Protein AF-0000000075322426 (afdb_homodimer)

Sequence (1290 aa):
MKKKLLSKLRSLMSVPDHSPGLIRAQYVALSRQLPLMYFILLVNTLVLAGTHYSAAPGWLVLGCPLLMTVFGAGRAVQWWRSRKHLPDSEQMLAALKRTNNLAPIVALAFTAWSLALFPYGDVYRQAHVAFFMAITVIACIFCMMHLLPAALSTAVVVNTAFVVFFGTSNNITFIATAIDVLLVSIAMLSILKSQYGDFTRLVNMQARTERLSDENQQLANLDSLTGLANRRKFFTRLDSVLASARLNGERLAVGLIDLDGFKPVNDLYGHSVGDKLLYQVGQRLTGLLNENVHLARLGGDEFALIITTSTTDEQLLAFGEEICARMREPFLLVDIPIQISASLGLATFPDLASSDAEVYEYADYALYQCKRNRPGTVCLFSAEHRQQLNRQGMTEQALRRANLDEEFHLVFQPIVDIHTQQTVAFEALARWRSPELGDVPPSEFIPIAERIGMVNRLTAPLLSKALQAAKAWPTGVRLSFNLSAHDCGSEEAAQLVARIIRDSAFDPRCLDLEITETAVIQDLTQTQRAIALFRSLGCGISLDDFGTGYSSLSQIHALSLTKLKIDRSFVTDIHLNPASFKIVKSLLALCVDMQLECIVEGVETEAELSALQSLGCASAQGYLFSRPMPLSQIEQWLERERAPAMKKKLLSKLRSLMSVPDHSPGLIRAQYVALSRQLPLMYFILLVNTLVLAGTHYSAAPGWLVLGCPLLMTVFGAGRAVQWWRSRKHLPDSEQMLAALKRTNNLAPIVALAFTAWSLALFPYGDVYRQAHVAFFMAITVIACIFCMMHLLPAALSTAVVVNTAFVVFFGTSNNITFIATAIDVLLVSIAMLSILKSQYGDFTRLVNMQARTERLSDENQQLANLDSLTGLANRRKFFTRLDSVLASARLNGERLAVGLIDLDGFKPVNDLYGHSVGDKLLYQVGQRLTGLLNENVHLARLGGDEFALIITTSTTDEQLLAFGEEICARMREPFLLVDIPIQISASLGLATFPDLASSDAEVYEYADYALYQCKRNRPGTVCLFSAEHRQQLNRQGMTEQALRRANLDEEFHLVFQPIVDIHTQQTVAFEALARWRSPELGDVPPSEFIPIAERIGMVNRLTAPLLSKALQAAKAWPTGVRLSFNLSAHDCGSEEAAQLVARIIRDSAFDPRCLDLEITETAVIQDLTQTQRAIALFRSLGCGISLDDFGTGYSSLSQIHALSLTKLKIDRSFVTDIHLNPASFKIVKSLLALCVDMQLECIVEGVETEAELSALQSLGCASAQGYLFSRPMPLSQIEQWLERERAPA

Secondary structure (DSSP, 8-state):
-HHHHHHHHHHHTS---S-HHHHHHHHHHHHHHHHHHHHHHHHHHHHHHHHTTTTS-HIIIIIHHHHHHHHHHHHHHHHHHTTTS---HHHHHHHHHHHHHHHHHHHHHHHHHHHHHTTSS-HHHHHHHHHHHHHHHHHHHHHTTTSHHHHHHHHHHHHHHHHHHHHTSS-HHHHHHHHHHHHHHHHHHHHHHHHHHHHHHHHHHHHHHHHHHHHHHHHHHB-TTT-SB-HHHHHHHHHHHHHHHHHHT--EEEEEEEEETHHHHHHHH-HHHHHHHHHHHHHHHHHH--TTEEEEEEETTEEEEEE-S---HHHHHHHHHHHHHHHHSPEEETTEEE--EEEEEEEEETTT--SHHHHHHHHHHHHHHHHHHSTTSEEE--HHHHHHHHHHHHHHHHHHH--HHHHEEEEEEEEEETTT--EEEEEEEEEEEETTTEEE-HHHHHHHHHHTT-HHHHHHHHHHHHHHHHTTSPTT-EEEEEE-HHHHSSHHHHHHHHHHHHHSSS-GGGEEEEEEHHHHHH-HHHHHHHHHHHHHTT-EEEEEEETSS---HHHHHHS--SEEEE-GGGTTTTTT-HHHHHHHHHHHHHHHHHT-EEEEE---SHHHHHHHHHHT--EEESTTT---B-HHHHHHHHHHHHS--/-HHHHHHHHHHHHS---S-HHHHHHHHHHHHHHHHHHHHHHHHHHHHHHHHTTTTS-HIIIIIHHHHHHHHHHHHHHHHHHHTTS---HHHHHHHHHHHHHHHHHHHHHHHHHHHHTTTSS-HHHHHHHHHHHHHHHHHHHHHTTTSHHHHHHHHHHHHHHHHHHHHTSS-HHHHHHHHHHHHHHHHHHHHHHHHHHHHHHHHHHHHHHHHHHHHHHHHHHB-TTT-SB-HHHHHHHHHHHHHHHHHHT--EEEEEEEEETHHHHHHHH-HHHHHHHHHHHHHHHHHH--TTEEEEEEETTEEEEEE-S---HHHHHHHHHHHHHHHHSPEEETTEEE--EEEEEEEEETTT--SHHHHHHHHHHHHHHHHHHSTTSEEE--HHHHHHHHHHHHHHHHHHH--HHHHEEEEEEEEEETTT--EEEEEEEEEEEETTTEEE-HHHHHHHHHHTT-HHHHHHHHHHHHHHHHTTSPTT-EEEEEE-HHHHSSHHHHHHHHHHHHHSSS-GGGEEEEEEHHHHHH-HHHHHHHHHHHHHTT-EEEEEEETSS---HHHHHHS--SEEEE-GGGTTTTTT-HHHHHHHHHHHHHHHHHT-EEEEE---SHHHHHHHHHHT--EEESTTT---B-GGGHHHHHHHHHS--

Structure (mmCIF, N/CA/C/O backbone):
data_AF-0000000075322426-model_v1
#
loop_
_entity.id
_entity.type
_entity.pdbx_description
1 polymer 'Histidine kinase'
#
loop_
_atom_site.group_PDB
_atom_site.id
_atom_site.type_symbol
_atom_site.label_atom_id
_atom_site.label_alt_id
_atom_site.label_comp_id
_atom_site.label_asym_id
_atom_site.label_entity_id
_atom_site.label_seq_id
_atom_site.pdbx_PDB_ins_code
_atom_site.Cartn_x
_atom_site.Cartn_y
_atom_site.Cartn_z
_atom_site.occupancy
_atom_site.B_iso_or_equiv
_atom_site.auth_seq_id
_atom_site.auth_comp_id
_atom_site.auth_asym_id
_atom_site.auth_atom_id
_atom_site.pdbx_PDB_model_num
ATOM 1 N N . MET A 1 1 ? 34.875 -48 -16.188 1 46.78 1 MET A N 1
ATOM 2 C CA . MET A 1 1 ? 33.812 -47.969 -17.172 1 46.78 1 MET A CA 1
ATOM 3 C C . MET A 1 1 ? 32.719 -49 -16.844 1 46.78 1 MET A C 1
ATOM 5 O O . MET A 1 1 ? 31.531 -48.688 -16.891 1 46.78 1 MET A O 1
ATOM 9 N N . LYS A 1 2 ? 33.25 -50.094 -16.391 1 55.22 2 LYS A N 1
ATOM 10 C CA . LYS A 1 2 ? 32.312 -51.156 -16.062 1 55.22 2 LYS A CA 1
ATOM 11 C C . LYS A 1 2 ? 31.562 -50.875 -14.781 1 55.22 2 LYS A C 1
ATOM 13 O O . LYS A 1 2 ? 30.344 -51.062 -14.703 1 55.22 2 LYS A O 1
ATOM 18 N N . LYS A 1 3 ? 32.281 -50.469 -13.906 1 60.31 3 LYS A N 1
ATOM 19 C CA . LYS A 1 3 ? 31.656 -50.156 -12.617 1 60.31 3 LYS A CA 1
ATOM 20 C C . LYS A 1 3 ? 30.656 -49 -12.742 1 60.31 3 LYS A C 1
ATOM 22 O O . LYS A 1 3 ? 29.609 -49.031 -12.102 1 60.31 3 LYS A O 1
ATOM 27 N N . LYS A 1 4 ? 31.094 -48.188 -13.398 1 59.78 4 LYS A N 1
ATOM 28 C CA . LYS A 1 4 ? 30.219 -47.031 -13.656 1 59.78 4 LYS A CA 1
ATOM 29 C C . LYS A 1 4 ? 29 -47.469 -14.461 1 59.78 4 LYS A C 1
ATOM 31 O O . LYS A 1 4 ? 27.891 -46.969 -14.219 1 59.78 4 LYS A O 1
ATOM 36 N N . LEU A 1 5 ? 29.156 -48.188 -15.375 1 55.88 5 LEU A N 1
ATOM 37 C CA . LEU A 1 5 ? 28.031 -48.75 -16.125 1 55.88 5 LEU A CA 1
ATOM 38 C C . LEU A 1 5 ? 27.156 -49.594 -15.219 1 55.88 5 LEU A C 1
ATOM 40 O O . LEU A 1 5 ? 25.922 -49.562 -15.328 1 55.88 5 LEU A O 1
ATOM 44 N N . LEU A 1 6 ? 27.781 -50.438 -14.461 1 64.06 6 LEU A N 1
ATOM 45 C CA . LEU A 1 6 ? 27.031 -51.25 -13.508 1 64.06 6 LEU A CA 1
ATOM 46 C C . LEU A 1 6 ? 26.281 -50.375 -12.523 1 64.06 6 LEU A C 1
ATOM 48 O O . LEU A 1 6 ? 25.141 -50.656 -12.141 1 64.06 6 LEU A O 1
ATOM 52 N N . SER A 1 7 ? 26.969 -49.375 -12.094 1 65.12 7 SER A N 1
ATOM 53 C CA . SER A 1 7 ? 26.297 -48.469 -11.18 1 65.12 7 SER A CA 1
ATOM 54 C C . SER A 1 7 ? 25.109 -47.781 -11.859 1 65.12 7 SER A C 1
ATOM 56 O O . SER A 1 7 ? 24.062 -47.562 -11.242 1 65.12 7 SER A O 1
ATOM 58 N N . LYS A 1 8 ? 25.344 -47.344 -13.062 1 61.97 8 LYS A N 1
ATOM 59 C CA . LYS A 1 8 ? 24.25 -46.75 -13.828 1 61.97 8 LYS A CA 1
ATOM 60 C C . LYS A 1 8 ? 23.125 -47.75 -14.078 1 61.97 8 LYS A C 1
ATOM 62 O O . LYS A 1 8 ? 21.953 -47.406 -14.016 1 61.97 8 LYS A O 1
ATOM 67 N N . LEU A 1 9 ? 23.562 -48.906 -14.289 1 62.75 9 LEU A N 1
ATOM 68 C CA . LEU A 1 9 ? 22.578 -49.969 -14.461 1 62.75 9 LEU A CA 1
ATOM 69 C C . LEU A 1 9 ? 21.828 -50.25 -13.156 1 62.75 9 LEU A C 1
ATOM 71 O O . LEU A 1 9 ? 20.625 -50.469 -13.164 1 62.75 9 LEU A O 1
ATOM 75 N N . ARG A 1 10 ? 22.578 -50.219 -12.094 1 64.25 10 ARG A N 1
ATOM 76 C CA . ARG A 1 10 ? 21.953 -50.406 -10.789 1 64.25 10 ARG A CA 1
ATOM 77 C C . ARG A 1 10 ? 21 -49.281 -10.484 1 64.25 10 ARG A C 1
ATOM 79 O O . ARG A 1 10 ? 19.922 -49.5 -9.914 1 64.25 10 ARG A O 1
ATOM 86 N N . SER A 1 11 ? 21.406 -48.156 -10.852 1 67.56 11 SER A N 1
ATOM 87 C CA . SER A 1 11 ? 20.547 -47 -10.617 1 67.56 11 SER A CA 1
ATOM 88 C C . SER A 1 11 ? 19.281 -47.062 -11.477 1 67.56 11 SER A C 1
ATOM 90 O O . SER A 1 11 ? 18.203 -46.656 -11.031 1 67.56 11 SER A O 1
ATOM 92 N N . LEU A 1 12 ? 19.469 -47.594 -12.547 1 65.69 12 LEU A N 1
ATOM 93 C CA . LEU A 1 12 ? 18.344 -47.75 -13.461 1 65.69 12 LEU A CA 1
ATOM 94 C C . LEU A 1 12 ? 17.391 -48.844 -12.969 1 65.69 12 LEU A C 1
ATOM 96 O O . LEU A 1 12 ? 16.188 -48.781 -13.219 1 65.69 12 LEU A O 1
ATOM 100 N N . MET A 1 13 ? 17.969 -49.719 -12.18 1 73.25 13 MET A N 1
ATOM 101 C CA . MET A 1 13 ? 17.172 -50.875 -11.758 1 73.25 13 MET A CA 1
ATOM 102 C C . MET A 1 13 ? 16.625 -50.656 -10.352 1 73.25 13 MET A C 1
ATOM 104 O O . MET A 1 13 ? 15.898 -51.5 -9.836 1 73.25 13 MET A O 1
ATOM 108 N N . SER A 1 14 ? 16.938 -49.406 -9.852 1 76.88 14 SER A N 1
ATOM 109 C CA . SER A 1 14 ? 16.469 -49.188 -8.484 1 76.88 14 SER A CA 1
ATOM 110 C C . SER A 1 14 ? 15.289 -48.219 -8.461 1 76.88 14 SER A C 1
ATOM 112 O O . SER A 1 14 ? 15.117 -47.406 -9.383 1 76.88 14 SER A O 1
ATOM 114 N N . VAL A 1 15 ? 14.414 -48.438 -7.469 1 77.94 15 VAL A N 1
ATOM 115 C CA . VAL A 1 15 ? 13.266 -47.562 -7.262 1 77.94 15 VAL A CA 1
ATOM 116 C C . VAL A 1 15 ? 13.734 -46.219 -6.746 1 77.94 15 VAL A C 1
ATOM 118 O O . VAL A 1 15 ? 14.516 -46.125 -5.793 1 77.94 15 VAL A O 1
ATOM 121 N N . PRO A 1 16 ? 13.375 -45.094 -7.496 1 73.12 16 PRO A N 1
ATOM 122 C CA . PRO A 1 16 ? 13.773 -43.781 -7 1 73.12 16 PRO A CA 1
ATOM 123 C C . PRO A 1 16 ? 13.133 -43.438 -5.652 1 73.12 16 PRO A C 1
ATOM 125 O O . PRO A 1 16 ? 11.922 -43.594 -5.484 1 73.12 16 PRO A O 1
ATOM 128 N N . ASP A 1 17 ? 13.898 -43.188 -4.59 1 73.25 17 ASP A N 1
ATOM 129 C CA . ASP A 1 17 ? 13.406 -43 -3.23 1 73.25 17 ASP A CA 1
ATOM 130 C C . ASP A 1 17 ? 13.375 -41.5 -2.861 1 73.25 17 ASP A C 1
ATOM 132 O O . ASP A 1 17 ? 13.078 -41.156 -1.719 1 73.25 17 ASP A O 1
ATOM 136 N N . HIS A 1 18 ? 13.523 -40.625 -3.83 1 72 18 HIS A N 1
ATOM 137 C CA . HIS A 1 18 ? 13.773 -39.25 -3.367 1 72 18 HIS A CA 1
ATOM 138 C C . HIS A 1 18 ? 12.516 -38.406 -3.449 1 72 18 HIS A C 1
ATOM 140 O O . HIS A 1 18 ? 12.461 -37.312 -2.881 1 72 18 HIS A O 1
ATOM 146 N N . SER A 1 19 ? 11.445 -39 -4.066 1 80.88 19 SER A N 1
ATOM 147 C CA . SER A 1 19 ? 10.266 -38.125 -4.219 1 80.88 19 SER A CA 1
ATOM 148 C C . SER A 1 19 ? 9.016 -38.812 -3.664 1 80.88 19 SER A C 1
ATOM 150 O O . SER A 1 19 ? 8.469 -39.719 -4.285 1 80.88 19 SER A O 1
ATOM 152 N N . PRO A 1 20 ? 8.57 -38.344 -2.457 1 82.38 20 PRO A N 1
ATOM 153 C CA . PRO A 1 20 ? 7.391 -38.969 -1.855 1 82.38 20 PRO A CA 1
ATOM 154 C C . PRO A 1 20 ? 6.168 -38.906 -2.764 1 82.38 20 PRO A C 1
ATOM 156 O O . PRO A 1 20 ? 5.371 -39.844 -2.795 1 82.38 20 PRO A O 1
ATOM 159 N N . GLY A 1 21 ? 6.047 -37.906 -3.539 1 87.5 21 GLY A N 1
ATOM 160 C CA . GLY A 1 21 ? 4.934 -37.812 -4.469 1 87.5 21 GLY A CA 1
ATOM 161 C C . GLY A 1 21 ? 4.969 -38.844 -5.562 1 87.5 21 GLY A C 1
ATOM 162 O O . GLY A 1 21 ? 3.928 -39.406 -5.934 1 87.5 21 GLY A O 1
ATOM 163 N N . LEU A 1 22 ? 6.102 -39.125 -6.008 1 89.75 22 LEU A N 1
ATOM 164 C CA . LEU A 1 22 ? 6.273 -40.125 -7.059 1 89.75 22 LEU A CA 1
ATOM 165 C C . LEU A 1 22 ? 5.988 -41.531 -6.527 1 89.75 22 LEU A C 1
ATOM 167 O O . LEU A 1 22 ? 5.348 -42.344 -7.207 1 89.75 22 LEU A O 1
ATOM 171 N N . ILE A 1 23 ? 6.461 -41.844 -5.301 1 90.75 23 ILE A N 1
ATOM 172 C CA . ILE A 1 23 ? 6.246 -43.156 -4.676 1 90.75 23 ILE A CA 1
ATOM 173 C C . ILE A 1 23 ? 4.75 -43.406 -4.527 1 90.75 23 ILE A C 1
ATOM 175 O O . ILE A 1 23 ? 4.266 -44.5 -4.875 1 90.75 23 ILE A O 1
ATOM 179 N N . ARG A 1 24 ? 4.098 -42.438 -4.082 1 90.75 24 ARG A N 1
ATOM 180 C CA . ARG A 1 24 ? 2.656 -42.562 -3.893 1 90.75 24 ARG A CA 1
ATOM 181 C C . ARG A 1 24 ? 1.944 -42.781 -5.227 1 90.75 24 ARG A C 1
ATOM 183 O O . ARG A 1 24 ? 1.07 -43.625 -5.34 1 90.75 24 ARG A O 1
ATOM 190 N N . ALA A 1 25 ? 2.307 -42 -6.227 1 90.88 25 ALA A N 1
ATOM 191 C CA . ALA A 1 25 ? 1.68 -42.125 -7.539 1 90.88 25 ALA A CA 1
ATOM 192 C C . ALA A 1 25 ? 1.941 -43.469 -8.164 1 90.88 25 ALA A C 1
ATOM 194 O O . ALA A 1 25 ? 1.046 -44.062 -8.766 1 90.88 25 ALA A O 1
ATOM 195 N N . GLN A 1 26 ? 3.164 -43.969 -8.07 1 92.44 26 GLN A N 1
ATOM 196 C CA . GLN A 1 26 ? 3.529 -45.281 -8.594 1 92.44 26 GLN A CA 1
ATOM 197 C C . GLN A 1 26 ? 2.734 -46.406 -7.91 1 92.44 26 GLN A C 1
ATOM 199 O O . GLN A 1 26 ? 2.215 -47.281 -8.57 1 92.44 26 GLN A O 1
ATOM 204 N N . TYR A 1 27 ? 2.678 -46.375 -6.609 1 92.38 27 TYR A N 1
ATOM 205 C CA . TYR A 1 27 ? 1.957 -47.375 -5.832 1 92.38 27 TYR A CA 1
ATOM 206 C C . TYR A 1 27 ? 0.49 -47.406 -6.238 1 92.38 27 TYR A C 1
ATOM 208 O O . TYR A 1 27 ? -0.061 -48.5 -6.457 1 92.38 27 TYR A O 1
ATOM 216 N N . VAL A 1 28 ? -0.13 -46.281 -6.363 1 91.44 28 VAL A N 1
ATOM 217 C CA . VAL A 1 28 ? -1.544 -46.219 -6.715 1 91.44 28 VAL A CA 1
ATOM 218 C C . VAL A 1 28 ? -1.751 -46.781 -8.125 1 91.44 28 VAL A C 1
ATOM 220 O O . VAL A 1 28 ? -2.697 -47.531 -8.367 1 91.44 28 VAL A O 1
ATOM 223 N N . ALA A 1 29 ? -0.903 -46.406 -9.039 1 91.12 29 ALA A N 1
ATOM 224 C CA . ALA A 1 29 ? -0.997 -46.875 -10.406 1 91.12 29 ALA A CA 1
ATOM 225 C C . ALA A 1 29 ? -0.833 -48.406 -10.453 1 91.12 29 ALA A C 1
ATOM 227 O O . ALA A 1 29 ? -1.586 -49.094 -11.148 1 91.12 29 ALA A O 1
ATOM 228 N N . LEU A 1 30 ? 0.147 -48.969 -9.75 1 92.38 30 LEU A N 1
ATOM 229 C CA . LEU A 1 30 ? 0.413 -50.406 -9.734 1 92.38 30 LEU A CA 1
ATOM 230 C C . LEU A 1 30 ? -0.729 -51.156 -9.07 1 92.38 30 LEU A C 1
ATOM 232 O O . LEU A 1 30 ? -1.04 -52.281 -9.453 1 92.38 30 LEU A O 1
ATOM 236 N N . SER A 1 31 ? -1.33 -50.562 -8.062 1 92.62 31 SER A N 1
ATOM 237 C CA . SER A 1 31 ? -2.447 -51.188 -7.379 1 92.62 31 SER A CA 1
ATOM 238 C C . SER A 1 31 ? -3.609 -51.438 -8.336 1 92.62 31 SER A C 1
ATOM 240 O O . SER A 1 31 ? -4.379 -52.406 -8.156 1 92.62 31 SER A O 1
ATOM 242 N N . ARG A 1 32 ? -3.67 -50.719 -9.391 1 89.25 32 ARG A N 1
ATOM 243 C CA . ARG A 1 32 ? -4.73 -50.875 -10.383 1 89.25 32 ARG A CA 1
ATOM 244 C C . ARG A 1 32 ? -4.293 -51.812 -11.508 1 89.25 32 ARG A C 1
ATOM 246 O O . ARG A 1 32 ? -5.086 -52.625 -12 1 89.25 32 ARG A O 1
ATOM 253 N N . GLN A 1 33 ? -3.039 -51.812 -11.867 1 90.81 33 GLN A N 1
ATOM 254 C CA . GLN A 1 33 ? -2.576 -52.5 -13.07 1 90.81 33 GLN A CA 1
ATOM 255 C C . GLN A 1 33 ? -2.051 -53.875 -12.742 1 90.81 33 GLN A C 1
ATOM 257 O O . GLN A 1 33 ? -2.152 -54.812 -13.562 1 90.81 33 GLN A O 1
ATOM 262 N N . LEU A 1 34 ? -1.474 -54.156 -11.562 1 92.94 34 LEU A N 1
ATOM 263 C CA . LEU A 1 34 ? -0.841 -55.406 -11.25 1 92.94 34 LEU A CA 1
ATOM 264 C C . LEU A 1 34 ? -1.882 -56.531 -11.148 1 92.94 34 LEU A C 1
ATOM 266 O O . LEU A 1 34 ? -1.654 -57.656 -11.625 1 92.94 34 LEU A O 1
ATOM 270 N N . PRO A 1 35 ? -3.062 -56.25 -10.5 1 92.62 35 PRO A N 1
ATOM 271 C CA . PRO A 1 35 ? -4.086 -57.312 -10.516 1 92.62 35 PRO A CA 1
ATOM 272 C C . PRO A 1 35 ? -4.469 -57.719 -11.93 1 92.62 35 PRO A C 1
ATOM 274 O O . PRO A 1 35 ? -4.676 -58.906 -12.18 1 92.62 35 PRO A O 1
ATOM 277 N N . LEU A 1 36 ? -4.535 -56.781 -12.789 1 90.19 36 LEU A N 1
ATOM 278 C CA . LEU A 1 36 ? -4.816 -57.094 -14.18 1 90.19 36 LEU A CA 1
ATOM 279 C C . LEU A 1 36 ? -3.682 -57.906 -14.797 1 90.19 36 LEU A C 1
ATOM 281 O O . LEU A 1 36 ? -3.928 -58.875 -15.539 1 90.19 36 LEU A O 1
ATOM 285 N N . MET A 1 37 ? -2.477 -57.625 -14.547 1 92.62 37 MET A N 1
ATOM 286 C CA . MET A 1 37 ? -1.307 -58.344 -15.047 1 92.62 37 MET A CA 1
ATOM 287 C C . MET A 1 37 ? -1.352 -59.812 -14.633 1 92.62 37 MET A C 1
ATOM 289 O O . MET A 1 37 ? -1.205 -60.688 -15.469 1 92.62 37 MET A O 1
ATOM 293 N N . TYR A 1 38 ? -1.541 -60.094 -13.375 1 94.5 38 TYR A N 1
ATOM 294 C CA . TYR A 1 38 ? -1.556 -61.438 -12.867 1 94.5 38 TYR A CA 1
ATOM 295 C C . TYR A 1 38 ? -2.738 -62.219 -13.438 1 94.5 38 TYR A C 1
ATOM 297 O O . TYR A 1 38 ? -2.643 -63.438 -13.664 1 94.5 38 TYR A O 1
ATOM 305 N N . PHE A 1 39 ? -3.811 -61.5 -13.656 1 92.31 39 PHE A N 1
ATOM 306 C CA . PHE A 1 39 ? -4.957 -62.125 -14.281 1 92.31 39 PHE A CA 1
ATOM 307 C C . PHE A 1 39 ? -4.598 -62.625 -15.68 1 92.31 39 PHE A C 1
ATOM 309 O O . PHE A 1 39 ? -4.848 -63.781 -16.016 1 92.31 39 PHE A O 1
ATOM 316 N N . ILE A 1 40 ? -3.988 -61.844 -16.484 1 90.62 40 ILE A N 1
ATOM 317 C CA . ILE A 1 40 ? -3.588 -62.188 -17.844 1 90.62 40 ILE A CA 1
ATOM 318 C C . ILE A 1 40 ? -2.557 -63.312 -17.797 1 90.62 40 ILE A C 1
ATOM 320 O O . ILE A 1 40 ? -2.66 -64.312 -18.531 1 90.62 40 ILE A O 1
ATOM 324 N N . LEU A 1 41 ? -1.591 -63.188 -16.938 1 93.12 41 LEU A N 1
ATOM 325 C CA . LEU A 1 41 ? -0.521 -64.188 -16.797 1 93.12 41 LEU A CA 1
ATOM 326 C C . LEU A 1 41 ? -1.085 -65.562 -16.438 1 93.12 41 LEU A C 1
ATOM 328 O O . LEU A 1 41 ? -0.707 -66.562 -17.031 1 93.12 41 LEU A O 1
ATOM 332 N N . LEU A 1 42 ? -2.059 -65.562 -15.57 1 93.44 42 LEU A N 1
ATOM 333 C CA . LEU A 1 42 ? -2.611 -66.875 -15.078 1 93.44 42 LEU A CA 1
ATOM 334 C C . LEU A 1 42 ? -3.512 -67.5 -16.125 1 93.44 42 LEU A C 1
ATOM 336 O O . LEU A 1 42 ? -3.438 -68.688 -16.359 1 93.44 42 LEU A O 1
ATOM 340 N N . VAL A 1 43 ? -4.336 -66.688 -16.75 1 92.19 43 VAL A N 1
ATOM 341 C CA . VAL A 1 43 ? -5.215 -67.25 -17.766 1 92.19 43 VAL A CA 1
ATOM 342 C C . VAL A 1 43 ? -4.379 -67.812 -18.922 1 92.19 43 VAL A C 1
ATOM 344 O O . VAL A 1 43 ? -4.637 -68.938 -19.391 1 92.19 43 VAL A O 1
ATOM 347 N N . ASN A 1 44 ? -3.359 -67.062 -19.344 1 93.19 44 ASN A N 1
ATOM 348 C CA . ASN A 1 44 ? -2.482 -67.562 -20.406 1 93.19 44 ASN A CA 1
ATOM 349 C C . ASN A 1 44 ? -1.762 -68.812 -20 1 93.19 44 ASN A C 1
ATOM 351 O O . ASN A 1 44 ? -1.573 -69.75 -20.828 1 93.19 44 ASN A O 1
ATOM 355 N N . THR A 1 45 ? -1.362 -68.938 -18.781 1 94.62 45 THR A N 1
ATOM 356 C CA . THR A 1 45 ? -0.683 -70.125 -18.266 1 94.62 45 THR A CA 1
ATOM 357 C C . THR A 1 45 ? -1.611 -71.312 -18.281 1 94.62 45 THR A C 1
ATOM 359 O O . THR A 1 45 ? -1.221 -72.375 -18.734 1 94.62 45 THR A O 1
ATOM 362 N N . LEU A 1 46 ? -2.836 -71.062 -17.906 1 93.88 46 LEU A N 1
ATOM 363 C CA . LEU A 1 46 ? -3.801 -72.188 -17.859 1 93.88 46 LEU A CA 1
ATOM 364 C C . LEU A 1 46 ? -4.16 -72.625 -19.266 1 93.88 46 LEU A C 1
ATOM 366 O O . LEU A 1 46 ? -4.34 -73.812 -19.516 1 93.88 46 LEU A O 1
ATOM 370 N N . VAL A 1 47 ? -4.266 -71.75 -20.125 1 93.88 47 VAL A N 1
ATOM 371 C CA . VAL A 1 47 ? -4.582 -72.062 -21.516 1 93.88 47 VAL A CA 1
ATOM 372 C C . VAL A 1 47 ? -3.441 -72.875 -22.125 1 93.88 47 VAL A C 1
ATOM 374 O O . VAL A 1 47 ? -3.678 -73.875 -22.812 1 93.88 47 VAL A O 1
ATOM 377 N N . LEU A 1 48 ? -2.176 -72.438 -21.891 1 94.25 48 LEU A N 1
ATOM 378 C CA . LEU A 1 48 ? -1.021 -73.188 -22.422 1 94.25 48 LEU A CA 1
ATOM 379 C C . LEU A 1 48 ? -0.943 -74.562 -21.812 1 94.25 48 LEU A C 1
ATOM 381 O O . LEU A 1 48 ? -0.688 -75.562 -22.531 1 94.25 48 LEU A O 1
ATOM 385 N N . ALA A 1 49 ? -1.192 -74.688 -20.531 1 95.19 49 ALA A N 1
ATOM 386 C CA . ALA A 1 49 ? -1.209 -76 -19.875 1 95.19 49 ALA A CA 1
ATOM 387 C C . ALA A 1 49 ? -2.301 -76.938 -20.453 1 95.19 49 ALA A C 1
ATOM 389 O O . ALA A 1 49 ? -2.105 -78.125 -20.609 1 95.19 49 ALA A O 1
ATOM 390 N N . GLY A 1 50 ? -3.389 -76.375 -20.812 1 93.62 50 GLY A N 1
ATOM 391 C CA . GLY A 1 50 ? -4.5 -77.125 -21.375 1 93.62 50 GLY A CA 1
ATOM 392 C C . GLY A 1 50 ? -4.18 -77.688 -22.719 1 93.62 50 GLY A C 1
ATOM 393 O O . GLY A 1 50 ? -4.543 -78.875 -23 1 93.62 50 GLY A O 1
ATOM 394 N N . THR A 1 51 ? -3.52 -77 -23.578 1 93.75 51 THR A N 1
ATOM 395 C CA . THR A 1 51 ? -3.176 -77.5 -24.906 1 93.75 51 THR A CA 1
ATOM 396 C C . THR A 1 51 ? -2.135 -78.562 -24.797 1 93.75 51 THR A C 1
ATOM 398 O O . THR A 1 51 ? -2.039 -79.438 -25.688 1 93.75 51 THR A O 1
ATOM 401 N N . HIS A 1 52 ? -1.287 -78.562 -23.719 1 94.12 52 HIS A N 1
ATOM 402 C CA . HIS A 1 52 ? -0.229 -79.562 -23.562 1 94.12 52 HIS A CA 1
ATOM 403 C C . HIS A 1 52 ? -0.654 -80.688 -22.609 1 94.12 52 HIS A C 1
ATOM 405 O O . HIS A 1 52 ? 0.151 -81.562 -22.25 1 94.12 52 HIS A O 1
ATOM 411 N N . TYR A 1 53 ? -1.906 -80.688 -22.234 1 92.81 53 TYR A N 1
ATOM 412 C CA . TYR A 1 53 ? -2.383 -81.562 -21.172 1 92.81 53 TYR A CA 1
ATOM 413 C C . TYR A 1 53 ? -2.168 -83.062 -21.562 1 92.81 53 TYR A C 1
ATOM 415 O O . TYR A 1 53 ? -1.75 -83.875 -20.734 1 92.81 53 TYR A O 1
ATOM 423 N N . SER A 1 54 ? -2.389 -83.438 -22.797 1 91.31 54 SER A N 1
ATOM 424 C CA . SER A 1 54 ? -2.318 -84.812 -23.234 1 91.31 54 SER A CA 1
ATOM 425 C C . SER A 1 54 ? -0.897 -85.188 -23.641 1 91.31 54 SER A C 1
ATOM 427 O O . SER A 1 54 ? -0.56 -86.375 -23.703 1 91.31 54 SER A O 1
ATOM 429 N N . ALA A 1 55 ? -0.038 -84.25 -23.812 1 92.62 55 ALA A N 1
ATOM 430 C CA . ALA A 1 55 ? 1.257 -84.5 -24.422 1 92.62 55 ALA A CA 1
ATOM 431 C C . ALA A 1 55 ? 2.377 -84.5 -23.391 1 92.62 55 ALA A C 1
ATOM 433 O O . ALA A 1 55 ? 3.432 -85.062 -23.578 1 92.62 55 ALA A O 1
ATOM 434 N N . ALA A 1 56 ? 2.234 -83.75 -22.344 1 94.5 56 ALA A N 1
ATOM 435 C CA . ALA A 1 56 ? 3.32 -83.562 -21.391 1 94.5 56 ALA A CA 1
ATOM 436 C C . ALA A 1 56 ? 3.035 -84.25 -20.062 1 94.5 56 ALA A C 1
ATOM 438 O O . ALA A 1 56 ? 1.896 -84.625 -19.797 1 94.5 56 ALA A O 1
ATOM 439 N N . PRO A 1 57 ? 4.109 -84.438 -19.188 1 94.56 57 PRO A N 1
ATOM 440 C CA . PRO A 1 57 ? 3.936 -85.062 -17.891 1 94.56 57 PRO A CA 1
ATOM 441 C C . PRO A 1 57 ? 3.043 -84.312 -16.953 1 94.56 57 PRO A C 1
ATOM 443 O O . PRO A 1 57 ? 2.99 -83.062 -17.031 1 94.56 57 PRO A O 1
ATOM 446 N N . GLY A 1 58 ? 2.352 -84.938 -16.031 1 93.44 58 GLY A N 1
ATOM 447 C CA . GLY A 1 58 ? 1.386 -84.375 -15.109 1 93.44 58 GLY A CA 1
ATOM 448 C C . GLY A 1 58 ? 1.977 -83.25 -14.227 1 93.44 58 GLY A C 1
ATOM 449 O O . GLY A 1 58 ? 1.324 -82.25 -13.961 1 93.44 58 GLY A O 1
ATOM 450 N N . TRP A 1 59 ? 3.158 -83.438 -13.852 1 94 59 TRP A N 1
ATOM 451 C CA . TRP A 1 59 ? 3.758 -82.438 -12.977 1 94 59 TRP A CA 1
ATOM 452 C C . TRP A 1 59 ? 3.986 -81.125 -13.727 1 94 59 TRP A C 1
ATOM 454 O O . TRP A 1 59 ? 3.902 -80 -13.133 1 94 59 TRP A O 1
ATOM 464 N N . LEU A 1 60 ? 4.203 -81.125 -14.992 1 94.81 60 LEU A N 1
ATOM 465 C CA . LEU A 1 60 ? 4.461 -79.938 -15.805 1 94.81 60 LEU A CA 1
ATOM 466 C C . LEU A 1 60 ? 3.154 -79.25 -16.188 1 94.81 60 LEU A C 1
ATOM 468 O O . LEU A 1 60 ? 3.104 -78 -16.297 1 94.81 60 LEU A O 1
ATOM 472 N N . VAL A 1 61 ? 2.078 -80 -16.375 1 95.44 61 VAL A N 1
ATOM 473 C CA . VAL A 1 61 ? 0.855 -79.438 -16.922 1 95.44 61 VAL A CA 1
ATOM 474 C C . VAL A 1 61 ? -0.15 -79.188 -15.789 1 95.44 61 VAL A C 1
ATOM 476 O O . VAL A 1 61 ? -1.068 -78.375 -15.914 1 95.44 61 VAL A O 1
ATOM 479 N N . LEU A 1 62 ? -0.008 -79.875 -14.664 1 95.19 62 LEU A N 1
ATOM 480 C CA . LEU A 1 62 ? -0.917 -79.688 -13.539 1 95.19 62 LEU A CA 1
ATOM 481 C C . LEU A 1 62 ? -0.176 -79.125 -12.32 1 95.19 62 LEU A C 1
ATOM 483 O O . LEU A 1 62 ? -0.594 -78.125 -11.734 1 95.19 62 LEU A O 1
ATOM 487 N N . GLY A 1 63 ? 0.894 -79.688 -11.938 1 94.94 63 GLY A N 1
ATOM 488 C CA . GLY A 1 63 ? 1.627 -79.312 -10.75 1 94.94 63 GLY A CA 1
ATOM 489 C C . GLY A 1 63 ? 2.156 -77.875 -10.805 1 94.94 63 GLY A C 1
ATOM 490 O O . GLY A 1 63 ? 1.808 -77.062 -9.969 1 94.94 63 GLY A O 1
ATOM 491 N N . CYS A 1 64 ? 2.99 -77.562 -11.781 1 95.44 64 CYS A N 1
ATOM 492 C CA . CYS A 1 64 ? 3.621 -76.25 -11.914 1 95.44 64 CYS A CA 1
ATOM 493 C C . CYS A 1 64 ? 2.574 -75.188 -12.102 1 95.44 64 CYS A C 1
ATOM 495 O O . CYS A 1 64 ? 2.592 -74.188 -11.391 1 95.44 64 CYS A O 1
ATOM 497 N N . PRO A 1 65 ? 1.581 -75.25 -12.992 1 95.19 65 PRO A N 1
ATOM 498 C CA . PRO A 1 65 ? 0.562 -74.25 -13.148 1 95.19 65 PRO A CA 1
ATOM 499 C C . PRO A 1 65 ? -0.244 -74 -11.875 1 95.19 65 PRO A C 1
ATOM 501 O O . PRO A 1 65 ? -0.666 -72.875 -11.609 1 95.19 65 PRO A O 1
ATOM 504 N N . LEU A 1 66 ? -0.433 -75.062 -11.156 1 95.44 66 LEU A N 1
ATOM 505 C CA . LEU A 1 66 ? -1.146 -74.875 -9.891 1 95.44 66 LEU A CA 1
ATOM 506 C C . LEU A 1 66 ? -0.345 -74 -8.93 1 95.44 66 LEU A C 1
ATOM 508 O O . LEU A 1 66 ? -0.899 -73.125 -8.289 1 95.44 66 LEU A O 1
ATOM 512 N N . LEU A 1 67 ? 0.907 -74.312 -8.805 1 95.19 67 LEU A N 1
ATOM 513 C CA . LEU A 1 67 ? 1.771 -73.5 -7.945 1 95.19 67 LEU A CA 1
ATOM 514 C C . LEU A 1 67 ? 1.819 -72.062 -8.43 1 95.19 67 LEU A C 1
ATOM 516 O O . LEU A 1 67 ? 1.746 -71.125 -7.621 1 95.19 67 LEU A O 1
ATOM 520 N N . MET A 1 68 ? 1.949 -71.875 -9.68 1 95.31 68 MET A N 1
ATOM 521 C CA . MET A 1 68 ? 2.012 -70.5 -10.281 1 95.31 68 MET A CA 1
ATOM 522 C C . MET A 1 68 ? 0.694 -69.75 -10.094 1 95.31 68 MET A C 1
ATOM 524 O O . MET A 1 68 ? 0.687 -68.562 -9.859 1 95.31 68 MET A O 1
ATOM 528 N N . THR A 1 69 ? -0.423 -70.438 -10.148 1 94.81 69 THR A N 1
ATOM 529 C CA . THR A 1 69 ? -1.738 -69.875 -9.984 1 94.81 69 THR A CA 1
ATOM 530 C C . THR A 1 69 ? -1.945 -69.438 -8.539 1 94.81 69 THR A C 1
ATOM 532 O O . THR A 1 69 ? -2.473 -68.312 -8.281 1 94.81 69 THR A O 1
ATOM 535 N N . VAL A 1 70 ? -1.52 -70.25 -7.633 1 95.75 70 VAL A N 1
ATOM 536 C CA . VAL A 1 70 ? -1.657 -69.875 -6.223 1 95.75 70 VAL A CA 1
ATOM 537 C C . VAL A 1 70 ? -0.818 -68.625 -5.914 1 95.75 70 VAL A C 1
ATOM 539 O O . VAL A 1 70 ? -1.291 -67.75 -5.258 1 95.75 70 VAL A O 1
ATOM 542 N N . PHE A 1 71 ? 0.34 -68.625 -6.383 1 95.12 71 PHE A N 1
ATOM 543 C CA . PHE A 1 71 ? 1.225 -67.5 -6.172 1 95.12 71 PHE A CA 1
ATOM 544 C C . PHE A 1 71 ? 0.654 -66.25 -6.828 1 95.12 71 PHE A C 1
ATOM 546 O O . PHE A 1 71 ? 0.544 -65.188 -6.184 1 95.12 71 PHE A O 1
ATOM 553 N N . GLY A 1 72 ? 0.332 -66.312 -8.109 1 95 72 GLY A N 1
ATOM 554 C CA . GLY A 1 72 ? -0.193 -65.188 -8.844 1 95 72 GLY A CA 1
ATOM 555 C C . GLY A 1 72 ? -1.502 -64.688 -8.281 1 95 72 GLY A C 1
ATOM 556 O O . GLY A 1 72 ? -1.701 -63.438 -8.188 1 95 72 GLY A O 1
ATOM 557 N N . ALA A 1 73 ? -2.383 -65.562 -7.941 1 95.38 73 ALA A N 1
ATOM 558 C CA . ALA A 1 73 ? -3.658 -65.188 -7.355 1 95.38 73 ALA A CA 1
ATOM 559 C C . ALA A 1 73 ? -3.451 -64.5 -6.004 1 95.38 73 ALA A C 1
ATOM 561 O O . ALA A 1 73 ? -4.137 -63.5 -5.684 1 95.38 73 ALA A O 1
ATOM 562 N N . GLY A 1 74 ? -2.559 -65 -5.227 1 95.12 74 GLY A N 1
ATOM 563 C CA . GLY A 1 74 ? -2.238 -64.375 -3.953 1 95.12 74 GLY A CA 1
ATOM 564 C C . GLY A 1 74 ? -1.726 -62.969 -4.098 1 95.12 74 GLY A C 1
ATOM 565 O O . GLY A 1 74 ? -2.172 -62.062 -3.389 1 95.12 74 GLY A O 1
ATOM 566 N N . ARG A 1 75 ? -0.849 -62.75 -4.977 1 94.25 75 ARG A N 1
ATOM 567 C CA . ARG A 1 75 ? -0.291 -61.406 -5.227 1 94.25 75 ARG A CA 1
ATOM 568 C C . ARG A 1 75 ? -1.353 -60.469 -5.777 1 94.25 75 ARG A C 1
ATOM 570 O O . ARG A 1 75 ? -1.388 -59.281 -5.414 1 94.25 75 ARG A O 1
ATOM 577 N N . ALA A 1 76 ? -2.186 -60.969 -6.672 1 94.81 76 ALA A N 1
ATOM 578 C CA . ALA A 1 76 ? -3.26 -60.156 -7.25 1 94.81 76 ALA A CA 1
ATOM 579 C C . ALA A 1 76 ? -4.219 -59.656 -6.172 1 94.81 76 ALA A C 1
ATOM 581 O O . ALA A 1 76 ? -4.605 -58.5 -6.168 1 94.81 76 ALA A O 1
ATOM 582 N N . VAL A 1 77 ? -4.52 -60.531 -5.281 1 94.25 77 VAL A N 1
ATOM 583 C CA . VAL A 1 77 ? -5.445 -60.188 -4.207 1 94.25 77 VAL A CA 1
ATOM 584 C C . VAL A 1 77 ? -4.793 -59.188 -3.273 1 94.25 77 VAL A C 1
ATOM 586 O O . VAL A 1 77 ? -5.445 -58.25 -2.809 1 94.25 77 VAL A O 1
ATOM 589 N N . GLN A 1 78 ? -3.584 -59.312 -2.973 1 92.56 78 GLN A N 1
ATOM 590 C CA . GLN A 1 78 ? -2.859 -58.406 -2.109 1 92.56 78 GLN A CA 1
ATOM 591 C C . GLN A 1 78 ? -2.891 -56.969 -2.676 1 92.56 78 GLN A C 1
ATOM 593 O O . GLN A 1 78 ? -3.166 -56.031 -1.951 1 92.56 78 GLN A O 1
ATOM 598 N N . TRP A 1 79 ? -2.648 -56.812 -3.936 1 93.12 79 TRP A N 1
ATOM 599 C CA . TRP A 1 79 ? -2.627 -55.5 -4.578 1 93.12 79 TRP A CA 1
ATOM 600 C C . TRP A 1 79 ? -4.039 -54.938 -4.75 1 93.12 79 TRP A C 1
ATOM 602 O O . TRP A 1 79 ? -4.266 -53.75 -4.641 1 93.12 79 TRP A O 1
ATOM 612 N N . TRP A 1 80 ? -4.977 -55.844 -4.992 1 91.94 80 TRP A N 1
ATOM 613 C CA . TRP A 1 80 ? -6.367 -55.438 -5.129 1 91.94 80 TRP A CA 1
ATOM 614 C C . TRP A 1 80 ? -6.895 -54.844 -3.816 1 91.94 80 TRP A C 1
ATOM 616 O O . TRP A 1 80 ? -7.605 -53.844 -3.812 1 91.94 80 TRP A O 1
ATOM 626 N N . ARG A 1 81 ? -6.504 -55.375 -2.734 1 89.69 81 ARG A N 1
ATOM 627 C CA . ARG A 1 81 ? -6.953 -54.938 -1.419 1 89.69 81 ARG A CA 1
ATOM 628 C C . ARG A 1 81 ? -6.293 -53.594 -1.036 1 89.69 81 ARG A C 1
ATOM 630 O O . ARG A 1 81 ? -6.852 -52.844 -0.261 1 89.69 81 ARG A O 1
ATOM 637 N N . SER A 1 82 ? -5.219 -53.375 -1.549 1 88.44 82 SER A N 1
ATOM 638 C CA . SER A 1 82 ? -4.461 -52.188 -1.207 1 88.44 82 SER A CA 1
ATOM 639 C C . SER A 1 82 ? -5.098 -50.938 -1.814 1 88.44 82 SER A C 1
ATOM 641 O O . SER A 1 82 ? -4.777 -49.812 -1.418 1 88.44 82 SER A O 1
ATOM 643 N N . ARG A 1 83 ? -5.996 -51.031 -2.76 1 86.62 83 ARG A N 1
ATOM 644 C CA . ARG A 1 83 ? -6.656 -49.938 -3.432 1 86.62 83 ARG A CA 1
ATOM 645 C C . ARG A 1 83 ? -7.555 -49.156 -2.465 1 86.62 83 ARG A C 1
ATOM 647 O O . ARG A 1 83 ? -7.758 -47.969 -2.623 1 86.62 83 ARG A O 1
ATOM 654 N N . LYS A 1 84 ? -8.047 -49.844 -1.51 1 84.5 84 LYS A N 1
ATOM 655 C CA . LYS A 1 84 ? -8.992 -49.219 -0.588 1 84.5 84 LYS A CA 1
ATOM 656 C C . LYS A 1 84 ? -8.266 -48.469 0.517 1 84.5 84 LYS A C 1
ATOM 658 O O . LYS A 1 84 ? -8.75 -47.438 0.982 1 84.5 84 LYS A O 1
ATOM 663 N N . HIS A 1 85 ? -7.098 -48.969 0.979 1 84.25 85 HIS A N 1
ATOM 664 C CA . HIS A 1 85 ? -6.375 -48.312 2.066 1 84.25 85 HIS A CA 1
ATOM 665 C C . HIS A 1 85 ? -4.938 -48 1.664 1 84.25 85 HIS A C 1
ATOM 667 O O . HIS A 1 85 ? -4.133 -48.906 1.462 1 84.25 85 HIS A O 1
ATOM 673 N N . LEU A 1 86 ? -4.73 -46.688 1.496 1 83.75 86 LEU A N 1
ATOM 674 C CA . LEU A 1 86 ? -3.369 -46.312 1.135 1 83.75 86 LEU A CA 1
ATOM 675 C C . LEU A 1 86 ? -2.447 -46.375 2.348 1 83.75 86 LEU A C 1
ATOM 677 O O . LEU A 1 86 ? -2.703 -45.719 3.363 1 83.75 86 LEU A O 1
ATOM 681 N N . PRO A 1 87 ? -1.463 -47.188 2.209 1 87.69 87 PRO A N 1
ATOM 682 C CA . PRO A 1 87 ? -0.511 -47.281 3.316 1 87.69 87 PRO A CA 1
ATOM 683 C C . PRO A 1 87 ? 0.374 -46.062 3.461 1 87.69 87 PRO A C 1
ATOM 685 O O . PRO A 1 87 ? 0.247 -45.094 2.682 1 87.69 87 PRO A O 1
ATOM 688 N N . ASP A 1 88 ? 1.219 -46.125 4.473 1 88.06 88 ASP A N 1
ATOM 689 C CA . ASP A 1 88 ? 2.172 -45.062 4.711 1 88.06 88 ASP A CA 1
ATOM 690 C C . ASP A 1 88 ? 3.281 -45.062 3.66 1 88.06 88 ASP A C 1
ATOM 692 O O . ASP A 1 88 ? 3.451 -46.031 2.936 1 88.06 88 ASP A O 1
ATOM 696 N N . SER A 1 89 ? 3.994 -44.031 3.539 1 88.44 89 SER A N 1
ATOM 697 C CA . SER A 1 89 ? 5.016 -43.844 2.516 1 88.44 89 SER A CA 1
ATOM 698 C C . SER A 1 89 ? 6.102 -44.906 2.619 1 88.44 89 SER A C 1
ATOM 700 O O . SER A 1 89 ? 6.582 -45.406 1.603 1 88.44 89 SER A O 1
ATOM 702 N N . GLU A 1 90 ? 6.398 -45.281 3.768 1 89.5 90 GLU A N 1
ATOM 703 C CA . GLU A 1 90 ? 7.438 -46.312 3.957 1 89.5 90 GLU A CA 1
ATOM 704 C C . GLU A 1 90 ? 6.965 -47.688 3.494 1 89.5 90 GLU A C 1
ATOM 706 O O . GLU A 1 90 ? 7.727 -48.438 2.881 1 89.5 90 GLU A O 1
ATOM 711 N N . GLN A 1 91 ? 5.766 -47.969 3.814 1 91.31 91 GLN A N 1
ATOM 712 C CA . GLN A 1 91 ? 5.184 -49.25 3.389 1 91.31 91 GLN A CA 1
ATOM 713 C C . GLN A 1 91 ? 5.027 -49.281 1.871 1 91.31 91 GLN A C 1
ATOM 715 O O . GLN A 1 91 ? 5.211 -50.344 1.258 1 91.31 91 GLN A O 1
ATOM 720 N N . MET A 1 92 ? 4.711 -48.156 1.335 1 92.31 92 MET A N 1
ATOM 721 C CA . MET A 1 92 ? 4.586 -48.094 -0.118 1 92.31 92 MET A CA 1
ATOM 722 C C . MET A 1 92 ? 5.926 -48.375 -0.792 1 92.31 92 MET A C 1
ATOM 724 O O . MET A 1 92 ? 6 -49.125 -1.753 1 92.31 92 MET A O 1
ATOM 728 N N . LEU A 1 93 ? 6.914 -47.75 -0.262 1 92.31 93 LEU A N 1
ATOM 729 C CA . LEU A 1 93 ? 8.25 -47.938 -0.815 1 92.31 93 LEU A CA 1
ATOM 730 C C . LEU A 1 93 ? 8.68 -49.406 -0.68 1 92.31 93 LEU A C 1
ATOM 732 O O . LEU A 1 93 ? 9.266 -49.969 -1.607 1 92.31 93 LEU A O 1
ATOM 736 N N . ALA A 1 94 ? 8.414 -49.969 0.442 1 92.75 94 ALA A N 1
ATOM 737 C CA . ALA A 1 94 ? 8.766 -51.375 0.662 1 92.75 94 ALA A CA 1
ATOM 738 C C . ALA A 1 94 ? 8.039 -52.281 -0.324 1 92.75 94 ALA A C 1
ATOM 740 O O . ALA A 1 94 ? 8.625 -53.219 -0.844 1 92.75 94 ALA A O 1
ATOM 741 N N . ALA A 1 95 ? 6.828 -52.031 -0.516 1 92.38 95 ALA A N 1
ATOM 742 C CA . ALA A 1 95 ? 6.035 -52.812 -1.455 1 92.38 95 ALA A CA 1
ATOM 743 C C . ALA A 1 95 ? 6.586 -52.688 -2.873 1 92.38 95 ALA A C 1
ATOM 745 O O . ALA A 1 95 ? 6.648 -53.688 -3.605 1 92.38 95 ALA A O 1
ATOM 746 N N . LEU A 1 96 ? 6.969 -51.562 -3.26 1 93.25 96 LEU A N 1
ATOM 747 C CA . LEU A 1 96 ? 7.531 -51.344 -4.586 1 93.25 96 LEU A CA 1
ATOM 748 C C . LEU A 1 96 ? 8.867 -52.062 -4.742 1 93.25 96 LEU A C 1
ATOM 750 O O . LEU A 1 96 ? 9.133 -52.656 -5.773 1 93.25 96 LEU A O 1
ATOM 754 N N . LYS A 1 97 ? 9.648 -51.969 -3.762 1 93.38 97 LYS A N 1
ATOM 755 C CA . LYS A 1 97 ? 10.945 -52.625 -3.789 1 93.38 97 LYS A CA 1
ATOM 756 C C . LYS A 1 97 ? 10.773 -54.156 -3.855 1 93.38 97 LYS A C 1
ATOM 758 O O . LYS A 1 97 ? 11.492 -54.844 -4.586 1 93.38 97 LYS A O 1
ATOM 763 N N . ARG A 1 98 ? 9.852 -54.625 -3.102 1 92.94 98 ARG A N 1
ATOM 764 C CA . ARG A 1 98 ? 9.547 -56.062 -3.135 1 92.94 98 ARG A CA 1
ATOM 765 C C . ARG A 1 98 ? 9.094 -56.5 -4.523 1 92.94 98 ARG A C 1
ATOM 767 O O . ARG A 1 98 ? 9.547 -57.531 -5.039 1 92.94 98 ARG A O 1
ATOM 774 N N . THR A 1 99 ? 8.227 -55.75 -5.043 1 92.81 99 THR A N 1
ATOM 775 C CA . THR A 1 99 ? 7.734 -56.062 -6.383 1 92.81 99 THR A CA 1
ATOM 776 C C . THR A 1 99 ? 8.867 -56 -7.402 1 92.81 99 THR A C 1
ATOM 778 O O . THR A 1 99 ? 8.961 -56.844 -8.289 1 92.81 99 THR A O 1
ATOM 781 N N . ASN A 1 100 ? 9.719 -55.062 -7.301 1 93.94 100 ASN A N 1
ATOM 782 C CA . ASN A 1 100 ? 10.852 -54.906 -8.195 1 93.94 100 ASN A CA 1
ATOM 783 C C . ASN A 1 100 ? 11.797 -56.094 -8.125 1 93.94 100 ASN A C 1
ATOM 785 O O . ASN A 1 100 ? 12.289 -56.562 -9.148 1 93.94 100 ASN A O 1
ATOM 789 N N . ASN A 1 101 ? 11.977 -56.625 -6.984 1 93.31 101 ASN A N 1
ATOM 790 C CA . ASN A 1 101 ? 12.883 -57.75 -6.793 1 93.31 101 ASN A CA 1
ATOM 791 C C . ASN A 1 101 ? 12.227 -59.062 -7.211 1 93.31 101 ASN A C 1
ATOM 793 O O . ASN A 1 101 ? 12.906 -59.969 -7.684 1 93.31 101 ASN A O 1
ATOM 797 N N . LEU A 1 102 ? 10.977 -59.125 -7.086 1 93.38 102 LEU A N 1
ATOM 798 C CA . LEU A 1 102 ? 10.234 -60.344 -7.383 1 93.38 102 LEU A CA 1
ATOM 799 C C . LEU A 1 102 ? 9.992 -60.469 -8.883 1 93.38 102 LEU A C 1
ATOM 801 O O . LEU A 1 102 ? 9.891 -61.594 -9.398 1 93.38 102 LEU A O 1
ATOM 805 N N . ALA A 1 103 ? 9.977 -59.406 -9.578 1 94.31 103 ALA A N 1
ATOM 806 C CA . ALA A 1 103 ? 9.562 -59.375 -10.984 1 94.31 103 ALA A CA 1
ATOM 807 C C . ALA A 1 103 ? 10.477 -60.25 -11.828 1 94.31 103 ALA A C 1
ATOM 809 O O . ALA A 1 103 ? 10.008 -61.156 -12.539 1 94.31 103 ALA A O 1
ATOM 810 N N . PRO A 1 104 ? 11.852 -60.125 -11.742 1 93.5 104 PRO A N 1
ATOM 811 C CA . PRO A 1 104 ? 12.711 -60.969 -12.578 1 93.5 104 PRO A CA 1
ATOM 812 C C . PRO A 1 104 ? 12.672 -62.438 -12.172 1 93.5 104 PRO A C 1
ATOM 814 O O . PRO A 1 104 ? 12.812 -63.312 -13.023 1 93.5 104 PRO A O 1
ATOM 817 N N . ILE A 1 105 ? 12.383 -62.75 -10.977 1 94.5 105 ILE A N 1
ATOM 818 C CA . ILE A 1 105 ? 12.312 -64.125 -10.484 1 94.5 105 ILE A CA 1
ATOM 819 C C . ILE A 1 105 ? 11.062 -64.812 -11.023 1 94.5 105 ILE A C 1
ATOM 821 O O . ILE A 1 105 ? 11.125 -65.938 -11.523 1 94.5 105 ILE A O 1
ATOM 825 N N . VAL A 1 106 ? 9.984 -64.125 -10.883 1 94.31 106 VAL A N 1
ATOM 826 C CA . VAL A 1 106 ? 8.727 -64.625 -11.398 1 94.31 106 VAL A CA 1
ATOM 827 C C . VAL A 1 106 ? 8.82 -64.812 -12.914 1 94.31 106 VAL A C 1
ATOM 829 O O . VAL A 1 106 ? 8.406 -65.812 -13.445 1 94.31 106 VAL A O 1
ATOM 832 N N . ALA A 1 107 ? 9.398 -63.812 -13.602 1 95.75 107 ALA A N 1
ATOM 833 C CA . ALA A 1 107 ? 9.586 -63.906 -15.047 1 95.75 107 ALA A CA 1
ATOM 834 C C . ALA A 1 107 ? 10.43 -65.125 -15.422 1 95.75 107 ALA A C 1
ATOM 836 O O . ALA A 1 107 ? 10.102 -65.812 -16.375 1 95.75 107 ALA A O 1
ATOM 837 N N . LEU A 1 108 ? 11.453 -65.375 -14.703 1 95.56 108 LEU A N 1
ATOM 838 C CA . LEU A 1 108 ? 12.336 -66.5 -14.961 1 95.56 108 LEU A CA 1
ATOM 839 C C . LEU A 1 108 ? 11.594 -67.875 -14.75 1 95.56 108 LEU A C 1
ATOM 841 O O . LEU A 1 108 ? 11.758 -68.812 -15.539 1 95.56 108 LEU A O 1
ATOM 845 N N . ALA A 1 109 ? 10.797 -67.938 -13.719 1 95.62 109 ALA A N 1
ATOM 846 C CA . ALA A 1 109 ? 10.047 -69.125 -13.406 1 95.62 109 ALA A CA 1
ATOM 847 C C . ALA A 1 109 ? 9.047 -69.438 -14.516 1 95.62 109 ALA A C 1
ATOM 849 O O . ALA A 1 109 ? 8.984 -70.625 -14.984 1 95.62 109 ALA A O 1
ATOM 850 N N . PHE A 1 110 ? 8.312 -68.5 -14.938 1 96 110 PHE A N 1
ATOM 851 C CA . PHE A 1 110 ? 7.316 -68.688 -15.984 1 96 110 PHE A CA 1
ATOM 852 C C . PHE A 1 110 ? 7.988 -69.062 -17.312 1 96 110 PHE A C 1
ATOM 854 O O . PHE A 1 110 ? 7.484 -69.875 -18.094 1 96 110 PHE A O 1
ATOM 861 N N . THR A 1 111 ? 9.109 -68.375 -17.562 1 96.31 111 THR A N 1
ATOM 862 C CA . THR A 1 111 ? 9.867 -68.625 -18.781 1 96.31 111 THR A CA 1
ATOM 863 C C . THR A 1 111 ? 10.422 -70.062 -18.781 1 96.31 111 THR A C 1
ATOM 865 O O . THR A 1 111 ? 10.281 -70.812 -19.766 1 96.31 111 THR A O 1
ATOM 868 N N . ALA A 1 112 ? 10.984 -70.5 -17.688 1 96.44 112 ALA A N 1
ATOM 869 C CA . ALA A 1 112 ? 11.547 -71.812 -17.578 1 96.44 112 ALA A CA 1
ATOM 870 C C . ALA A 1 112 ? 10.461 -72.875 -17.734 1 96.44 112 ALA A C 1
ATOM 872 O O . ALA A 1 112 ? 10.672 -73.938 -18.391 1 96.44 112 ALA A O 1
ATOM 873 N N . TRP A 1 113 ? 9.352 -72.625 -17.141 1 97 113 TRP A N 1
ATOM 874 C CA . TRP A 1 113 ? 8.227 -73.562 -17.234 1 97 113 TRP A CA 1
ATOM 875 C C . TRP A 1 113 ? 7.754 -73.688 -18.672 1 97 113 TRP A C 1
ATOM 877 O O . TRP A 1 113 ? 7.57 -74.812 -19.172 1 97 113 TRP A O 1
ATOM 887 N N . SER A 1 114 ? 7.539 -72.625 -19.328 1 95.94 114 SER A N 1
ATOM 888 C CA . SER A 1 114 ? 7.047 -72.625 -20.703 1 95.94 114 SER A CA 1
ATOM 889 C C . SER A 1 114 ? 8.039 -73.312 -21.625 1 95.94 114 SER A C 1
ATOM 891 O O . SER A 1 114 ? 7.641 -74.125 -22.484 1 95.94 114 SER A O 1
ATOM 893 N N . LEU A 1 115 ? 9.328 -73.062 -21.453 1 95.44 115 LEU A N 1
ATOM 894 C CA . LEU A 1 115 ? 10.344 -73.688 -22.297 1 95.44 115 LEU A CA 1
ATOM 895 C C . LEU A 1 115 ? 10.445 -75.188 -22 1 95.44 115 LEU A C 1
ATOM 897 O O . LEU A 1 115 ? 10.773 -76 -22.891 1 95.44 115 LEU A O 1
ATOM 901 N N . ALA A 1 116 ? 10.148 -75.625 -20.766 1 96 116 ALA A N 1
ATOM 902 C CA . ALA A 1 116 ? 10.164 -77.062 -20.406 1 96 116 ALA A CA 1
ATOM 903 C C . ALA A 1 116 ? 9.047 -77.812 -21.109 1 96 116 ALA A C 1
ATOM 905 O O . ALA A 1 116 ? 9.125 -79 -21.281 1 96 116 ALA A O 1
ATOM 906 N N . LEU A 1 117 ? 8.062 -77.125 -21.516 1 95.62 117 LEU A N 1
ATOM 907 C CA . LEU A 1 117 ? 6.941 -77.75 -22.203 1 95.62 117 LEU A CA 1
ATOM 908 C C . LEU A 1 117 ? 7.254 -77.938 -23.688 1 95.62 117 LEU A C 1
ATOM 910 O O . LEU A 1 117 ? 6.594 -78.75 -24.359 1 95.62 117 LEU A O 1
ATOM 914 N N . PHE A 1 118 ? 8.281 -77.25 -24.172 1 94.31 118 PHE A N 1
ATOM 915 C CA . PHE A 1 118 ? 8.562 -77.125 -25.594 1 94.31 118 PHE A CA 1
ATOM 916 C C . PHE A 1 118 ? 8.812 -78.5 -26.203 1 94.31 118 PHE A C 1
ATOM 918 O O . PHE A 1 118 ? 8.32 -78.812 -27.297 1 94.31 118 PHE A O 1
ATOM 925 N N . PRO A 1 119 ? 9.484 -79.5 -25.469 1 92.94 119 PRO A N 1
ATOM 926 C CA . PRO A 1 119 ? 9.789 -80.812 -26.078 1 92.94 119 PRO A CA 1
ATOM 927 C C . PRO A 1 119 ? 8.57 -81.688 -26.141 1 92.94 119 PRO A C 1
ATOM 929 O O . PRO A 1 119 ? 8.594 -82.688 -26.844 1 92.94 119 PRO A O 1
ATOM 932 N N . TYR A 1 120 ? 7.492 -81.312 -25.438 1 90.25 120 TYR A N 1
ATOM 933 C CA . TYR A 1 120 ? 6.344 -82.188 -25.312 1 90.25 120 TYR A CA 1
ATOM 934 C C . TYR A 1 120 ? 5.223 -81.75 -26.25 1 90.25 120 TYR A C 1
ATOM 936 O O . TYR A 1 120 ? 4.785 -80.625 -26.234 1 90.25 120 TYR A O 1
ATOM 944 N N . GLY A 1 121 ? 5.184 -82.062 -27.438 1 81 121 GLY A N 1
ATOM 945 C CA . GLY A 1 121 ? 4.039 -81.75 -28.281 1 81 121 GLY A CA 1
ATOM 946 C C . GLY A 1 121 ? 4.383 -81.688 -29.766 1 81 121 GLY A C 1
ATOM 947 O O . GLY A 1 121 ? 5.543 -81.875 -30.141 1 81 121 GLY A O 1
ATOM 948 N N . ASP A 1 122 ? 3.332 -81.562 -30.516 1 90.31 122 ASP A N 1
ATOM 949 C CA . ASP A 1 122 ? 3.484 -81.438 -31.969 1 90.31 122 ASP A CA 1
ATOM 950 C C . ASP A 1 122 ? 3.896 -80 -32.344 1 90.31 122 ASP A C 1
ATOM 952 O O . ASP A 1 122 ? 4.23 -79.188 -31.484 1 90.31 122 ASP A O 1
ATOM 956 N N . VAL A 1 123 ? 4.035 -79.688 -33.594 1 90.12 123 VAL A N 1
ATOM 957 C CA . VAL A 1 123 ? 4.52 -78.375 -34.094 1 90.12 123 VAL A CA 1
ATOM 958 C C . VAL A 1 123 ? 3.58 -77.25 -33.656 1 90.12 123 VAL A C 1
ATOM 960 O O . VAL A 1 123 ? 4.027 -76.188 -33.344 1 90.12 123 VAL A O 1
ATOM 963 N N . TYR A 1 124 ? 2.264 -77.562 -33.562 1 90.44 124 TYR A N 1
ATOM 964 C CA . TYR A 1 124 ? 1.293 -76.562 -33.125 1 90.44 124 TYR A CA 1
ATOM 965 C C . TYR A 1 124 ? 1.531 -76.188 -31.672 1 90.44 124 TYR A C 1
ATOM 967 O O . TYR A 1 124 ? 1.511 -75 -31.328 1 90.44 124 TYR A O 1
ATOM 975 N N . ARG A 1 125 ? 1.784 -77.125 -30.891 1 92.5 125 ARG A N 1
ATOM 976 C CA . ARG A 1 125 ? 1.994 -76.938 -29.453 1 92.5 125 ARG A CA 1
ATOM 977 C C . ARG A 1 125 ? 3.314 -76.188 -29.219 1 92.5 125 ARG A C 1
ATOM 979 O O . ARG A 1 125 ? 3.412 -75.375 -28.312 1 92.5 125 ARG A O 1
ATOM 986 N N . GLN A 1 126 ? 4.328 -76.5 -30 1 93.12 126 GLN A N 1
ATOM 987 C CA . GLN A 1 126 ? 5.602 -75.75 -29.906 1 93.12 126 GLN A CA 1
ATOM 988 C C . GLN A 1 126 ? 5.441 -74.312 -30.266 1 93.12 126 GLN A C 1
ATOM 990 O O . GLN A 1 126 ? 5.984 -73.438 -29.578 1 93.12 126 GLN A O 1
ATOM 995 N N . ALA A 1 127 ? 4.691 -74 -31.297 1 91.56 127 ALA A N 1
ATOM 996 C CA . ALA A 1 127 ? 4.422 -72.625 -31.703 1 91.56 127 ALA A CA 1
ATOM 997 C C . ALA A 1 127 ? 3.635 -71.938 -30.625 1 91.56 127 ALA A C 1
ATOM 999 O O . ALA A 1 127 ? 3.83 -70.688 -30.422 1 91.56 127 ALA A O 1
ATOM 1000 N N . HIS A 1 128 ? 2.758 -72.625 -29.984 1 93.12 128 HIS A N 1
ATOM 1001 C CA . HIS A 1 128 ? 1.976 -72 -28.906 1 93.12 128 HIS A CA 1
ATOM 1002 C C . HIS A 1 128 ? 2.871 -71.562 -27.75 1 93.12 128 HIS A C 1
ATOM 1004 O O . HIS A 1 128 ? 2.617 -70.562 -27.141 1 93.12 128 HIS A O 1
ATOM 1010 N N . VAL A 1 129 ? 3.891 -72.312 -27.438 1 94 129 VAL A N 1
ATOM 1011 C CA . VAL A 1 129 ? 4.84 -71.938 -26.391 1 94 129 VAL A CA 1
ATOM 1012 C C . VAL A 1 129 ? 5.5 -70.625 -26.766 1 94 129 VAL A C 1
ATOM 1014 O O . VAL A 1 129 ? 5.59 -69.688 -25.922 1 94 129 VAL A O 1
ATOM 1017 N N . ALA A 1 130 ? 5.953 -70.5 -28 1 93.38 130 ALA A N 1
ATOM 1018 C CA . ALA A 1 130 ? 6.547 -69.25 -28.469 1 93.38 130 ALA A CA 1
ATOM 1019 C C . ALA A 1 130 ? 5.551 -68.062 -28.375 1 93.38 130 ALA A C 1
ATOM 1021 O O . ALA A 1 130 ? 5.902 -67 -27.953 1 93.38 130 ALA A O 1
ATOM 1022 N N . PHE A 1 131 ? 4.379 -68.375 -28.75 1 92.5 131 PHE A N 1
ATOM 1023 C CA . PHE A 1 131 ? 3.316 -67.375 -28.719 1 92.5 131 PHE A CA 1
ATOM 1024 C C . PHE A 1 131 ? 3.041 -66.875 -27.281 1 92.5 131 PHE A C 1
ATOM 1026 O O . PHE A 1 131 ? 2.939 -65.688 -27.016 1 92.5 131 PHE A O 1
ATOM 1033 N N . PHE A 1 132 ? 2.883 -67.812 -26.344 1 93 132 PHE A N 1
ATOM 1034 C CA . PHE A 1 132 ? 2.658 -67.562 -24.922 1 93 132 PHE A CA 1
ATOM 1035 C C . PHE A 1 132 ? 3.732 -66.625 -24.391 1 93 132 PHE A C 1
ATOM 1037 O O . PHE A 1 132 ? 3.42 -65.625 -23.75 1 93 132 PHE A O 1
ATOM 1044 N N . MET A 1 133 ? 4.969 -66.938 -24.672 1 94.06 133 MET A N 1
ATOM 1045 C CA . MET A 1 133 ? 6.082 -66.125 -24.125 1 94.06 133 MET A CA 1
ATOM 1046 C C . MET A 1 133 ? 6.086 -64.75 -24.703 1 94.06 133 MET A C 1
ATOM 1048 O O . MET A 1 133 ? 6.223 -63.75 -23.953 1 94.06 133 MET A O 1
ATOM 1052 N N . ALA A 1 134 ? 5.891 -64.625 -25.984 1 92.31 134 ALA A N 1
ATOM 1053 C CA . ALA A 1 134 ? 6 -63.312 -26.672 1 92.31 134 ALA A CA 1
A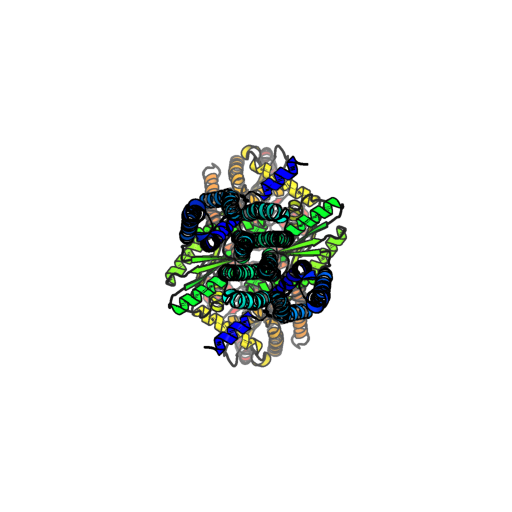TOM 1054 C C . ALA A 1 134 ? 4.855 -62.375 -26.266 1 92.31 134 ALA A C 1
ATOM 1056 O O . ALA A 1 134 ? 5.078 -61.219 -25.938 1 92.31 134 ALA A O 1
ATOM 1057 N N . ILE A 1 135 ? 3.646 -62.844 -26.219 1 89.44 135 ILE A N 1
ATOM 1058 C CA . ILE A 1 135 ? 2.48 -62 -25.984 1 89.44 135 ILE A CA 1
ATOM 1059 C C . ILE A 1 135 ? 2.357 -61.688 -24.484 1 89.44 135 ILE A C 1
ATOM 1061 O O . ILE A 1 135 ? 1.999 -60.562 -24.109 1 89.44 135 ILE A O 1
ATOM 1065 N N . THR A 1 136 ? 2.629 -62.688 -23.688 1 90.44 136 THR A N 1
ATOM 1066 C CA . THR A 1 136 ? 2.471 -62.531 -22.25 1 90.44 136 THR A CA 1
ATOM 1067 C C . THR A 1 136 ? 3.49 -61.5 -21.719 1 90.44 136 THR A C 1
ATOM 1069 O O . THR A 1 136 ? 3.168 -60.688 -20.859 1 90.44 136 THR A O 1
ATOM 1072 N N . VAL A 1 137 ? 4.691 -61.594 -22.203 1 90.56 137 VAL A N 1
ATOM 1073 C CA . VAL A 1 137 ? 5.715 -60.656 -21.688 1 90.56 137 VAL A CA 1
ATOM 1074 C C . VAL A 1 137 ? 5.344 -59.219 -22.031 1 90.56 137 VAL A C 1
ATOM 1076 O O . VAL A 1 137 ? 5.574 -58.312 -21.25 1 90.56 137 VAL A O 1
ATOM 1079 N N . ILE A 1 138 ? 4.84 -58.938 -23.188 1 87.75 138 ILE A N 1
ATOM 1080 C CA . ILE A 1 138 ? 4.449 -57.594 -23.594 1 87.75 138 ILE A CA 1
ATOM 1081 C C . ILE A 1 138 ? 3.359 -57.062 -22.672 1 87.75 138 ILE A C 1
ATOM 1083 O O . ILE A 1 138 ? 3.438 -55.938 -22.203 1 87.75 138 ILE A O 1
ATOM 1087 N N . ALA A 1 139 ? 2.381 -57.875 -22.375 1 88.06 139 ALA A N 1
ATOM 1088 C CA . ALA A 1 139 ? 1.305 -57.5 -21.469 1 88.06 139 ALA A CA 1
ATOM 1089 C C . ALA A 1 139 ? 1.848 -57.156 -20.078 1 88.06 139 ALA A C 1
ATOM 1091 O O . ALA A 1 139 ? 1.467 -56.156 -19.484 1 88.06 139 ALA A O 1
ATOM 1092 N N . CYS A 1 140 ? 2.758 -58.031 -19.641 1 91.25 140 CYS A N 1
ATOM 1093 C CA . CYS A 1 140 ? 3.301 -57.844 -18.297 1 91.25 140 CYS A CA 1
ATOM 1094 C C . CYS A 1 140 ? 4.129 -56.562 -18.203 1 91.25 140 CYS A C 1
ATOM 1096 O O . CYS A 1 140 ? 4.004 -55.812 -17.25 1 91.25 140 CYS A O 1
ATOM 1098 N N . ILE A 1 141 ? 4.91 -56.281 -19.141 1 90.94 141 ILE A N 1
ATOM 1099 C CA . ILE A 1 141 ? 5.805 -55.156 -19.141 1 90.94 141 ILE A CA 1
ATOM 1100 C C . ILE A 1 141 ? 4.988 -53.844 -19.141 1 90.94 141 ILE A C 1
ATOM 1102 O O . ILE A 1 141 ? 5.301 -52.906 -18.422 1 90.94 141 ILE A O 1
ATOM 1106 N N . PHE A 1 142 ? 3.963 -53.781 -19.859 1 89.12 142 PHE A N 1
ATOM 1107 C CA . PHE A 1 142 ? 3.172 -52.562 -19.969 1 89.12 142 PHE A CA 1
ATOM 1108 C C . PHE A 1 142 ? 2.332 -52.375 -18.703 1 89.12 142 PHE A C 1
ATOM 1110 O O . PHE A 1 142 ? 2.055 -51.25 -18.312 1 89.12 142 PHE A O 1
ATOM 1117 N N . CYS A 1 143 ? 1.975 -53.469 -18.078 1 90.19 143 CYS A N 1
ATOM 1118 C CA . CYS A 1 143 ? 1.268 -53.344 -16.797 1 90.19 143 CYS A CA 1
ATOM 1119 C C . CYS A 1 143 ? 2.191 -52.812 -15.711 1 90.19 143 CYS A C 1
ATOM 1121 O O . CYS A 1 143 ? 1.729 -52.219 -14.734 1 90.19 143 CYS A O 1
ATOM 1123 N N . MET A 1 144 ? 3.475 -53 -15.875 1 92.12 144 MET A N 1
ATOM 1124 C CA . MET A 1 144 ? 4.445 -52.531 -14.883 1 92.12 144 MET A CA 1
ATOM 1125 C C . MET A 1 144 ? 5.113 -51.25 -15.344 1 92.12 144 MET A C 1
ATOM 1127 O O . MET A 1 144 ? 6.195 -50.906 -14.875 1 92.12 144 MET A O 1
ATOM 1131 N N . MET A 1 145 ? 4.512 -50.5 -16.203 1 90.25 145 MET A N 1
ATOM 1132 C CA . MET A 1 145 ? 5.133 -49.344 -16.844 1 90.25 145 MET A CA 1
ATOM 1133 C C . MET A 1 145 ? 5.465 -48.281 -15.828 1 90.25 145 MET A C 1
ATOM 1135 O O . MET A 1 145 ? 6.375 -47.469 -16.047 1 90.25 145 MET A O 1
ATOM 1139 N N . HIS A 1 146 ? 4.762 -48.281 -14.75 1 91.62 146 HIS A N 1
ATOM 1140 C CA . HIS A 1 146 ? 4.973 -47.25 -13.742 1 91.62 146 HIS A CA 1
ATOM 1141 C C . HIS A 1 146 ? 6.094 -47.625 -12.781 1 91.62 146 HIS A C 1
ATOM 1143 O O . HIS A 1 146 ? 6.484 -46.844 -11.93 1 91.62 146 HIS A O 1
ATOM 1149 N N . LEU A 1 147 ? 6.551 -48.812 -12.859 1 92.5 147 LEU A N 1
ATOM 1150 C CA . LEU A 1 147 ? 7.75 -49.281 -12.188 1 92.5 147 LEU A CA 1
ATOM 1151 C C . LEU A 1 147 ? 8.781 -49.781 -13.203 1 92.5 147 LEU A C 1
ATOM 1153 O O . LEU A 1 147 ? 8.922 -50.969 -13.414 1 92.5 147 LEU A O 1
ATOM 1157 N N . LEU A 1 148 ? 9.484 -48.812 -13.773 1 91.88 148 LEU A N 1
ATOM 1158 C CA . LEU A 1 148 ? 10.336 -49.031 -14.938 1 91.88 148 LEU A CA 1
ATOM 1159 C C . LEU A 1 148 ? 11.391 -50.094 -14.656 1 91.88 148 LEU A C 1
ATOM 1161 O O . LEU A 1 148 ? 11.594 -51 -15.461 1 91.88 148 LEU A O 1
ATOM 1165 N N . PRO A 1 149 ? 12.07 -50.094 -13.516 1 92.38 149 PRO A N 1
ATOM 1166 C CA . PRO A 1 149 ? 13.094 -51.125 -13.281 1 92.38 149 PRO A CA 1
ATOM 1167 C C . PRO A 1 149 ? 12.531 -52.531 -13.32 1 92.38 149 PRO A C 1
ATOM 1169 O O . PRO A 1 149 ? 13.164 -53.438 -13.867 1 92.38 149 PRO A O 1
ATOM 1172 N N . ALA A 1 150 ? 11.352 -52.719 -12.766 1 93.38 150 ALA A N 1
ATOM 1173 C CA . ALA A 1 150 ? 10.711 -54.031 -12.797 1 93.38 150 ALA A CA 1
ATOM 1174 C C . ALA A 1 150 ? 10.352 -54.438 -14.227 1 93.38 150 ALA A C 1
ATOM 1176 O O . ALA A 1 150 ? 10.547 -55.594 -14.625 1 93.38 150 ALA A O 1
ATOM 1177 N N . ALA A 1 151 ? 9.812 -53.531 -14.977 1 93.25 151 ALA A N 1
ATOM 1178 C CA . ALA A 1 151 ? 9.445 -53.781 -16.359 1 93.25 151 ALA A CA 1
ATOM 1179 C C . ALA A 1 151 ? 10.68 -54.125 -17.203 1 93.25 151 ALA A C 1
ATOM 1181 O O . ALA A 1 151 ? 10.648 -55.062 -18 1 93.25 151 ALA A O 1
ATOM 1182 N N . LEU A 1 152 ? 11.734 -53.438 -17.031 1 92.06 152 LEU A N 1
ATOM 1183 C CA . LEU A 1 152 ? 12.969 -53.656 -17.781 1 92.06 152 LEU A CA 1
ATOM 1184 C C . LEU A 1 152 ? 13.578 -55 -17.438 1 92.06 152 LEU A C 1
ATOM 1186 O O . LEU A 1 152 ? 13.992 -55.75 -18.344 1 92.06 152 LEU A O 1
ATOM 1190 N N . SER A 1 153 ? 13.664 -55.312 -16.203 1 93.44 153 SER A N 1
ATOM 1191 C CA . SER A 1 153 ? 14.234 -56.594 -15.789 1 93.44 153 SER A CA 1
ATOM 1192 C C . SER A 1 153 ? 13.422 -57.781 -16.344 1 93.44 153 SER A C 1
ATOM 1194 O O . SER A 1 153 ? 13.992 -58.781 -16.797 1 93.44 153 SER A O 1
ATOM 1196 N N . THR A 1 154 ? 12.109 -57.625 -16.234 1 93.69 154 THR A N 1
ATOM 1197 C CA . THR A 1 154 ? 11.242 -58.688 -16.797 1 93.69 154 THR A CA 1
ATOM 1198 C C . THR A 1 154 ? 11.469 -58.812 -18.297 1 93.69 154 THR A C 1
ATOM 1200 O O . THR A 1 154 ? 11.602 -59.938 -18.797 1 93.69 154 THR A O 1
ATOM 1203 N N . ALA A 1 155 ? 11.547 -57.719 -18.969 1 92.88 155 ALA A N 1
ATOM 1204 C CA . ALA A 1 155 ? 11.758 -57.719 -20.406 1 92.88 155 ALA A CA 1
ATOM 1205 C C . ALA A 1 155 ? 13.094 -58.375 -20.75 1 92.88 155 ALA A C 1
ATOM 1207 O O . ALA A 1 155 ? 13.172 -59.188 -21.672 1 92.88 155 ALA A O 1
ATOM 1208 N N . VAL A 1 156 ? 14.102 -58.062 -20.062 1 91.69 156 VAL A N 1
ATOM 1209 C CA . VAL A 1 156 ? 15.438 -58.594 -20.344 1 91.69 156 VAL A CA 1
ATOM 1210 C C . VAL A 1 156 ? 15.469 -60.094 -20.109 1 91.69 156 VAL A C 1
ATOM 1212 O O . VAL A 1 156 ? 15.992 -60.844 -20.953 1 91.69 156 VAL A O 1
ATOM 1215 N N . VAL A 1 157 ? 14.859 -60.594 -19.094 1 94 157 VAL A N 1
ATOM 1216 C CA . VAL A 1 157 ? 14.891 -62 -18.75 1 94 157 VAL A CA 1
ATOM 1217 C C . VAL A 1 157 ? 14.133 -62.812 -19.797 1 94 157 VAL A C 1
ATOM 1219 O O . VAL A 1 157 ? 14.672 -63.781 -20.359 1 94 157 VAL A O 1
ATOM 1222 N N . VAL A 1 158 ? 12.953 -62.438 -20.062 1 95 158 VAL A N 1
ATOM 1223 C CA . VAL A 1 158 ? 12.078 -63.219 -20.922 1 95 158 VAL A CA 1
ATOM 1224 C C . VAL A 1 158 ? 12.539 -63.125 -22.359 1 95 158 VAL A C 1
ATOM 1226 O O . VAL A 1 158 ? 12.656 -64.125 -23.062 1 95 158 VAL A O 1
ATOM 1229 N N . ASN A 1 159 ? 12.828 -61.906 -22.844 1 94.19 159 ASN A N 1
ATOM 1230 C CA . ASN A 1 159 ? 13.172 -61.719 -24.234 1 94.19 159 ASN A CA 1
ATOM 1231 C C . ASN A 1 159 ? 14.547 -62.281 -24.562 1 94.19 159 ASN A C 1
ATOM 1233 O O . ASN A 1 159 ? 14.773 -62.781 -25.672 1 94.19 159 ASN A O 1
ATOM 1237 N N . THR A 1 160 ? 15.469 -62.219 -23.625 1 94.06 160 THR A N 1
ATOM 1238 C CA . THR A 1 160 ? 16.766 -62.844 -23.859 1 94.06 160 THR A CA 1
ATOM 1239 C C . THR A 1 160 ? 16.609 -64.375 -23.969 1 94.06 160 THR A C 1
ATOM 1241 O O . THR A 1 160 ? 17.156 -65 -24.875 1 94.06 160 THR A O 1
ATOM 1244 N N . ALA A 1 161 ? 15.844 -64.938 -23.031 1 96 161 ALA A N 1
ATOM 1245 C CA . ALA A 1 161 ? 15.586 -66.375 -23.094 1 96 161 ALA A CA 1
ATOM 1246 C C . ALA A 1 161 ? 14.898 -66.75 -24.406 1 96 161 ALA A C 1
ATOM 1248 O O . ALA A 1 161 ? 15.242 -67.75 -25.016 1 96 161 ALA A O 1
ATOM 1249 N N . PHE A 1 162 ? 13.961 -65.938 -24.828 1 95.56 162 PHE A N 1
ATOM 1250 C CA . PHE A 1 162 ? 13.211 -66.188 -26.047 1 95.56 162 PHE A CA 1
ATOM 1251 C C . PHE A 1 162 ? 14.133 -66.188 -27.266 1 95.56 162 PHE A C 1
ATOM 1253 O O . PHE A 1 162 ? 14.133 -67.125 -28.062 1 95.56 162 PHE A O 1
ATOM 1260 N N . VAL A 1 163 ? 14.922 -65.188 -27.406 1 93.94 163 VAL A N 1
ATOM 1261 C CA . VAL A 1 163 ? 15.773 -65 -28.578 1 93.94 163 VAL A CA 1
ATOM 1262 C C . VAL A 1 163 ? 16.859 -66.062 -28.625 1 93.94 163 VAL A C 1
ATOM 1264 O O . VAL A 1 163 ? 17.141 -66.625 -29.688 1 93.94 163 VAL A O 1
ATOM 1267 N N . VAL A 1 164 ? 17.391 -66.438 -27.5 1 94.62 164 VAL A N 1
ATOM 1268 C CA . VAL A 1 164 ? 18.453 -67.438 -27.453 1 94.62 164 VAL A CA 1
ATOM 1269 C C . VAL A 1 164 ? 17.875 -68.812 -27.766 1 94.62 164 VAL A C 1
ATOM 1271 O O . VAL A 1 164 ? 18.422 -69.562 -28.594 1 94.62 164 VAL A O 1
ATOM 1274 N N . PHE A 1 165 ? 16.766 -69.188 -27.203 1 95.44 165 PHE A N 1
ATOM 1275 C CA . PHE A 1 165 ? 16.172 -70.5 -27.344 1 95.44 165 PHE A CA 1
ATOM 1276 C C . PHE A 1 165 ? 15.672 -70.688 -28.766 1 95.44 165 PHE A C 1
ATOM 1278 O O . PHE A 1 165 ? 16.016 -71.688 -29.422 1 95.44 165 PHE A O 1
ATOM 1285 N N . PHE A 1 166 ? 14.961 -69.812 -29.281 1 94.44 166 PHE A N 1
ATOM 1286 C CA . PHE A 1 166 ? 14.336 -70 -30.578 1 94.44 166 PHE A CA 1
ATOM 1287 C C . PHE A 1 166 ? 15.281 -69.562 -31.688 1 94.44 166 PHE A C 1
ATOM 1289 O O . PHE A 1 166 ? 15.203 -70.062 -32.812 1 94.44 166 PHE A O 1
ATOM 1296 N N . GLY A 1 167 ? 16.125 -68.688 -31.422 1 92.62 167 GLY A N 1
ATOM 1297 C CA . GLY A 1 167 ? 17.125 -68.25 -32.406 1 92.62 167 GLY A CA 1
ATOM 1298 C C . GLY A 1 167 ? 18.125 -69.312 -32.75 1 92.62 167 GLY A C 1
ATOM 1299 O O . GLY A 1 167 ? 18.688 -69.312 -33.844 1 92.62 167 GLY A O 1
ATOM 1300 N N . THR A 1 168 ? 18.344 -70.188 -31.766 1 91.19 168 THR A N 1
ATOM 1301 C CA . THR A 1 168 ? 19.328 -71.25 -32 1 91.19 168 THR A CA 1
ATOM 1302 C C . THR A 1 168 ? 18.641 -72.562 -32.438 1 91.19 168 THR A C 1
ATOM 1304 O O . THR A 1 168 ? 19.281 -73.562 -32.531 1 91.19 168 THR A O 1
ATOM 1307 N N . SER A 1 169 ? 17.391 -72.375 -32.625 1 86.88 169 SER A N 1
ATOM 1308 C CA . SER A 1 169 ? 16.672 -73.562 -33.125 1 86.88 169 SER A CA 1
ATOM 1309 C C . SER A 1 169 ? 16.984 -73.812 -34.594 1 86.88 169 SER A C 1
ATOM 1311 O O . SER A 1 169 ? 17.484 -72.938 -35.281 1 86.88 169 SER A O 1
ATOM 1313 N N . ASN A 1 170 ? 17 -75.062 -35.219 1 86.88 170 ASN A N 1
ATOM 1314 C CA . ASN A 1 170 ? 17.281 -75.438 -36.594 1 86.88 170 ASN A CA 1
ATOM 1315 C C . ASN A 1 170 ? 16.047 -75.188 -37.5 1 86.88 170 ASN A C 1
ATOM 1317 O O . ASN A 1 170 ? 15.977 -75.75 -38.594 1 86.88 170 ASN A O 1
ATOM 1321 N N . ASN A 1 171 ? 15.117 -74.438 -36.969 1 91.06 171 ASN A N 1
ATOM 1322 C CA . ASN A 1 171 ? 13.906 -74.125 -37.719 1 91.06 171 ASN A CA 1
ATOM 1323 C C . ASN A 1 171 ? 13.852 -72.625 -38.156 1 91.06 171 ASN A C 1
ATOM 1325 O O . ASN A 1 171 ? 13.898 -71.75 -37.281 1 91.06 171 ASN A O 1
ATOM 1329 N N . ILE A 1 172 ? 13.703 -72.312 -39.406 1 89.5 172 ILE A N 1
ATOM 1330 C CA . ILE A 1 172 ? 13.781 -71 -40 1 89.5 172 ILE A CA 1
ATOM 1331 C C . ILE A 1 172 ? 12.633 -70.125 -39.469 1 89.5 172 ILE A C 1
ATOM 1333 O O . ILE A 1 172 ? 12.789 -68.938 -39.25 1 89.5 172 ILE A O 1
ATOM 1337 N N . THR A 1 173 ? 11.461 -70.688 -39.281 1 90.62 173 THR A N 1
ATOM 1338 C CA . THR A 1 173 ? 10.305 -70 -38.781 1 90.62 173 THR A CA 1
ATOM 1339 C C . THR A 1 173 ? 10.539 -69.5 -37.344 1 90.62 173 THR A C 1
ATOM 1341 O O . THR A 1 173 ? 10.188 -68.375 -36.969 1 90.62 173 THR A O 1
ATOM 1344 N N . PHE A 1 174 ? 11.102 -70.312 -36.5 1 93.06 174 PHE A N 1
ATOM 1345 C CA . PHE A 1 174 ? 11.398 -69.938 -35.125 1 93.06 174 PHE A CA 1
ATOM 1346 C C . PHE A 1 174 ? 12.484 -68.875 -35.062 1 93.06 174 PHE A C 1
ATOM 1348 O O . PHE A 1 174 ? 12.43 -68 -34.25 1 93.06 174 PHE A O 1
ATOM 1355 N N . ILE A 1 175 ? 13.43 -68.938 -35.969 1 93.25 175 ILE A N 1
ATOM 1356 C CA . ILE A 1 175 ? 14.461 -67.938 -36.062 1 93.25 175 ILE A CA 1
ATOM 1357 C C . ILE A 1 175 ? 13.828 -66.562 -36.438 1 93.25 175 ILE A C 1
ATOM 1359 O O . ILE A 1 175 ? 14.156 -65.562 -35.875 1 93.25 175 ILE A O 1
ATOM 1363 N N . ALA A 1 176 ? 12.922 -66.625 -37.406 1 91.69 176 ALA A N 1
ATOM 1364 C CA . ALA A 1 176 ? 12.211 -65.438 -37.844 1 91.69 176 ALA A CA 1
ATOM 1365 C C . ALA A 1 176 ? 11.398 -64.812 -36.719 1 91.69 176 ALA A C 1
ATOM 1367 O O . ALA A 1 176 ? 11.391 -63.594 -36.531 1 91.69 176 ALA A O 1
ATOM 1368 N N . THR A 1 177 ? 10.719 -65.625 -35.938 1 91.56 177 THR A N 1
ATOM 1369 C CA . THR A 1 177 ? 9.93 -65.188 -34.781 1 91.56 177 THR A CA 1
ATOM 1370 C C . THR A 1 177 ? 10.82 -64.562 -33.75 1 91.56 177 THR A C 1
ATOM 1372 O O . THR A 1 177 ? 10.43 -63.562 -33.094 1 91.56 177 THR A O 1
ATOM 1375 N N . ALA A 1 178 ? 11.992 -65.125 -33.531 1 92.62 178 ALA A N 1
ATOM 1376 C CA . ALA A 1 178 ? 12.945 -64.562 -32.594 1 92.62 178 ALA A CA 1
ATOM 1377 C C . ALA A 1 178 ? 13.383 -63.156 -33 1 92.62 178 ALA A C 1
ATOM 1379 O O . ALA A 1 178 ? 13.516 -62.25 -32.188 1 92.62 178 ALA A O 1
ATOM 1380 N N . ILE A 1 179 ? 13.547 -62.906 -34.281 1 88.44 179 ILE A N 1
ATOM 1381 C CA . ILE A 1 179 ? 13.938 -61.594 -34.812 1 88.44 179 ILE A CA 1
ATOM 1382 C C . ILE A 1 179 ? 12.805 -60.594 -34.594 1 88.44 179 ILE A C 1
ATOM 1384 O O . ILE A 1 179 ? 13.039 -59.469 -34.156 1 88.44 179 ILE A O 1
ATOM 1388 N N . ASP A 1 180 ? 11.609 -61 -34.781 1 89.06 180 ASP A N 1
ATOM 1389 C CA . ASP A 1 180 ? 10.43 -60.156 -34.562 1 89.06 180 ASP A CA 1
ATOM 1390 C C . ASP A 1 180 ? 10.32 -59.719 -33.125 1 89.06 180 ASP A C 1
ATOM 1392 O O . ASP A 1 180 ? 10.094 -58.531 -32.812 1 89.06 180 ASP A O 1
ATOM 1396 N N . VAL A 1 181 ? 10.469 -60.688 -32.25 1 89.38 181 VAL A N 1
ATOM 1397 C CA . VAL A 1 181 ? 10.328 -60.375 -30.844 1 89.38 181 VAL A CA 1
ATOM 1398 C C . VAL A 1 181 ? 11.43 -59.438 -30.391 1 89.38 181 VAL A C 1
ATOM 1400 O O . VAL A 1 181 ? 11.195 -58.531 -29.578 1 89.38 181 VAL A O 1
ATOM 1403 N N . LEU A 1 182 ? 12.594 -59.625 -30.953 1 88 182 LEU A N 1
ATOM 1404 C CA . LEU A 1 182 ? 13.711 -58.75 -30.609 1 88 182 LEU A CA 1
ATOM 1405 C C . LEU A 1 182 ? 13.414 -57.312 -31.031 1 88 182 LEU A C 1
ATOM 1407 O O . LEU A 1 182 ? 13.602 -56.375 -30.25 1 88 182 LEU A O 1
ATOM 1411 N N . LEU A 1 183 ? 12.914 -57.094 -32.156 1 86.44 183 LEU A N 1
ATOM 1412 C CA . LEU A 1 183 ? 12.633 -55.75 -32.688 1 86.44 183 LEU A CA 1
ATOM 1413 C C . LEU A 1 183 ? 11.492 -55.094 -31.906 1 86.44 183 LEU A C 1
ATOM 1415 O O . LEU A 1 183 ? 11.578 -53.938 -31.547 1 86.44 183 LEU A O 1
ATOM 1419 N N . VAL A 1 184 ? 10.492 -55.844 -31.672 1 86.62 184 VAL A N 1
ATOM 1420 C CA . VAL A 1 184 ? 9.344 -55.312 -30.953 1 86.62 184 VAL A CA 1
ATOM 1421 C C . VAL A 1 184 ? 9.75 -54.969 -29.516 1 86.62 184 VAL A C 1
ATOM 1423 O O . VAL A 1 184 ? 9.289 -53.969 -28.953 1 86.62 184 VAL A O 1
ATOM 1426 N N . SER A 1 185 ? 10.57 -55.844 -28.984 1 86.69 185 SER A N 1
ATOM 1427 C CA . SER A 1 185 ? 11.039 -55.594 -27.641 1 86.69 185 SER A CA 1
ATOM 1428 C C . SER A 1 185 ? 11.805 -54.25 -27.547 1 86.69 185 SER A C 1
ATOM 1430 O O . SER A 1 185 ? 11.641 -53.5 -26.594 1 86.69 185 SER A O 1
ATOM 1432 N N . ILE A 1 186 ? 12.578 -53.969 -28.5 1 84.31 186 ILE A N 1
ATOM 1433 C CA . ILE A 1 186 ? 13.336 -52.719 -28.531 1 84.31 186 ILE A CA 1
ATOM 1434 C C . ILE A 1 186 ? 12.383 -51.531 -28.625 1 84.31 186 ILE A C 1
ATOM 1436 O O . ILE A 1 186 ? 12.539 -50.531 -27.906 1 84.31 186 ILE A O 1
ATOM 1440 N N . ALA A 1 187 ? 11.438 -51.625 -29.422 1 83.94 187 ALA A N 1
ATOM 1441 C CA . ALA A 1 187 ? 10.438 -50.562 -29.562 1 83.94 187 ALA A CA 1
ATOM 1442 C C . ALA A 1 187 ? 9.664 -50.344 -28.266 1 83.94 187 ALA A C 1
ATOM 1444 O O . ALA A 1 187 ? 9.438 -49.219 -27.844 1 83.94 187 ALA A O 1
ATOM 1445 N N . MET A 1 188 ? 9.289 -51.438 -27.672 1 86.94 188 MET A N 1
ATOM 1446 C CA . MET A 1 188 ? 8.492 -51.375 -26.453 1 86.94 188 MET A CA 1
ATOM 1447 C C . MET A 1 188 ? 9.289 -50.75 -25.312 1 86.94 188 MET A C 1
ATOM 1449 O O . MET A 1 188 ? 8.75 -50 -24.5 1 86.94 188 MET A O 1
ATOM 1453 N N . LEU A 1 189 ? 10.516 -51.094 -25.297 1 87.19 189 LEU A N 1
ATOM 1454 C CA . LEU A 1 189 ? 11.367 -50.531 -24.25 1 87.19 189 LEU A CA 1
ATOM 1455 C C . LEU A 1 189 ? 11.516 -49.031 -24.422 1 87.19 189 LEU A C 1
ATOM 1457 O O . LEU A 1 189 ? 11.531 -48.281 -23.453 1 87.19 189 LEU A O 1
ATOM 1461 N N . SER A 1 190 ? 11.594 -48.562 -25.594 1 88.5 190 SER A N 1
ATOM 1462 C CA . SER A 1 190 ? 11.664 -47.125 -25.859 1 88.5 190 SER A CA 1
ATOM 1463 C C . SER A 1 190 ? 10.375 -46.438 -25.453 1 88.5 190 SER A C 1
ATOM 1465 O O . SER A 1 190 ? 10.414 -45.344 -24.859 1 88.5 190 SER A O 1
ATOM 1467 N N . ILE A 1 191 ? 9.32 -47 -25.734 1 87.31 191 ILE A N 1
ATOM 1468 C CA . ILE A 1 191 ? 8.016 -46.469 -25.375 1 87.31 191 ILE A CA 1
ATOM 1469 C C . ILE A 1 191 ? 7.863 -46.406 -23.859 1 87.31 191 ILE A C 1
ATOM 1471 O O . ILE A 1 191 ? 7.375 -45.438 -23.297 1 87.31 191 ILE A O 1
ATOM 1475 N N . LEU A 1 192 ? 8.297 -47.5 -23.25 1 89.31 192 LEU A N 1
ATOM 1476 C CA . LEU A 1 192 ? 8.203 -47.594 -21.797 1 89.31 192 LEU A CA 1
ATOM 1477 C C . LEU A 1 192 ? 9.016 -46.5 -21.125 1 89.31 192 LEU A C 1
ATOM 1479 O O . LEU A 1 192 ? 8.562 -45.875 -20.156 1 89.31 192 LEU A O 1
ATOM 1483 N N . LYS A 1 193 ? 10.172 -46.25 -21.625 1 89.94 193 LYS A N 1
ATOM 1484 C CA . LYS A 1 193 ? 11.023 -45.219 -21.078 1 89.94 193 LYS A CA 1
ATOM 1485 C C . LYS A 1 193 ? 10.383 -43.844 -21.25 1 89.94 193 LYS A C 1
ATOM 1487 O O . LYS A 1 193 ? 10.383 -43.031 -20.328 1 89.94 193 LYS A O 1
ATOM 1492 N N . SER A 1 194 ? 9.898 -43.625 -22.391 1 88.12 194 SER A N 1
ATOM 1493 C CA . SER A 1 194 ? 9.242 -42.375 -22.672 1 88.12 194 SER A CA 1
ATOM 1494 C C . SER A 1 194 ? 8.016 -42.156 -21.781 1 88.12 194 SER A C 1
ATOM 1496 O O . SER A 1 194 ? 7.805 -41.062 -21.25 1 88.12 194 SER A O 1
ATOM 1498 N N . GLN A 1 195 ? 7.273 -43.219 -21.672 1 87.31 195 GLN A N 1
ATOM 1499 C CA . GLN A 1 195 ? 6.055 -43.125 -20.875 1 87.31 195 GLN A CA 1
ATOM 1500 C C . GLN A 1 195 ? 6.375 -42.906 -19.391 1 87.31 195 GLN A C 1
ATOM 1502 O O . GLN A 1 195 ? 5.676 -42.188 -18.703 1 87.31 195 GLN A O 1
ATOM 1507 N N . TYR A 1 196 ? 7.328 -43.594 -18.969 1 89.5 196 TYR A N 1
ATOM 1508 C CA . TYR A 1 196 ? 7.742 -43.375 -17.594 1 89.5 196 TYR A CA 1
ATOM 1509 C C . TYR A 1 196 ? 8.219 -41.969 -17.359 1 89.5 196 TYR A C 1
ATOM 1511 O O . TYR A 1 196 ? 7.91 -41.344 -16.344 1 89.5 196 TYR A O 1
ATOM 1519 N N . GLY A 1 197 ? 8.953 -41.469 -18.281 1 88.5 197 GLY A N 1
ATOM 1520 C CA . GLY A 1 197 ? 9.359 -40.062 -18.219 1 88.5 197 GLY A CA 1
ATOM 1521 C C . GLY A 1 197 ? 8.188 -39.094 -18.156 1 88.5 197 GLY A C 1
ATOM 1522 O O . GLY A 1 197 ? 8.188 -38.156 -17.344 1 88.5 197 GLY A O 1
ATOM 1523 N N . ASP A 1 198 ? 7.277 -39.344 -18.953 1 88.25 198 ASP A N 1
ATOM 1524 C CA . ASP A 1 198 ? 6.078 -38.5 -18.969 1 88.25 198 ASP A CA 1
ATOM 1525 C C . ASP A 1 198 ? 5.324 -38.625 -17.641 1 88.25 198 ASP A C 1
ATOM 1527 O O . ASP A 1 198 ? 4.781 -37.625 -17.156 1 88.25 198 ASP A O 1
ATOM 1531 N N . PHE A 1 199 ? 5.27 -39.812 -17.125 1 88.12 199 PHE A N 1
ATOM 1532 C CA . PHE A 1 199 ? 4.605 -40.031 -15.844 1 88.12 199 PHE A CA 1
ATOM 1533 C C . PHE A 1 199 ? 5.297 -39.25 -14.742 1 88.12 199 PHE A C 1
ATOM 1535 O O . PHE A 1 199 ? 4.637 -38.594 -13.945 1 88.12 199 PHE A O 1
ATOM 1542 N N . THR A 1 200 ? 6.535 -39.281 -14.664 1 88.69 200 THR A N 1
ATOM 1543 C CA . THR A 1 200 ? 7.293 -38.562 -13.648 1 88.69 200 THR A CA 1
ATOM 1544 C C . THR A 1 200 ? 7.109 -37.031 -13.812 1 88.69 200 THR A C 1
ATOM 1546 O O . THR A 1 200 ? 6.945 -36.312 -12.828 1 88.69 200 THR A O 1
ATOM 1549 N N . ARG A 1 201 ? 7.117 -36.656 -15.016 1 88.5 201 ARG A N 1
ATOM 1550 C CA . ARG A 1 201 ? 6.922 -35.219 -15.289 1 88.5 201 ARG A CA 1
ATOM 1551 C C . ARG A 1 201 ? 5.535 -34.781 -14.844 1 88.5 201 ARG A C 1
ATOM 1553 O O . ARG A 1 201 ? 5.379 -33.688 -14.32 1 88.5 201 ARG A O 1
ATOM 1560 N N . LEU A 1 202 ? 4.617 -35.594 -15.109 1 88.19 202 LEU A N 1
ATOM 1561 C CA . LEU A 1 202 ? 3.25 -35.25 -14.711 1 88.19 202 LEU A CA 1
ATOM 1562 C C . LEU A 1 202 ? 3.152 -35.094 -13.203 1 88.19 202 LEU A C 1
ATOM 1564 O O . LEU A 1 202 ? 2.541 -34.125 -12.719 1 88.19 202 LEU A O 1
ATOM 1568 N N . VAL A 1 203 ? 3.705 -35.969 -12.445 1 88.44 203 VAL A N 1
ATOM 1569 C CA . VAL A 1 203 ? 3.65 -35.938 -10.984 1 88.44 203 VAL A CA 1
ATOM 1570 C C . VAL A 1 203 ? 4.359 -34.688 -10.477 1 88.44 203 VAL A C 1
ATOM 1572 O O . VAL A 1 203 ? 3.85 -34 -9.602 1 88.44 203 VAL A O 1
ATOM 1575 N N . ASN A 1 204 ? 5.422 -34.375 -11.023 1 87.56 204 ASN A N 1
ATOM 1576 C CA . ASN A 1 204 ? 6.176 -33.188 -10.625 1 87.56 204 ASN A CA 1
ATOM 1577 C C . ASN A 1 204 ? 5.434 -31.906 -10.969 1 87.56 204 ASN A C 1
ATOM 1579 O O . ASN A 1 204 ? 5.438 -30.953 -10.188 1 87.56 204 ASN A O 1
ATOM 1583 N N . MET A 1 205 ? 4.883 -31.891 -12.094 1 87.38 205 MET A N 1
ATOM 1584 C CA . MET A 1 205 ? 4.141 -30.703 -12.523 1 87.38 205 MET A CA 1
ATOM 1585 C C . MET A 1 205 ? 2.934 -30.469 -11.625 1 87.38 205 MET A C 1
ATOM 1587 O O . MET A 1 205 ? 2.57 -29.312 -11.359 1 87.38 205 MET A O 1
ATOM 1591 N N . GLN A 1 206 ? 2.338 -31.5 -11.297 1 86.62 206 GLN A N 1
ATOM 1592 C CA . GLN A 1 206 ? 1.209 -31.375 -10.383 1 86.62 206 GLN A CA 1
ATOM 1593 C C . GLN A 1 206 ? 1.641 -30.75 -9.055 1 86.62 206 GLN A C 1
ATOM 1595 O O . GLN A 1 206 ? 0.957 -29.859 -8.531 1 86.62 206 GLN A O 1
ATOM 1600 N N . ALA A 1 207 ? 2.689 -31.203 -8.523 1 84.56 207 ALA A N 1
ATOM 1601 C CA . ALA A 1 207 ? 3.215 -30.641 -7.281 1 84.56 207 ALA A CA 1
ATOM 1602 C C . ALA A 1 207 ? 3.564 -29.156 -7.449 1 84.56 207 ALA A C 1
ATOM 1604 O O . ALA A 1 207 ? 3.26 -28.344 -6.582 1 84.56 207 ALA A O 1
ATOM 1605 N N . ARG A 1 208 ? 4.137 -28.828 -8.492 1 86.56 208 ARG A N 1
ATOM 1606 C CA . ARG A 1 208 ? 4.527 -27.453 -8.773 1 86.56 208 ARG A CA 1
ATOM 1607 C C . ARG A 1 208 ? 3.307 -26.562 -8.938 1 86.56 208 ARG A C 1
ATOM 1609 O O . ARG A 1 208 ? 3.289 -25.422 -8.453 1 86.56 208 ARG A O 1
ATOM 1616 N N . THR A 1 209 ? 2.41 -27.016 -9.68 1 86.69 209 THR A N 1
ATOM 1617 C CA . THR A 1 209 ? 1.18 -26.266 -9.891 1 86.69 209 THR A CA 1
ATOM 1618 C C . THR A 1 209 ? 0.505 -25.938 -8.562 1 86.69 209 THR A C 1
ATOM 1620 O O . THR A 1 209 ? 0.018 -24.828 -8.352 1 86.69 209 THR A O 1
ATOM 1623 N N . GLU A 1 210 ? 0.458 -26.891 -7.715 1 85.5 210 GLU A N 1
ATOM 1624 C CA . GLU A 1 210 ? -0.151 -26.703 -6.402 1 85.5 210 GLU A CA 1
ATOM 1625 C C . GLU A 1 210 ? 0.618 -25.656 -5.59 1 85.5 210 GLU A C 1
ATOM 1627 O O . GLU A 1 210 ? 0.015 -24.812 -4.93 1 85.5 210 GLU A O 1
ATOM 1632 N N . ARG A 1 211 ? 1.817 -25.672 -5.641 1 83.94 211 ARG A N 1
ATOM 1633 C CA . ARG A 1 211 ? 2.645 -24.719 -4.926 1 83.94 211 ARG A CA 1
ATOM 1634 C C . ARG A 1 211 ? 2.438 -23.297 -5.469 1 83.94 211 ARG A C 1
ATOM 1636 O O . ARG A 1 211 ? 2.281 -22.359 -4.703 1 83.94 211 ARG A O 1
ATOM 1643 N N . LEU A 1 212 ? 2.463 -23.219 -6.762 1 81.56 212 LEU A N 1
ATOM 1644 C CA . LEU A 1 212 ? 2.273 -21.922 -7.402 1 81.56 212 LEU A CA 1
ATOM 1645 C C . LEU A 1 212 ? 0.89 -21.359 -7.094 1 81.56 212 LEU A C 1
ATOM 1647 O O . LEU A 1 212 ? 0.733 -20.156 -6.902 1 81.56 212 LEU A O 1
ATOM 1651 N N . SER A 1 213 ? 0.037 -22.219 -7.117 1 83.5 213 SER A N 1
ATOM 1652 C CA . SER A 1 213 ? -1.327 -21.812 -6.785 1 83.5 213 SER A CA 1
ATOM 1653 C C . SER A 1 213 ? -1.416 -21.281 -5.363 1 83.5 213 SER A C 1
ATOM 1655 O O . SER A 1 213 ? -2.037 -20.234 -5.121 1 83.5 213 SER A O 1
ATOM 1657 N N . ASP A 1 214 ? -0.789 -21.953 -4.473 1 79.25 214 ASP A N 1
ATOM 1658 C CA . ASP A 1 214 ? -0.759 -21.531 -3.08 1 79.25 214 ASP A CA 1
ATOM 1659 C C . ASP A 1 214 ? -0.051 -20.172 -2.939 1 79.25 214 ASP A C 1
ATOM 1661 O O . ASP A 1 214 ? -0.52 -19.297 -2.217 1 79.25 214 ASP A O 1
ATOM 1665 N N . GLU A 1 215 ? 0.964 -20.062 -3.559 1 79.12 215 GLU A N 1
ATOM 1666 C CA . GLU A 1 215 ? 1.716 -18.812 -3.543 1 79.12 215 GLU A CA 1
ATOM 1667 C C . GLU A 1 215 ? 0.896 -17.672 -4.133 1 79.12 215 GLU A C 1
ATOM 1669 O O . GLU A 1 215 ? 0.916 -16.547 -3.615 1 79.12 215 GLU A O 1
ATOM 1674 N N . ASN A 1 216 ? 0.371 -17.953 -5.188 1 78.75 216 ASN A N 1
ATOM 1675 C CA . ASN A 1 216 ? -0.494 -16.969 -5.824 1 78.75 216 ASN A CA 1
ATOM 1676 C C . ASN A 1 216 ? -1.604 -16.5 -4.887 1 78.75 216 ASN A C 1
ATOM 1678 O O . ASN A 1 216 ? -1.916 -15.312 -4.828 1 78.75 216 ASN A O 1
ATOM 1682 N N . GLN A 1 217 ? -2.068 -17.406 -4.211 1 75.94 217 GLN A N 1
ATOM 1683 C CA . GLN A 1 217 ? -3.135 -17.094 -3.271 1 75.94 217 GLN A CA 1
ATOM 1684 C C . GLN A 1 217 ? -2.621 -16.203 -2.141 1 75.94 217 GLN A C 1
ATOM 1686 O O . GLN A 1 217 ? -3.303 -15.266 -1.723 1 75.94 217 GLN A O 1
ATOM 1691 N N . GLN A 1 218 ? -1.554 -16.438 -1.728 1 75.38 218 GLN A N 1
ATOM 1692 C CA . GLN A 1 218 ? -0.956 -15.625 -0.667 1 75.38 218 GLN A CA 1
ATOM 1693 C C . GLN A 1 218 ? -0.629 -14.219 -1.161 1 75.38 218 GLN A C 1
ATOM 1695 O O . GLN A 1 218 ? -0.943 -13.234 -0.492 1 75.38 218 GLN A O 1
ATOM 1700 N N . LEU A 1 219 ? -0.062 -14.156 -2.283 1 74.25 219 LEU A N 1
ATOM 1701 C CA . LEU A 1 219 ? 0.344 -12.883 -2.859 1 74.25 219 LEU A CA 1
ATOM 1702 C C . LEU A 1 219 ? -0.873 -12.031 -3.211 1 74.25 219 LEU A C 1
ATOM 1704 O O . LEU A 1 219 ? -0.842 -10.805 -3.068 1 74.25 219 LEU A O 1
ATOM 1708 N N . ALA A 1 220 ? -1.815 -12.688 -3.551 1 72.06 220 ALA A N 1
ATOM 1709 C CA . ALA A 1 220 ? -3.002 -12 -4.047 1 72.06 220 ALA A CA 1
ATOM 1710 C C . ALA A 1 220 ? -3.906 -11.562 -2.898 1 72.06 220 ALA A C 1
ATOM 1712 O O . ALA A 1 220 ? -4.688 -10.625 -3.035 1 72.06 220 ALA A O 1
ATOM 1713 N N . ASN A 1 221 ? -3.629 -12.227 -1.764 1 80.94 221 ASN A N 1
ATOM 1714 C CA . ASN A 1 221 ? -4.699 -12.031 -0.789 1 80.94 221 ASN A CA 1
ATOM 1715 C C . ASN A 1 221 ? -4.152 -11.531 0.547 1 80.94 221 ASN A C 1
ATOM 1717 O O . ASN A 1 221 ? -4.922 -11.148 1.43 1 80.94 221 ASN A O 1
ATOM 1721 N N . LEU A 1 222 ? -2.885 -11.461 0.707 1 83.94 222 LEU A N 1
ATOM 1722 C CA . LEU A 1 222 ? -2.322 -11.055 1.99 1 83.94 222 LEU A CA 1
ATOM 1723 C C . LEU A 1 222 ? -1.407 -9.844 1.826 1 83.94 222 LEU A C 1
ATOM 1725 O O . LEU A 1 222 ? -0.734 -9.703 0.803 1 83.94 222 LEU A O 1
ATOM 1729 N N . ASP A 1 223 ? -1.458 -8.984 2.824 1 83 223 ASP A N 1
ATOM 1730 C CA . ASP A 1 223 ? -0.539 -7.848 2.887 1 83 223 ASP A CA 1
ATOM 1731 C C . ASP A 1 223 ? 0.85 -8.297 3.34 1 83 223 ASP A C 1
ATOM 1733 O O . ASP A 1 223 ? 0.994 -8.922 4.387 1 83 223 ASP A O 1
ATOM 1737 N N . SER A 1 224 ? 1.778 -8.023 2.615 1 76.56 224 SER A N 1
ATOM 1738 C CA . SER A 1 224 ? 3.127 -8.531 2.848 1 76.56 224 SER A CA 1
ATOM 1739 C C . SER A 1 224 ? 3.727 -7.945 4.121 1 76.56 224 SER A C 1
ATOM 1741 O O . SER A 1 224 ? 4.59 -8.562 4.75 1 76.56 224 SER A O 1
ATOM 1743 N N . LEU A 1 225 ? 3.295 -6.797 4.531 1 78.5 225 LEU A N 1
ATOM 1744 C CA . LEU A 1 225 ? 3.883 -6.113 5.68 1 78.5 225 LEU A CA 1
ATOM 1745 C C . LEU A 1 225 ? 3.311 -6.656 6.984 1 78.5 225 LEU A C 1
ATOM 1747 O O . LEU A 1 225 ? 4.055 -6.93 7.926 1 78.5 225 LEU A O 1
ATOM 1751 N N . THR A 1 226 ? 2.023 -6.812 7.07 1 87.88 226 THR A N 1
ATOM 1752 C CA . THR A 1 226 ? 1.364 -7.141 8.328 1 87.88 226 THR A CA 1
ATOM 1753 C C . THR A 1 226 ? 0.929 -8.602 8.352 1 87.88 226 THR A C 1
ATOM 1755 O O . THR A 1 226 ? 0.646 -9.156 9.414 1 87.88 226 THR A O 1
ATOM 1758 N N . GLY A 1 227 ? 0.792 -9.258 7.152 1 86.88 227 GLY A N 1
ATOM 1759 C CA . GLY A 1 227 ? 0.293 -10.625 7.078 1 86.88 227 GLY A CA 1
ATOM 1760 C C . GLY A 1 227 ? -1.22 -10.711 7.133 1 86.88 227 GLY A C 1
ATOM 1761 O O . GLY A 1 227 ? -1.785 -11.805 7.141 1 86.88 227 GLY A O 1
ATOM 1762 N N . LEU A 1 228 ? -1.833 -9.57 7.191 1 91.44 228 LEU A N 1
ATOM 1763 C CA . LEU A 1 228 ? -3.289 -9.508 7.219 1 91.44 228 LEU A CA 1
ATOM 1764 C C . LEU A 1 228 ? -3.863 -9.594 5.809 1 91.44 228 LEU A C 1
ATOM 1766 O O . LEU A 1 228 ? -3.119 -9.539 4.824 1 91.44 228 LEU A O 1
ATOM 1770 N N . ALA A 1 229 ? -5.137 -9.852 5.758 1 91.56 229 ALA A N 1
ATOM 1771 C CA . ALA A 1 229 ? -5.816 -9.82 4.461 1 91.56 229 ALA A CA 1
ATOM 1772 C C . ALA A 1 229 ? -5.613 -8.477 3.77 1 91.56 229 ALA A C 1
ATOM 1774 O O . ALA A 1 229 ? -5.594 -7.434 4.422 1 91.56 229 ALA A O 1
ATOM 1775 N N . ASN A 1 230 ? -5.395 -8.516 2.508 1 87.56 230 ASN A N 1
ATOM 1776 C CA . ASN A 1 230 ? -5.219 -7.273 1.761 1 87.56 230 ASN A CA 1
ATOM 1777 C C . ASN A 1 230 ? -6.551 -6.754 1.223 1 87.56 230 ASN A C 1
ATOM 1779 O O . ASN A 1 230 ? -7.609 -7.285 1.555 1 87.56 230 ASN A O 1
ATOM 1783 N N . ARG A 1 231 ? -6.504 -5.684 0.515 1 83.94 231 ARG A N 1
ATOM 1784 C CA . ARG A 1 231 ? -7.695 -5.023 -0.008 1 83.94 231 ARG A CA 1
ATOM 1785 C C . ARG A 1 231 ? -8.523 -5.98 -0.866 1 83.94 231 ARG A C 1
ATOM 1787 O O . ARG A 1 231 ? -9.75 -6.016 -0.759 1 83.94 231 ARG A O 1
ATOM 1794 N N . ARG A 1 232 ? -7.906 -6.785 -1.664 1 79.62 232 ARG A N 1
ATOM 1795 C CA . ARG A 1 232 ? -8.594 -7.723 -2.543 1 79.62 232 ARG A CA 1
ATOM 1796 C C . ARG A 1 232 ? -9.359 -8.766 -1.737 1 79.62 232 ARG A C 1
ATOM 1798 O O . ARG A 1 232 ? -10.531 -9.031 -2.01 1 79.62 232 ARG A O 1
ATOM 1805 N N . LYS A 1 233 ? -8.609 -9.375 -0.861 1 88.12 233 LYS A N 1
ATOM 1806 C CA . LYS A 1 233 ? -9.25 -10.383 -0.024 1 88.12 233 LYS A CA 1
ATOM 1807 C C . LYS A 1 233 ? -10.398 -9.781 0.781 1 88.12 233 LYS A C 1
ATOM 1809 O O . LYS A 1 233 ? -11.406 -10.445 1.021 1 88.12 233 LYS A O 1
ATOM 1814 N N . PHE A 1 234 ? -10.234 -8.617 1.219 1 92.5 234 PHE A N 1
ATOM 1815 C CA . PHE A 1 234 ? -11.281 -7.938 1.975 1 92.5 234 PHE A CA 1
ATOM 1816 C C . PHE A 1 234 ? -12.57 -7.852 1.163 1 92.5 234 PHE A C 1
ATOM 1818 O O . PHE A 1 234 ? -13.641 -8.234 1.641 1 92.5 234 PHE A O 1
ATOM 1825 N N . PHE A 1 235 ? -12.492 -7.426 -0.046 1 87.19 235 PHE A N 1
ATOM 1826 C CA . PHE A 1 235 ? -13.68 -7.219 -0.858 1 87.19 235 PHE A CA 1
ATOM 1827 C C . PHE A 1 235 ? -14.289 -8.547 -1.285 1 87.19 235 PHE A C 1
ATOM 1829 O O . PHE A 1 235 ? -15.508 -8.68 -1.4 1 87.19 235 PHE A O 1
ATOM 1836 N N . THR A 1 236 ? -13.43 -9.484 -1.524 1 87.81 236 THR A N 1
ATOM 1837 C CA . THR A 1 236 ? -13.93 -10.82 -1.832 1 87.81 236 THR A CA 1
ATOM 1838 C C . THR A 1 236 ? -14.719 -11.391 -0.651 1 87.81 236 THR A C 1
ATOM 1840 O O . THR A 1 236 ? -15.805 -11.945 -0.83 1 87.81 236 THR A O 1
ATOM 1843 N N . ARG A 1 237 ? -14.109 -11.227 0.446 1 91.75 237 ARG A N 1
ATOM 1844 C CA . ARG A 1 237 ? -14.773 -11.703 1.654 1 91.75 237 ARG A CA 1
ATOM 1845 C C . ARG A 1 237 ? -16.047 -10.914 1.934 1 91.75 237 ARG A C 1
ATOM 1847 O O . ARG A 1 237 ? -17.062 -11.484 2.354 1 91.75 237 ARG A O 1
ATOM 1854 N N . LEU A 1 238 ? -15.945 -9.648 1.8 1 92.69 238 LEU A N 1
ATOM 1855 C CA . LEU A 1 238 ? -17.109 -8.805 2.016 1 92.69 238 LEU A CA 1
ATOM 1856 C C . LEU A 1 238 ? -18.266 -9.219 1.109 1 92.69 238 LEU A C 1
ATOM 1858 O O . LEU A 1 238 ? -19.406 -9.328 1.561 1 92.69 238 LEU A O 1
ATOM 1862 N N . ASP A 1 239 ? -17.984 -9.477 -0.112 1 90.75 239 ASP A N 1
ATOM 1863 C CA . ASP A 1 239 ? -19 -9.914 -1.071 1 90.75 239 ASP A CA 1
ATOM 1864 C C . ASP A 1 239 ? -19.625 -11.227 -0.637 1 90.75 239 ASP A C 1
ATOM 1866 O O . ASP A 1 239 ? -20.859 -11.383 -0.686 1 90.75 239 ASP A O 1
ATOM 1870 N N . SER A 1 240 ? -18.828 -12.141 -0.224 1 91.75 240 SER A N 1
ATOM 1871 C CA . SER A 1 240 ? -19.297 -13.461 0.201 1 91.75 240 SER A CA 1
ATOM 1872 C C . SER A 1 240 ? -20.156 -13.359 1.455 1 91.75 240 SER A C 1
ATOM 1874 O O . SER A 1 240 ? -21.203 -13.984 1.539 1 91.75 240 SER A O 1
ATOM 1876 N N . VAL A 1 241 ? -19.719 -12.602 2.379 1 92.06 241 VAL A N 1
ATOM 1877 C CA . VAL A 1 241 ? -20.406 -12.492 3.658 1 92.06 241 VAL A CA 1
ATOM 1878 C C . VAL A 1 241 ? -21.719 -11.742 3.467 1 92.06 241 VAL A C 1
ATOM 1880 O O . VAL A 1 241 ? -22.734 -12.07 4.109 1 92.06 241 VAL A O 1
ATOM 1883 N N . LEU A 1 242 ? -21.703 -10.766 2.652 1 91.25 242 LEU A N 1
ATOM 1884 C CA . LEU A 1 242 ? -22.922 -10 2.396 1 91.25 242 LEU A CA 1
ATOM 1885 C C . LEU A 1 242 ? -23.969 -10.867 1.698 1 91.25 242 LEU A C 1
ATOM 1887 O O . LEU A 1 242 ? -25.156 -10.758 1.983 1 91.25 242 LEU A O 1
ATOM 1891 N N . ALA A 1 243 ? -23.531 -11.664 0.78 1 89.62 243 ALA A N 1
ATOM 1892 C CA . ALA A 1 243 ? -24.438 -12.578 0.096 1 89.62 243 ALA A CA 1
ATOM 1893 C C . ALA A 1 243 ? -25.078 -13.555 1.081 1 89.62 243 ALA A C 1
ATOM 1895 O O . ALA A 1 243 ? -26.297 -13.805 1.019 1 89.62 243 ALA A O 1
ATOM 1896 N N . SER A 1 244 ? -24.281 -14.07 1.874 1 90.25 244 SER A N 1
ATOM 1897 C CA . SER A 1 244 ? -24.766 -14.992 2.893 1 90.25 244 SER A CA 1
ATOM 1898 C C . SER A 1 244 ? -25.719 -14.289 3.863 1 90.25 244 SER A C 1
ATOM 1900 O O . SER A 1 244 ? -26.719 -14.859 4.293 1 90.25 244 SER A O 1
ATOM 1902 N N . ALA A 1 245 ? -25.375 -13.102 4.262 1 89.75 245 ALA A N 1
ATOM 1903 C CA . ALA A 1 245 ? -26.188 -12.328 5.191 1 89.75 245 ALA A CA 1
ATOM 1904 C C . ALA A 1 245 ? -27.547 -11.984 4.578 1 89.75 245 ALA A C 1
ATOM 1906 O O . ALA A 1 245 ? -28.562 -11.984 5.266 1 89.75 245 ALA A O 1
ATOM 1907 N N . ARG A 1 246 ? -27.531 -11.703 3.355 1 87.81 246 ARG A N 1
ATOM 1908 C CA . ARG A 1 246 ? -28.766 -11.398 2.643 1 87.81 246 ARG A CA 1
ATOM 1909 C C . ARG A 1 246 ? -29.688 -12.609 2.621 1 87.81 246 ARG A C 1
ATOM 1911 O O . ARG A 1 246 ? -30.906 -12.469 2.824 1 87.81 246 ARG A O 1
ATOM 1918 N N . LEU A 1 247 ? -29.094 -13.734 2.445 1 88.06 247 LEU A N 1
ATOM 1919 C CA . LEU A 1 247 ? -29.875 -14.969 2.361 1 88.06 247 LEU A CA 1
ATOM 1920 C C . LEU A 1 247 ? -30.422 -15.367 3.73 1 88.06 247 LEU A C 1
ATOM 1922 O O . LEU A 1 247 ? -31.547 -15.836 3.836 1 88.06 247 LEU A O 1
ATOM 1926 N N . ASN A 1 248 ? -29.688 -15.164 4.711 1 88.81 248 ASN A N 1
ATOM 1927 C CA . ASN A 1 248 ? -30.062 -15.617 6.043 1 88.81 248 ASN A CA 1
ATOM 1928 C C . ASN A 1 248 ? -30.703 -14.5 6.855 1 88.81 248 ASN A C 1
ATOM 1930 O O . ASN A 1 248 ? -31.203 -14.742 7.961 1 88.81 248 ASN A O 1
ATOM 1934 N N . GLY A 1 249 ? -30.734 -13.312 6.434 1 85.69 249 GLY A N 1
ATOM 1935 C CA . GLY A 1 249 ? -31.297 -12.172 7.133 1 85.69 249 GLY A CA 1
ATOM 1936 C C . GLY A 1 249 ? -30.484 -11.742 8.336 1 85.69 249 GLY A C 1
ATOM 1937 O O . GLY A 1 249 ? -31.031 -11.375 9.375 1 85.69 249 GLY A O 1
ATOM 1938 N N . GLU A 1 250 ? -29.172 -11.961 8.211 1 88.69 250 GLU A N 1
ATOM 1939 C CA . GLU A 1 250 ? -28.266 -11.625 9.312 1 88.69 250 GLU A CA 1
ATOM 1940 C C . GLU A 1 250 ? -27.766 -10.195 9.195 1 88.69 250 GLU A C 1
ATOM 1942 O O . GLU A 1 250 ? -27.641 -9.664 8.086 1 88.69 250 GLU A O 1
ATOM 1947 N N . ARG A 1 251 ? -27.562 -9.594 10.391 1 90.19 251 ARG A N 1
ATOM 1948 C CA . ARG A 1 251 ? -27 -8.242 10.445 1 90.19 251 ARG A CA 1
ATOM 1949 C C . ARG A 1 251 ? -25.484 -8.266 10.523 1 90.19 251 ARG A C 1
ATOM 1951 O O . ARG A 1 251 ? -24.906 -9.125 11.203 1 90.19 251 ARG A O 1
ATOM 1958 N N . LEU A 1 252 ? -24.891 -7.445 9.703 1 92.38 252 LEU A N 1
ATOM 1959 C CA . LEU A 1 252 ? -23.438 -7.336 9.781 1 92.38 252 LEU A CA 1
ATOM 1960 C C . LEU A 1 252 ? -23 -5.875 9.742 1 92.38 252 LEU A C 1
ATOM 1962 O O . LEU A 1 252 ? -23.797 -4.988 9.43 1 92.38 252 LEU A O 1
ATOM 1966 N N . ALA A 1 253 ? -21.766 -5.582 10.164 1 94.19 253 ALA A N 1
ATOM 1967 C CA . ALA A 1 253 ? -21.203 -4.23 10.156 1 94.19 253 ALA A CA 1
ATOM 1968 C C . ALA A 1 253 ? -19.828 -4.199 9.492 1 94.19 253 ALA A C 1
ATOM 1970 O O . ALA A 1 253 ? -19.094 -5.176 9.555 1 94.19 253 ALA A O 1
ATOM 1971 N N . VAL A 1 254 ? -19.609 -3.123 8.797 1 95.12 254 VAL A N 1
ATOM 1972 C CA . VAL A 1 254 ? -18.297 -2.875 8.188 1 95.12 254 VAL A CA 1
ATOM 1973 C C . VAL A 1 254 ? -17.656 -1.658 8.844 1 95.12 254 VAL A C 1
ATOM 1975 O O . VAL A 1 254 ? -18.312 -0.655 9.102 1 95.12 254 VAL A O 1
ATOM 1978 N N . GLY A 1 255 ? -16.375 -1.795 9.148 1 95.25 255 GLY A N 1
ATOM 1979 C CA . GLY A 1 255 ? -15.641 -0.707 9.766 1 95.25 255 GLY A CA 1
ATOM 1980 C C . GLY A 1 255 ? -14.359 -0.361 9.031 1 95.25 255 GLY A C 1
ATOM 1981 O O . GLY A 1 255 ? -13.68 -1.247 8.516 1 95.25 255 GLY A O 1
ATOM 1982 N N . LEU A 1 256 ? -14.102 0.91 8.992 1 94.75 256 LEU A N 1
ATOM 1983 C CA . LEU A 1 256 ? -12.836 1.411 8.461 1 94.75 256 LEU A CA 1
ATOM 1984 C C . LEU A 1 256 ? -12.055 2.17 9.523 1 94.75 256 LEU A C 1
ATOM 1986 O O . LEU A 1 256 ? -12.617 3.004 10.242 1 94.75 256 LEU A O 1
ATOM 1990 N N . ILE A 1 257 ? -10.773 1.815 9.641 1 94.5 257 ILE A N 1
ATOM 1991 C CA . ILE A 1 257 ? -9.898 2.424 10.641 1 94.5 257 ILE A CA 1
ATOM 1992 C C . ILE A 1 257 ? -8.789 3.205 9.945 1 94.5 257 ILE A C 1
ATOM 1994 O O . ILE A 1 257 ? -8.195 2.723 8.977 1 94.5 257 ILE A O 1
ATOM 1998 N N . ASP A 1 258 ? -8.531 4.332 10.359 1 90.81 258 ASP A N 1
ATOM 1999 C CA . ASP A 1 258 ? -7.406 5.141 9.906 1 90.81 258 ASP A CA 1
ATOM 2000 C C . ASP A 1 258 ? -6.574 5.629 11.094 1 90.81 258 ASP A C 1
ATOM 2002 O O . ASP A 1 258 ? -7.121 6.055 12.109 1 90.81 258 ASP A O 1
ATOM 2006 N N . LEU A 1 259 ? -5.297 5.586 10.945 1 88.75 259 LEU A N 1
ATOM 2007 C CA . LEU A 1 259 ? -4.398 5.973 12.031 1 88.75 259 LEU A CA 1
ATOM 2008 C C . LEU A 1 259 ? -4.125 7.473 12 1 88.75 259 LEU A C 1
ATOM 2010 O O . LEU A 1 259 ? -3.625 7.996 11 1 88.75 259 LEU A O 1
ATOM 2014 N N . ASP A 1 260 ? -4.473 8.039 13.148 1 81.38 260 ASP A N 1
ATOM 2015 C CA . ASP A 1 260 ? -4.203 9.469 13.289 1 81.38 260 ASP A CA 1
ATOM 2016 C C . ASP A 1 260 ? -2.768 9.719 13.75 1 81.38 260 ASP A C 1
ATOM 2018 O O . ASP A 1 260 ? -2.307 9.102 14.711 1 81.38 260 ASP A O 1
ATOM 2022 N N . GLY A 1 261 ? -2.014 10.594 13.039 1 70.94 261 GLY A N 1
ATOM 2023 C CA . GLY A 1 261 ? -0.657 10.945 13.438 1 70.94 261 GLY A CA 1
ATOM 2024 C C . GLY A 1 261 ? 0.387 9.992 12.883 1 70.94 261 GLY A C 1
ATOM 2025 O O . GLY A 1 261 ? 1.485 9.875 13.43 1 70.94 261 GLY A O 1
ATOM 2026 N N . PHE A 1 262 ? 0.05 9.195 11.953 1 78.94 262 PHE A N 1
ATOM 2027 C CA . PHE A 1 262 ? 0.99 8.234 11.391 1 78.94 262 PHE A CA 1
ATOM 2028 C C . PHE A 1 262 ? 2.029 8.938 10.523 1 78.94 262 PHE A C 1
ATOM 2030 O O . PHE A 1 262 ? 3.205 8.57 10.531 1 78.94 262 PHE A O 1
ATOM 2037 N N . LYS A 1 263 ? 1.585 9.852 9.75 1 69.81 263 LYS A N 1
ATOM 2038 C CA . LYS A 1 263 ? 2.502 10.539 8.844 1 69.81 263 LYS A CA 1
ATOM 2039 C C . LYS A 1 263 ? 3.619 11.234 9.609 1 69.81 263 LYS A C 1
ATOM 2041 O O . LYS A 1 263 ? 4.793 11.133 9.25 1 69.81 263 LYS A O 1
ATOM 2046 N N . PRO A 1 264 ? 3.275 11.922 10.727 1 63.66 264 PRO A N 1
ATOM 2047 C CA . PRO A 1 264 ? 4.352 12.516 11.531 1 63.66 264 PRO A CA 1
ATOM 2048 C C . PRO A 1 264 ? 5.359 11.484 12.023 1 63.66 264 PRO A C 1
ATOM 2050 O O . PRO A 1 264 ? 6.551 11.789 12.141 1 63.66 264 PRO A O 1
ATOM 2053 N N . VAL A 1 265 ? 4.891 10.367 12.32 1 72.38 265 VAL A N 1
ATOM 2054 C CA . VAL A 1 265 ? 5.781 9.305 12.773 1 72.38 265 VAL A CA 1
ATOM 2055 C C . VAL A 1 265 ? 6.766 8.953 11.656 1 72.38 265 VAL A C 1
ATOM 2057 O O . VAL A 1 265 ? 7.961 8.797 11.898 1 72.38 265 VAL A O 1
ATOM 2060 N N . ASN A 1 266 ? 6.289 8.883 10.453 1 70.06 266 ASN A N 1
ATOM 2061 C CA . ASN A 1 266 ? 7.148 8.609 9.312 1 70.06 266 ASN A CA 1
ATOM 2062 C C . ASN A 1 266 ? 8.156 9.727 9.086 1 70.06 266 ASN A C 1
ATOM 2064 O O . ASN A 1 266 ? 9.32 9.469 8.766 1 70.06 266 ASN A O 1
ATOM 2068 N N . ASP A 1 267 ? 7.602 10.828 9.258 1 61.09 267 ASP A N 1
ATOM 2069 C CA . ASP A 1 267 ? 8.422 12 8.984 1 61.09 267 ASP A CA 1
ATOM 2070 C C . ASP A 1 267 ? 9.531 12.156 10.023 1 61.09 267 ASP A C 1
ATOM 2072 O O . ASP A 1 267 ? 10.641 12.578 9.695 1 61.09 267 ASP A O 1
ATOM 2076 N N . LEU A 1 268 ? 9.102 11.789 11.25 1 57.84 268 LEU A N 1
ATOM 2077 C CA . LEU A 1 268 ? 10.023 12 12.359 1 57.84 268 LEU A CA 1
ATOM 2078 C C . LEU A 1 268 ? 10.984 10.82 12.5 1 57.84 268 LEU A C 1
ATOM 2080 O O . LEU A 1 268 ? 12.148 11 12.844 1 57.84 268 LEU A O 1
ATOM 2084 N N . TYR A 1 269 ? 10.461 9.664 12.25 1 63.53 269 TYR A N 1
ATOM 2085 C CA . TYR A 1 269 ? 11.25 8.484 12.602 1 63.53 269 TYR A CA 1
ATOM 2086 C C . TYR A 1 269 ? 11.609 7.68 11.359 1 63.53 269 TYR A C 1
ATOM 2088 O O . TYR A 1 269 ? 12.391 6.73 11.43 1 63.53 269 TYR A O 1
ATOM 2096 N N . GLY A 1 270 ? 11.078 8.008 10.289 1 66.12 270 GLY A N 1
ATOM 2097 C CA . GLY A 1 270 ? 11.359 7.301 9.055 1 66.12 270 GLY A CA 1
ATOM 2098 C C . GLY A 1 270 ? 10.312 6.254 8.719 1 66.12 270 GLY A C 1
ATOM 2099 O O . GLY A 1 270 ? 9.539 5.848 9.586 1 66.12 270 GLY A O 1
ATOM 2100 N N . HIS A 1 271 ? 10.445 5.664 7.555 1 68.06 271 HIS A N 1
ATOM 2101 C CA . HIS A 1 271 ? 9.422 4.738 7.062 1 68.06 271 HIS A CA 1
ATOM 2102 C C . HIS A 1 271 ? 9.625 3.34 7.633 1 68.06 271 HIS A C 1
ATOM 2104 O O . HIS A 1 271 ? 8.672 2.57 7.754 1 68.06 271 HIS A O 1
ATOM 2110 N N . SER A 1 272 ? 10.797 3.066 7.977 1 72.31 272 SER A N 1
ATOM 2111 C CA . SER A 1 272 ? 11.031 1.762 8.586 1 72.31 272 SER A CA 1
ATOM 2112 C C . SER A 1 272 ? 10.312 1.636 9.922 1 72.31 272 SER A C 1
ATOM 2114 O O . SER A 1 272 ? 9.75 0.584 10.234 1 72.31 272 SER A O 1
ATOM 2116 N N . VAL A 1 273 ? 10.367 2.684 10.633 1 74.56 273 VAL A N 1
ATOM 2117 C CA . VAL A 1 273 ? 9.672 2.711 11.914 1 74.56 273 VAL A CA 1
ATOM 2118 C C . VAL A 1 273 ? 8.164 2.723 11.688 1 74.56 273 VAL A C 1
ATOM 2120 O O . VAL A 1 273 ? 7.414 2.088 12.43 1 74.56 273 VAL A O 1
ATOM 2123 N N . GLY A 1 274 ? 7.82 3.43 10.664 1 82 274 GLY A N 1
ATOM 2124 C CA . GLY A 1 274 ? 6.414 3.414 10.305 1 82 274 GLY A CA 1
ATOM 2125 C C . GLY A 1 274 ? 5.898 2.027 9.969 1 82 274 GLY A C 1
ATOM 2126 O O . GLY A 1 274 ? 4.797 1.652 10.375 1 82 274 GLY A O 1
ATOM 2127 N N . ASP A 1 275 ? 6.707 1.271 9.312 1 82.38 275 ASP A N 1
ATOM 2128 C CA . ASP A 1 275 ? 6.328 -0.095 8.961 1 82.38 275 ASP A CA 1
ATOM 2129 C C . ASP A 1 275 ? 6.188 -0.965 10.211 1 82.38 275 ASP A C 1
ATOM 2131 O O . ASP A 1 275 ? 5.277 -1.791 10.297 1 82.38 275 ASP A O 1
ATOM 2135 N N . LYS A 1 276 ? 7.125 -0.809 11.047 1 86.44 276 LYS A N 1
ATOM 2136 C CA . LYS A 1 276 ? 7.055 -1.57 12.289 1 86.44 276 LYS A CA 1
ATOM 2137 C C . LYS A 1 276 ? 5.809 -1.2 13.094 1 86.44 276 LYS A C 1
ATOM 2139 O O . LYS A 1 276 ? 5.207 -2.057 13.742 1 86.44 276 LYS A O 1
ATOM 2144 N N . LEU A 1 277 ? 5.523 0.031 13.039 1 88.25 277 LEU A N 1
ATOM 2145 C CA . LEU A 1 277 ? 4.32 0.494 13.727 1 88.25 277 LEU A CA 1
ATOM 2146 C C . LEU A 1 277 ? 3.076 -0.147 13.125 1 88.25 277 LEU A C 1
ATOM 2148 O O . LEU A 1 277 ? 2.205 -0.626 13.852 1 88.25 277 LEU A O 1
ATOM 2152 N N . LEU A 1 278 ? 3.01 -0.16 11.852 1 90.75 278 LEU A N 1
ATOM 2153 C CA . LEU A 1 278 ? 1.869 -0.763 11.172 1 90.75 278 LEU A CA 1
ATOM 2154 C C . LEU A 1 278 ? 1.74 -2.24 11.531 1 90.75 278 LEU A C 1
ATOM 2156 O O . LEU A 1 278 ? 0.629 -2.744 11.711 1 90.75 278 LEU A O 1
ATOM 2160 N N . TYR A 1 279 ? 2.83 -2.9 11.578 1 92.62 279 TYR A N 1
ATOM 2161 C CA . TYR A 1 279 ? 2.834 -4.305 11.969 1 92.62 279 TYR A CA 1
ATOM 2162 C C . TYR A 1 279 ? 2.268 -4.484 13.375 1 92.62 279 TYR A C 1
ATOM 2164 O O . TYR A 1 279 ? 1.425 -5.352 13.602 1 92.62 279 TYR A O 1
ATOM 2172 N N . GLN A 1 280 ? 2.688 -3.68 14.273 1 92.94 280 GLN A N 1
ATOM 2173 C CA . GLN A 1 280 ? 2.227 -3.779 15.648 1 92.94 280 GLN A CA 1
ATOM 2174 C C . GLN A 1 280 ? 0.744 -3.432 15.758 1 92.94 280 GLN A C 1
ATOM 2176 O O . GLN A 1 280 ? 0.023 -4.016 16.578 1 92.94 280 GLN A O 1
ATOM 2181 N N . VAL A 1 281 ? 0.362 -2.449 15.039 1 94.25 281 VAL A N 1
ATOM 2182 C CA . VAL A 1 281 ? -1.055 -2.102 15.008 1 94.25 281 VAL A CA 1
ATOM 2183 C C . VAL A 1 281 ? -1.875 -3.307 14.555 1 94.25 281 VAL A C 1
ATOM 2185 O O . VAL A 1 281 ? -2.912 -3.619 15.148 1 94.25 281 VAL A O 1
ATOM 2188 N N . GLY A 1 282 ? -1.404 -3.967 13.531 1 94.56 282 GLY A N 1
ATOM 2189 C CA . GLY A 1 282 ? -2.074 -5.168 13.062 1 94.56 282 GLY A CA 1
ATOM 2190 C C . GLY A 1 282 ? -2.18 -6.246 14.125 1 94.56 282 GLY A C 1
ATOM 2191 O O . GLY A 1 282 ? -3.236 -6.859 14.289 1 94.56 282 GLY A O 1
ATOM 2192 N N . GLN A 1 283 ? -1.127 -6.398 14.836 1 94 283 GLN A N 1
ATOM 2193 C CA . GLN A 1 283 ? -1.101 -7.406 15.891 1 94 283 GLN A CA 1
ATOM 2194 C C . GLN A 1 283 ? -2.059 -7.047 17.016 1 94 283 GLN A C 1
ATOM 2196 O O . GLN A 1 283 ? -2.777 -7.91 17.531 1 94 283 GLN A O 1
ATOM 2201 N N . ARG A 1 284 ? -2 -5.824 17.406 1 94 284 ARG A N 1
ATOM 2202 C CA . ARG A 1 284 ? -2.877 -5.367 18.469 1 94 284 ARG A CA 1
ATOM 2203 C C . ARG A 1 284 ? -4.344 -5.516 18.078 1 94 284 ARG A C 1
ATOM 2205 O O . ARG A 1 284 ? -5.164 -5.965 18.891 1 94 284 ARG A O 1
ATOM 2212 N N . LEU A 1 285 ? -4.668 -5.16 16.922 1 95.12 285 LEU A N 1
ATOM 2213 C CA . LEU A 1 285 ? -6.039 -5.281 16.453 1 95.12 285 LEU A CA 1
ATOM 2214 C C . LEU A 1 285 ? -6.469 -6.746 16.391 1 95.12 285 LEU A C 1
ATOM 2216 O O . LEU A 1 285 ? -7.582 -7.086 16.797 1 95.12 285 LEU A O 1
ATOM 2220 N N . THR A 1 286 ? -5.598 -7.59 15.898 1 93.94 286 THR A N 1
ATOM 2221 C CA . THR A 1 286 ? -5.895 -9.016 15.805 1 93.94 286 THR A CA 1
ATOM 2222 C C . THR A 1 286 ? -6.164 -9.609 17.188 1 93.94 286 THR A C 1
ATOM 2224 O O . THR A 1 286 ? -7.031 -10.469 17.344 1 93.94 286 THR A O 1
ATOM 2227 N N . GLY A 1 287 ? -5.402 -9.172 18.125 1 91.62 287 GLY A N 1
ATOM 2228 C CA . GLY A 1 287 ? -5.574 -9.664 19.484 1 91.62 287 GLY A CA 1
ATOM 2229 C C . GLY A 1 287 ? -6.887 -9.234 20.109 1 91.62 287 GLY A C 1
ATOM 2230 O O . GLY A 1 287 ? -7.418 -9.914 21 1 91.62 287 GLY A O 1
ATOM 2231 N N . LEU A 1 288 ? -7.422 -8.125 19.656 1 89.31 288 LEU A N 1
ATOM 2232 C CA . LEU A 1 288 ? -8.641 -7.562 20.219 1 89.31 288 LEU A CA 1
ATOM 2233 C C . LEU A 1 288 ? -9.875 -8.188 19.578 1 89.31 288 LEU A C 1
ATOM 2235 O O . LEU A 1 288 ? -10.977 -8.125 20.141 1 89.31 288 LEU A O 1
ATOM 2239 N N . LEU A 1 289 ? -9.648 -8.781 18.453 1 85.12 289 LEU A N 1
ATOM 2240 C CA . LEU A 1 289 ? -10.805 -9.172 17.641 1 85.12 289 LEU A CA 1
ATOM 2241 C C . LEU A 1 289 ? -11.109 -10.656 17.828 1 85.12 289 LEU A C 1
ATOM 2243 O O . LEU A 1 289 ? -10.203 -11.461 18.062 1 85.12 289 LEU A O 1
ATOM 2247 N N . ASN A 1 290 ? -12.359 -10.875 17.844 1 85.44 290 ASN A N 1
ATOM 2248 C CA . ASN A 1 290 ? -12.828 -12.242 17.969 1 85.44 290 ASN A CA 1
ATOM 2249 C C . ASN A 1 290 ? -12.938 -12.922 16.594 1 85.44 290 ASN A C 1
ATOM 2251 O O . ASN A 1 290 ? -12.617 -12.312 15.57 1 85.44 290 ASN A O 1
ATOM 2255 N N . GLU A 1 291 ? -13.383 -14.18 16.594 1 82.94 291 GLU A N 1
ATOM 2256 C CA . GLU A 1 291 ? -13.453 -14.992 15.383 1 82.94 291 GLU A CA 1
ATOM 2257 C C . GLU A 1 291 ? -14.531 -14.477 14.43 1 82.94 291 GLU A C 1
ATOM 2259 O O . GLU A 1 291 ? -14.484 -14.742 13.227 1 82.94 291 GLU A O 1
ATOM 2264 N N . ASN A 1 292 ? -15.344 -13.656 14.906 1 88.06 292 ASN A N 1
ATOM 2265 C CA . ASN A 1 292 ? -16.453 -13.164 14.086 1 88.06 292 ASN A CA 1
ATOM 2266 C C . ASN A 1 292 ? -16.109 -11.836 13.422 1 88.06 292 ASN A C 1
ATOM 2268 O O . ASN A 1 292 ? -16.953 -11.242 12.742 1 88.06 292 ASN A O 1
ATOM 2272 N N . VAL A 1 293 ? -14.883 -11.422 13.633 1 92.25 293 VAL A N 1
ATOM 2273 C CA . VAL A 1 293 ? -14.453 -10.164 13.039 1 92.25 293 VAL A CA 1
ATOM 2274 C C . VAL A 1 293 ? -13.289 -10.406 12.094 1 92.25 293 VAL A C 1
ATOM 2276 O O . VAL A 1 293 ? -12.258 -10.961 12.484 1 92.25 293 VAL A O 1
ATOM 2279 N N . HIS A 1 294 ? -13.508 -10.031 10.891 1 94.25 294 HIS A N 1
ATOM 2280 C CA . HIS A 1 294 ? -12.453 -10.148 9.891 1 94.25 294 HIS A CA 1
ATOM 2281 C C . HIS A 1 294 ? -11.688 -8.844 9.742 1 94.25 294 HIS A C 1
ATOM 2283 O O . HIS A 1 294 ? -12.281 -7.789 9.508 1 94.25 294 HIS A O 1
ATOM 2289 N N . LEU A 1 295 ? -10.406 -8.906 9.852 1 95.62 295 LEU A N 1
ATOM 2290 C CA . LEU A 1 295 ? -9.531 -7.742 9.789 1 95.62 295 LEU A CA 1
ATOM 2291 C C . LEU A 1 295 ? -8.688 -7.766 8.516 1 95.62 295 LEU A C 1
ATOM 2293 O O . LEU A 1 295 ? -8.18 -8.812 8.125 1 95.62 295 LEU A O 1
ATOM 2297 N N . ALA A 1 296 ? -8.609 -6.605 7.84 1 95.12 296 ALA A N 1
ATOM 2298 C CA . ALA A 1 296 ? -7.789 -6.457 6.641 1 95.12 296 ALA A CA 1
ATOM 2299 C C . ALA A 1 296 ? -7.062 -5.117 6.633 1 95.12 296 ALA A C 1
ATOM 2301 O O . ALA A 1 296 ? -7.492 -4.168 7.297 1 95.12 296 ALA A O 1
ATOM 2302 N N . ARG A 1 297 ? -5.941 -5.043 6.027 1 92.12 297 ARG A N 1
ATOM 2303 C CA . ARG A 1 297 ? -5.27 -3.773 5.762 1 92.12 297 ARG A CA 1
ATOM 2304 C C . ARG A 1 297 ? -5.461 -3.352 4.309 1 92.12 297 ARG A C 1
ATOM 2306 O O . ARG A 1 297 ? -5.047 -4.062 3.389 1 92.12 297 ARG A O 1
ATOM 2313 N N . LEU A 1 298 ? -6.062 -2.277 4.07 1 84.5 298 LEU A N 1
ATOM 2314 C CA . LEU A 1 298 ? -6.398 -1.841 2.721 1 84.5 298 LEU A CA 1
ATOM 2315 C C . LEU A 1 298 ? -5.207 -1.165 2.053 1 84.5 298 LEU A C 1
ATOM 2317 O O . LEU A 1 298 ? -5.074 -1.198 0.828 1 84.5 298 LEU A O 1
ATOM 2321 N N . GLY A 1 299 ? -4.363 -0.512 2.846 1 77.44 299 GLY A N 1
ATOM 2322 C CA . GLY A 1 299 ? -3.195 0.195 2.344 1 77.44 299 GLY A CA 1
ATOM 2323 C C . GLY A 1 299 ? -2.793 1.373 3.211 1 77.44 299 GLY A C 1
ATOM 2324 O O . GLY A 1 299 ? -3.643 2.006 3.84 1 77.44 299 GLY A O 1
ATOM 2325 N N . GLY A 1 300 ? -1.525 1.587 3.193 1 79.19 300 GLY A N 1
ATOM 2326 C CA . GLY A 1 300 ? -1.055 2.686 4.02 1 79.19 300 GLY A CA 1
ATOM 2327 C C . GLY A 1 300 ? -1.361 2.494 5.496 1 79.19 300 GLY A C 1
ATOM 2328 O O . GLY A 1 300 ? -0.981 1.482 6.086 1 79.19 300 GLY A O 1
ATOM 2329 N N . ASP A 1 301 ? -2.109 3.482 5.988 1 86.69 301 ASP A N 1
ATOM 2330 C CA . ASP A 1 301 ? -2.484 3.441 7.398 1 86.69 301 ASP A CA 1
ATOM 2331 C C . ASP A 1 301 ? -3.971 3.131 7.562 1 86.69 301 ASP A C 1
ATOM 2333 O O . ASP A 1 301 ? -4.574 3.482 8.578 1 86.69 301 ASP A O 1
ATOM 2337 N N . GLU A 1 302 ? -4.52 2.51 6.574 1 88.94 302 GLU A N 1
ATOM 2338 C CA . GLU A 1 302 ? -5.945 2.205 6.602 1 88.94 302 GLU A CA 1
ATOM 2339 C C . GLU A 1 302 ? -6.188 0.717 6.836 1 88.94 302 GLU A C 1
ATOM 2341 O O . GLU A 1 302 ? -5.555 -0.128 6.199 1 88.94 302 GLU A O 1
ATOM 2346 N N . PHE A 1 303 ? -7.082 0.408 7.766 1 94.56 303 PHE A N 1
ATOM 2347 C CA . PHE A 1 303 ? -7.52 -0.95 8.07 1 94.56 303 PHE A CA 1
ATOM 2348 C C . PHE A 1 303 ? -9.031 -1.076 7.926 1 94.56 303 PHE A C 1
ATOM 2350 O O . PHE A 1 303 ? -9.75 -0.074 7.953 1 94.56 303 PHE A O 1
ATOM 2357 N N . ALA A 1 304 ? -9.492 -2.215 7.738 1 95.31 304 ALA A N 1
ATOM 2358 C CA . ALA A 1 304 ? -10.922 -2.453 7.586 1 95.31 304 ALA A CA 1
ATOM 2359 C C . ALA A 1 304 ? -11.367 -3.662 8.406 1 95.31 304 ALA A C 1
ATOM 2361 O O . ALA A 1 304 ? -10.586 -4.594 8.625 1 95.31 304 ALA A O 1
ATOM 2362 N N . LEU A 1 305 ? -12.625 -3.654 8.82 1 95.31 305 LEU A N 1
ATOM 2363 C CA . LEU A 1 305 ? -13.227 -4.707 9.633 1 95.31 305 LEU A CA 1
ATOM 2364 C C . LEU A 1 305 ? -14.547 -5.164 9.031 1 95.31 305 LEU A C 1
ATOM 2366 O O . LEU A 1 305 ? -15.297 -4.352 8.484 1 95.31 305 LEU A O 1
ATOM 2370 N N . ILE A 1 306 ? -14.789 -6.426 9.109 1 95.56 306 ILE A N 1
ATOM 2371 C CA . ILE A 1 306 ? -16.109 -7.004 8.867 1 95.56 306 ILE A CA 1
ATOM 2372 C C . ILE A 1 306 ? -16.609 -7.699 10.133 1 95.56 306 ILE A C 1
ATOM 2374 O O . ILE A 1 306 ? -16 -8.664 10.602 1 95.56 306 ILE A O 1
ATOM 2378 N N . ILE A 1 307 ? -17.641 -7.266 10.672 1 93.81 307 ILE A N 1
ATOM 2379 C CA . ILE A 1 307 ? -18.219 -7.824 11.883 1 93.81 307 ILE A CA 1
ATOM 2380 C C . ILE A 1 307 ? -19.484 -8.609 11.547 1 93.81 307 ILE A C 1
ATOM 2382 O O . ILE A 1 307 ? -20.5 -8.023 11.156 1 93.81 307 ILE A O 1
ATOM 2386 N N . THR A 1 308 ? -19.5 -9.836 11.719 1 89.81 308 THR A N 1
ATOM 2387 C CA . THR A 1 308 ? -20.609 -10.688 11.273 1 89.81 308 THR A CA 1
ATOM 2388 C C . THR A 1 308 ? -21.531 -11.023 12.445 1 89.81 308 THR A C 1
ATOM 2390 O O . THR A 1 308 ? -22.578 -11.633 12.25 1 89.81 308 THR A O 1
ATOM 2393 N N . THR A 1 309 ? -21.234 -10.539 13.609 1 78.88 309 THR A N 1
ATOM 2394 C CA . THR A 1 309 ? -22.109 -10.844 14.742 1 78.88 309 THR A CA 1
ATOM 2395 C C . THR A 1 309 ? -23.25 -9.828 14.828 1 78.88 309 THR A C 1
ATOM 2397 O O . THR A 1 309 ? -23.047 -8.641 14.531 1 78.88 309 THR A O 1
ATOM 2400 N N . SER A 1 310 ? -24.375 -10.398 15.062 1 67.75 310 SER A N 1
ATOM 2401 C CA . SER A 1 310 ? -25.547 -9.547 15.242 1 67.75 310 SER A CA 1
ATOM 2402 C C . SER A 1 310 ? -25.375 -8.633 16.453 1 67.75 310 SER A C 1
ATOM 2404 O O . SER A 1 310 ? -25.484 -9.086 17.594 1 67.75 310 SER A O 1
ATOM 2406 N N . THR A 1 311 ? -24.922 -7.461 16.125 1 78.56 311 THR A N 1
ATOM 2407 C CA . THR A 1 311 ? -24.703 -6.539 17.234 1 78.56 311 THR A CA 1
ATOM 2408 C C . THR A 1 311 ? -25.594 -5.305 17.094 1 78.56 311 THR A C 1
ATOM 2410 O O . THR A 1 311 ? -25.969 -4.922 15.984 1 78.56 311 THR A O 1
ATOM 2413 N N . THR A 1 312 ? -26.109 -4.832 18.219 1 88.75 312 THR A N 1
ATOM 2414 C CA . THR A 1 312 ? -26.844 -3.574 18.266 1 88.75 312 THR A CA 1
ATOM 2415 C C . THR A 1 312 ? -25.906 -2.395 18 1 88.75 312 THR A C 1
ATOM 2417 O O . THR A 1 312 ? -24.688 -2.539 18.062 1 88.75 312 THR A O 1
ATOM 2420 N N . ASP A 1 313 ? -26.484 -1.349 17.625 1 91.94 313 ASP A N 1
ATOM 2421 C CA . ASP A 1 313 ? -25.703 -0.135 17.391 1 91.94 313 ASP A CA 1
ATOM 2422 C C . ASP A 1 313 ? -24.875 0.242 18.609 1 91.94 313 ASP A C 1
ATOM 2424 O O . ASP A 1 313 ? -23.734 0.688 18.484 1 91.94 313 ASP A O 1
ATOM 2428 N N . GLU A 1 314 ? -25.469 0.077 19.75 1 92.19 314 GLU A N 1
ATOM 2429 C CA . GLU A 1 314 ? -24.781 0.418 20.984 1 92.19 314 GLU A CA 1
ATOM 2430 C C . GLU A 1 314 ? -23.562 -0.477 21.203 1 92.19 314 GLU A C 1
ATOM 2432 O O . GLU A 1 314 ? -22.516 -0.008 21.656 1 92.19 314 GLU A O 1
ATOM 2437 N N . GLN A 1 315 ? -23.828 -1.714 20.891 1 92.31 315 GLN A N 1
ATOM 2438 C CA . GLN A 1 315 ? -22.719 -2.654 21.047 1 92.31 315 GLN A CA 1
ATOM 2439 C C . GLN A 1 315 ? -21.594 -2.34 20.062 1 92.31 315 GLN A C 1
ATOM 2441 O O . GLN A 1 315 ? -20.422 -2.473 20.391 1 92.31 315 GLN A O 1
ATOM 2446 N N . LEU A 1 316 ? -21.984 -1.972 18.891 1 92.88 316 LEU A N 1
ATOM 2447 C CA . LEU A 1 316 ? -21 -1.62 17.875 1 92.88 316 LEU A CA 1
ATOM 2448 C C . LEU A 1 316 ? -20.188 -0.395 18.297 1 92.88 316 LEU A C 1
ATOM 2450 O O . LEU A 1 316 ? -18.969 -0.353 18.109 1 92.88 316 LEU A O 1
ATOM 2454 N N . LEU A 1 317 ? -20.875 0.548 18.812 1 93.56 317 LEU A N 1
ATOM 2455 C CA . LEU A 1 317 ? -20.203 1.767 19.25 1 93.56 317 LEU A CA 1
ATOM 2456 C C . LEU A 1 317 ? -19.266 1.477 20.422 1 93.56 317 LEU A C 1
ATOM 2458 O O . LEU A 1 317 ? -18.172 2.021 20.484 1 93.56 317 LEU A O 1
ATOM 2462 N N . ALA A 1 318 ? -19.734 0.666 21.312 1 93.06 318 ALA A N 1
ATOM 2463 C CA . ALA A 1 318 ? -18.891 0.279 22.438 1 93.06 318 ALA A CA 1
ATOM 2464 C C . ALA A 1 318 ? -17.641 -0.452 21.969 1 93.06 318 ALA A C 1
ATOM 2466 O O . ALA A 1 318 ? -16.547 -0.227 22.484 1 93.06 318 ALA A O 1
ATOM 2467 N N . PHE A 1 319 ? -17.906 -1.3 21.062 1 92.88 319 PHE A N 1
ATOM 2468 C CA . PHE A 1 319 ? -16.797 -2.045 20.484 1 92.88 319 PHE A CA 1
ATOM 2469 C C . PHE A 1 319 ? -15.797 -1.103 19.812 1 92.88 319 PHE A C 1
ATOM 2471 O O . PHE A 1 319 ? -14.586 -1.245 19.984 1 92.88 319 PHE A O 1
ATOM 2478 N N . GLY A 1 320 ? -16.234 -0.208 19 1 94.19 320 GLY A N 1
ATOM 2479 C CA . GLY A 1 320 ? -15.391 0.776 18.359 1 94.19 320 GLY A CA 1
ATOM 2480 C C . GLY A 1 320 ? -14.609 1.634 19.328 1 94.19 320 GLY A C 1
ATOM 2481 O O . GLY A 1 320 ? -13.438 1.933 19.109 1 94.19 320 GLY A O 1
ATOM 2482 N N . GLU A 1 321 ? -15.266 2.02 20.328 1 93.25 321 GLU A N 1
ATOM 2483 C CA . GLU A 1 321 ? -14.609 2.824 21.359 1 93.25 321 GLU A CA 1
ATOM 2484 C C . GLU A 1 321 ? -13.469 2.049 22.016 1 93.25 321 GLU A C 1
ATOM 2486 O O . GLU A 1 321 ? -12.438 2.625 22.359 1 93.25 321 GLU A O 1
ATOM 2491 N N . GLU A 1 322 ? -13.727 0.843 22.219 1 94 322 GLU A N 1
ATOM 2492 C CA . GLU A 1 32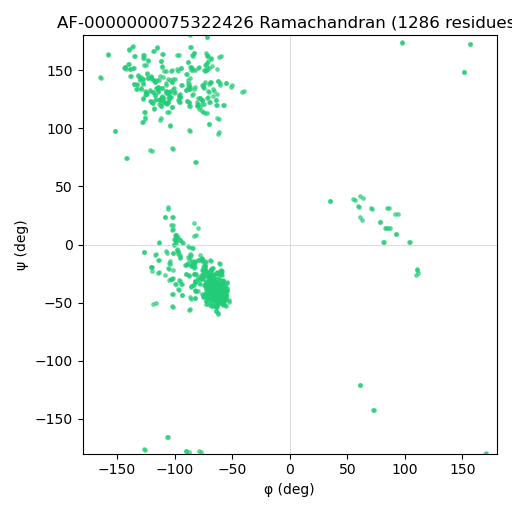2 ? -12.688 -0.001 22.797 1 94 322 GLU A CA 1
ATOM 2493 C C . GLU A 1 322 ? -11.461 -0.058 21.875 1 94 322 GLU A C 1
ATOM 2495 O O . GLU A 1 322 ? -10.328 0.007 22.344 1 94 322 GLU A O 1
ATOM 2500 N N . ILE A 1 323 ? -11.734 -0.251 20.656 1 94.31 323 ILE A N 1
ATOM 2501 C CA . ILE A 1 323 ? -10.656 -0.302 19.688 1 94.31 323 ILE A CA 1
ATOM 2502 C C . ILE A 1 323 ? -9.859 1 19.719 1 94.31 323 ILE A C 1
ATOM 2504 O O . ILE A 1 323 ? -8.625 0.98 19.781 1 94.31 323 ILE A O 1
ATOM 2508 N N . CYS A 1 324 ? -10.547 2.113 19.672 1 93.19 324 CYS A N 1
ATOM 2509 C CA . CYS A 1 324 ? -9.883 3.414 19.672 1 93.19 324 CYS A CA 1
ATOM 2510 C C . CYS A 1 324 ? -9.102 3.629 20.953 1 93.19 324 CYS A C 1
ATOM 2512 O O . CYS A 1 324 ? -8.008 4.203 20.938 1 93.19 324 CYS A O 1
ATOM 2514 N N . ALA A 1 325 ? -9.664 3.189 22 1 89.06 325 ALA A N 1
ATOM 2515 C CA . ALA A 1 325 ? -8.984 3.322 23.297 1 89.06 325 ALA A CA 1
ATOM 2516 C C . ALA A 1 325 ? -7.688 2.521 23.312 1 89.06 325 ALA A C 1
ATOM 2518 O O . ALA A 1 325 ? -6.668 2.996 23.812 1 89.06 325 ALA A O 1
ATOM 2519 N N . ARG A 1 326 ? -7.73 1.382 22.812 1 92.38 326 ARG A N 1
ATOM 2520 C CA . ARG A 1 326 ? -6.551 0.526 22.781 1 92.38 326 ARG A CA 1
ATOM 2521 C C . ARG A 1 326 ? -5.492 1.079 21.828 1 92.38 326 ARG A C 1
ATOM 2523 O O . ARG A 1 326 ? -4.297 0.857 22.031 1 92.38 326 ARG A O 1
ATOM 2530 N N . MET A 1 327 ? -5.926 1.699 20.875 1 91.06 327 MET A N 1
ATOM 2531 C CA . MET A 1 327 ? -4.992 2.277 19.906 1 91.06 327 MET A CA 1
ATOM 2532 C C . MET A 1 327 ? -4.273 3.482 20.5 1 91.06 327 MET A C 1
ATOM 2534 O O . MET A 1 327 ? -3.182 3.84 20.062 1 91.06 327 MET A O 1
ATOM 2538 N N . ARG A 1 328 ? -4.887 4.031 21.5 1 82.62 328 ARG A N 1
ATOM 2539 C CA . ARG A 1 328 ? -4.281 5.191 22.141 1 82.62 328 ARG A CA 1
ATOM 2540 C C . ARG A 1 328 ? -3.174 4.773 23.094 1 82.62 328 ARG A C 1
ATOM 2542 O O . ARG A 1 328 ? -2.322 5.582 23.469 1 82.62 328 ARG A O 1
ATOM 2549 N N . GLU A 1 329 ? -3.17 3.543 23.359 1 82.75 329 GLU A N 1
ATOM 2550 C CA . GLU A 1 329 ? -2.094 3.033 24.203 1 82.75 329 GLU A CA 1
ATOM 2551 C C . GLU A 1 329 ? -0.753 3.08 23.484 1 82.75 329 GLU A C 1
ATOM 2553 O O . GLU A 1 329 ? -0.684 2.824 22.281 1 82.75 329 GLU A O 1
ATOM 2558 N N . PRO A 1 330 ? 0.254 3.43 24.172 1 81.06 330 PRO A N 1
ATOM 2559 C CA . PRO A 1 330 ? 1.565 3.572 23.547 1 81.06 330 PRO A CA 1
ATOM 2560 C C . PRO A 1 330 ? 2.066 2.271 22.922 1 81.06 330 PRO A C 1
ATOM 2562 O O . PRO A 1 330 ? 1.852 1.192 23.484 1 81.06 330 PRO A O 1
ATOM 2565 N N . PHE A 1 331 ? 2.656 2.377 21.703 1 85.5 331 PHE A N 1
ATOM 2566 C CA . PHE A 1 331 ? 3.334 1.275 21.031 1 85.5 331 PHE A CA 1
ATOM 2567 C C . PHE A 1 331 ? 4.832 1.313 21.297 1 85.5 331 PHE A C 1
ATOM 2569 O O . PHE A 1 331 ? 5.477 2.346 21.109 1 85.5 331 PHE A O 1
ATOM 2576 N N . LEU A 1 332 ? 5.355 0.34 21.812 1 79 332 LEU A N 1
ATOM 2577 C CA . LEU A 1 332 ? 6.781 0.291 22.109 1 79 332 LEU A CA 1
ATOM 2578 C C . LEU A 1 332 ? 7.578 -0.203 20.906 1 79 332 LEU A C 1
ATOM 2580 O O . LEU A 1 332 ? 7.547 -1.393 20.578 1 79 332 LEU A O 1
ATOM 2584 N N . LEU A 1 333 ? 8.117 0.735 20.188 1 72.31 333 LEU A N 1
ATOM 2585 C CA . LEU A 1 333 ? 8.969 0.377 19.062 1 72.31 333 LEU A CA 1
ATOM 2586 C C . LEU A 1 333 ? 10.438 0.617 19.391 1 72.31 333 LEU A C 1
ATOM 2588 O O . LEU A 1 333 ? 10.836 1.744 19.703 1 72.31 333 LEU A O 1
ATOM 2592 N N . VAL A 1 334 ? 11.297 -0.335 19.141 1 60.59 334 VAL A N 1
ATOM 2593 C CA . VAL A 1 334 ? 12.727 -0.237 19.391 1 60.59 334 VAL A CA 1
ATOM 2594 C C . VAL A 1 334 ? 12.984 0.598 20.641 1 60.59 334 VAL A C 1
ATOM 2596 O O . VAL A 1 334 ? 13.758 1.561 20.594 1 60.59 334 VAL A O 1
ATOM 2599 N N . ASP A 1 335 ? 12.102 0.475 21.719 1 57.78 335 ASP A N 1
ATOM 2600 C CA . ASP A 1 335 ? 12.227 1.049 23.062 1 57.78 335 ASP A CA 1
ATOM 2601 C C . ASP A 1 335 ? 11.711 2.488 23.078 1 57.78 335 ASP A C 1
ATOM 2603 O O . ASP A 1 335 ? 12.148 3.289 23.922 1 57.78 335 ASP A O 1
ATOM 2607 N N . ILE A 1 336 ? 10.984 2.873 22 1 56.19 336 ILE A N 1
ATOM 2608 C CA . ILE A 1 336 ? 10.375 4.195 21.969 1 56.19 336 ILE A CA 1
ATOM 2609 C C . ILE A 1 336 ? 8.859 4.066 22.031 1 56.19 336 ILE A C 1
ATOM 2611 O O . ILE A 1 336 ? 8.242 3.398 21.203 1 56.19 336 ILE A O 1
ATOM 2615 N N . PRO A 1 337 ? 8.359 4.637 23.047 1 70.12 337 PRO A N 1
ATOM 2616 C CA . PRO A 1 337 ? 6.895 4.621 23.062 1 70.12 337 PRO A CA 1
ATOM 2617 C C . PRO A 1 337 ? 6.281 5.625 22.078 1 70.12 337 PRO A C 1
ATOM 2619 O O . PRO A 1 337 ? 6.621 6.812 22.125 1 70.12 337 PRO A O 1
ATOM 2622 N N . ILE A 1 338 ? 5.633 5.207 21.109 1 72.44 338 ILE A N 1
ATOM 2623 C CA . ILE A 1 338 ? 4.938 6.035 20.125 1 72.44 338 ILE A CA 1
ATOM 2624 C C . ILE A 1 338 ? 3.434 5.996 20.391 1 72.44 338 ILE A C 1
ATOM 2626 O O . ILE A 1 338 ? 2.854 4.922 20.562 1 72.44 338 ILE A O 1
ATOM 2630 N N . GLN A 1 339 ? 2.91 7.18 20.531 1 75.56 339 GLN A N 1
ATOM 2631 C CA . GLN A 1 339 ? 1.471 7.23 20.75 1 75.56 339 GLN A CA 1
ATOM 2632 C C . GLN A 1 339 ? 0.74 7.766 19.516 1 75.56 339 GLN A C 1
ATOM 2634 O O . GLN A 1 339 ? 1.103 8.812 18.984 1 75.56 339 GLN A O 1
ATOM 2639 N N . ILE A 1 340 ? -0.147 6.988 19.016 1 79.25 340 ILE A N 1
ATOM 2640 C CA . ILE A 1 340 ? -1.022 7.379 17.922 1 79.25 340 ILE A CA 1
ATOM 2641 C C . ILE A 1 340 ? -2.479 7.145 18.312 1 79.25 340 ILE A C 1
ATOM 2643 O O . ILE A 1 340 ? -2.762 6.57 19.359 1 79.25 340 ILE A O 1
ATOM 2647 N N . SER A 1 341 ? -3.365 7.738 17.594 1 86.06 341 SER A N 1
ATOM 2648 C CA . SER A 1 341 ? -4.785 7.441 17.75 1 86.06 341 SER A CA 1
ATOM 2649 C C . SER A 1 341 ? -5.375 6.887 16.453 1 86.06 341 SER A C 1
ATOM 2651 O O . SER A 1 341 ? -4.684 6.812 15.43 1 86.06 341 SER A O 1
ATOM 2653 N N . ALA A 1 342 ? -6.531 6.359 16.609 1 91.38 342 ALA A N 1
ATOM 2654 C CA . ALA A 1 342 ? -7.219 5.82 15.43 1 91.38 342 ALA A CA 1
ATOM 2655 C C . ALA A 1 342 ? -8.672 6.285 15.383 1 91.38 342 ALA A C 1
ATOM 2657 O O . ALA A 1 342 ? -9.328 6.383 16.422 1 91.38 342 ALA A O 1
ATOM 2658 N N . SER A 1 343 ? -9.094 6.637 14.227 1 92.81 343 SER A N 1
ATOM 2659 C CA . SER A 1 343 ? -10.5 6.945 13.977 1 92.81 343 SER A CA 1
ATOM 2660 C C . SER A 1 343 ? -11.203 5.789 13.266 1 92.81 343 SER A C 1
ATOM 2662 O O . SER A 1 343 ? -10.609 5.129 12.414 1 92.81 343 SER A O 1
ATOM 2664 N N . LEU A 1 344 ? -12.43 5.547 13.695 1 94.75 344 LEU A N 1
ATOM 2665 C CA . LEU A 1 344 ? -13.156 4.395 13.172 1 94.75 344 LEU A CA 1
ATOM 2666 C C . LEU A 1 344 ? -14.531 4.809 12.648 1 94.75 344 LEU A C 1
ATOM 2668 O O . LEU A 1 344 ? -15.281 5.5 13.344 1 94.75 344 LEU A O 1
ATOM 2672 N N . GLY A 1 345 ? -14.805 4.457 11.367 1 94.44 345 GLY A N 1
ATOM 2673 C CA . GLY A 1 345 ? -16.125 4.598 10.781 1 94.44 345 GLY A CA 1
ATOM 2674 C C . GLY A 1 345 ? -16.844 3.27 10.594 1 94.44 345 GLY A C 1
ATOM 2675 O O . GLY A 1 345 ? -16.266 2.328 10.039 1 94.44 345 GLY A O 1
ATOM 2676 N N . LEU A 1 346 ? -18.109 3.189 11.047 1 94.94 346 LEU A N 1
ATOM 2677 C CA . LEU A 1 346 ? -18.875 1.949 10.977 1 94.94 346 LEU A CA 1
ATOM 2678 C C . LEU A 1 346 ? -20.141 2.137 10.141 1 94.94 346 LEU A C 1
ATOM 2680 O O . LEU A 1 346 ? -20.75 3.209 10.164 1 94.94 346 LEU A O 1
ATOM 2684 N N . ALA A 1 347 ? -20.484 1.139 9.438 1 94.44 347 ALA A N 1
ATOM 2685 C CA . ALA A 1 347 ? -21.75 1.063 8.711 1 94.44 347 ALA A CA 1
ATOM 2686 C C . ALA A 1 347 ? -22.375 -0.325 8.836 1 94.44 347 ALA A C 1
ATOM 2688 O O . ALA A 1 347 ? -21.672 -1.328 8.906 1 94.44 347 ALA A O 1
ATOM 2689 N N . THR A 1 348 ? -23.672 -0.355 8.891 1 92.94 348 THR A N 1
ATOM 2690 C CA . THR A 1 348 ? -24.359 -1.626 9.117 1 92.94 348 THR A CA 1
ATOM 2691 C C . THR A 1 348 ? -25.109 -2.066 7.867 1 92.94 348 THR A C 1
ATOM 2693 O O . THR A 1 348 ? -25.469 -1.235 7.031 1 92.94 348 THR A O 1
ATOM 2696 N N . PHE A 1 349 ? -25.297 -3.334 7.719 1 90.25 349 PHE A N 1
ATOM 2697 C CA . PHE A 1 349 ? -26.094 -4.016 6.703 1 90.25 349 PHE A CA 1
ATOM 2698 C C . PHE A 1 349 ? -27.047 -5.012 7.34 1 90.25 349 PHE A C 1
ATOM 2700 O O . PHE A 1 349 ? -26.688 -5.715 8.281 1 90.25 349 PHE A O 1
ATOM 2707 N N . PRO A 1 350 ? -28.25 -4.973 6.898 1 85.81 350 PRO A N 1
ATOM 2708 C CA . PRO A 1 350 ? -28.906 -4.336 5.754 1 85.81 350 PRO A CA 1
ATOM 2709 C C . PRO A 1 350 ? -29.688 -3.08 6.141 1 85.81 350 PRO A C 1
ATOM 2711 O O . PRO A 1 350 ? -30.5 -2.59 5.355 1 85.81 350 PRO A O 1
ATOM 2714 N N . ASP A 1 351 ? -29.359 -2.588 7.355 1 83.56 351 ASP A N 1
ATOM 2715 C CA . ASP A 1 351 ? -30.156 -1.476 7.852 1 83.56 351 ASP A CA 1
ATOM 2716 C C . ASP A 1 351 ? -30.156 -0.31 6.867 1 83.56 351 ASP A C 1
ATOM 2718 O O . ASP A 1 351 ? -31.219 0.156 6.445 1 83.56 351 ASP A O 1
ATOM 2722 N N . LEU A 1 352 ? -28.969 0.068 6.5 1 78.5 352 LEU A N 1
ATOM 2723 C CA . LEU A 1 352 ? -28.875 1.271 5.68 1 78.5 352 LEU A CA 1
ATOM 2724 C C . LEU A 1 352 ? -28.234 0.961 4.332 1 78.5 352 LEU A C 1
ATOM 2726 O O . LEU A 1 352 ? -28.375 1.729 3.381 1 78.5 352 LEU A O 1
ATOM 2730 N N . ALA A 1 353 ? -27.484 -0.088 4.242 1 83.5 353 ALA A N 1
ATOM 2731 C CA . ALA A 1 353 ? -26.797 -0.408 2.998 1 83.5 353 ALA A CA 1
ATOM 2732 C C . ALA A 1 353 ? -27.391 -1.643 2.336 1 83.5 353 ALA A C 1
ATOM 2734 O O . ALA A 1 353 ? -27.844 -2.564 3.02 1 83.5 353 ALA A O 1
ATOM 2735 N N . SER A 1 354 ? -27.406 -1.596 0.995 1 80.69 354 SER A N 1
ATOM 2736 C CA . SER A 1 354 ? -28.016 -2.703 0.268 1 80.69 354 SER A CA 1
ATOM 2737 C C . SER A 1 354 ? -26.969 -3.482 -0.532 1 80.69 354 SER A C 1
ATOM 2739 O O . SER A 1 354 ? -27.281 -4.543 -1.079 1 80.69 354 SER A O 1
ATOM 2741 N N . SER A 1 355 ? -25.844 -2.947 -0.666 1 83.88 355 SER A N 1
ATOM 2742 C CA . SER A 1 355 ? -24.797 -3.594 -1.445 1 83.88 355 SER A CA 1
ATOM 2743 C C . SER A 1 355 ? -23.422 -3.438 -0.775 1 83.88 355 SER A C 1
ATOM 2745 O O . SER A 1 355 ? -23.281 -2.66 0.17 1 83.88 355 SER A O 1
ATOM 2747 N N . ASP A 1 356 ? -22.469 -4.172 -1.25 1 85 356 ASP A N 1
ATOM 2748 C CA . ASP A 1 356 ? -21.109 -4.109 -0.737 1 85 356 ASP A CA 1
ATOM 2749 C C . ASP A 1 356 ? -20.484 -2.74 -0.993 1 85 356 ASP A C 1
ATOM 2751 O O . ASP A 1 356 ? -19.844 -2.168 -0.108 1 85 356 ASP A O 1
ATOM 2755 N N . ALA A 1 357 ? -20.734 -2.248 -2.146 1 81.62 357 ALA A N 1
ATOM 2756 C CA . ALA A 1 357 ? -20.203 -0.931 -2.492 1 81.62 357 ALA A CA 1
ATOM 2757 C C . ALA A 1 357 ? -20.781 0.148 -1.58 1 81.62 357 ALA A C 1
ATOM 2759 O O . ALA A 1 357 ? -20.062 1.05 -1.145 1 81.62 357 ALA A O 1
ATOM 2760 N N . GLU A 1 358 ? -22.062 0.014 -1.237 1 85.44 358 GLU A N 1
ATOM 2761 C CA . GLU A 1 358 ? -22.734 1.021 -0.42 1 85.44 358 GLU A CA 1
ATOM 2762 C C . GLU A 1 358 ? -22.25 0.976 1.023 1 85.44 358 GLU A C 1
ATOM 2764 O O . GLU A 1 358 ? -22 2.02 1.637 1 85.44 358 GLU A O 1
ATOM 2769 N N . VAL A 1 359 ? -22.141 -0.251 1.472 1 89.81 359 VAL A N 1
ATOM 2770 C CA . VAL A 1 359 ? -21.75 -0.367 2.875 1 89.81 359 VAL A CA 1
ATOM 2771 C C . VAL A 1 359 ? -20.344 0.171 3.07 1 89.81 359 VAL A C 1
ATOM 2773 O O . VAL A 1 359 ? -20.047 0.831 4.07 1 89.81 359 VAL A O 1
ATOM 2776 N N . TYR A 1 360 ? -19.5 -0.146 2.188 1 90.12 360 TYR A N 1
ATOM 2777 C CA . TYR A 1 360 ? -18.141 0.375 2.242 1 90.12 360 TYR A CA 1
ATOM 2778 C C . TYR A 1 360 ? -18.141 1.896 2.143 1 90.12 360 TYR A C 1
ATOM 2780 O O . TYR A 1 360 ? -17.438 2.572 2.902 1 90.12 360 TYR A O 1
ATOM 2788 N N . GLU A 1 361 ? -18.906 2.428 1.218 1 82.81 361 GLU A N 1
ATOM 2789 C CA . GLU A 1 361 ? -19 3.871 1.023 1 82.81 361 GLU A CA 1
ATOM 2790 C C . GLU A 1 361 ? -19.516 4.566 2.277 1 82.81 361 GLU A C 1
ATOM 2792 O O . GLU A 1 361 ? -19.047 5.648 2.635 1 82.81 361 GLU A O 1
ATOM 2797 N N . TYR A 1 362 ? -20.484 3.982 2.896 1 88.62 362 TYR A N 1
ATOM 2798 C CA . TYR A 1 362 ? -21.078 4.559 4.105 1 88.62 362 TYR A CA 1
ATOM 2799 C C . TYR A 1 362 ? -20.078 4.523 5.258 1 88.62 362 TYR A C 1
ATOM 2801 O O . TYR A 1 362 ? -20 5.473 6.039 1 88.62 362 TYR A O 1
ATOM 2809 N N . ALA A 1 363 ? -19.359 3.406 5.324 1 90.94 363 ALA A N 1
ATOM 2810 C CA . ALA A 1 363 ? -18.328 3.318 6.359 1 90.94 363 ALA A CA 1
ATOM 2811 C C . ALA A 1 363 ? -17.234 4.367 6.137 1 90.94 363 ALA A C 1
ATOM 2813 O O . ALA A 1 363 ? -16.75 4.977 7.09 1 90.94 363 ALA A O 1
ATOM 2814 N N . ASP A 1 364 ? -16.844 4.516 4.906 1 85.44 364 ASP A N 1
ATOM 2815 C CA . ASP A 1 364 ? -15.836 5.504 4.535 1 85.44 364 ASP A CA 1
ATOM 2816 C C . ASP A 1 364 ? -16.312 6.918 4.855 1 85.44 364 ASP A C 1
ATOM 2818 O O . ASP A 1 364 ? -15.523 7.75 5.32 1 85.44 364 ASP A O 1
ATOM 2822 N N . TYR A 1 365 ? -17.562 7.184 4.586 1 81.62 365 TYR A N 1
ATOM 2823 C CA . TYR A 1 365 ? -18.141 8.484 4.906 1 81.62 365 TYR A CA 1
ATOM 2824 C C . TYR A 1 365 ? -18.141 8.727 6.41 1 81.62 365 TYR A C 1
ATOM 2826 O O . TYR A 1 365 ? -17.859 9.828 6.871 1 81.62 365 TYR A O 1
ATOM 2834 N N . ALA A 1 366 ? -18.547 7.707 7.117 1 88 366 ALA A N 1
ATOM 2835 C CA . ALA A 1 366 ? -18.547 7.82 8.57 1 88 366 ALA A CA 1
ATOM 2836 C C . ALA A 1 366 ? -17.156 8.117 9.102 1 88 366 ALA A C 1
ATOM 2838 O O . ALA A 1 366 ? -16.984 8.922 10.016 1 88 366 ALA A O 1
ATOM 2839 N N . LEU A 1 367 ? -16.203 7.469 8.539 1 88.12 367 LEU A N 1
ATOM 2840 C CA . LEU A 1 367 ? -14.812 7.703 8.93 1 88.12 367 LEU A CA 1
ATOM 2841 C C . LEU A 1 367 ? -14.398 9.141 8.633 1 88.12 367 LEU A C 1
ATOM 2843 O O . LEU A 1 367 ? -13.742 9.781 9.453 1 88.12 367 LEU A O 1
ATOM 2847 N N . TYR A 1 368 ? -14.766 9.523 7.496 1 76.31 368 TYR A N 1
ATOM 2848 C CA . TYR A 1 368 ? -14.461 10.891 7.098 1 76.31 368 TYR A CA 1
ATOM 2849 C C . TYR A 1 368 ? -15.055 11.891 8.086 1 76.31 368 TYR A C 1
ATOM 2851 O O . TYR A 1 368 ? -14.391 12.852 8.469 1 76.31 368 TYR A O 1
ATOM 2859 N N . GLN A 1 369 ? -16.25 11.719 8.406 1 75.88 369 GLN A N 1
ATOM 2860 C CA . GLN A 1 369 ? -16.922 12.594 9.367 1 75.88 369 GLN A CA 1
ATOM 2861 C C . GLN A 1 369 ? -16.234 12.547 10.734 1 75.88 369 GLN A C 1
ATOM 2863 O O . GLN A 1 369 ? -16.109 13.562 11.414 1 75.88 369 GLN A O 1
ATOM 2868 N N . CYS A 1 370 ? -15.82 11.414 11.07 1 82 370 CYS A N 1
ATOM 2869 C CA . CYS A 1 370 ? -15.117 11.227 12.336 1 82 370 CYS A CA 1
ATOM 2870 C C . CYS A 1 370 ? -13.805 12 12.352 1 82 370 CYS A C 1
ATOM 2872 O O . CYS A 1 370 ? -13.492 12.688 13.32 1 82 370 CYS A O 1
ATOM 2874 N N . LYS A 1 371 ? -13.07 11.938 11.32 1 75.88 371 LYS A N 1
ATOM 2875 C CA . LYS A 1 371 ? -11.766 12.586 11.227 1 75.88 371 LYS A CA 1
ATOM 2876 C C . LYS A 1 371 ? -11.898 14.102 11.211 1 75.88 371 LYS A C 1
ATOM 2878 O O . LYS A 1 371 ? -11.023 14.812 11.703 1 75.88 371 LYS A O 1
ATOM 2883 N N . ARG A 1 372 ? -12.969 14.523 10.688 1 66.31 372 ARG A N 1
ATOM 2884 C CA . ARG A 1 372 ? -13.188 15.961 10.562 1 66.31 372 ARG A CA 1
ATOM 2885 C C . ARG A 1 372 ? -13.711 16.547 11.867 1 66.31 372 ARG A C 1
ATOM 2887 O O . ARG A 1 372 ? -13.328 17.656 12.25 1 66.31 372 ARG A O 1
ATOM 2894 N N . ASN A 1 373 ? -14.586 15.812 12.508 1 65.69 373 ASN A N 1
ATOM 2895 C CA . ASN A 1 373 ? -15.297 16.391 13.641 1 65.69 373 ASN A CA 1
ATOM 2896 C C . ASN A 1 373 ? -14.711 15.922 14.969 1 65.69 373 ASN A C 1
ATOM 2898 O O . ASN A 1 373 ? -14.641 16.688 15.93 1 65.69 373 ASN A O 1
ATOM 2902 N N . ARG A 1 374 ? -14.375 14.586 15.078 1 76.25 374 ARG A N 1
ATOM 2903 C CA . ARG A 1 374 ? -13.906 13.969 16.312 1 76.25 374 ARG A CA 1
ATOM 2904 C C . ARG A 1 374 ? -12.812 12.945 16.031 1 76.25 374 ARG A C 1
ATOM 2906 O O . ARG A 1 374 ? -13.008 11.75 16.266 1 76.25 374 ARG A O 1
ATOM 2913 N N . PRO A 1 375 ? -11.656 13.516 15.727 1 79.31 375 PRO A N 1
ATOM 2914 C CA . PRO A 1 375 ? -10.602 12.539 15.445 1 79.31 375 PRO A CA 1
ATOM 2915 C C . PRO A 1 375 ? -10.281 11.648 16.656 1 79.31 375 PRO A C 1
ATOM 2917 O O . PRO A 1 375 ? -10.297 12.125 17.797 1 79.31 375 PRO A O 1
ATOM 2920 N N . GLY A 1 376 ? -10.039 10.375 16.453 1 83.31 376 GLY A N 1
ATOM 2921 C CA . GLY A 1 376 ? -9.664 9.438 17.5 1 83.31 376 GLY A CA 1
ATOM 2922 C C . GLY A 1 376 ? -10.852 8.727 18.109 1 83.31 376 GLY A C 1
ATOM 2923 O O . GLY A 1 376 ? -10.727 8.07 19.156 1 83.31 376 GLY A O 1
ATOM 2924 N N . THR A 1 377 ? -11.984 8.922 17.469 1 89.38 377 THR A N 1
ATOM 2925 C CA . THR A 1 377 ? -13.18 8.289 18.016 1 89.38 377 THR A CA 1
ATOM 2926 C C . THR A 1 377 ? -13.883 7.449 16.953 1 89.38 377 THR A C 1
ATOM 2928 O O . THR A 1 377 ? -13.344 7.25 15.859 1 89.38 377 THR A O 1
ATOM 2931 N N . VAL A 1 378 ? -15.07 6.895 17.406 1 93.69 378 VAL A N 1
ATOM 2932 C CA . VAL A 1 378 ? -15.852 6.051 16.5 1 93.69 378 VAL A CA 1
ATOM 2933 C C . VAL A 1 378 ? -17.109 6.793 16.047 1 93.69 378 VAL A C 1
ATOM 2935 O O . VAL A 1 378 ? -17.719 7.52 16.844 1 93.69 378 VAL A O 1
ATOM 2938 N N . CYS A 1 379 ? -17.406 6.668 14.766 1 93.19 379 CYS A N 1
ATOM 2939 C CA . CYS A 1 379 ? -18.641 7.207 14.211 1 93.19 379 CYS A CA 1
ATOM 2940 C C . CYS A 1 379 ? -19.438 6.113 13.516 1 93.19 379 CYS A C 1
ATOM 2942 O O . CYS A 1 379 ? -18.891 5.324 12.742 1 93.19 379 CYS A O 1
ATOM 2944 N N . LEU A 1 380 ? -20.703 6 13.836 1 93.5 380 LEU A N 1
ATOM 2945 C CA . LEU A 1 380 ? -21.609 5.066 13.188 1 93.5 380 LEU A CA 1
ATOM 2946 C C . LEU A 1 380 ? -22.469 5.781 12.148 1 93.5 380 LEU A C 1
ATOM 2948 O O . LEU A 1 380 ? -23.078 6.812 12.453 1 93.5 380 LEU A O 1
ATOM 2952 N N . PHE A 1 381 ? -22.5 5.191 10.961 1 91.06 381 PHE A N 1
ATOM 2953 C CA . PHE A 1 381 ? -23.312 5.754 9.898 1 91.06 381 PHE A CA 1
ATOM 2954 C C . PHE A 1 381 ? -24.797 5.699 10.266 1 91.06 381 PHE A C 1
ATOM 2956 O O . PHE A 1 381 ? -25.297 4.648 10.664 1 91.06 381 PHE A O 1
ATOM 2963 N N . SER A 1 382 ? -25.375 6.801 10.234 1 87.62 382 SER A N 1
ATOM 2964 C CA . SER A 1 382 ? -26.781 6.902 10.633 1 87.62 382 SER A CA 1
ATOM 2965 C C . SER A 1 382 ? -27.656 7.32 9.453 1 87.62 382 SER A C 1
ATOM 2967 O O . SER A 1 382 ? -27.156 7.594 8.367 1 87.62 382 SER A O 1
ATOM 2969 N N . ALA A 1 383 ? -28.922 7.215 9.719 1 81.31 383 ALA A N 1
ATOM 2970 C CA . ALA A 1 383 ? -29.891 7.656 8.719 1 81.31 383 ALA A CA 1
ATOM 2971 C C . ALA A 1 383 ? -29.672 9.125 8.359 1 81.31 383 ALA A C 1
ATOM 2973 O O . ALA A 1 383 ? -29.875 9.523 7.215 1 81.31 383 ALA A O 1
ATOM 2974 N N . GLU A 1 384 ? -29.219 9.828 9.336 1 81.62 384 GLU A N 1
ATOM 2975 C CA . GLU A 1 384 ? -28.906 11.234 9.086 1 81.62 384 GLU A CA 1
ATOM 2976 C C . GLU A 1 384 ? -27.734 11.383 8.117 1 81.62 384 GLU A C 1
ATOM 2978 O O . GLU A 1 384 ? -27.75 12.258 7.254 1 81.62 384 GLU A O 1
ATOM 2983 N N . HIS A 1 385 ? -26.859 10.539 8.289 1 81 385 HIS A N 1
ATOM 2984 C CA . HIS A 1 385 ? -25.734 10.555 7.371 1 81 385 HIS A CA 1
ATOM 2985 C C . HIS A 1 385 ? -26.172 10.203 5.953 1 81 385 HIS A C 1
ATOM 2987 O O . HIS A 1 385 ? -25.672 10.781 4.984 1 81 385 HIS A O 1
ATOM 2993 N N . ARG A 1 386 ? -27 9.219 5.922 1 80 386 ARG A N 1
ATOM 2994 C CA . ARG A 1 386 ? -27.5 8.797 4.617 1 80 386 ARG A CA 1
ATOM 2995 C C . ARG A 1 386 ? -28.219 9.938 3.908 1 80 386 ARG A C 1
ATOM 2997 O O . ARG A 1 386 ? -28.031 10.141 2.707 1 80 386 ARG A O 1
ATOM 3004 N N . GLN A 1 387 ? -29.047 10.555 4.691 1 78.5 387 GLN A N 1
ATOM 3005 C CA . GLN A 1 387 ? -29.766 11.695 4.137 1 78.5 387 GLN A CA 1
ATOM 3006 C C . GLN A 1 387 ? -28.797 12.773 3.662 1 78.5 387 GLN A C 1
ATOM 3008 O O . GLN A 1 387 ? -29 13.383 2.607 1 78.5 387 GLN A O 1
ATOM 3013 N N . GLN A 1 388 ? -27.797 12.898 4.383 1 78.06 388 GLN A N 1
ATOM 3014 C CA . GLN A 1 388 ? -26.797 13.891 4.023 1 78.06 388 GLN A CA 1
ATOM 3015 C C . GLN A 1 388 ? -26.031 13.477 2.768 1 78.06 388 GLN A C 1
ATOM 3017 O O . GLN A 1 388 ? -25.766 14.305 1.893 1 78.06 388 GLN A O 1
ATOM 3022 N N . LEU A 1 389 ? -25.734 12.25 2.734 1 75.69 389 LEU A N 1
ATOM 3023 C CA . LEU A 1 389 ? -25 11.727 1.585 1 75.69 389 LEU A CA 1
ATOM 3024 C C . LEU A 1 389 ? -25.859 11.797 0.323 1 75.69 389 LEU A C 1
ATOM 3026 O O . LEU A 1 389 ? -25.359 12.164 -0.745 1 75.69 389 LEU A O 1
ATOM 3030 N N . ASN A 1 390 ? -27.078 11.227 0.444 1 76.69 390 ASN A N 1
ATOM 3031 C CA . ASN A 1 390 ? -28.016 11.289 -0.681 1 76.69 390 ASN A CA 1
ATOM 3032 C C . ASN A 1 390 ? -28.25 12.727 -1.132 1 76.69 390 ASN A C 1
ATOM 3034 O O . ASN A 1 390 ? -28.297 13.008 -2.332 1 76.69 390 ASN A O 1
ATOM 3038 N N . ARG A 1 391 ? -28.391 13.492 -0.136 1 79 391 ARG A N 1
ATOM 3039 C CA . ARG A 1 391 ? -28.594 14.906 -0.44 1 79 391 ARG A CA 1
ATOM 3040 C C . ARG A 1 391 ? -27.359 15.492 -1.129 1 79 391 ARG A C 1
ATOM 3042 O O . ARG A 1 391 ? -27.484 16.312 -2.047 1 79 391 ARG A O 1
ATOM 3049 N N . GLN A 1 392 ? -26.297 15.047 -0.742 1 78.94 392 GLN A N 1
ATOM 3050 C CA . GLN A 1 392 ? -25.062 15.523 -1.361 1 78.94 392 GLN A CA 1
ATOM 3051 C C . GLN A 1 392 ? -24.969 15.078 -2.818 1 78.94 392 GLN A C 1
ATOM 3053 O O . GLN A 1 392 ? -24.562 15.852 -3.686 1 78.94 392 GLN A O 1
ATOM 3058 N N . GLY A 1 393 ? -25.344 13.812 -3.025 1 74.69 393 GLY A N 1
ATOM 3059 C CA . GLY A 1 393 ? -25.344 13.32 -4.395 1 74.69 393 GLY A CA 1
ATOM 3060 C C . GLY A 1 393 ? -26.328 14.055 -5.289 1 74.69 393 GLY A C 1
ATOM 3061 O O . GLY A 1 393 ? -25.984 14.414 -6.422 1 74.69 393 GLY A O 1
ATOM 3062 N N . MET A 1 394 ? -27.469 14.219 -4.781 1 79.69 394 MET A N 1
ATOM 3063 C CA . MET A 1 394 ? -28.5 14.938 -5.531 1 79.69 394 MET A CA 1
ATOM 3064 C C . MET A 1 394 ? -28.062 16.391 -5.785 1 79.69 394 MET A C 1
ATOM 3066 O O . MET A 1 394 ? -28.297 16.922 -6.871 1 79.69 394 MET A O 1
ATOM 3070 N N . THR A 1 395 ? -27.453 16.906 -4.809 1 87.06 395 THR A N 1
ATOM 3071 C CA . THR A 1 395 ? -26.984 18.281 -4.93 1 87.06 395 THR A CA 1
ATOM 3072 C C . THR A 1 395 ? -25.891 18.391 -5.98 1 87.06 395 THR A C 1
ATOM 3074 O O . THR A 1 395 ? -25.844 19.344 -6.758 1 87.06 395 THR A O 1
ATOM 3077 N N . GLU A 1 396 ? -25.094 17.406 -6 1 83.5 396 GLU A N 1
ATOM 3078 C CA . GLU A 1 396 ? -24.016 17.391 -6.977 1 83.5 396 GLU A CA 1
ATOM 3079 C C . GLU A 1 396 ? -24.547 17.328 -8.398 1 83.5 396 GLU A C 1
ATOM 3081 O O . GLU A 1 396 ? -24.109 18.062 -9.281 1 83.5 396 GLU A O 1
ATOM 3086 N N . GLN A 1 397 ? -25.453 16.453 -8.602 1 79.56 397 GLN A N 1
ATOM 3087 C CA . GLN A 1 397 ? -26.047 16.297 -9.93 1 79.56 397 GLN A CA 1
ATOM 3088 C C . GLN A 1 397 ? -26.797 17.562 -10.344 1 79.56 397 GLN A C 1
ATOM 3090 O O . GLN A 1 397 ? -26.688 18 -11.5 1 79.56 397 GLN A O 1
ATOM 3095 N N . ALA A 1 398 ? -27.516 18.016 -9.438 1 87 398 ALA A N 1
ATOM 3096 C CA . ALA A 1 398 ? -28.25 19.25 -9.719 1 87 398 ALA A CA 1
ATOM 3097 C C . ALA A 1 398 ? -27.297 20.391 -10.047 1 87 398 ALA A C 1
ATOM 3099 O O . ALA A 1 398 ? -27.578 21.219 -10.914 1 87 398 ALA A O 1
ATOM 3100 N N . LEU A 1 399 ? -26.188 20.438 -9.398 1 87.62 399 LEU A N 1
ATOM 3101 C CA . LEU A 1 399 ? -25.203 21.484 -9.609 1 87.62 399 LEU A CA 1
ATOM 3102 C C . LEU A 1 399 ? -24.578 21.375 -10.992 1 87.62 399 LEU A C 1
ATOM 3104 O O . LEU A 1 399 ? -24.359 22.391 -11.664 1 87.62 399 LEU A O 1
ATOM 3108 N N . ARG A 1 400 ? -24.328 20.234 -11.438 1 81.5 400 ARG A N 1
ATOM 3109 C CA . ARG A 1 400 ? -23.703 19.984 -12.734 1 81.5 400 ARG A CA 1
ATOM 3110 C C . ARG A 1 400 ? -24.641 20.422 -13.867 1 81.5 400 ARG A C 1
ATOM 3112 O O . ARG A 1 400 ? -24.172 20.891 -14.914 1 81.5 400 ARG A O 1
ATOM 3119 N N . ARG A 1 401 ? -25.906 20.312 -13.625 1 82.56 401 ARG A N 1
ATOM 3120 C CA . ARG A 1 401 ? -26.891 20.625 -14.656 1 82.56 401 ARG A CA 1
ATOM 3121 C C . ARG A 1 401 ? -27.438 22.031 -14.477 1 82.56 401 ARG A C 1
ATOM 3123 O O . ARG A 1 401 ? -28.188 22.531 -15.32 1 82.56 401 ARG A O 1
ATOM 3130 N N . ALA A 1 402 ? -27.016 22.609 -13.453 1 89.06 402 ALA A N 1
ATOM 3131 C CA . ALA A 1 402 ? -27.656 23.859 -13.055 1 89.06 402 ALA A CA 1
ATOM 3132 C C . ALA A 1 402 ? -27.328 24.984 -14.039 1 89.06 402 ALA A C 1
ATOM 3134 O O . ALA A 1 402 ? -26.203 25.047 -14.547 1 89.06 402 ALA A O 1
ATOM 3135 N N . ASN A 1 403 ? -28.312 25.672 -14.453 1 90.06 403 ASN A N 1
ATOM 3136 C CA . ASN A 1 403 ? -28.078 26.969 -15.094 1 90.06 403 ASN A CA 1
ATOM 3137 C C . ASN A 1 403 ? -27.594 28 -14.094 1 90.06 403 ASN A C 1
ATOM 3139 O O . ASN A 1 403 ? -28.391 28.594 -13.367 1 90.06 403 ASN A O 1
ATOM 3143 N N . LEU A 1 404 ? -26.359 28.266 -14.133 1 88.94 404 LEU A N 1
ATOM 3144 C CA . LEU A 1 404 ? -25.703 29.047 -13.086 1 88.94 404 LEU A CA 1
ATOM 3145 C C . LEU A 1 404 ? -26.234 30.469 -13.047 1 88.94 404 LEU A C 1
ATOM 3147 O O . LEU A 1 404 ? -26.391 31.062 -11.977 1 88.94 404 LEU A O 1
ATOM 3151 N N . ASP A 1 405 ? -26.641 31.047 -14.141 1 89.5 405 ASP A N 1
ATOM 3152 C CA . ASP A 1 405 ? -27.094 32.438 -14.219 1 89.5 405 ASP A CA 1
ATOM 3153 C C . ASP A 1 405 ? -28.531 32.562 -13.68 1 89.5 405 ASP A C 1
ATOM 3155 O O . ASP A 1 405 ? -28.859 33.562 -13.039 1 89.5 405 ASP A O 1
ATOM 3159 N N . GLU A 1 406 ? -29.266 31.5 -13.836 1 91.75 406 GLU A N 1
ATOM 3160 C CA . GLU A 1 406 ? -30.672 31.609 -13.469 1 91.75 406 GLU A CA 1
ATOM 3161 C C . GLU A 1 406 ? -30.922 31.031 -12.078 1 91.75 406 GLU A C 1
ATOM 3163 O O . GLU A 1 406 ? -31.766 31.547 -11.328 1 91.75 406 GLU A O 1
ATOM 3168 N N . GLU A 1 407 ? -30.266 30.094 -11.727 1 94.56 407 GLU A N 1
ATOM 3169 C CA . GLU A 1 407 ? -30.594 29.359 -10.508 1 94.56 407 GLU A CA 1
ATOM 3170 C C . GLU A 1 407 ? -29.875 29.953 -9.297 1 94.56 407 GLU A C 1
ATOM 3172 O O . GLU A 1 407 ? -30.328 29.781 -8.156 1 94.56 407 GLU A O 1
ATOM 3177 N N . PHE A 1 408 ? -28.812 30.578 -9.578 1 95.38 408 PHE A N 1
ATOM 3178 C CA . PHE A 1 408 ? -28.047 31.125 -8.469 1 95.38 408 PHE A CA 1
ATOM 3179 C C . PHE A 1 408 ? -28.312 32.625 -8.336 1 95.38 408 PHE A C 1
ATOM 3181 O O . PHE A 1 408 ? -28.359 33.344 -9.344 1 95.38 408 PHE A O 1
ATOM 3188 N N . HIS A 1 409 ? -28.547 33.031 -7.105 1 94.5 409 HIS A N 1
ATOM 3189 C CA . HIS A 1 409 ? -28.75 34.438 -6.832 1 94.5 409 HIS A CA 1
ATOM 3190 C C . HIS A 1 409 ? -27.984 34.875 -5.586 1 94.5 409 HIS A C 1
ATOM 3192 O O . HIS A 1 409 ? -27.391 34.062 -4.898 1 94.5 409 HIS A O 1
ATOM 3198 N N . LEU A 1 410 ? -27.969 36.156 -5.395 1 96.5 410 LEU A N 1
ATOM 3199 C CA . LEU A 1 410 ? -27.188 36.719 -4.293 1 96.5 410 LEU A CA 1
ATOM 3200 C C . LEU A 1 410 ? -28.094 37.375 -3.256 1 96.5 410 LEU A C 1
ATOM 3202 O O . LEU A 1 410 ? -29.125 37.938 -3.602 1 96.5 410 LEU A O 1
ATOM 3206 N N . VAL A 1 411 ? -27.844 37.094 -2.059 1 96.94 411 VAL A N 1
ATOM 3207 C CA . VAL A 1 411 ? -28.375 37.875 -0.945 1 96.94 411 VAL A CA 1
ATOM 3208 C C . VAL A 1 411 ? -27.234 38.625 -0.247 1 96.94 411 VAL A C 1
ATOM 3210 O O . VAL A 1 411 ? -26.062 38.281 -0.433 1 96.94 411 VAL A O 1
ATOM 3213 N N . PHE A 1 412 ? -27.609 39.688 0.449 1 97.38 412 PHE A N 1
ATOM 3214 C CA . PHE A 1 412 ? -26.594 40.594 0.993 1 97.38 412 PHE A CA 1
ATOM 3215 C C . PHE A 1 412 ? -26.781 40.75 2.496 1 97.38 412 PHE A C 1
ATOM 3217 O O . PHE A 1 412 ? -27.906 40.969 2.965 1 97.38 412 PHE A O 1
ATOM 3224 N N . GLN A 1 413 ? -25.766 40.594 3.182 1 97.06 413 GLN A N 1
ATOM 3225 C CA . GLN A 1 413 ? -25.766 40.844 4.621 1 97.06 413 GLN A CA 1
ATOM 3226 C C . GLN A 1 413 ? -24.938 42.062 4.984 1 97.06 413 GLN A C 1
ATOM 3228 O O . GLN A 1 413 ? -23.781 42.156 4.605 1 97.06 413 GLN A O 1
ATOM 3233 N N . PRO A 1 414 ? -25.547 42.938 5.688 1 96.5 414 PRO A N 1
ATOM 3234 C CA . PRO A 1 414 ? -24.844 44.188 6 1 96.5 414 PRO A CA 1
ATOM 3235 C C . PRO A 1 414 ? -23.766 44 7.055 1 96.5 414 PRO A C 1
ATOM 3237 O O . PRO A 1 414 ? -23.938 43.219 8.008 1 96.5 414 PRO A O 1
ATOM 3240 N N . ILE A 1 415 ? -22.641 44.594 6.887 1 97.12 415 ILE A N 1
ATOM 3241 C CA . ILE A 1 415 ? -21.594 44.812 7.879 1 97.12 415 ILE A CA 1
ATOM 3242 C C . ILE A 1 415 ? -21.719 46.188 8.492 1 97.12 415 ILE A C 1
ATOM 3244 O O . ILE A 1 415 ? -21.703 47.188 7.781 1 97.12 415 ILE A O 1
ATOM 3248 N N . VAL A 1 416 ? -21.797 46.188 9.758 1 95.62 416 VAL A N 1
ATOM 3249 C CA . VAL A 1 416 ? -22.188 47.438 10.414 1 95.62 416 VAL A CA 1
ATOM 3250 C C . VAL A 1 416 ? -21.047 47.938 11.312 1 95.62 416 VAL A C 1
ATOM 3252 O O . VAL A 1 416 ? -20.344 47.125 11.93 1 95.62 416 VAL A O 1
ATOM 3255 N N . ASP A 1 417 ? -20.859 49.188 11.289 1 95 417 ASP A N 1
ATOM 3256 C CA . ASP A 1 417 ? -19.984 49.812 12.258 1 95 417 ASP A CA 1
ATOM 3257 C C . ASP A 1 417 ? -20.609 49.812 13.648 1 95 417 ASP A C 1
ATOM 3259 O O . ASP A 1 417 ? -21.703 50.312 13.836 1 95 417 ASP A O 1
ATOM 3263 N N . ILE A 1 418 ? -19.938 49.344 14.562 1 91.56 418 ILE A N 1
ATOM 3264 C CA . ILE A 1 418 ? -20.5 49.125 15.891 1 91.56 418 ILE A CA 1
ATOM 3265 C C . ILE A 1 418 ? -20.75 50.469 16.562 1 91.56 418 ILE A C 1
ATOM 3267 O O . ILE A 1 418 ? -21.688 50.594 17.359 1 91.56 418 ILE A O 1
ATOM 3271 N N . HIS A 1 419 ? -20.031 51.5 16.297 1 89.5 419 HIS A N 1
ATOM 3272 C CA . HIS A 1 419 ? -20.125 52.781 16.969 1 89.5 419 HIS A CA 1
ATOM 3273 C C . HIS A 1 419 ? -21.203 53.656 16.328 1 89.5 419 HIS A C 1
ATOM 3275 O O . HIS A 1 419 ? -22.031 54.25 17.03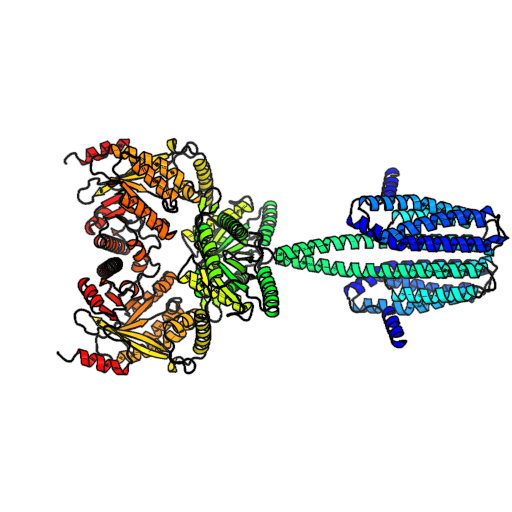1 1 89.5 419 HIS A O 1
ATOM 3281 N N . THR A 1 420 ? -21.172 53.719 14.984 1 89.06 420 THR A N 1
ATOM 3282 C CA . THR A 1 420 ? -22.094 54.594 14.281 1 89.06 420 THR A CA 1
ATOM 3283 C C . THR A 1 420 ? -23.391 53.844 13.945 1 89.06 420 THR A C 1
ATOM 3285 O O . THR A 1 420 ? -24.406 54.469 13.617 1 89.06 420 THR A O 1
ATOM 3288 N N . GLN A 1 421 ? -23.328 52.531 13.992 1 89.12 421 GLN A N 1
ATOM 3289 C CA . GLN A 1 421 ? -24.453 51.688 13.633 1 89.12 421 GLN A CA 1
ATOM 3290 C C . GLN A 1 421 ? -24.844 51.875 12.172 1 89.12 421 GLN A C 1
ATOM 3292 O O . GLN A 1 421 ? -26.016 51.688 11.812 1 89.12 421 GLN A O 1
ATOM 3297 N N . GLN A 1 422 ? -23.891 52.375 11.414 1 92.25 422 GLN A N 1
ATOM 3298 C CA . GLN A 1 422 ? -24.094 52.531 9.977 1 92.25 422 GLN A CA 1
ATOM 3299 C C . GLN A 1 422 ? -23.5 51.344 9.203 1 92.25 422 GLN A C 1
ATOM 3301 O O . GLN A 1 422 ? -22.469 50.812 9.602 1 92.25 422 GLN A O 1
ATOM 3306 N N . THR A 1 423 ? -24.141 51.094 8.109 1 95.12 423 THR A N 1
ATOM 3307 C CA . THR A 1 423 ? -23.656 50.031 7.242 1 95.12 423 THR A CA 1
ATOM 3308 C C . THR A 1 423 ? -22.422 50.469 6.461 1 95.12 423 THR A C 1
ATOM 3310 O O . THR A 1 423 ? -22.469 51.469 5.746 1 95.12 423 THR A O 1
ATOM 3313 N N . VAL A 1 424 ? -21.344 49.719 6.59 1 95.12 424 VAL A N 1
ATOM 3314 C CA . VAL A 1 424 ? -20.109 50.094 5.922 1 95.12 424 VAL A CA 1
ATOM 3315 C C . VAL A 1 424 ? -19.922 49.25 4.668 1 95.12 424 VAL A C 1
ATOM 3317 O O . VAL A 1 424 ? -19.203 49.656 3.744 1 95.12 424 VAL A O 1
ATOM 3320 N N . ALA A 1 425 ? -20.453 48.094 4.711 1 96.81 425 ALA A N 1
ATOM 3321 C CA . ALA A 1 425 ? -20.312 47.188 3.582 1 96.81 425 ALA A CA 1
ATOM 3322 C C . ALA A 1 425 ? -21.422 46.125 3.578 1 96.81 425 ALA A C 1
ATOM 3324 O O . ALA A 1 425 ? -22.125 45.969 4.574 1 96.81 425 ALA A O 1
ATOM 3325 N N . PHE A 1 426 ? -21.594 45.469 2.455 1 97.44 426 PHE A N 1
ATOM 3326 C CA . PHE A 1 426 ? -22.453 44.312 2.342 1 97.44 426 PHE A CA 1
ATOM 3327 C C . PHE A 1 426 ? -21.656 43.094 1.857 1 97.44 426 PHE A C 1
ATOM 3329 O O . PHE A 1 426 ? -20.812 43.219 0.963 1 97.44 426 PHE A O 1
ATOM 3336 N N . GLU A 1 427 ? -21.828 42.031 2.51 1 97.81 427 GLU A N 1
ATOM 3337 C CA . GLU A 1 427 ? -21.281 40.781 2.018 1 97.81 427 GLU A CA 1
ATOM 3338 C C . GLU A 1 427 ? -22.25 40.062 1.097 1 97.81 427 GLU A C 1
ATOM 3340 O O . GLU A 1 427 ? -23.406 39.844 1.463 1 97.81 427 GLU A O 1
ATOM 3345 N N . ALA A 1 428 ? -21.781 39.781 -0.111 1 97.25 428 ALA A N 1
ATOM 3346 C CA . ALA A 1 428 ? -22.594 39.031 -1.049 1 97.25 428 ALA A CA 1
ATOM 3347 C C . ALA A 1 428 ? -22.547 37.531 -0.742 1 97.25 428 ALA A C 1
ATOM 3349 O O . ALA A 1 428 ? -21.453 36.938 -0.661 1 97.25 428 ALA A O 1
ATOM 3350 N N . LEU A 1 429 ? -23.672 36.969 -0.495 1 96.25 429 LEU A N 1
ATOM 3351 C CA . LEU A 1 429 ? -23.766 35.531 -0.173 1 96.25 429 LEU A CA 1
ATOM 3352 C C . LEU A 1 429 ? -24.578 34.812 -1.234 1 96.25 429 LEU A C 1
ATOM 3354 O O . LEU A 1 429 ? -25.688 35.219 -1.586 1 96.25 429 LEU A O 1
ATOM 3358 N N . ALA A 1 430 ? -23.969 33.75 -1.71 1 95.19 430 ALA A N 1
ATOM 3359 C CA . ALA A 1 430 ? -24.625 33 -2.771 1 95.19 430 ALA A CA 1
ATOM 3360 C C . ALA A 1 430 ? -25.75 32.156 -2.215 1 95.19 430 ALA A C 1
ATOM 3362 O O . ALA A 1 430 ? -25.641 31.594 -1.119 1 95.19 430 ALA A O 1
ATOM 3363 N N . ARG A 1 431 ? -26.828 32.125 -2.871 1 95.88 431 ARG A N 1
ATOM 3364 C CA . ARG A 1 431 ? -27.969 31.234 -2.625 1 95.88 431 ARG A CA 1
ATOM 3365 C C . ARG A 1 431 ? -28.312 30.438 -3.879 1 95.88 431 ARG A C 1
ATOM 3367 O O . ARG A 1 431 ? -28.156 30.938 -4.996 1 95.88 431 ARG A O 1
ATOM 3374 N N . TRP A 1 432 ? -28.766 29.25 -3.695 1 95.06 432 TRP A N 1
ATOM 3375 C CA . TRP A 1 432 ? -29.109 28.391 -4.82 1 95.06 432 TRP A CA 1
ATOM 3376 C C . TRP A 1 432 ? -30.531 27.875 -4.699 1 95.06 432 TRP A C 1
ATOM 3378 O O . TRP A 1 432 ? -30.891 27.219 -3.713 1 95.06 432 TRP A O 1
ATOM 3388 N N . ARG A 1 433 ? -31.328 28.281 -5.566 1 94.44 433 ARG A N 1
ATOM 3389 C CA . ARG A 1 433 ? -32.656 27.719 -5.684 1 94.44 433 ARG A CA 1
ATOM 3390 C C . ARG A 1 433 ? -32.75 26.766 -6.871 1 94.44 433 ARG A C 1
ATOM 3392 O O . ARG A 1 433 ? -32.969 27.203 -8.008 1 94.44 433 ARG A O 1
ATOM 3399 N N . SER A 1 434 ? -32.719 25.562 -6.586 1 92.5 434 SER A N 1
ATOM 3400 C CA . SER A 1 434 ? -32.781 24.531 -7.617 1 92.5 434 SER A CA 1
ATOM 3401 C C . SER A 1 434 ? -34.219 24.188 -7.977 1 92.5 434 SER A C 1
ATOM 3403 O O . SER A 1 434 ? -35.094 24.109 -7.102 1 92.5 434 SER A O 1
ATOM 3405 N N . PRO A 1 435 ? -34.438 24.094 -9.195 1 90 435 PRO A N 1
ATOM 3406 C CA . PRO A 1 435 ? -35.781 23.672 -9.578 1 90 435 PRO A CA 1
ATOM 3407 C C . PRO A 1 435 ? -36.156 22.281 -9.047 1 90 435 PRO A C 1
ATOM 3409 O O . PRO A 1 435 ? -37.312 22.016 -8.75 1 90 435 PRO A O 1
ATOM 3412 N N . GLU A 1 436 ? -35.188 21.484 -8.789 1 86.06 436 GLU A N 1
ATOM 3413 C CA . GLU A 1 436 ? -35.406 20.109 -8.352 1 86.06 436 GLU A CA 1
ATOM 3414 C C . GLU A 1 436 ? -35.312 20 -6.832 1 86.06 436 GLU A C 1
ATOM 3416 O O . GLU A 1 436 ? -36.094 19.266 -6.211 1 86.06 436 GLU A O 1
ATOM 3421 N N . LEU A 1 437 ? -34.406 20.703 -6.176 1 89.88 437 LEU A N 1
ATOM 3422 C CA . LEU A 1 437 ? -34.094 20.484 -4.766 1 89.88 437 LEU A CA 1
ATOM 3423 C C . LEU A 1 437 ? -34.656 21.625 -3.912 1 89.88 437 LEU A C 1
ATOM 3425 O O . LEU A 1 437 ? -34.719 21.516 -2.688 1 89.88 437 LEU A O 1
ATOM 3429 N N . GLY A 1 438 ? -35.188 22.625 -4.566 1 92.19 438 GLY A N 1
ATOM 3430 C CA . GLY A 1 438 ? -35.562 23.812 -3.812 1 92.19 438 GLY A CA 1
ATOM 3431 C C . GLY A 1 438 ? -34.406 24.641 -3.348 1 92.19 438 GLY A C 1
ATOM 3432 O O . GLY A 1 438 ? -33.406 24.812 -4.074 1 92.19 438 GLY A O 1
ATOM 3433 N N . ASP A 1 439 ? -34.531 25.188 -2.143 1 93.06 439 ASP A N 1
ATOM 3434 C CA . ASP A 1 439 ? -33.438 26 -1.591 1 93.06 439 ASP A CA 1
ATOM 3435 C C . ASP A 1 439 ? -32.344 25.141 -0.996 1 93.06 439 ASP A C 1
ATOM 3437 O O . ASP A 1 439 ? -32.594 24.344 -0.087 1 93.06 439 ASP A O 1
ATOM 3441 N N . VAL A 1 440 ? -31.203 25.297 -1.543 1 92.88 440 VAL A N 1
ATOM 3442 C CA . VAL A 1 440 ? -30.031 24.562 -1.045 1 92.88 440 VAL A CA 1
ATOM 3443 C C . VAL A 1 440 ? -29.109 25.531 -0.307 1 92.88 440 VAL A C 1
ATOM 3445 O O . VAL A 1 440 ? -28.609 26.484 -0.896 1 92.88 440 VAL A O 1
ATOM 3448 N N . PRO A 1 441 ? -28.859 25.25 0.889 1 91.25 441 PRO A N 1
ATOM 3449 C CA . PRO A 1 441 ? -28.016 26.188 1.646 1 91.25 441 PRO A CA 1
ATOM 3450 C C . PRO A 1 441 ? -26.547 26.156 1.2 1 91.25 441 PRO A C 1
ATOM 3452 O O . PRO A 1 441 ? -26.078 25.125 0.711 1 91.25 441 PRO A O 1
ATOM 3455 N N . PRO A 1 442 ? -25.812 27.25 1.36 1 90.62 442 PRO A N 1
ATOM 3456 C CA . PRO A 1 442 ? -24.406 27.328 0.966 1 90.62 442 PRO A CA 1
ATOM 3457 C C . PRO A 1 442 ? -23.531 26.312 1.696 1 90.62 442 PRO A C 1
ATOM 3459 O O . PRO A 1 442 ? -22.547 25.828 1.136 1 90.62 442 PRO A O 1
ATOM 3462 N N . SER A 1 443 ? -23.812 26 2.863 1 85.69 443 SER A N 1
ATOM 3463 C CA . SER A 1 443 ? -23.047 25.031 3.639 1 85.69 443 SER A CA 1
ATOM 3464 C C . SER A 1 443 ? -23.062 23.656 2.98 1 85.69 443 SER A C 1
ATOM 3466 O O . SER A 1 443 ? -22.203 22.812 3.26 1 85.69 443 SER A O 1
ATOM 3468 N N . GLU A 1 444 ? -23.969 23.547 2.131 1 85.69 444 GLU A N 1
ATOM 3469 C CA . GLU A 1 444 ? -24.094 22.266 1.435 1 85.69 444 GLU A CA 1
ATOM 3470 C C . GLU A 1 444 ? -23.484 22.344 0.036 1 85.69 444 GLU A C 1
ATOM 3472 O O . GLU A 1 444 ? -22.594 21.562 -0.296 1 85.69 444 GLU A O 1
ATOM 3477 N N . PHE A 1 445 ? -23.938 23.375 -0.807 1 88.12 445 PHE A N 1
ATOM 3478 C CA . PHE A 1 445 ? -23.594 23.281 -2.221 1 88.12 445 PHE A CA 1
ATOM 3479 C C . PHE A 1 445 ? -22.188 23.812 -2.457 1 88.12 445 PHE A C 1
ATOM 3481 O O . PHE A 1 445 ? -21.531 23.453 -3.439 1 88.12 445 PHE A O 1
ATOM 3488 N N . ILE A 1 446 ? -21.641 24.625 -1.524 1 87.56 446 ILE A N 1
ATOM 3489 C CA . ILE A 1 446 ? -20.312 25.172 -1.753 1 87.56 446 ILE A CA 1
ATOM 3490 C C . ILE A 1 446 ? -19.266 24.078 -1.617 1 87.56 446 ILE A C 1
ATOM 3492 O O . ILE A 1 446 ? -18.422 23.906 -2.5 1 87.56 446 ILE A O 1
ATOM 3496 N N . PRO A 1 447 ? -19.328 23.344 -0.496 1 79.94 447 PRO A N 1
ATOM 3497 C CA . PRO A 1 447 ? -18.344 22.266 -0.389 1 79.94 447 PRO A CA 1
ATOM 3498 C C . PRO A 1 447 ? -18.453 21.266 -1.541 1 79.94 447 PRO A C 1
ATOM 3500 O O . PRO A 1 447 ? -17.422 20.766 -2.014 1 79.94 447 PRO A O 1
ATOM 3503 N N . ILE A 1 448 ? -19.641 20.984 -1.941 1 78.88 448 ILE A N 1
ATOM 3504 C CA . ILE A 1 448 ? -19.844 20.062 -3.049 1 78.88 448 ILE A CA 1
ATOM 3505 C C . ILE A 1 448 ? -19.25 20.641 -4.328 1 78.88 448 ILE A C 1
ATOM 3507 O O . ILE A 1 448 ? -18.578 19.938 -5.09 1 78.88 448 ILE A O 1
ATOM 3511 N N . ALA A 1 449 ? -19.5 21.922 -4.531 1 82.81 449 ALA A N 1
ATOM 3512 C CA . ALA A 1 449 ? -18.953 22.594 -5.703 1 82.81 449 ALA A CA 1
ATOM 3513 C C . ALA A 1 449 ? -17.422 22.562 -5.695 1 82.81 449 ALA A C 1
ATOM 3515 O O . ALA A 1 449 ? -16.797 22.422 -6.75 1 82.81 449 ALA A O 1
ATOM 3516 N N . GLU A 1 450 ? -16.844 22.672 -4.527 1 76.25 450 GLU A N 1
ATOM 3517 C CA . GLU A 1 450 ? -15.398 22.594 -4.383 1 76.25 450 GLU A CA 1
ATOM 3518 C C . GLU A 1 450 ? -14.875 21.203 -4.684 1 76.25 450 GLU A C 1
ATOM 3520 O O . GLU A 1 450 ? -13.883 21.031 -5.398 1 76.25 450 GLU A O 1
ATOM 3525 N N . ARG A 1 451 ? -15.57 20.281 -4.145 1 67.94 451 ARG A N 1
ATOM 3526 C CA . ARG A 1 451 ? -15.164 18.891 -4.297 1 67.94 451 ARG A CA 1
ATOM 3527 C C . ARG A 1 451 ? -15.195 18.469 -5.762 1 67.94 451 ARG A C 1
ATOM 3529 O O . ARG A 1 451 ? -14.305 17.766 -6.234 1 67.94 451 ARG A O 1
ATOM 3536 N N . ILE A 1 452 ? -16.266 18.969 -6.453 1 68.62 452 ILE A N 1
ATOM 3537 C CA . ILE A 1 452 ? -16.422 18.516 -7.832 1 68.62 452 ILE A CA 1
ATOM 3538 C C . ILE A 1 452 ? -15.75 19.5 -8.781 1 68.62 452 ILE A C 1
ATOM 3540 O O . ILE A 1 452 ? -15.906 19.406 -10 1 68.62 452 ILE A O 1
ATOM 3544 N N . GLY A 1 453 ? -15.094 20.578 -8.266 1 69.5 453 GLY A N 1
ATOM 3545 C CA . GLY A 1 453 ? -14.312 21.516 -9.047 1 69.5 453 GLY A CA 1
ATOM 3546 C C . GLY A 1 453 ? -15.156 22.531 -9.797 1 69.5 453 GLY A C 1
ATOM 3547 O O . GLY A 1 453 ? -14.719 23.094 -10.805 1 69.5 453 GLY A O 1
ATOM 3548 N N . MET A 1 454 ? -16.344 22.734 -9.43 1 76.75 454 MET A N 1
ATOM 3549 C CA . MET A 1 454 ? -17.25 23.625 -10.133 1 76.75 454 MET A CA 1
ATOM 3550 C C . MET A 1 454 ? -17.312 24.984 -9.445 1 76.75 454 MET A C 1
ATOM 3552 O O . MET A 1 454 ? -17.969 25.906 -9.938 1 76.75 454 MET A O 1
ATOM 3556 N N . VAL A 1 455 ? -16.547 25.125 -8.438 1 82.5 455 VAL A N 1
ATOM 3557 C CA . VAL A 1 455 ? -16.672 26.359 -7.648 1 82.5 455 VAL A CA 1
ATOM 3558 C C . VAL A 1 455 ? -16.188 27.547 -8.469 1 82.5 455 VAL A C 1
ATOM 3560 O O . VAL A 1 455 ? -16.719 28.641 -8.359 1 82.5 455 VAL A O 1
ATOM 3563 N N . ASN A 1 456 ? -15.211 27.312 -9.336 1 80.81 456 ASN A N 1
ATOM 3564 C CA . ASN A 1 456 ? -14.695 28.375 -10.195 1 80.81 456 ASN A CA 1
ATOM 3565 C C . ASN A 1 456 ? -15.75 28.844 -11.195 1 80.81 456 ASN A C 1
ATOM 3567 O O . ASN A 1 456 ? -15.828 30.031 -11.516 1 80.81 456 ASN A O 1
ATOM 3571 N N . ARG A 1 457 ? -16.531 27.891 -11.656 1 84.69 457 ARG A N 1
ATOM 3572 C CA . ARG A 1 457 ? -17.594 28.203 -12.602 1 84.69 457 ARG A CA 1
ATOM 3573 C C . ARG A 1 457 ? -18.703 29 -11.93 1 84.69 457 ARG A C 1
ATOM 3575 O O . ARG A 1 457 ? -19.422 29.75 -12.594 1 84.69 457 ARG A O 1
ATOM 3582 N N . LEU A 1 458 ? -18.844 28.781 -10.664 1 90.19 458 LEU A N 1
ATOM 3583 C CA . LEU A 1 458 ? -19.859 29.484 -9.891 1 90.19 458 LEU A CA 1
ATOM 3584 C C . LEU A 1 458 ? -19.391 30.906 -9.578 1 90.19 458 LEU A C 1
ATOM 3586 O O . LEU A 1 458 ? -20.203 31.844 -9.562 1 90.19 458 LEU A O 1
ATOM 3590 N N . THR A 1 459 ? -18.094 31.062 -9.383 1 92.62 459 THR A N 1
ATOM 3591 C CA . THR A 1 459 ? -17.531 32.344 -8.914 1 92.62 459 THR A CA 1
ATOM 3592 C C . THR A 1 459 ? -17.703 33.406 -9.969 1 92.62 459 THR A C 1
ATOM 3594 O O . THR A 1 459 ? -18.062 34.562 -9.633 1 92.62 459 THR A O 1
ATOM 3597 N N . ALA A 1 460 ? -17.531 33.125 -11.219 1 91.88 460 ALA A N 1
ATOM 3598 C CA . ALA A 1 460 ? -17.516 34.125 -12.289 1 91.88 460 ALA A CA 1
ATOM 3599 C C . ALA A 1 460 ? -18.875 34.812 -12.414 1 91.88 460 ALA A C 1
ATOM 3601 O O . ALA A 1 460 ? -18.969 36.031 -12.266 1 91.88 460 ALA A O 1
ATOM 3602 N N . PRO A 1 461 ? -19.969 34.031 -12.641 1 92.94 461 PRO A N 1
ATOM 3603 C CA . PRO A 1 461 ? -21.266 34.688 -12.758 1 92.94 461 PRO A CA 1
ATOM 3604 C C . PRO A 1 461 ? -21.703 35.375 -11.469 1 92.94 461 PRO A C 1
ATOM 3606 O O . PRO A 1 461 ? -22.328 36.438 -11.5 1 92.94 461 PRO A O 1
ATOM 3609 N N . LEU A 1 462 ? -21.438 34.812 -10.383 1 95.62 462 LEU A N 1
ATOM 3610 C CA . LEU A 1 462 ? -21.844 35.375 -9.102 1 95.62 462 LEU A CA 1
ATOM 3611 C C . LEU A 1 462 ? -21.125 36.688 -8.82 1 95.62 462 LEU A C 1
ATOM 3613 O O . LEU A 1 462 ? -21.719 37.656 -8.305 1 95.62 462 LEU A O 1
ATOM 3617 N N . LEU A 1 463 ? -19.844 36.719 -9.125 1 96.62 463 LEU A N 1
ATOM 3618 C CA . LEU A 1 463 ? -19.062 37.938 -8.953 1 96.62 463 LEU A CA 1
ATOM 3619 C C . LEU A 1 463 ? -19.594 39.062 -9.859 1 96.62 463 LEU A C 1
ATOM 3621 O O . LEU A 1 463 ? -19.734 40.188 -9.43 1 96.62 463 LEU A O 1
ATOM 3625 N N . SER A 1 464 ? -19.859 38.688 -11.07 1 95.44 464 SER A N 1
ATOM 3626 C CA . SER A 1 464 ? -20.422 39.656 -12.008 1 95.44 464 SER A CA 1
ATOM 3627 C C . SER A 1 464 ? -21.75 40.219 -11.492 1 95.44 464 SER A C 1
ATOM 3629 O O . SER A 1 464 ? -21.969 41.438 -11.555 1 95.44 464 SER A O 1
ATOM 3631 N N . LYS A 1 465 ? -22.609 39.344 -11 1 95.25 465 LYS A N 1
ATOM 3632 C CA . LYS A 1 465 ? -23.906 39.75 -10.445 1 95.25 465 LYS A CA 1
ATOM 3633 C C . LYS A 1 465 ? -23.719 40.656 -9.242 1 95.25 465 LYS A C 1
ATOM 3635 O O . LYS A 1 465 ? -24.453 41.656 -9.078 1 95.25 465 LYS A O 1
ATOM 3640 N N . ALA A 1 466 ? -22.797 40.312 -8.422 1 97.19 466 ALA A N 1
ATOM 3641 C CA . ALA A 1 466 ? -22.531 41.094 -7.215 1 97.19 466 ALA A CA 1
ATOM 3642 C C . ALA A 1 466 ? -22.047 42.5 -7.562 1 97.19 466 ALA A C 1
ATOM 3644 O O . ALA A 1 466 ? -22.5 43.469 -6.965 1 97.19 466 ALA A O 1
ATOM 3645 N N . LEU A 1 467 ? -21.156 42.562 -8.539 1 96.94 467 LEU A N 1
ATOM 3646 C CA . LEU A 1 467 ? -20.594 43.844 -8.953 1 96.94 467 LEU A CA 1
ATOM 3647 C C . LEU A 1 467 ? -21.672 44.719 -9.594 1 96.94 467 LEU A C 1
ATOM 3649 O O . LEU A 1 467 ? -21.703 45.938 -9.367 1 96.94 467 LEU A O 1
ATOM 3653 N N . GLN A 1 468 ? -22.469 44.094 -10.336 1 94.56 468 GLN A N 1
ATOM 3654 C CA . GLN A 1 468 ? -23.562 44.844 -10.969 1 94.56 468 GLN A CA 1
ATOM 3655 C C . GLN A 1 468 ? -24.547 45.375 -9.93 1 94.56 468 GLN A C 1
ATOM 3657 O O . GLN A 1 468 ? -25.016 46.531 -10.039 1 94.56 468 GLN A O 1
ATOM 3662 N N . ALA A 1 469 ? -24.812 44.562 -8.984 1 94 469 ALA A N 1
ATOM 3663 C CA . ALA A 1 469 ? -25.734 44.969 -7.914 1 94 469 ALA A CA 1
ATOM 3664 C C . ALA A 1 469 ? -25.172 46.125 -7.094 1 94 469 ALA A C 1
ATOM 3666 O O . ALA A 1 469 ? -25.906 47.031 -6.699 1 94 469 ALA A O 1
ATOM 3667 N N . ALA A 1 470 ? -23.953 46.125 -6.828 1 94.62 470 ALA A N 1
ATOM 3668 C CA . ALA A 1 470 ? -23.297 47.094 -5.934 1 94.62 470 ALA A CA 1
ATOM 3669 C C . ALA A 1 470 ? -23.109 48.438 -6.621 1 94.62 470 ALA A C 1
ATOM 3671 O O . ALA A 1 470 ? -22.891 49.469 -5.957 1 94.62 470 ALA A O 1
ATOM 3672 N N . LYS A 1 471 ? -23.266 48.5 -7.906 1 90.94 471 LYS A N 1
ATOM 3673 C CA . LYS A 1 471 ? -23.094 49.719 -8.656 1 90.94 471 LYS A CA 1
ATOM 3674 C C . LYS A 1 471 ? -24.125 50.781 -8.227 1 90.94 471 LYS A C 1
ATOM 3676 O O . LYS A 1 471 ? -23.844 51.969 -8.281 1 90.94 471 LYS A O 1
ATOM 3681 N N . ALA A 1 472 ? -25.25 50.344 -7.797 1 86.44 472 ALA A N 1
ATOM 3682 C CA . ALA A 1 472 ? -26.344 51.25 -7.461 1 86.44 472 ALA A CA 1
ATOM 3683 C C . ALA A 1 472 ? -26.234 51.719 -6.02 1 86.44 472 ALA A C 1
ATOM 3685 O O . ALA A 1 472 ? -27.016 52.594 -5.586 1 86.44 472 ALA A O 1
ATOM 3686 N N . TRP A 1 473 ? -25.281 51.25 -5.324 1 90.62 473 TRP A N 1
ATOM 3687 C CA . TRP A 1 473 ? -25.156 51.594 -3.908 1 90.62 473 TRP A CA 1
ATOM 3688 C C . TRP A 1 473 ? -24.562 52.969 -3.729 1 90.62 473 TRP A C 1
ATOM 3690 O O . TRP A 1 473 ? -23.859 53.469 -4.609 1 90.62 473 TRP A O 1
ATOM 3700 N N . PRO A 1 474 ? -24.891 53.625 -2.605 1 88.12 474 PRO A N 1
ATOM 3701 C CA . PRO A 1 474 ? -24.297 54.938 -2.348 1 88.12 474 PRO A CA 1
ATOM 3702 C C . PRO A 1 474 ? -22.781 54.875 -2.232 1 88.12 474 PRO A C 1
ATOM 3704 O O . PRO A 1 474 ? -22.203 53.812 -1.959 1 88.12 474 PRO A O 1
ATOM 3707 N N . THR A 1 475 ? -22.219 56.062 -2.387 1 85.69 475 THR A N 1
ATOM 3708 C CA . THR A 1 475 ? -20.766 56.188 -2.301 1 85.69 475 THR A CA 1
ATOM 3709 C C . THR A 1 475 ? -20.281 55.812 -0.898 1 85.69 475 THR A C 1
ATOM 3711 O O . THR A 1 475 ? -20.875 56.25 0.096 1 85.69 475 THR A O 1
ATOM 3714 N N . GLY A 1 476 ? -19.328 54.969 -0.834 1 86.06 476 GLY A N 1
ATOM 3715 C CA . GLY A 1 476 ? -18.75 54.625 0.455 1 86.06 476 GLY A CA 1
ATOM 3716 C C . GLY A 1 476 ? -19.078 53.219 0.92 1 86.06 476 GLY A C 1
ATOM 3717 O O . GLY A 1 476 ? -18.375 52.656 1.767 1 86.06 476 GLY A O 1
ATOM 3718 N N . VAL A 1 477 ? -20.219 52.656 0.457 1 93.12 477 VAL A N 1
ATOM 3719 C CA . VAL A 1 477 ? -20.609 51.312 0.843 1 93.12 477 VAL A CA 1
ATOM 3720 C C . VAL A 1 477 ? -19.797 50.312 0.045 1 93.12 477 VAL A C 1
ATOM 3722 O O . VAL A 1 477 ? -19.828 50.312 -1.188 1 93.12 477 VAL A O 1
ATOM 3725 N N . ARG A 1 478 ? -19.188 49.469 0.757 1 96.62 478 ARG A N 1
ATOM 3726 C CA . ARG A 1 478 ? -18.281 48.5 0.115 1 96.62 478 ARG A CA 1
ATOM 3727 C C . ARG A 1 478 ? -18.984 47.188 -0.132 1 96.62 478 ARG A C 1
ATOM 3729 O O . ARG A 1 478 ? -20.062 46.906 0.423 1 96.62 478 ARG A O 1
ATOM 3736 N N . LEU A 1 479 ? -18.391 46.375 -1.007 1 97.81 479 LEU A N 1
ATOM 3737 C CA . LEU A 1 479 ? -18.875 45.031 -1.329 1 97.81 479 LEU A CA 1
ATOM 3738 C C . LEU A 1 479 ? -17.859 43.969 -0.934 1 97.81 479 LEU A C 1
ATOM 3740 O O . LEU A 1 479 ? -16.672 44.094 -1.249 1 97.81 479 LEU A O 1
ATOM 3744 N N . SER A 1 480 ? -18.281 43.031 -0.14 1 98 480 SER A N 1
ATOM 3745 C CA . SER A 1 480 ? -17.453 41.875 0.211 1 98 480 SER A CA 1
ATOM 3746 C C . SER A 1 480 ? -17.906 40.625 -0.545 1 98 480 SER A C 1
ATOM 3748 O O . SER A 1 480 ? -19.094 40.344 -0.615 1 98 480 SER A O 1
ATOM 3750 N N . PHE A 1 481 ? -16.922 39.938 -1.154 1 97.5 481 PHE A N 1
ATOM 3751 C CA . PHE A 1 481 ? -17.234 38.75 -1.946 1 97.5 481 PHE A CA 1
ATOM 3752 C C . PHE A 1 481 ? -16.297 37.594 -1.577 1 97.5 481 PHE A C 1
ATOM 3754 O O . PHE A 1 481 ? -15.086 37.781 -1.469 1 97.5 481 PHE A O 1
ATOM 3761 N N . ASN A 1 482 ? -16.875 36.406 -1.387 1 94.44 482 ASN A N 1
ATOM 3762 C CA . ASN A 1 482 ? -16.125 35.219 -0.99 1 94.44 482 ASN A CA 1
ATOM 3763 C C . ASN A 1 482 ? -15.469 34.562 -2.189 1 94.44 482 ASN A C 1
ATOM 3765 O O . ASN A 1 482 ? -16.109 34.344 -3.225 1 94.44 482 ASN A O 1
ATOM 3769 N N . LEU A 1 483 ? -14.195 34.188 -2.002 1 91.94 483 LEU A N 1
ATOM 3770 C CA . LEU A 1 483 ? -13.469 33.375 -2.979 1 91.94 483 LEU A CA 1
ATOM 3771 C C . LEU A 1 483 ? -13.117 32.031 -2.406 1 91.94 483 LEU A C 1
ATOM 3773 O O . LEU A 1 483 ? -12.828 31.906 -1.214 1 91.94 483 LEU A O 1
ATOM 3777 N N . SER A 1 484 ? -13.211 31.047 -3.203 1 83.25 484 SER A N 1
ATOM 3778 C CA . SER A 1 484 ? -12.812 29.719 -2.764 1 83.25 484 SER A CA 1
ATOM 3779 C C . SER A 1 484 ? -11.32 29.484 -2.961 1 83.25 484 SER A C 1
ATOM 3781 O O . SER A 1 484 ? -10.648 30.281 -3.623 1 83.25 484 SER A O 1
ATOM 3783 N N . ALA A 1 485 ? -10.812 28.375 -2.391 1 75.56 485 ALA A N 1
ATOM 3784 C CA . ALA A 1 485 ? -9.414 27.984 -2.561 1 75.56 485 ALA A CA 1
ATOM 3785 C C . ALA A 1 485 ? -9.086 27.75 -4.031 1 75.56 485 ALA A C 1
ATOM 3787 O O . ALA A 1 485 ? -7.969 28.047 -4.48 1 75.56 485 ALA A O 1
ATOM 3788 N N . HIS A 1 486 ? -10.07 27.422 -4.805 1 74.5 486 HIS A N 1
ATOM 3789 C CA . HIS A 1 486 ? -9.891 27.125 -6.219 1 74.5 486 HIS A CA 1
ATOM 3790 C C . HIS A 1 486 ? -9.711 28.391 -7.035 1 74.5 486 HIS A C 1
ATOM 3792 O O . HIS A 1 486 ? -9.039 28.391 -8.07 1 74.5 486 HIS A O 1
ATOM 3798 N N . ASP A 1 487 ? -10.227 29.391 -6.543 1 85.88 487 ASP A N 1
ATOM 3799 C CA . ASP A 1 487 ? -10.148 30.672 -7.25 1 85.88 487 ASP A CA 1
ATOM 3800 C C . ASP A 1 487 ? -8.758 31.281 -7.133 1 85.88 487 ASP A C 1
ATOM 3802 O O . ASP A 1 487 ? -8.367 32.094 -7.957 1 85.88 487 ASP A O 1
ATOM 3806 N N . CYS A 1 488 ? -8.047 30.781 -6.129 1 83.12 488 CYS A N 1
ATOM 3807 C CA . CYS A 1 488 ? -6.707 31.312 -5.902 1 83.12 488 CYS A CA 1
ATOM 3808 C C . CYS A 1 488 ? -5.652 30.25 -6.168 1 83.12 488 CYS A C 1
ATOM 3810 O O . CYS A 1 488 ? -4.457 30.5 -6.008 1 83.12 488 CYS A O 1
ATOM 3812 N N . GLY A 1 489 ? -6.094 29.109 -6.562 1 74.69 489 GLY A N 1
ATOM 3813 C CA . GLY A 1 489 ? -5.195 27.969 -6.629 1 74.69 489 GLY A CA 1
ATOM 3814 C C . GLY A 1 489 ? -4.387 27.922 -7.914 1 74.69 489 GLY A C 1
ATOM 3815 O O . GLY A 1 489 ? -3.404 27.172 -8.008 1 74.69 489 GLY A O 1
ATOM 3816 N N . SER A 1 490 ? -4.828 28.703 -8.953 1 75.75 490 SER A N 1
ATOM 3817 C CA . SER A 1 490 ? -4.098 28.75 -10.211 1 75.75 490 SER A CA 1
ATOM 3818 C C . SER A 1 490 ? -4.043 30.172 -10.766 1 75.75 490 SER A C 1
ATOM 3820 O O . SER A 1 490 ? -4.895 31 -10.438 1 75.75 490 SER A O 1
ATOM 3822 N N . GLU A 1 491 ? -3.037 30.328 -11.531 1 83.44 491 GLU A N 1
ATOM 3823 C CA . GLU A 1 491 ? -2.885 31.641 -12.156 1 83.44 491 GLU A CA 1
ATOM 3824 C C . GLU A 1 491 ? -4.051 31.953 -13.086 1 83.44 491 GLU A C 1
ATOM 3826 O O . GLU A 1 491 ? -4.488 33.094 -13.188 1 83.44 491 GLU A O 1
ATOM 3831 N N . GLU A 1 492 ? -4.477 30.938 -13.734 1 84.5 492 GLU A N 1
ATOM 3832 C CA . GLU A 1 492 ? -5.582 31.125 -14.664 1 84.5 492 GLU A CA 1
ATOM 3833 C C . GLU A 1 492 ? -6.859 31.531 -13.938 1 84.5 492 GLU A C 1
ATOM 3835 O O . GLU A 1 492 ? -7.59 32.406 -14.391 1 84.5 492 GLU A O 1
ATOM 3840 N N . ALA A 1 493 ? -7.066 30.906 -12.867 1 85 493 ALA A N 1
ATOM 3841 C CA . ALA A 1 493 ? -8.266 31.219 -12.094 1 85 493 ALA A CA 1
ATOM 3842 C C . ALA A 1 493 ? -8.211 32.625 -11.531 1 85 493 ALA A C 1
ATOM 3844 O O . ALA A 1 493 ? -9.211 33.344 -11.555 1 85 493 ALA A O 1
ATOM 3845 N N . ALA A 1 494 ? -7.066 33.031 -11.078 1 91.19 494 ALA A N 1
ATOM 3846 C CA . ALA A 1 494 ? -6.891 34.375 -10.531 1 91.19 494 ALA A CA 1
ATOM 3847 C C . ALA A 1 494 ? -7.055 35.438 -11.617 1 91.19 494 ALA A C 1
ATOM 3849 O O . ALA A 1 494 ? -7.648 36.5 -11.375 1 91.19 494 ALA A O 1
ATOM 3850 N N . GLN A 1 495 ? -6.602 35.125 -12.734 1 93.5 495 GLN A N 1
ATOM 3851 C CA . GLN A 1 495 ? -6.703 36.031 -13.859 1 93.5 495 GLN A CA 1
ATOM 3852 C C . GLN A 1 495 ? -8.148 36.219 -14.305 1 93.5 495 GLN A C 1
ATOM 3854 O O . GLN A 1 495 ? -8.555 37.312 -14.711 1 93.5 495 GLN A O 1
ATOM 3859 N N . LEU A 1 496 ? -8.82 35.156 -14.281 1 92.69 496 LEU A N 1
ATOM 3860 C CA . LEU A 1 496 ? -10.234 35.219 -14.633 1 92.69 496 LEU A CA 1
ATOM 3861 C C . LEU A 1 496 ? -10.977 36.156 -13.688 1 92.69 496 LEU A C 1
ATOM 3863 O O . LEU A 1 496 ? -11.758 37 -14.141 1 92.69 496 LEU A O 1
ATOM 3867 N N . VAL A 1 497 ? -10.734 36.062 -12.445 1 95.12 497 VAL A N 1
ATOM 3868 C CA . VAL A 1 497 ? -11.367 36.938 -11.445 1 95.12 497 VAL A CA 1
ATOM 3869 C C . VAL A 1 497 ? -10.961 38.375 -11.695 1 95.12 497 VAL A C 1
ATOM 3871 O O . VAL A 1 497 ? -11.805 39.281 -11.664 1 95.12 497 VAL A O 1
ATOM 3874 N N . ALA A 1 498 ? -9.727 38.562 -11.938 1 96.12 498 ALA A N 1
ATOM 3875 C CA . ALA A 1 498 ? -9.211 39.906 -12.188 1 96.12 498 ALA A CA 1
ATOM 3876 C C . ALA A 1 498 ? -9.867 40.531 -13.414 1 96.12 498 ALA A C 1
ATOM 3878 O O . ALA A 1 498 ? -10.188 41.719 -13.414 1 96.12 498 ALA A O 1
ATOM 3879 N N . ARG A 1 499 ? -10.023 39.719 -14.391 1 95.81 499 ARG A N 1
ATOM 3880 C CA . ARG A 1 499 ? -10.633 40.188 -15.625 1 95.81 499 ARG A CA 1
ATOM 3881 C C . ARG A 1 499 ? -12.078 40.625 -15.383 1 95.81 499 ARG A C 1
ATOM 3883 O O . ARG A 1 499 ? -12.516 41.656 -15.906 1 95.81 499 ARG A O 1
ATOM 3890 N N . ILE A 1 500 ? -12.773 39.875 -14.641 1 96 500 ILE A N 1
ATOM 3891 C CA . ILE A 1 500 ? -14.172 40.188 -14.344 1 96 500 ILE A CA 1
ATOM 3892 C C . ILE A 1 500 ? -14.25 41.531 -13.602 1 96 500 ILE A C 1
ATOM 3894 O O . ILE A 1 500 ? -15.125 42.344 -13.883 1 96 500 ILE A O 1
ATOM 3898 N N . ILE A 1 501 ? -13.406 41.781 -12.695 1 96.56 501 ILE A N 1
ATOM 3899 C CA . ILE A 1 501 ? -13.367 43 -11.898 1 96.56 501 ILE A CA 1
ATOM 3900 C C . ILE A 1 501 ? -13.031 44.188 -12.789 1 96.56 501 ILE A C 1
ATOM 3902 O O . ILE A 1 501 ? -13.68 45.25 -12.719 1 96.56 501 ILE A O 1
ATOM 3906 N N . ARG A 1 502 ? -12.07 44 -13.641 1 94.75 502 ARG A N 1
ATOM 3907 C CA . ARG A 1 502 ? -11.633 45.062 -14.531 1 94.75 502 ARG A CA 1
ATOM 3908 C C . ARG A 1 502 ? -12.734 45.469 -15.508 1 94.75 502 ARG A C 1
ATOM 3910 O O . ARG A 1 502 ? -12.906 46.625 -15.828 1 94.75 502 ARG A O 1
ATOM 3917 N N . ASP A 1 503 ? -13.367 44.438 -15.93 1 94.19 503 ASP A N 1
ATOM 3918 C CA . ASP A 1 503 ? -14.391 44.656 -16.953 1 94.19 503 ASP A CA 1
ATOM 3919 C C . ASP A 1 503 ? -15.664 45.25 -16.344 1 94.19 503 ASP A C 1
ATOM 3921 O O . ASP A 1 503 ? -16.516 45.781 -17.062 1 94.19 503 ASP A O 1
ATOM 3925 N N . SER A 1 504 ? -15.625 45.188 -15.125 1 91.44 504 SER A N 1
ATOM 3926 C CA . SER A 1 504 ? -16.812 45.688 -14.469 1 91.44 504 SER A CA 1
ATOM 3927 C C . SER A 1 504 ? -16.734 47.188 -14.273 1 91.44 504 SER A C 1
ATOM 3929 O O . SER A 1 504 ? -15.648 47.781 -14.344 1 91.44 504 SER A O 1
ATOM 3931 N N . ALA A 1 505 ? -17.812 48 -14.25 1 87.31 505 ALA A N 1
ATOM 3932 C CA . ALA A 1 505 ? -17.844 49.438 -14.031 1 87.31 505 ALA A CA 1
ATOM 3933 C C . ALA A 1 505 ? -17.781 49.781 -12.547 1 87.31 505 ALA A C 1
ATOM 3935 O O . ALA A 1 505 ? -17.844 50.938 -12.156 1 87.31 505 ALA A O 1
ATOM 3936 N N . PHE A 1 506 ? -17.547 48.781 -11.789 1 93.56 506 PHE A N 1
ATOM 3937 C CA . PHE A 1 506 ? -17.484 48.969 -10.344 1 93.56 506 PHE A CA 1
ATOM 3938 C C . PHE A 1 506 ? -16.062 49.344 -9.914 1 93.56 506 PHE A C 1
ATOM 3940 O O . PHE A 1 506 ? -15.086 48.844 -10.461 1 93.56 506 PHE A O 1
ATOM 3947 N N . ASP A 1 507 ? -15.938 50.25 -8.945 1 94.62 507 ASP A N 1
ATOM 3948 C CA . ASP A 1 507 ? -14.641 50.656 -8.43 1 94.62 507 ASP A CA 1
ATOM 3949 C C . ASP A 1 507 ? -14 49.562 -7.582 1 94.62 507 ASP A C 1
ATOM 3951 O O . ASP A 1 507 ? -14.492 49.25 -6.496 1 94.62 507 ASP A O 1
ATOM 3955 N N . PRO A 1 508 ? -12.922 48.969 -7.98 1 95.69 508 PRO A N 1
ATOM 3956 C CA . PRO A 1 508 ? -12.281 47.875 -7.258 1 95.69 508 PRO A CA 1
ATOM 3957 C C . PRO A 1 508 ? -11.859 48.281 -5.844 1 95.69 508 PRO A C 1
ATOM 3959 O O . PRO A 1 508 ? -11.719 47.406 -4.977 1 95.69 508 PRO A O 1
ATOM 3962 N N . ARG A 1 509 ? -11.664 49.469 -5.602 1 95.5 509 ARG A N 1
ATOM 3963 C CA . ARG A 1 509 ? -11.258 49.938 -4.285 1 95.5 509 ARG A CA 1
ATOM 3964 C C . ARG A 1 509 ? -12.367 49.719 -3.258 1 95.5 509 ARG A C 1
ATOM 3966 O O . ARG A 1 509 ? -12.109 49.75 -2.053 1 95.5 509 ARG A O 1
ATOM 3973 N N . CYS A 1 510 ? -13.57 49.562 -3.664 1 96.31 510 CYS A N 1
ATOM 3974 C CA . CYS A 1 510 ? -14.711 49.344 -2.789 1 96.31 510 CYS A CA 1
ATOM 3975 C C . CYS A 1 510 ? -15.055 47.844 -2.719 1 96.31 510 CYS A C 1
ATOM 3977 O O . CYS A 1 510 ? -16.078 47.469 -2.141 1 96.31 510 CYS A O 1
ATOM 3979 N N . LEU A 1 511 ? -14.227 47.031 -3.312 1 97.44 511 LEU A N 1
ATOM 3980 C CA . LEU A 1 511 ? -14.43 45.594 -3.33 1 97.44 511 LEU A CA 1
ATOM 3981 C C . LEU A 1 511 ? -13.477 44.906 -2.365 1 97.44 511 LEU A C 1
ATOM 3983 O O . LEU A 1 511 ? -12.273 45.125 -2.398 1 97.44 511 LEU A O 1
ATOM 3987 N N . ASP A 1 512 ? -14.008 44.094 -1.496 1 97.81 512 ASP A N 1
ATOM 3988 C CA . ASP A 1 512 ? -13.211 43.219 -0.609 1 97.81 512 ASP A CA 1
ATOM 3989 C C . ASP A 1 512 ? -13.383 41.75 -0.967 1 97.81 512 ASP A C 1
ATOM 3991 O O . ASP A 1 512 ? -14.5 41.25 -0.977 1 97.81 512 ASP A O 1
ATOM 3995 N N . LEU A 1 513 ? -12.312 41.125 -1.267 1 97.31 513 LEU A N 1
ATOM 3996 C CA . LEU A 1 513 ? -12.32 39.688 -1.553 1 97.31 513 LEU A CA 1
ATOM 3997 C C . LEU A 1 513 ? -11.945 38.875 -0.313 1 97.31 513 LEU A C 1
ATOM 3999 O O . LEU A 1 513 ? -10.945 39.188 0.34 1 97.31 513 LEU A O 1
ATOM 4003 N N . GLU A 1 514 ? -12.75 37.906 0.015 1 96 514 GLU A N 1
ATOM 4004 C CA . GLU A 1 514 ? -12.539 37.094 1.21 1 96 514 GLU A CA 1
ATOM 4005 C C . GLU A 1 514 ? -11.953 35.719 0.853 1 96 514 GLU A C 1
ATOM 4007 O O . GLU A 1 514 ? -12.516 35 0.022 1 96 514 GLU A O 1
ATOM 4012 N N . ILE A 1 515 ? -10.883 35.438 1.498 1 90.69 515 ILE A N 1
ATOM 4013 C CA . ILE A 1 515 ? -10.242 34.125 1.299 1 90.69 515 ILE A CA 1
ATOM 4014 C C . ILE A 1 515 ? -10.164 33.375 2.627 1 90.69 515 ILE A C 1
ATOM 4016 O O . ILE A 1 515 ? -9.914 33.969 3.674 1 90.69 515 ILE A O 1
ATOM 4020 N N . THR A 1 516 ? -10.344 32.062 2.566 1 83.56 516 THR A N 1
ATOM 4021 C CA . THR A 1 516 ? -10.336 31.281 3.807 1 83.56 516 THR A CA 1
ATOM 4022 C C . THR A 1 516 ? -8.906 30.922 4.211 1 83.56 516 THR A C 1
ATOM 4024 O O . THR A 1 516 ? -8.008 30.891 3.367 1 83.56 516 THR A O 1
ATOM 4027 N N . GLU A 1 517 ? -8.742 30.547 5.473 1 76.31 517 GLU A N 1
ATOM 4028 C CA . GLU A 1 517 ? -7.441 30.156 6.008 1 76.31 517 GLU A CA 1
ATOM 4029 C C . GLU A 1 517 ? -6.957 28.859 5.371 1 76.31 517 GLU A C 1
ATOM 4031 O O . GLU A 1 517 ? -5.766 28.703 5.082 1 76.31 517 GLU A O 1
ATOM 4036 N N . THR A 1 518 ? -7.855 28.031 5.129 1 68.44 518 THR A N 1
ATOM 4037 C CA . THR A 1 518 ? -7.527 26.719 4.559 1 68.44 518 THR A CA 1
ATOM 4038 C C . THR A 1 518 ? -7.02 26.875 3.127 1 68.44 518 THR A C 1
ATOM 4040 O O . THR A 1 518 ? -6.141 26.125 2.693 1 68.44 518 THR A O 1
ATOM 4043 N N . ALA A 1 519 ? -7.57 27.781 2.383 1 69.44 519 ALA A N 1
ATOM 4044 C CA . ALA A 1 519 ? -7.129 28.047 1.013 1 69.44 519 ALA A CA 1
ATOM 4045 C C . ALA A 1 519 ? -5.668 28.484 0.98 1 69.44 519 ALA A C 1
ATOM 4047 O O . ALA A 1 519 ? -4.926 28.141 0.059 1 69.44 519 ALA A O 1
ATOM 4048 N N . VAL A 1 520 ? -5.289 29.125 2.051 1 66.56 520 VAL A N 1
ATOM 4049 C CA . VAL A 1 520 ? -3.936 29.672 2.129 1 66.56 520 VAL A CA 1
ATOM 4050 C C . VAL A 1 520 ? -2.941 28.531 2.363 1 66.56 520 VAL A C 1
ATOM 4052 O O . VAL A 1 520 ? -1.871 28.5 1.753 1 66.56 520 VAL A O 1
ATOM 4055 N N . ILE A 1 521 ? -3.373 27.609 3.086 1 62.69 521 ILE A N 1
ATOM 4056 C CA . ILE A 1 521 ? -2.473 26.547 3.529 1 62.69 521 ILE A CA 1
ATOM 4057 C C . ILE A 1 521 ? -2.207 25.594 2.377 1 62.69 521 ILE A C 1
ATOM 4059 O O . ILE A 1 521 ? -1.149 24.953 2.32 1 62.69 521 ILE A O 1
ATOM 4063 N N . GLN A 1 522 ? -3.139 25.531 1.467 1 62.66 522 GLN A N 1
ATOM 4064 C CA . GLN A 1 522 ? -2.977 24.594 0.361 1 62.66 522 GLN A CA 1
ATOM 4065 C C . GLN A 1 522 ? -1.756 24.953 -0.484 1 62.66 522 GLN A C 1
ATOM 4067 O O . GLN A 1 522 ? -0.951 24.078 -0.815 1 62.66 522 GLN A O 1
ATOM 4072 N N . ASP A 1 523 ? -1.583 26.266 -0.857 1 67 523 ASP A N 1
ATOM 4073 C CA . ASP A 1 523 ? -0.441 26.766 -1.613 1 67 523 ASP A CA 1
ATOM 4074 C C . ASP A 1 523 ? -0.172 28.234 -1.29 1 67 523 ASP A C 1
ATOM 4076 O O . ASP A 1 523 ? -0.704 29.141 -1.951 1 67 523 ASP A O 1
ATOM 4080 N N . LEU A 1 524 ? 0.743 28.422 -0.424 1 72.81 524 LEU A N 1
ATOM 4081 C CA . LEU A 1 524 ? 1.009 29.766 0.07 1 72.81 524 LEU A CA 1
ATOM 4082 C C . LEU A 1 524 ? 1.58 30.641 -1.036 1 72.81 524 LEU A C 1
ATOM 4084 O O . LEU A 1 524 ? 1.187 31.797 -1.176 1 72.81 524 LEU A O 1
ATOM 4088 N N . THR A 1 525 ? 2.404 30.031 -1.809 1 76.62 525 THR A N 1
ATOM 4089 C CA . THR A 1 525 ? 3.08 30.828 -2.832 1 76.62 525 THR A CA 1
ATOM 4090 C C . THR A 1 525 ? 2.092 31.281 -3.9 1 76.62 525 THR A C 1
ATOM 4092 O O . THR A 1 525 ? 2.08 32.469 -4.281 1 76.62 525 THR A O 1
ATOM 4095 N N . GLN A 1 526 ? 1.357 30.406 -4.293 1 80.31 526 GLN A N 1
ATOM 4096 C CA . GLN A 1 526 ? 0.372 30.75 -5.312 1 80.31 526 GLN A CA 1
ATOM 4097 C C . GLN A 1 526 ? -0.666 31.719 -4.77 1 80.31 526 GLN A C 1
ATOM 4099 O O . GLN A 1 526 ? -1.103 32.625 -5.477 1 80.31 526 GLN A O 1
ATOM 4104 N N . THR A 1 527 ? -1.056 31.516 -3.59 1 85.31 527 THR A N 1
ATOM 4105 C CA . THR A 1 527 ? -2.029 32.406 -2.977 1 85.31 527 THR A CA 1
ATOM 4106 C C . THR A 1 527 ? -1.463 33.812 -2.85 1 85.31 527 THR A C 1
ATOM 4108 O O . THR A 1 527 ? -2.178 34.812 -3.053 1 85.31 527 THR A O 1
ATOM 4111 N N . GLN A 1 528 ? -0.228 33.875 -2.566 1 88.62 528 GLN A N 1
ATOM 4112 C CA . GLN A 1 528 ? 0.438 35.188 -2.471 1 88.62 528 GLN A CA 1
ATOM 4113 C C . GLN A 1 528 ? 0.417 35.906 -3.811 1 88.62 528 GLN A C 1
ATOM 4115 O O . GLN A 1 528 ? 0.188 37.125 -3.861 1 88.62 528 GLN A O 1
ATOM 4120 N N . ARG A 1 529 ? 0.614 35.156 -4.809 1 89.56 529 ARG A N 1
ATOM 4121 C CA . ARG A 1 529 ? 0.594 35.719 -6.148 1 89.56 529 ARG A CA 1
ATOM 4122 C C . ARG A 1 529 ? -0.803 36.219 -6.512 1 89.56 529 ARG A C 1
ATOM 4124 O O . ARG A 1 529 ? -0.956 37.312 -7.074 1 89.56 529 ARG A O 1
ATOM 4131 N N . ALA A 1 530 ? -1.719 35.438 -6.215 1 91.75 530 ALA A N 1
ATOM 4132 C CA . ALA A 1 530 ? -3.1 35.812 -6.496 1 91.75 530 ALA A CA 1
ATOM 4133 C C . ALA A 1 530 ? -3.488 37.094 -5.727 1 91.75 530 ALA A C 1
ATOM 4135 O O . ALA A 1 530 ? -4.105 38 -6.289 1 91.75 530 ALA A O 1
ATOM 4136 N N . ILE A 1 531 ? -3.146 37.125 -4.5 1 93.62 531 ILE A N 1
ATOM 4137 C CA . ILE A 1 531 ? -3.465 38.281 -3.643 1 93.62 531 ILE A CA 1
ATOM 4138 C C . ILE A 1 531 ? -2.789 39.531 -4.18 1 93.62 531 ILE A C 1
ATOM 4140 O O . ILE A 1 531 ? -3.398 40.594 -4.223 1 93.62 531 ILE A O 1
ATOM 4144 N N . ALA A 1 532 ? -1.62 39.344 -4.566 1 94.12 532 ALA A N 1
ATOM 4145 C CA . ALA A 1 532 ? -0.89 40.5 -5.121 1 94.12 532 ALA A CA 1
ATOM 4146 C C . ALA A 1 532 ? -1.592 41.031 -6.363 1 94.12 532 ALA A C 1
ATOM 4148 O O . ALA A 1 532 ? -1.675 42.25 -6.551 1 94.12 532 ALA A O 1
ATOM 4149 N N . LEU A 1 533 ? -2.021 40.156 -7.16 1 95.5 533 LEU A N 1
ATOM 4150 C CA . LEU A 1 533 ? -2.752 40.562 -8.367 1 95.5 533 LEU A CA 1
ATOM 4151 C C . LEU A 1 533 ? -4.016 41.312 -8.008 1 95.5 533 LEU A C 1
ATOM 4153 O O . LEU A 1 533 ? -4.285 42.375 -8.586 1 95.5 533 LEU A O 1
ATOM 4157 N N . PHE A 1 534 ? -4.77 40.906 -7.082 1 96.62 534 PHE A N 1
ATOM 4158 C CA . PHE A 1 534 ? -6.008 41.562 -6.68 1 96.62 534 PHE A CA 1
ATOM 4159 C C . PHE A 1 534 ? -5.727 42.906 -6.035 1 96.62 534 PHE A C 1
ATOM 4161 O O . PHE A 1 534 ? -6.461 43.875 -6.254 1 96.62 534 PHE A O 1
ATOM 4168 N N . ARG A 1 535 ? -4.715 43 -5.25 1 96.5 535 ARG A N 1
ATOM 4169 C CA . ARG A 1 535 ? -4.328 44.25 -4.594 1 96.5 535 ARG A CA 1
ATOM 4170 C C . ARG A 1 535 ? -3.918 45.281 -5.613 1 96.5 535 ARG A C 1
ATOM 4172 O O . ARG A 1 535 ? -4.16 46.469 -5.414 1 96.5 535 ARG A O 1
ATOM 4179 N N . SER A 1 536 ? -3.268 44.812 -6.621 1 96 536 SER A N 1
ATOM 4180 C CA . SER A 1 536 ? -2.832 45.719 -7.664 1 96 536 SER A CA 1
ATOM 4181 C C . SER A 1 536 ? -4.023 46.375 -8.359 1 96 536 SER A C 1
ATOM 4183 O O . SER A 1 536 ? -3.906 47.469 -8.898 1 96 536 SER A O 1
ATOM 4185 N N . LEU A 1 537 ? -5.129 45.75 -8.32 1 96.31 537 LEU A N 1
ATOM 4186 C CA . LEU A 1 537 ? -6.352 46.312 -8.891 1 96.31 537 LEU A CA 1
ATOM 4187 C C . LEU A 1 537 ? -7.004 47.281 -7.922 1 96.31 537 LEU A C 1
ATOM 4189 O O . LEU A 1 537 ? -7.887 48.062 -8.312 1 96.31 537 LEU A O 1
ATOM 4193 N N . GLY A 1 538 ? -6.527 47.219 -6.629 1 95.88 538 GLY A N 1
ATOM 4194 C CA . GLY A 1 538 ? -7.062 48.094 -5.613 1 95.88 538 GLY A CA 1
ATOM 4195 C C . GLY A 1 538 ? -8.023 47.406 -4.66 1 95.88 538 GLY A C 1
ATOM 4196 O O . GLY A 1 538 ? -8.562 48.031 -3.752 1 95.88 538 GLY A O 1
ATOM 4197 N N . CYS A 1 539 ? -8.234 46.156 -4.809 1 97.12 539 CYS A N 1
ATOM 4198 C CA . CYS A 1 539 ? -9.18 45.438 -3.986 1 97.12 539 CYS A CA 1
ATOM 4199 C C . CYS A 1 539 ? -8.656 45.25 -2.568 1 97.12 539 CYS A C 1
ATOM 4201 O O . CYS A 1 539 ? -7.445 45.25 -2.346 1 97.12 539 CYS A O 1
ATOM 4203 N N . GLY A 1 540 ? -9.586 45.188 -1.626 1 97.19 540 GLY A N 1
ATOM 4204 C CA . GLY A 1 540 ? -9.227 44.688 -0.299 1 97.19 540 GLY A CA 1
ATOM 4205 C C . GLY A 1 540 ? -9.219 43.188 -0.19 1 97.19 540 GLY A C 1
ATOM 4206 O O . GLY A 1 540 ? -9.945 42.5 -0.921 1 97.19 540 GLY A O 1
ATOM 4207 N N . ILE A 1 541 ? -8.391 42.719 0.657 1 96.25 541 ILE A N 1
ATOM 4208 C CA . ILE A 1 541 ? -8.32 41.25 0.874 1 96.25 541 ILE A CA 1
ATOM 4209 C C . ILE A 1 541 ? -8.609 40.938 2.338 1 96.25 541 ILE A C 1
ATOM 4211 O O . ILE A 1 541 ? -7.953 41.469 3.238 1 96.25 541 ILE A O 1
ATOM 4215 N N . SER A 1 542 ? -9.609 40.094 2.533 1 95.25 542 SER A N 1
ATOM 4216 C CA . SER A 1 542 ? -10 39.688 3.881 1 95.25 542 SER A CA 1
ATOM 4217 C C . SER A 1 542 ? -9.75 38.188 4.109 1 95.25 542 SER A C 1
ATOM 4219 O O . SER A 1 542 ? -10.047 37.375 3.244 1 95.25 542 SER A O 1
ATOM 4221 N N . LEU A 1 543 ? -9.133 37.906 5.211 1 91.94 543 LEU A N 1
ATOM 4222 C CA . LEU A 1 543 ? -9 36.531 5.617 1 91.94 543 LEU A CA 1
ATOM 4223 C C . LEU A 1 543 ? -10.211 36.062 6.43 1 91.94 543 LEU A C 1
ATOM 4225 O O . LEU A 1 543 ? -10.461 36.594 7.52 1 91.94 543 LEU A O 1
ATOM 4229 N N . ASP A 1 544 ? -10.836 35.094 5.887 1 89.12 544 ASP A N 1
ATOM 4230 C CA . ASP A 1 544 ? -12.07 34.625 6.508 1 89.12 544 ASP A CA 1
ATOM 4231 C C . ASP A 1 544 ? -11.797 33.438 7.445 1 89.12 544 ASP A C 1
ATOM 4233 O O . ASP A 1 544 ? -10.812 32.719 7.285 1 89.12 544 ASP A O 1
ATOM 4237 N N . ASP A 1 545 ? -12.68 33.312 8.469 1 82.31 545 ASP A N 1
ATOM 4238 C CA . ASP A 1 545 ? -12.641 32.25 9.469 1 82.31 545 ASP A CA 1
ATOM 4239 C C . ASP A 1 545 ? -11.289 32.219 10.172 1 82.31 545 ASP A C 1
ATOM 4241 O O . ASP A 1 545 ? -10.75 31.125 10.438 1 82.31 545 ASP A O 1
ATOM 4245 N N . PHE A 1 546 ? -10.812 33.281 10.398 1 80.81 546 PHE A N 1
ATOM 4246 C CA . PHE A 1 546 ? -9.492 33.312 11 1 80.81 546 PHE A CA 1
ATOM 4247 C C . PHE A 1 546 ? -9.523 32.75 12.414 1 80.81 546 PHE A C 1
ATOM 4249 O O . PHE A 1 546 ? -10.438 33.062 13.188 1 80.81 546 PHE A O 1
ATOM 4256 N N . GLY A 1 547 ? -8.586 31.906 12.695 1 72.19 547 GLY A N 1
ATOM 4257 C CA . GLY A 1 547 ? -8.461 31.312 14.023 1 72.19 547 GLY A CA 1
ATOM 4258 C C . GLY A 1 547 ? -8.805 29.828 14.047 1 72.19 547 GLY A C 1
ATOM 4259 O O . GLY A 1 547 ? -8.453 29.125 14.992 1 72.19 547 GLY A O 1
ATOM 4260 N N . THR A 1 548 ? -9.555 29.359 13.102 1 65.5 548 THR A N 1
ATOM 4261 C CA . THR A 1 548 ? -10 27.969 13.094 1 65.5 548 THR A CA 1
ATOM 4262 C C . THR A 1 548 ? -8.992 27.078 12.375 1 65.5 548 THR A C 1
ATOM 4264 O O . THR A 1 548 ? -9.031 25.844 12.5 1 65.5 548 THR A O 1
ATOM 4267 N N . GLY A 1 549 ? -8.164 27.672 11.656 1 63.72 549 GLY A N 1
ATOM 4268 C CA . GLY A 1 549 ? -7.262 26.906 10.812 1 63.72 549 GLY A CA 1
ATOM 4269 C C . GLY A 1 549 ? -5.84 26.875 11.336 1 63.72 549 GLY A C 1
ATOM 4270 O O . GLY A 1 549 ? -5.609 27.062 12.539 1 63.72 549 GLY A O 1
ATOM 4271 N N . TYR A 1 550 ? -4.895 26.438 10.422 1 56.47 550 TYR A N 1
ATOM 4272 C CA . TYR A 1 550 ? -3.52 26.094 10.758 1 56.47 550 TYR A CA 1
ATOM 4273 C C . TYR A 1 550 ? -2.551 27.172 10.297 1 56.47 550 TYR A C 1
ATOM 4275 O O . TYR A 1 550 ? -1.367 26.906 10.078 1 56.47 550 TYR A O 1
ATOM 4283 N N . SER A 1 551 ? -3.016 28.469 10.258 1 63.31 551 SER A N 1
ATOM 4284 C CA . SER A 1 551 ? -2.057 29.453 9.758 1 63.31 551 SER A CA 1
ATOM 4285 C C . SER A 1 551 ? -1.182 30 10.891 1 63.31 551 SER A C 1
ATOM 4287 O O . SER A 1 551 ? -1.662 30.203 12 1 63.31 551 SER A O 1
ATOM 4289 N N . SER A 1 552 ? 0.053 30.109 10.516 1 69.56 552 SER A N 1
ATOM 4290 C CA . SER A 1 552 ? 0.997 30.703 11.445 1 69.56 552 SER A CA 1
ATOM 4291 C C . SER A 1 552 ? 1.045 32.219 11.281 1 69.56 552 SER A C 1
ATOM 4293 O O . SER A 1 552 ? 0.576 32.75 10.281 1 69.56 552 SER A O 1
ATOM 4295 N N . LEU A 1 553 ? 1.452 33 12.266 1 72.44 553 LEU A N 1
ATOM 4296 C CA . LEU A 1 553 ? 1.591 34.469 12.219 1 72.44 553 LEU A CA 1
ATOM 4297 C C . LEU A 1 553 ? 2.514 34.875 11.078 1 72.44 553 LEU A C 1
ATOM 4299 O O . LEU A 1 553 ? 2.291 35.906 10.445 1 72.44 553 LEU A O 1
ATOM 4303 N N . SER A 1 554 ? 3.504 34.094 10.852 1 74.81 554 SER A N 1
ATOM 4304 C CA . SER A 1 554 ? 4.426 34.375 9.758 1 74.81 554 SER A CA 1
ATOM 4305 C C . SER A 1 554 ? 3.713 34.312 8.406 1 74.81 554 SER A C 1
ATOM 4307 O O . SER A 1 554 ? 3.992 35.125 7.527 1 74.81 554 SER A O 1
ATOM 4309 N N . GLN A 1 555 ? 2.895 33.438 8.312 1 76.38 555 GLN A N 1
ATOM 4310 C CA . GLN A 1 555 ? 2.15 33.312 7.062 1 76.38 555 GLN A CA 1
ATOM 4311 C C . GLN A 1 555 ? 1.205 34.5 6.855 1 76.38 555 GLN A C 1
ATOM 4313 O O . GLN A 1 555 ? 1.052 34.969 5.738 1 76.38 555 GLN A O 1
ATOM 4318 N N . ILE A 1 556 ? 0.627 34.875 7.926 1 78.5 556 ILE A N 1
ATOM 4319 C CA . ILE A 1 556 ? -0.322 36 7.852 1 78.5 556 ILE A CA 1
ATOM 4320 C C . ILE A 1 556 ? 0.405 37.281 7.438 1 78.5 556 ILE A C 1
ATOM 4322 O O . ILE A 1 556 ? -0.114 38.062 6.641 1 78.5 556 ILE A O 1
ATOM 4326 N N . HIS A 1 557 ? 1.565 37.469 7.91 1 80.06 557 HIS A N 1
ATOM 4327 C CA . HIS A 1 557 ? 2.338 38.656 7.582 1 80.06 557 HIS A CA 1
ATOM 4328 C C . HIS A 1 557 ? 2.82 38.625 6.137 1 80.06 557 HIS A C 1
ATOM 4330 O O . HIS A 1 557 ? 3.066 39.656 5.535 1 80.06 557 HIS A O 1
ATOM 4336 N N . ALA A 1 558 ? 2.955 37.438 5.699 1 80.94 558 ALA A N 1
ATOM 4337 C CA . ALA A 1 558 ? 3.441 37.312 4.332 1 80.94 558 ALA A CA 1
ATOM 4338 C C . ALA A 1 558 ? 2.355 37.656 3.322 1 80.94 558 ALA A C 1
ATOM 4340 O O . ALA A 1 558 ? 2.65 37.969 2.16 1 80.94 558 ALA A O 1
ATOM 4341 N N . LEU A 1 559 ? 1.202 37.656 3.807 1 86.75 559 LEU A N 1
ATOM 4342 C CA . LEU A 1 559 ? 0.071 37.938 2.936 1 86.75 559 LEU A CA 1
ATOM 4343 C C . LEU A 1 559 ? -0.288 39.438 2.998 1 86.75 559 LEU A C 1
ATOM 4345 O O . LEU A 1 559 ? -0.232 40.031 4.066 1 86.75 559 LEU A O 1
ATOM 4349 N N . SER A 1 560 ? -0.551 40.031 1.915 1 89.31 560 SER A N 1
ATOM 4350 C CA . SER A 1 560 ? -0.967 41.438 1.877 1 89.31 560 SER A CA 1
ATOM 4351 C C . SER A 1 560 ? -2.457 41.562 2.17 1 89.31 560 SER A C 1
ATOM 4353 O O . SER A 1 560 ? -3.223 42.031 1.317 1 89.31 560 SER A O 1
ATOM 4355 N N . LEU A 1 561 ? -2.781 41.312 3.42 1 92.75 561 LEU A N 1
ATOM 4356 C CA . LEU A 1 561 ? -4.18 41.375 3.83 1 92.75 561 LEU A CA 1
ATOM 4357 C C . LEU A 1 561 ? -4.59 42.781 4.211 1 92.75 561 LEU A C 1
ATOM 4359 O O . LEU A 1 561 ? -3.744 43.594 4.586 1 92.75 561 LEU A O 1
ATOM 4363 N N . THR A 1 562 ? -5.93 43.062 4.039 1 94.94 562 THR A N 1
ATOM 4364 C CA . THR A 1 562 ? -6.445 44.344 4.465 1 94.94 562 THR A CA 1
ATOM 4365 C C . THR A 1 562 ? -7.418 44.188 5.633 1 94.94 562 THR A C 1
ATOM 4367 O O . THR A 1 562 ? -7.645 45.125 6.395 1 94.94 562 THR A O 1
ATOM 4370 N N . LYS A 1 563 ? -7.988 43.031 5.73 1 94.69 563 LYS A N 1
ATOM 4371 C CA . LYS A 1 563 ? -8.984 42.781 6.766 1 94.69 563 LYS A CA 1
ATOM 4372 C C . LYS A 1 563 ? -8.875 41.344 7.297 1 94.69 563 LYS A C 1
ATOM 4374 O O . LYS A 1 563 ? -8.375 40.469 6.605 1 94.69 563 LYS A O 1
ATOM 4379 N N . LEU A 1 564 ? -9.273 41.219 8.516 1 92.56 564 LEU A N 1
ATOM 4380 C CA . LEU A 1 564 ? -9.398 39.906 9.133 1 92.56 564 LEU A CA 1
ATOM 4381 C C . LEU A 1 564 ? -10.805 39.688 9.695 1 92.56 564 LEU A C 1
ATOM 4383 O O . LEU A 1 564 ? -11.359 40.594 10.328 1 92.56 564 LEU A O 1
ATOM 4387 N N . LYS A 1 565 ? -11.406 38.562 9.375 1 94.12 565 LYS A N 1
ATOM 4388 C CA . LYS A 1 565 ? -12.719 38.219 9.922 1 94.12 565 LYS A CA 1
ATOM 4389 C C . LYS A 1 565 ? -12.609 37.125 10.992 1 94.12 565 LYS A C 1
ATOM 4391 O O . LYS A 1 565 ? -12.055 36.062 10.742 1 94.12 565 LYS A O 1
ATOM 4396 N N . ILE A 1 566 ? -13.102 37.469 12.156 1 91.19 566 ILE A N 1
ATOM 4397 C CA . ILE A 1 566 ? -13.07 36.5 13.258 1 91.19 566 ILE A CA 1
ATOM 4398 C C . ILE A 1 566 ? -14.312 35.625 13.203 1 91.19 566 ILE A C 1
ATOM 4400 O O . ILE A 1 566 ? -15.438 36.125 13.117 1 91.19 566 ILE A O 1
ATOM 4404 N N . ASP A 1 567 ? -14.109 34.406 13.344 1 88.19 567 ASP A N 1
ATOM 4405 C CA . ASP A 1 567 ? -15.156 33.406 13.164 1 88.19 567 ASP A CA 1
ATOM 4406 C C . ASP A 1 567 ? -16.172 33.469 14.297 1 88.19 567 ASP A C 1
ATOM 4408 O O . ASP A 1 567 ? -15.836 33.812 15.422 1 88.19 567 ASP A O 1
ATOM 4412 N N . ARG A 1 568 ? -17.312 32.969 13.984 1 88.69 568 ARG A N 1
ATOM 4413 C CA . ARG A 1 568 ? -18.422 32.969 14.922 1 88.69 568 ARG A CA 1
ATOM 4414 C C . ARG A 1 568 ? -18.141 32.062 16.109 1 88.69 568 ARG A C 1
ATOM 4416 O O . ARG A 1 568 ? -18.625 32.312 17.219 1 88.69 568 ARG A O 1
ATOM 4423 N N . SER A 1 569 ? -17.406 31.094 15.969 1 85.62 569 SER A N 1
ATOM 4424 C CA . SER A 1 569 ? -17.109 30.125 17.031 1 85.62 569 SER A CA 1
ATOM 4425 C C . SER A 1 569 ? -16.469 30.797 18.234 1 85.62 569 SER A C 1
ATOM 4427 O O . SER A 1 569 ? -16.594 30.328 19.359 1 85.62 569 SER A O 1
ATOM 4429 N N . PHE A 1 570 ? -15.859 31.922 18.062 1 87 570 PHE A N 1
ATOM 4430 C CA . PHE A 1 570 ? -15.195 32.625 19.156 1 87 570 PHE A CA 1
ATOM 4431 C C . PHE A 1 570 ? -16.125 33.688 19.766 1 87 570 PHE A C 1
ATOM 4433 O O . PHE A 1 570 ? -15.836 34.219 20.828 1 87 570 PHE A O 1
ATOM 4440 N N . VAL A 1 571 ? -17.188 33.906 19.062 1 90.69 571 VAL A N 1
ATOM 4441 C CA . VAL A 1 571 ? -18.062 35 19.453 1 90.69 571 VAL A CA 1
ATOM 4442 C C . VAL A 1 571 ? -19.281 34.469 20.188 1 90.69 571 VAL A C 1
ATOM 4444 O O . VAL A 1 571 ? -19.844 35.156 21.047 1 90.69 571 VAL A O 1
ATOM 4447 N N . THR A 1 572 ? -19.625 33.312 19.828 1 90.56 572 THR A N 1
ATOM 4448 C CA . THR A 1 572 ? -20.797 32.688 20.469 1 90.56 572 THR A CA 1
ATOM 4449 C C . THR A 1 572 ? -20.594 32.625 21.984 1 90.56 572 THR A C 1
ATOM 4451 O O . THR A 1 572 ? -19.641 32 22.469 1 90.56 572 THR A O 1
ATOM 4454 N N . ASP A 1 573 ? -21.406 33.219 22.703 1 89.69 573 ASP A N 1
ATOM 4455 C CA . ASP A 1 573 ? -21.422 33.25 24.156 1 89.69 573 ASP A CA 1
ATOM 4456 C C . ASP A 1 573 ? -20.125 33.844 24.703 1 89.69 573 ASP A C 1
ATOM 4458 O O . ASP A 1 573 ? -19.609 33.375 25.734 1 89.69 573 ASP A O 1
ATOM 4462 N N . ILE A 1 574 ? -19.594 34.719 24 1 91.38 574 ILE A N 1
ATOM 4463 C CA . ILE A 1 574 ? -18.344 35.344 24.391 1 91.38 574 ILE A CA 1
ATOM 4464 C C . ILE A 1 574 ? -18.5 36.031 25.75 1 91.38 574 ILE A C 1
ATOM 4466 O O . ILE A 1 574 ? -17.531 36.125 26.516 1 91.38 574 ILE A O 1
ATOM 4470 N N . HIS A 1 575 ? -19.719 36.406 26.109 1 90.5 575 HIS A N 1
ATOM 4471 C CA . HIS A 1 575 ? -19.969 37.062 27.375 1 90.5 575 HIS A CA 1
ATOM 4472 C C . HIS A 1 575 ? -19.938 36.062 28.531 1 90.5 575 HIS A C 1
ATOM 4474 O O . HIS A 1 575 ? -19.75 36.469 29.688 1 90.5 575 HIS A O 1
ATOM 4480 N N . LEU A 1 576 ? -20.141 34.812 28.219 1 90.44 576 LEU A N 1
ATOM 4481 C CA . LEU A 1 576 ? -20.172 33.781 29.25 1 90.44 576 LEU A CA 1
ATOM 4482 C C . LEU A 1 576 ? -18.875 32.969 29.234 1 90.44 576 LEU A C 1
ATOM 4484 O O . LEU A 1 576 ? -18.562 32.281 30.219 1 90.44 576 LEU A O 1
ATOM 4488 N N . ASN A 1 577 ? -18.141 33.094 28.219 1 89.38 577 ASN A N 1
ATOM 4489 C CA . ASN A 1 577 ? -16.938 32.281 28.047 1 89.38 577 ASN A CA 1
ATOM 4490 C C . ASN A 1 577 ? -15.672 33.125 28.125 1 89.38 577 ASN A C 1
ATOM 4492 O O . ASN A 1 577 ? -15.25 33.719 27.125 1 89.38 577 ASN A O 1
ATOM 4496 N N . PRO A 1 578 ? -14.961 33.031 29.125 1 85.25 578 PRO A N 1
ATOM 4497 C CA . PRO A 1 578 ? -13.766 33.875 29.297 1 85.25 578 PRO A CA 1
ATOM 4498 C C . PRO A 1 578 ? -12.664 33.5 28.297 1 85.25 578 PRO A C 1
ATOM 4500 O O . PRO A 1 578 ? -11.898 34.375 27.891 1 85.25 578 PRO A O 1
ATOM 4503 N N . ALA A 1 579 ? -12.602 32.312 28.031 1 82 579 ALA A N 1
ATOM 4504 C CA . ALA A 1 579 ? -11.578 31.891 27.062 1 82 579 ALA A CA 1
ATOM 4505 C C . ALA A 1 579 ? -11.797 32.562 25.719 1 82 579 ALA A C 1
ATOM 4507 O O . ALA A 1 579 ? -10.852 33.094 25.109 1 82 579 ALA A O 1
ATOM 4508 N N . SER A 1 580 ? -12.984 32.531 25.312 1 87 580 SER A N 1
ATOM 4509 C CA . SER A 1 580 ? -13.32 33.156 24.047 1 87 580 SER A CA 1
ATOM 4510 C C . SER A 1 580 ? -13.078 34.656 24.094 1 87 580 SER A C 1
ATOM 4512 O O . SER A 1 580 ? -12.586 35.25 23.125 1 87 580 SER A O 1
ATOM 4514 N N . PHE A 1 581 ? -13.461 35.219 25.156 1 89.88 581 PHE A N 1
ATOM 4515 C CA . PHE A 1 581 ? -13.266 36.625 25.359 1 89.88 581 PHE A CA 1
ATOM 4516 C C . PHE A 1 581 ? -11.789 37 25.219 1 89.88 581 PHE A C 1
ATOM 4518 O O . PHE A 1 581 ? -11.453 37.969 24.516 1 89.88 581 PHE A O 1
ATOM 4525 N N . LYS A 1 582 ? -10.945 36.25 25.812 1 86.94 582 LYS A N 1
ATOM 4526 C CA . LYS A 1 582 ? -9.508 36.5 25.766 1 86.94 582 LYS A CA 1
ATOM 4527 C C . LYS A 1 582 ? -8.953 36.312 24.359 1 86.94 582 LYS A C 1
ATOM 4529 O O . LYS A 1 582 ? -8.086 37.094 23.922 1 86.94 582 LYS A O 1
ATOM 4534 N N . ILE A 1 583 ? -9.43 35.375 23.703 1 86.06 583 ILE A N 1
ATOM 4535 C CA . ILE A 1 583 ? -8.961 35.094 22.344 1 86.06 583 ILE A CA 1
ATOM 4536 C C . ILE A 1 583 ? -9.328 36.25 21.422 1 86.06 583 ILE A C 1
ATOM 4538 O O . ILE A 1 583 ? -8.477 36.75 20.688 1 86.06 583 ILE A O 1
ATOM 4542 N N . VAL A 1 584 ? -10.555 36.656 21.484 1 90.38 584 VAL A N 1
ATOM 4543 C CA . VAL A 1 584 ? -11.016 37.75 20.625 1 90.38 584 VAL A CA 1
ATOM 4544 C C . VAL A 1 584 ? -10.242 39.031 20.953 1 90.38 584 VAL A C 1
ATOM 4546 O O . VAL A 1 584 ? -9.859 39.781 20.062 1 90.38 584 VAL A O 1
ATOM 4549 N N . LYS A 1 585 ? -10.078 39.25 22.141 1 90.5 585 LYS A N 1
ATOM 4550 C CA . LYS A 1 585 ? -9.289 40.406 22.562 1 90.5 585 LYS A CA 1
ATOM 4551 C C . LYS A 1 585 ? -7.898 40.375 21.938 1 90.5 585 LYS A C 1
ATOM 4553 O O . LYS A 1 585 ? -7.434 41.375 21.406 1 90.5 585 LYS A O 1
ATOM 4558 N N . SER A 1 586 ? -7.301 39.25 22.016 1 87 586 SER A N 1
ATOM 4559 C CA . SER A 1 586 ? -5.969 39.094 21.453 1 87 586 SER A CA 1
ATOM 4560 C C . SER A 1 586 ? -5.98 39.281 19.938 1 87 586 SER A C 1
ATOM 4562 O O . SER A 1 586 ? -5.062 39.875 19.375 1 87 586 SER A O 1
ATOM 4564 N N . LEU A 1 587 ? -6.941 38.781 19.359 1 87.31 587 LEU A N 1
ATOM 4565 C CA . LEU A 1 587 ? -7.055 38.875 17.906 1 87.31 587 LEU A CA 1
ATOM 4566 C C . LEU A 1 587 ? -7.246 40.344 17.5 1 87.31 587 LEU A C 1
ATOM 4568 O O . LEU A 1 587 ? -6.668 40.781 16.5 1 87.31 587 LEU A O 1
ATOM 4572 N N . LEU A 1 588 ? -8.039 41.031 18.188 1 89.19 588 LEU A N 1
ATOM 4573 C CA . LEU A 1 588 ? -8.266 42.438 17.922 1 89.19 588 LEU A CA 1
ATOM 4574 C C . LEU A 1 588 ? -6.973 43.219 18.094 1 89.19 588 LEU A C 1
ATOM 4576 O O . LEU A 1 588 ? -6.66 44.094 17.297 1 89.19 588 LEU A O 1
ATOM 4580 N N . ALA A 1 589 ? -6.297 42.875 19.109 1 85.75 589 ALA A N 1
ATOM 4581 C CA . ALA A 1 589 ? -5.02 43.531 19.359 1 85.75 589 ALA A CA 1
ATOM 4582 C C . ALA A 1 589 ? -4.043 43.281 18.219 1 85.75 589 ALA A C 1
ATOM 4584 O O . ALA A 1 589 ? -3.312 44.188 17.812 1 85.75 589 ALA A O 1
ATOM 4585 N N . LEU A 1 590 ? -4.039 42.156 17.797 1 84.12 590 LEU A N 1
ATOM 4586 C CA . LEU A 1 590 ? -3.186 41.812 16.672 1 84.12 590 LEU A CA 1
ATOM 4587 C C . LEU A 1 590 ? -3.578 42.594 15.422 1 84.12 590 LEU A C 1
ATOM 4589 O O . LEU A 1 590 ? -2.711 43.062 14.68 1 84.12 590 LEU A O 1
ATOM 4593 N N . CYS A 1 591 ? -4.789 42.656 15.156 1 88.81 591 CYS A N 1
ATOM 4594 C CA . CYS A 1 591 ? -5.285 43.406 14.008 1 88.81 591 CYS A CA 1
ATOM 4595 C C . CYS A 1 591 ? -4.848 44.875 14.07 1 88.81 591 CYS A C 1
ATOM 4597 O O . CYS A 1 591 ? -4.445 45.438 13.062 1 88.81 591 CYS A O 1
ATOM 4599 N N . VAL A 1 592 ? -4.992 45.438 15.188 1 87.31 592 VAL A N 1
ATOM 4600 C CA . VAL A 1 592 ? -4.602 46.844 15.375 1 87.31 592 VAL A CA 1
ATOM 4601 C C . VAL A 1 592 ? -3.111 47 15.078 1 87.31 592 VAL A C 1
ATOM 4603 O O . VAL A 1 592 ? -2.711 47.938 14.383 1 87.31 592 VAL A O 1
ATOM 4606 N N . ASP A 1 593 ? -2.416 46.125 15.602 1 83.56 593 ASP A N 1
ATOM 4607 C CA . ASP A 1 593 ? -0.968 46.188 15.422 1 83.56 593 ASP A CA 1
ATOM 4608 C C . ASP A 1 593 ? -0.591 46.031 13.945 1 83.56 593 ASP A C 1
ATOM 4610 O O . ASP A 1 593 ? 0.324 46.719 13.469 1 83.56 593 ASP A O 1
ATOM 4614 N N . MET A 1 594 ? -1.247 45.188 13.305 1 86.94 594 MET A N 1
ATOM 4615 C CA . MET A 1 594 ? -0.948 44.906 11.898 1 86.94 594 MET A CA 1
ATOM 4616 C C . MET A 1 594 ? -1.66 45.906 10.992 1 86.94 594 MET A C 1
ATOM 4618 O O . MET A 1 594 ? -1.504 45.875 9.773 1 86.94 594 MET A O 1
ATOM 4622 N N . GLN A 1 595 ? -2.385 46.719 11.555 1 88.94 595 GLN A N 1
ATOM 4623 C CA . GLN A 1 595 ? -3.137 47.719 10.836 1 88.94 595 GLN A CA 1
ATOM 4624 C C . GLN A 1 595 ? -4.133 47.094 9.867 1 88.94 595 GLN A C 1
ATOM 4626 O O . GLN A 1 595 ? -4.188 47.469 8.688 1 88.94 595 GLN A O 1
ATOM 4631 N N . LEU A 1 596 ? -4.742 46.094 10.367 1 92.12 596 LEU A N 1
ATOM 4632 C CA . LEU A 1 596 ? -5.809 45.438 9.625 1 92.12 596 LEU A CA 1
ATOM 4633 C C . LEU A 1 596 ? -7.176 45.781 10.203 1 92.12 596 LEU A C 1
ATOM 4635 O O . LEU A 1 596 ? -7.312 45.938 11.422 1 92.12 596 LEU A O 1
ATOM 4639 N N . GLU A 1 597 ? -8.102 45.938 9.312 1 93.69 597 GLU A N 1
ATOM 4640 C CA . GLU A 1 597 ? -9.469 46.062 9.789 1 93.69 597 GLU A CA 1
ATOM 4641 C C . GLU A 1 597 ? -10.039 44.75 10.25 1 93.69 597 GLU A C 1
ATOM 4643 O O . GLU A 1 597 ? -9.797 43.719 9.625 1 93.69 597 GLU A O 1
ATOM 4648 N N . CYS A 1 598 ? -10.688 44.781 11.391 1 93.81 598 CYS A N 1
ATOM 4649 C CA . CYS A 1 598 ? -11.219 43.531 11.945 1 93.81 598 CYS A CA 1
ATOM 4650 C C . CYS A 1 598 ? -12.742 43.531 11.898 1 93.81 598 CYS A C 1
ATOM 4652 O O . CYS A 1 598 ? -13.383 44.5 12.305 1 93.81 598 CYS A O 1
ATOM 4654 N N . ILE A 1 599 ? -13.297 42.5 11.336 1 95.69 599 ILE A N 1
ATOM 4655 C CA . ILE A 1 599 ? -14.742 42.281 11.312 1 95.69 599 ILE A CA 1
ATOM 4656 C C . ILE A 1 599 ? -15.086 41.062 12.141 1 95.69 599 ILE A C 1
ATOM 4658 O O . ILE A 1 599 ? -14.5 40 11.945 1 95.69 599 ILE A O 1
ATOM 4662 N N . VAL A 1 600 ? -15.945 41.188 13.117 1 94.94 600 VAL A N 1
ATOM 4663 C CA . VAL A 1 600 ? -16.375 40.062 13.922 1 94.94 600 VAL A CA 1
ATOM 4664 C C . VAL A 1 600 ? -17.688 39.5 13.375 1 94.94 600 VAL A C 1
ATOM 4666 O O . VAL A 1 600 ? -18.656 40.25 13.211 1 94.94 600 VAL A O 1
ATOM 4669 N N . GLU A 1 601 ? -17.688 38.25 13.133 1 94.31 601 GLU A N 1
ATOM 4670 C CA . GLU A 1 601 ? -18.828 37.625 12.508 1 94.31 601 GLU A CA 1
ATOM 4671 C C . GLU A 1 601 ? -19.688 36.875 13.531 1 94.31 601 GLU A C 1
ATOM 4673 O O . GLU A 1 601 ? -19.188 36.469 14.586 1 94.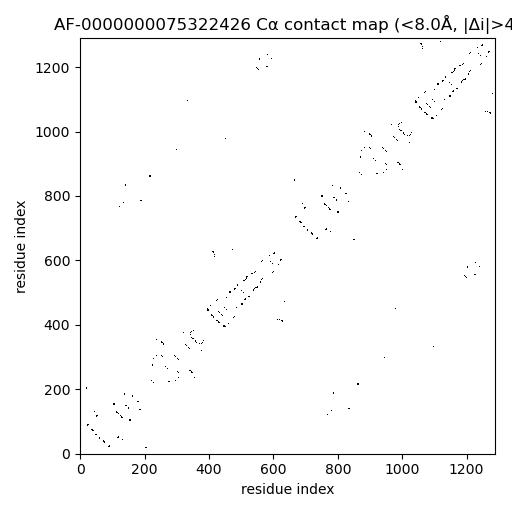31 601 GLU A O 1
ATOM 4678 N N . GLY A 1 602 ? -21.016 36.781 13.273 1 93.12 602 GLY A N 1
ATOM 4679 C CA . GLY A 1 602 ? -21.922 35.906 14.016 1 93.12 602 GLY A CA 1
ATOM 4680 C C . GLY A 1 602 ? -22.438 36.531 15.297 1 93.12 602 GLY A C 1
ATOM 4681 O O . GLY A 1 602 ? -22.656 35.844 16.297 1 93.12 602 GLY A O 1
ATOM 4682 N N . VAL A 1 603 ? -22.578 37.781 15.281 1 94.62 603 VAL A N 1
ATOM 4683 C CA . VAL A 1 603 ? -23.141 38.469 16.453 1 94.62 603 VAL A CA 1
ATOM 4684 C C . VAL A 1 603 ? -24.656 38.312 16.453 1 94.62 603 VAL A C 1
ATOM 4686 O O . VAL A 1 603 ? -25.344 38.781 15.555 1 94.62 603 VAL A O 1
ATOM 4689 N N . GLU A 1 604 ? -25.234 37.656 17.453 1 94.31 604 GLU A N 1
ATOM 4690 C CA . GLU A 1 604 ? -26.656 37.344 17.422 1 94.31 604 GLU A CA 1
ATOM 4691 C C . GLU A 1 604 ? -27.391 37.969 18.594 1 94.31 604 GLU A C 1
ATOM 4693 O O . GLU A 1 604 ? -28.609 38.125 18.547 1 94.31 604 GLU A O 1
ATOM 4698 N N . THR A 1 605 ? -26.688 38.344 19.641 1 94.62 605 THR A N 1
ATOM 4699 C CA . THR A 1 605 ? -27.359 38.844 20.828 1 94.62 605 THR A CA 1
ATOM 4700 C C . THR A 1 605 ? -26.766 40.219 21.234 1 94.62 605 THR A C 1
ATOM 4702 O O . THR A 1 605 ? -25.641 40.531 20.875 1 94.62 605 THR A O 1
ATOM 4705 N N . GLU A 1 606 ? -27.547 40.906 22 1 94.81 606 GLU A N 1
ATOM 4706 C CA . GLU A 1 606 ? -27.109 42.219 22.484 1 94.81 606 GLU A CA 1
ATOM 4707 C C . GLU A 1 606 ? -25.969 42.062 23.5 1 94.81 606 GLU A C 1
ATOM 4709 O O . GLU A 1 606 ? -25.094 42.938 23.594 1 94.81 606 GLU A O 1
ATOM 4714 N N . ALA A 1 607 ? -26.031 40.969 24.172 1 95.25 607 ALA A N 1
ATOM 4715 C CA . ALA A 1 607 ? -24.969 40.688 25.141 1 95.25 607 ALA A CA 1
ATOM 4716 C C . ALA A 1 607 ? -23.625 40.5 24.453 1 95.25 607 ALA A C 1
ATOM 4718 O O . ALA A 1 607 ? -22.594 40.969 24.922 1 95.25 607 ALA A O 1
ATOM 4719 N N . GLU A 1 608 ? -23.625 39.844 23.406 1 95.19 608 GLU A N 1
ATOM 4720 C CA . GLU A 1 608 ? -22.406 39.625 22.625 1 95.19 608 GLU A CA 1
ATOM 4721 C C . GLU A 1 608 ? -21.875 40.938 22.062 1 95.19 608 GLU A C 1
ATOM 4723 O O . GLU A 1 608 ? -20.672 41.219 22.109 1 95.19 608 GLU A O 1
ATOM 4728 N N . LEU A 1 609 ? -22.844 41.75 21.547 1 94.81 609 LEU A N 1
ATOM 4729 C CA . LEU A 1 609 ? -22.469 43.062 21 1 94.81 609 LEU A CA 1
ATOM 4730 C C . LEU A 1 609 ? -21.844 43.938 22.062 1 94.81 609 LEU A C 1
ATOM 4732 O O . LEU A 1 609 ? -20.859 44.625 21.797 1 94.81 609 LEU A O 1
ATOM 4736 N N . SER A 1 610 ? -22.406 43.938 23.203 1 94.69 610 SER A N 1
ATOM 4737 C CA . SER A 1 610 ? -21.891 44.75 24.297 1 94.69 610 SER A CA 1
ATOM 4738 C C . SER A 1 610 ? -20.469 44.344 24.672 1 94.69 610 SER A C 1
ATOM 4740 O O . SER A 1 610 ? -19.625 45.188 24.938 1 94.69 610 SER A O 1
ATOM 4742 N N . ALA A 1 611 ? -20.297 43.062 24.719 1 94.12 611 ALA A N 1
ATOM 4743 C CA . ALA A 1 611 ? -18.969 42.531 25.016 1 94.12 611 ALA A CA 1
ATOM 4744 C C . ALA A 1 611 ? -17.969 42.969 23.953 1 94.12 611 ALA A C 1
ATOM 4746 O O . ALA A 1 611 ? -16.828 43.312 24.281 1 94.12 611 ALA A O 1
ATOM 4747 N N . LEU A 1 612 ? -18.344 42.938 22.75 1 94.12 612 LEU A N 1
ATOM 4748 C CA . LEU A 1 612 ? -17.469 43.312 21.641 1 94.12 612 LEU A CA 1
ATOM 4749 C C . LEU A 1 612 ? -17.188 44.812 21.641 1 94.12 612 LEU A C 1
ATOM 4751 O O . LEU A 1 612 ? -16.062 45.219 21.312 1 94.12 612 LEU A O 1
ATOM 4755 N N . GLN A 1 613 ? -18.188 45.562 21.984 1 93.38 613 GLN A N 1
ATOM 4756 C CA . GLN A 1 613 ? -18.016 47.031 22.109 1 93.38 613 GLN A CA 1
ATOM 4757 C C . GLN A 1 613 ? -16.984 47.375 23.172 1 93.38 613 GLN A C 1
ATOM 4759 O O . GLN A 1 613 ? -16.156 48.25 22.984 1 93.38 613 GLN A O 1
ATOM 4764 N N . SER A 1 614 ? -17.078 46.594 24.172 1 92.88 614 SER A N 1
ATOM 4765 C CA . SER A 1 614 ? -16.141 46.844 25.281 1 92.88 614 SER A CA 1
ATOM 4766 C C . SER A 1 614 ? -14.719 46.5 24.875 1 92.88 614 SER A C 1
ATOM 4768 O O . SER A 1 614 ? -13.766 47.062 25.422 1 92.88 614 SER A O 1
ATOM 4770 N N . LEU A 1 615 ? -14.57 45.625 23.953 1 91.56 615 LEU A N 1
ATOM 4771 C CA . LEU A 1 615 ? -13.25 45.188 23.5 1 91.56 615 LEU A CA 1
ATOM 4772 C C . LEU A 1 615 ? -12.719 46.156 22.438 1 91.56 615 LEU A C 1
ATOM 4774 O O . LEU A 1 615 ? -11.547 46.062 22.062 1 91.56 615 LEU A O 1
ATOM 4778 N N . GLY A 1 616 ? -13.547 47 21.891 1 89.5 616 GLY A N 1
ATOM 4779 C CA . GLY A 1 616 ? -13.117 48 20.922 1 89.5 616 GLY A CA 1
ATOM 4780 C C . GLY A 1 616 ? -13.273 47.5 19.484 1 89.5 616 GLY A C 1
ATOM 4781 O O . GLY A 1 616 ? -12.531 47.938 18.594 1 89.5 616 GLY A O 1
ATOM 4782 N N . CYS A 1 617 ? -14.188 46.594 19.266 1 91.56 617 CYS A N 1
ATOM 4783 C CA . CYS A 1 617 ? -14.438 46.125 17.906 1 91.56 617 CYS A CA 1
ATOM 4784 C C . CYS A 1 617 ? -15.078 47.219 17.062 1 91.56 617 CYS A C 1
ATOM 4786 O O . CYS A 1 617 ? -15.938 47.969 17.547 1 91.56 617 CYS A O 1
ATOM 4788 N N . ALA A 1 618 ? -14.586 47.281 15.805 1 90.69 618 ALA A N 1
ATOM 4789 C CA . ALA A 1 618 ? -15.047 48.375 14.961 1 90.69 618 ALA A CA 1
ATOM 4790 C C . ALA A 1 618 ? -16.25 47.969 14.109 1 90.69 618 ALA A C 1
ATOM 4792 O O . ALA A 1 618 ? -17.203 48.75 13.961 1 90.69 618 ALA A O 1
ATOM 4793 N N . SER A 1 619 ? -16.203 46.781 13.531 1 95.12 619 SER A N 1
ATOM 4794 C CA . SER A 1 619 ? -17.266 46.344 12.633 1 95.12 619 SER A CA 1
ATOM 4795 C C . SER A 1 619 ? -17.719 44.938 12.992 1 95.12 619 SER A C 1
ATOM 4797 O O . SER A 1 619 ? -16.938 44.125 13.492 1 95.12 619 SER A O 1
ATOM 4799 N N . ALA A 1 620 ? -18.938 44.719 12.812 1 95.56 620 ALA A N 1
ATOM 4800 C CA . ALA A 1 620 ? -19.531 43.438 13.141 1 95.56 620 ALA A CA 1
ATOM 4801 C C . ALA A 1 620 ? -20.594 43.031 12.125 1 95.56 620 ALA A C 1
ATOM 4803 O O . ALA A 1 620 ? -21.125 43.875 11.414 1 95.56 620 ALA A O 1
ATOM 4804 N N . GLN A 1 621 ? -20.734 41.844 11.992 1 95.5 621 GLN A N 1
ATOM 4805 C CA . GLN A 1 621 ? -21.766 41.25 11.141 1 95.5 621 GLN A CA 1
ATOM 4806 C C . GLN A 1 621 ? -22.469 40.094 11.844 1 95.5 621 GLN A C 1
ATOM 4808 O O . GLN A 1 621 ? -21.828 39.344 12.609 1 95.5 621 GLN A O 1
ATOM 4813 N N . GLY A 1 622 ? -23.875 40 11.703 1 94.19 622 GLY A N 1
ATOM 4814 C CA . GLY A 1 622 ? -24.609 38.938 12.344 1 94.19 622 GLY A CA 1
ATOM 4815 C C . GLY A 1 622 ? -26.109 39.125 12.297 1 94.19 622 GLY A C 1
ATOM 4816 O O . GLY A 1 622 ? -26.594 40.156 11.789 1 94.19 622 GLY A O 1
ATOM 4817 N N . TYR A 1 623 ? -26.828 38.188 12.867 1 93.5 623 TYR A N 1
ATOM 4818 C CA . TYR A 1 623 ? -28.297 38.188 12.812 1 93.5 623 TYR A CA 1
ATOM 4819 C C . TYR A 1 623 ? -28.875 39.25 13.719 1 93.5 623 TYR A C 1
ATOM 4821 O O . TYR A 1 623 ? -30.047 39.625 13.57 1 93.5 623 TYR A O 1
ATOM 4829 N N . LEU A 1 624 ? -28.094 39.688 14.625 1 93.56 624 LEU A N 1
ATOM 4830 C CA . LEU A 1 624 ? -28.547 40.781 15.484 1 93.56 624 LEU A CA 1
ATOM 4831 C C . LEU A 1 624 ? -28.891 42.031 14.648 1 93.56 624 LEU A C 1
ATOM 4833 O O . LEU A 1 624 ? -29.844 42.75 14.961 1 93.56 624 LEU A O 1
ATOM 4837 N N . PHE A 1 625 ? -28.125 42.281 13.633 1 93 625 PHE A N 1
ATOM 4838 C CA . PHE A 1 625 ? -28.344 43.469 12.789 1 93 625 PHE A CA 1
ATOM 4839 C C . PHE A 1 625 ? -29.344 43.156 11.68 1 93 625 PHE A C 1
ATOM 4841 O O . PHE A 1 625 ? -30.297 43.906 11.484 1 93 625 PHE A O 1
ATOM 4848 N N . SER A 1 626 ? -28.953 42.125 10.938 1 93.81 626 SER A N 1
ATOM 4849 C CA . SER A 1 626 ? -29.875 41.75 9.875 1 93.81 626 SER A CA 1
ATOM 4850 C C . SER A 1 626 ? -29.562 40.344 9.336 1 93.81 626 SER A C 1
ATOM 4852 O O . SER A 1 626 ? -28.391 39.969 9.258 1 93.81 626 SER A O 1
ATOM 4854 N N . ARG A 1 627 ? -30.578 39.656 9.016 1 94.38 627 ARG A N 1
ATOM 4855 C CA . ARG A 1 627 ? -30.406 38.469 8.188 1 94.38 627 ARG A CA 1
ATOM 4856 C C . ARG A 1 627 ? -30.078 38.844 6.742 1 94.38 627 ARG A C 1
ATOM 4858 O O . ARG A 1 627 ? -30.359 39.969 6.316 1 94.38 627 ARG A O 1
ATOM 4865 N N . PRO A 1 628 ? -29.438 37.969 6.059 1 95.62 628 PRO A N 1
ATOM 4866 C CA . PRO A 1 628 ? -29.203 38.281 4.648 1 95.62 628 PRO A CA 1
ATOM 4867 C C . PRO A 1 628 ? -30.484 38.688 3.92 1 95.62 628 PRO A C 1
ATOM 4869 O O . PRO A 1 628 ? -31.531 38.062 4.117 1 95.62 628 PRO A O 1
ATOM 4872 N N . MET A 1 629 ? -30.375 39.719 3.139 1 95.94 629 MET A N 1
ATOM 4873 C CA . MET A 1 629 ? -31.562 40.281 2.477 1 95.94 629 MET A CA 1
ATOM 4874 C C . MET A 1 629 ? -31.344 40.344 0.967 1 95.94 629 MET A C 1
ATOM 4876 O O . MET A 1 629 ? -30.219 40.406 0.495 1 95.94 629 MET A O 1
ATOM 4880 N N . PRO A 1 630 ? -32.438 40.312 0.19 1 95.38 630 PRO A N 1
ATOM 4881 C CA . PRO A 1 630 ? -32.344 40.438 -1.264 1 95.38 630 PRO A CA 1
ATOM 4882 C C . PRO A 1 630 ? -31.969 41.875 -1.689 1 95.38 630 PRO A C 1
ATOM 4884 O O . PRO A 1 630 ? -32.094 42.812 -0.893 1 95.38 630 PRO A O 1
ATOM 4887 N N . LEU A 1 631 ? -31.531 41.938 -2.873 1 94.62 631 LEU A N 1
ATOM 4888 C CA . LEU A 1 631 ? -31.078 43.219 -3.43 1 94.62 631 LEU A CA 1
ATOM 4889 C C . LEU A 1 631 ? -32.156 44.281 -3.318 1 94.62 631 LEU A C 1
ATOM 4891 O O . LEU A 1 631 ? -31.875 45.438 -3.072 1 94.62 631 LEU A O 1
ATOM 4895 N N . SER A 1 632 ? -33.406 43.906 -3.406 1 92.75 632 SER A N 1
ATOM 4896 C CA . SER A 1 632 ? -34.531 44.812 -3.42 1 92.75 632 SER A CA 1
ATOM 4897 C C . SER A 1 632 ? -34.719 45.5 -2.066 1 92.75 632 SER A C 1
ATOM 4899 O O . SER A 1 632 ? -35.312 46.562 -1.979 1 92.75 632 SER A O 1
ATOM 4901 N N . GLN A 1 633 ? -34.219 44.938 -1.079 1 94.06 633 GLN A N 1
ATOM 4902 C CA . GLN A 1 633 ? -34.438 45.438 0.27 1 94.06 633 GLN A CA 1
ATOM 4903 C C . GLN A 1 633 ? -33.281 46.312 0.722 1 94.06 633 GLN A C 1
ATOM 4905 O O . GLN A 1 633 ? -33.344 46.969 1.763 1 94.06 633 GLN A O 1
ATOM 4910 N N . ILE A 1 634 ? -32.281 46.406 -0.024 1 93.81 634 ILE A N 1
ATOM 4911 C CA . ILE A 1 634 ? -31.047 47.125 0.372 1 93.81 634 ILE A CA 1
ATOM 4912 C C . ILE A 1 634 ? -31.312 48.625 0.41 1 93.81 634 ILE A C 1
ATOM 4914 O O . ILE A 1 634 ? -30.875 49.312 1.338 1 93.81 634 ILE A O 1
ATOM 4918 N N . GLU A 1 635 ? -32 49.125 -0.627 1 90 635 GLU A N 1
ATOM 4919 C CA . GLU A 1 635 ? -32.312 50.562 -0.677 1 90 635 GLU A CA 1
ATOM 4920 C C . GLU A 1 635 ? -33.125 51 0.545 1 90 635 GLU A C 1
ATOM 4922 O O . GLU A 1 635 ? -32.844 52.031 1.134 1 90 635 GLU A O 1
ATOM 4927 N N . GLN A 1 636 ? -34.094 50.156 0.819 1 91.5 636 GLN A N 1
ATOM 4928 C CA . GLN A 1 636 ? -34.906 50.469 1.984 1 91.5 636 GLN A CA 1
ATOM 4929 C C . GLN A 1 636 ? -34.094 50.406 3.27 1 91.5 636 GLN A C 1
ATOM 4931 O O . GLN A 1 636 ? -34.312 51.219 4.18 1 91.5 636 GLN A O 1
ATOM 4936 N N . TRP A 1 637 ? -33.25 49.5 3.344 1 93.75 637 TRP A N 1
ATOM 4937 C CA . TRP A 1 637 ? -32.375 49.344 4.504 1 93.75 637 TRP A CA 1
ATOM 4938 C C . TRP A 1 637 ? -31.484 50.562 4.691 1 93.75 637 TRP A C 1
ATOM 4940 O O . TRP A 1 637 ? -31.375 51.094 5.801 1 93.75 637 TRP A O 1
ATOM 4950 N N . LEU A 1 638 ? -30.906 51.094 3.658 1 91.94 638 LEU A N 1
ATOM 4951 C CA . LEU A 1 638 ? -30 52.219 3.713 1 91.94 638 LEU A CA 1
ATOM 4952 C C . LEU A 1 638 ? -30.766 53.5 4.004 1 91.94 638 LEU A C 1
ATOM 4954 O O . LEU A 1 638 ? -30.234 54.406 4.648 1 91.94 638 LEU A O 1
ATOM 4958 N N . GLU A 1 639 ? -32 53.594 3.535 1 87.69 639 GLU A N 1
ATOM 4959 C CA . GLU A 1 639 ? -32.812 54.75 3.795 1 87.69 639 GLU A CA 1
ATOM 4960 C C . GLU A 1 639 ? -33.219 54.844 5.266 1 87.69 639 GLU A C 1
ATOM 4962 O O . GLU A 1 639 ? -33.281 55.938 5.836 1 87.69 639 GLU A O 1
ATOM 4967 N N . ARG A 1 640 ? -33.5 53.719 5.762 1 87.88 640 ARG A N 1
ATOM 4968 C CA . ARG A 1 640 ? -33.906 53.656 7.168 1 87.88 640 ARG A CA 1
ATOM 4969 C C . ARG A 1 640 ? -32.75 54.094 8.07 1 87.88 640 ARG A C 1
ATOM 4971 O O . ARG A 1 640 ? -32.969 54.656 9.133 1 87.88 640 ARG A O 1
ATOM 4978 N N . GLU A 1 641 ? -31.578 53.781 7.68 1 86.5 641 GLU A N 1
ATOM 4979 C CA . GLU A 1 641 ? -30.406 54.156 8.461 1 86.5 641 GLU A CA 1
ATOM 4980 C C . GLU A 1 641 ? -30.172 55.656 8.422 1 86.5 641 GLU A C 1
ATOM 4982 O O . GLU A 1 641 ? -29.703 56.219 9.406 1 86.5 641 GLU A O 1
ATOM 4987 N N . ARG A 1 642 ? -30.359 56.375 7.234 1 71.12 642 ARG A N 1
ATOM 4988 C CA . ARG A 1 642 ? -30.156 57.844 7.086 1 71.12 642 ARG A CA 1
ATOM 4989 C C . ARG A 1 642 ? -31.219 58.594 7.863 1 71.12 642 ARG A C 1
ATOM 4991 O O . ARG A 1 642 ? -31 59.75 8.234 1 71.12 642 ARG A O 1
ATOM 4998 N N . ALA A 1 643 ? -32.469 58.188 8.008 1 60.75 643 ALA A N 1
ATOM 4999 C CA . ALA A 1 643 ? -33.531 58.938 8.688 1 60.75 643 ALA A CA 1
ATOM 5000 C C . ALA A 1 643 ? -33.156 59.156 10.156 1 60.75 643 ALA A C 1
ATOM 5002 O O . ALA A 1 643 ? -32.781 58.219 10.867 1 60.75 643 ALA A O 1
ATOM 5003 N N . PRO A 1 644 ? -32.812 60.531 10.398 1 51.47 644 PRO A N 1
ATOM 5004 C CA . PRO A 1 644 ? -32.5 60.938 11.773 1 51.47 644 PRO A CA 1
ATOM 5005 C C . PRO A 1 644 ? -33.406 60.281 12.805 1 51.47 644 PRO A C 1
ATOM 5007 O O . PRO A 1 644 ? -34.594 60.094 12.539 1 51.47 644 PRO A O 1
ATOM 5010 N N . ALA A 1 645 ? -32.938 59.719 13.883 1 44.53 645 ALA A N 1
ATOM 5011 C CA . ALA A 1 645 ? -33.812 59.562 15.039 1 44.53 645 ALA A CA 1
ATOM 5012 C C . ALA A 1 645 ? -34.406 60.906 15.453 1 44.53 645 ALA A C 1
ATOM 5014 O O . ALA A 1 645 ? -33.75 61.938 15.445 1 44.53 645 ALA A O 1
ATOM 5015 N N . MET B 1 1 ? -30.812 -44.938 -28.547 1 46.25 1 MET B N 1
ATOM 5016 C CA . MET B 1 1 ? -29.719 -45.594 -27.859 1 46.25 1 MET B CA 1
ATOM 5017 C C . MET B 1 1 ? -28.578 -45.938 -28.812 1 46.25 1 MET B C 1
ATOM 5019 O O . MET B 1 1 ? -27.406 -45.688 -28.5 1 46.25 1 MET B O 1
ATOM 5023 N N . LYS B 1 2 ? -29.031 -46.312 -29.953 1 54.38 2 LYS B N 1
ATOM 5024 C CA . LYS B 1 2 ? -28.016 -46.688 -30.938 1 54.38 2 LYS B CA 1
ATOM 5025 C C . LYS B 1 2 ? -27.312 -45.438 -31.484 1 54.38 2 LYS B C 1
ATOM 5027 O O . LYS B 1 2 ? -26.094 -45.438 -31.656 1 54.38 2 LYS B O 1
ATOM 5032 N N . LYS B 1 3 ? -28.156 -44.562 -31.75 1 61.53 3 LYS B N 1
ATOM 5033 C CA . LYS B 1 3 ? -27.594 -43.344 -32.312 1 61.53 3 LYS B CA 1
ATOM 5034 C C . LYS B 1 3 ? -26.656 -42.625 -31.328 1 61.53 3 LYS B C 1
ATOM 5036 O O . LYS B 1 3 ? -25.625 -42.094 -31.734 1 61.53 3 LYS B O 1
ATOM 5041 N N . LYS B 1 4 ? -27.062 -42.688 -30.266 1 59.47 4 LYS B N 1
ATOM 5042 C CA . LYS B 1 4 ? -26.25 -42.094 -29.203 1 59.47 4 LYS B CA 1
ATOM 5043 C C . LYS B 1 4 ? -24.969 -42.906 -28.984 1 59.47 4 LYS B C 1
ATOM 5045 O O . LYS B 1 4 ? -23.922 -42.344 -28.703 1 59.47 4 LYS B O 1
ATOM 5050 N N . LEU B 1 5 ? -24.984 -44.062 -28.969 1 55.16 5 LEU B N 1
ATOM 5051 C CA . LEU B 1 5 ? -23.797 -44.906 -28.906 1 55.16 5 LEU B CA 1
ATOM 5052 C C . LEU B 1 5 ? -22.891 -44.688 -30.109 1 55.16 5 LEU B C 1
ATOM 5054 O O . LEU B 1 5 ? -21.672 -44.688 -29.969 1 55.16 5 LEU B O 1
ATOM 5058 N N . LEU B 1 6 ? -23.5 -44.688 -31.25 1 64.19 6 LEU B N 1
ATOM 5059 C CA . LEU B 1 6 ? -22.734 -44.406 -32.469 1 64.19 6 LEU B CA 1
ATOM 5060 C C . LEU B 1 6 ? -22.078 -43.031 -32.375 1 64.19 6 LEU B C 1
ATOM 5062 O O . LEU B 1 6 ? -20.938 -42.844 -32.812 1 64.19 6 LEU B O 1
ATOM 5066 N N . SER B 1 7 ? -22.828 -42.094 -31.922 1 65.44 7 SER B N 1
ATOM 5067 C CA . SER B 1 7 ? -22.266 -40.781 -31.75 1 65.44 7 SER B CA 1
ATOM 5068 C C . SER B 1 7 ? -21.109 -40.781 -30.75 1 65.44 7 SER B C 1
ATOM 5070 O O . SER B 1 7 ? -20.094 -40.125 -30.953 1 65.44 7 SER B O 1
ATOM 5072 N N . LYS B 1 8 ? -21.312 -41.469 -29.719 1 60.62 8 LYS B N 1
ATOM 5073 C CA . LYS B 1 8 ? -20.25 -41.594 -28.734 1 60.62 8 LYS B CA 1
ATOM 5074 C C . LYS B 1 8 ? -19.047 -42.344 -29.312 1 60.62 8 LYS B C 1
ATOM 5076 O O . LYS B 1 8 ? -17.906 -42 -29.031 1 60.62 8 LYS B O 1
ATOM 5081 N N . LEU B 1 9 ? -19.438 -43.281 -30.031 1 63.19 9 LEU B N 1
ATOM 5082 C CA . LEU B 1 9 ? -18.391 -44.031 -30.734 1 63.19 9 LEU B CA 1
ATOM 5083 C C . LEU B 1 9 ? -17.672 -43.125 -31.734 1 63.19 9 LEU B C 1
ATOM 5085 O O . LEU B 1 9 ? -16.438 -43.188 -31.859 1 63.19 9 LEU B O 1
ATOM 5089 N N . ARG B 1 10 ? -18.438 -42.344 -32.406 1 64.38 10 ARG B N 1
ATOM 5090 C CA . ARG B 1 10 ? -17.844 -41.406 -33.344 1 64.38 10 ARG B CA 1
ATOM 5091 C C . ARG B 1 10 ? -16.969 -40.375 -32.625 1 64.38 10 ARG B C 1
ATOM 5093 O O . ARG B 1 10 ? -15.898 -40 -33.094 1 64.38 10 ARG B O 1
ATOM 5100 N N . SER B 1 11 ? -17.438 -40 -31.5 1 67.38 11 SER B N 1
ATOM 5101 C CA . SER B 1 11 ? -16.656 -39.031 -30.734 1 67.38 11 SER B CA 1
ATOM 5102 C C . SER B 1 11 ? -15.375 -39.656 -30.203 1 67.38 11 SER B C 1
ATOM 5104 O O . SER B 1 11 ? -14.336 -38.969 -30.156 1 67.38 11 SER B O 1
ATOM 5106 N N . LEU B 1 12 ? -15.477 -40.812 -29.984 1 65.81 12 LEU B N 1
ATOM 5107 C CA . LEU B 1 12 ? -14.305 -41.531 -29.484 1 65.81 12 LEU B CA 1
ATOM 5108 C C . LEU B 1 12 ? -13.297 -41.781 -30.609 1 65.81 12 LEU B C 1
ATOM 5110 O O . LEU B 1 12 ? -12.094 -41.844 -30.359 1 65.81 12 LEU B O 1
ATOM 5114 N N . MET B 1 13 ? -13.852 -41.75 -31.812 1 73.06 13 MET B N 1
ATOM 5115 C CA . MET B 1 13 ? -12.992 -42.094 -32.938 1 73.06 13 MET B CA 1
ATOM 5116 C C . MET B 1 13 ? -12.5 -40.844 -33.656 1 73.06 13 MET B C 1
ATOM 5118 O O . MET B 1 13 ? -11.727 -40.938 -34.594 1 73.06 13 MET B O 1
ATOM 5122 N N . SER B 1 14 ? -12.914 -39.688 -33 1 76.81 14 SER B N 1
ATOM 5123 C CA . SER B 1 14 ? -12.5 -38.469 -33.688 1 76.81 14 SER B CA 1
ATOM 5124 C C . SER B 1 14 ? -11.398 -37.75 -32.906 1 76.81 14 SER B C 1
ATOM 5126 O O . SER B 1 14 ? -11.258 -37.969 -31.688 1 76.81 14 SER B O 1
ATOM 5128 N N . VAL B 1 15 ? -10.539 -37.062 -33.625 1 78 15 VAL B N 1
ATOM 5129 C CA . VAL B 1 15 ? -9.461 -36.281 -33.062 1 78 15 VAL B CA 1
ATOM 5130 C C . VAL B 1 15 ? -10.047 -35.062 -32.344 1 78 15 VAL B C 1
ATOM 5132 O O . VAL B 1 15 ? -10.859 -34.312 -32.906 1 78 15 VAL B O 1
ATOM 5135 N N . PRO B 1 16 ? -9.734 -34.906 -31 1 73.12 16 PRO B N 1
ATOM 5136 C CA . PRO B 1 16 ? -10.242 -33.719 -30.297 1 73.12 16 PRO B CA 1
ATOM 5137 C C . PRO B 1 16 ? -9.672 -32.438 -30.859 1 73.12 16 PRO B C 1
ATOM 5139 O O . PRO B 1 16 ? -8.453 -32.312 -31.031 1 73.12 16 PRO B O 1
ATOM 5142 N N . ASP B 1 17 ? -10.484 -31.5 -31.375 1 72.88 17 ASP B N 1
ATOM 5143 C CA . ASP B 1 17 ? -10.039 -30.297 -32.062 1 72.88 17 ASP B CA 1
ATOM 5144 C C . ASP B 1 17 ? -10.125 -29.078 -31.156 1 72.88 17 ASP B C 1
ATOM 5146 O O . ASP B 1 17 ? -9.898 -27.953 -31.594 1 72.88 17 ASP B O 1
ATOM 5150 N N . HIS B 1 18 ? -10.305 -29.281 -29.859 1 71.75 18 HIS B N 1
ATOM 5151 C CA . HIS B 1 18 ? -10.672 -28.078 -29.109 1 71.75 18 HIS B CA 1
ATOM 5152 C C . HIS B 1 18 ? -9.477 -27.516 -28.359 1 71.75 18 HIS B C 1
ATOM 5154 O O . HIS B 1 18 ? -9.516 -26.391 -27.859 1 71.75 18 HIS B O 1
ATOM 5160 N N . SER B 1 19 ? -8.344 -28.297 -28.391 1 81 19 SER B N 1
ATOM 5161 C CA . SER B 1 19 ? -7.23 -27.781 -27.594 1 81 19 SER B CA 1
ATOM 5162 C C . SER B 1 19 ? -5.953 -27.688 -28.422 1 81 19 SER B C 1
ATOM 5164 O O . SER B 1 19 ? -5.32 -28.719 -28.703 1 81 19 SER B O 1
ATOM 5166 N N . PRO B 1 20 ? -5.574 -26.438 -28.812 1 82.44 20 PRO B N 1
ATOM 5167 C CA . PRO B 1 20 ? -4.371 -26.281 -29.641 1 82.44 20 PRO B CA 1
ATOM 5168 C C . PRO B 1 20 ? -3.125 -26.859 -28.969 1 82.44 20 PRO B C 1
ATOM 5170 O O . PRO B 1 20 ? -2.266 -27.422 -29.656 1 82.44 20 PRO B O 1
ATOM 5173 N N . GLY B 1 21 ? -3.061 -26.828 -27.703 1 87.56 21 GLY B N 1
ATOM 5174 C CA . GLY B 1 21 ? -1.927 -27.406 -26.984 1 87.56 21 GLY B CA 1
ATOM 5175 C C . GLY B 1 21 ? -1.853 -28.906 -27.109 1 87.56 21 GLY B C 1
ATOM 5176 O O . GLY B 1 21 ? -0.767 -29.469 -27.281 1 87.56 21 GLY B O 1
ATOM 5177 N N . LEU B 1 22 ? -2.947 -29.516 -27.078 1 89.81 22 LEU B N 1
ATOM 5178 C CA . LEU B 1 22 ? -3.018 -30.969 -27.188 1 89.81 22 LEU B CA 1
ATOM 5179 C C . LEU B 1 22 ? -2.652 -31.406 -28.609 1 89.81 22 LEU B C 1
ATOM 5181 O O . LEU B 1 22 ? -1.935 -32.406 -28.781 1 89.81 22 LEU B O 1
ATOM 5185 N N . ILE B 1 23 ? -3.143 -30.703 -29.641 1 90.88 23 ILE B N 1
ATOM 5186 C CA . ILE B 1 23 ? -2.857 -31.016 -31.031 1 90.88 23 ILE B CA 1
ATOM 5187 C C . ILE B 1 23 ? -1.352 -30.969 -31.281 1 90.88 23 ILE B C 1
ATOM 5189 O O . ILE B 1 23 ? -0.783 -31.875 -31.891 1 90.88 23 ILE B O 1
ATOM 5193 N N . ARG B 1 24 ? -0.777 -29.953 -30.797 1 90.88 24 ARG B N 1
ATOM 5194 C CA . ARG B 1 24 ? 0.663 -29.797 -30.969 1 90.88 24 ARG B CA 1
ATOM 5195 C C . ARG B 1 24 ? 1.428 -30.906 -30.266 1 90.88 24 ARG B C 1
ATOM 5197 O O . ARG B 1 24 ? 2.363 -31.484 -30.828 1 90.88 24 ARG B O 1
ATOM 5204 N N . ALA B 1 25 ? 1.038 -31.219 -29.047 1 90.88 25 ALA B N 1
ATOM 5205 C CA . ALA B 1 25 ? 1.711 -32.281 -28.281 1 90.88 25 ALA B CA 1
ATOM 5206 C C . ALA B 1 25 ? 1.564 -33.625 -28.953 1 90.88 25 ALA B C 1
ATOM 5208 O O . ALA B 1 25 ? 2.518 -34.406 -29.016 1 90.88 25 ALA B O 1
ATOM 5209 N N . GLN B 1 26 ? 0.386 -33.969 -29.438 1 92.5 26 GLN B N 1
ATOM 5210 C CA . GLN B 1 26 ? 0.129 -35.219 -30.125 1 92.5 26 GLN B CA 1
ATOM 5211 C C . GLN B 1 26 ? 0.976 -35.312 -31.391 1 92.5 26 GLN B C 1
ATOM 5213 O O . GLN B 1 26 ? 1.578 -36.375 -31.656 1 92.5 26 GLN B O 1
ATOM 5218 N N . TYR B 1 27 ? 0.982 -34.281 -32.188 1 92.5 27 TYR B N 1
ATOM 5219 C CA . TYR B 1 27 ? 1.745 -34.25 -33.438 1 92.5 27 TYR B CA 1
ATOM 5220 C C . TYR B 1 27 ? 3.225 -34.5 -33.156 1 92.5 27 TYR B C 1
ATOM 5222 O O . TYR B 1 27 ? 3.855 -35.312 -33.844 1 92.5 27 TYR B O 1
ATOM 5230 N N . VAL B 1 28 ? 3.768 -33.844 -32.188 1 91.5 28 VAL B N 1
ATOM 5231 C CA . VAL B 1 28 ? 5.184 -34 -31.875 1 91.5 28 VAL B CA 1
ATOM 5232 C C . VAL B 1 28 ? 5.473 -35.406 -31.406 1 91.5 28 VAL B C 1
ATOM 5234 O O . VAL B 1 28 ? 6.477 -36 -31.797 1 91.5 28 VAL B O 1
ATOM 5237 N N . ALA B 1 29 ? 4.625 -35.938 -30.562 1 91.25 29 ALA B N 1
ATOM 5238 C CA . ALA B 1 29 ? 4.797 -37.312 -30.078 1 91.25 29 ALA B CA 1
ATOM 5239 C C . ALA B 1 29 ? 4.742 -38.312 -31.234 1 91.25 29 ALA B C 1
ATOM 5241 O O . ALA B 1 29 ? 5.562 -39.219 -31.297 1 91.25 29 ALA B O 1
ATOM 5242 N N . LEU B 1 30 ? 3.783 -38.188 -32.125 1 92.5 30 LEU B N 1
ATOM 5243 C CA . LEU B 1 30 ? 3.617 -39.094 -33.25 1 92.5 30 LEU B CA 1
ATOM 5244 C C . LEU B 1 30 ? 4.785 -38.969 -34.25 1 92.5 30 LEU B C 1
ATOM 5246 O O . LEU B 1 30 ? 5.188 -39.969 -34.844 1 92.5 30 LEU B O 1
ATOM 5250 N N . SER B 1 31 ? 5.309 -37.781 -34.375 1 92.69 31 SER B N 1
ATOM 5251 C CA . SER B 1 31 ? 6.445 -37.562 -35.281 1 92.69 31 SER B CA 1
ATOM 5252 C C . SER B 1 31 ? 7.652 -38.406 -34.844 1 92.69 31 SER B C 1
ATOM 5254 O O . SER B 1 31 ? 8.477 -38.781 -35.656 1 92.69 31 SER B O 1
ATOM 5256 N N . ARG B 1 32 ? 7.691 -38.75 -33.594 1 89.38 32 ARG B N 1
ATOM 5257 C CA . ARG B 1 32 ? 8.789 -39.531 -33.062 1 89.38 32 ARG B CA 1
ATOM 5258 C C . ARG B 1 32 ? 8.453 -41.031 -33.094 1 89.38 32 ARG B C 1
ATOM 5260 O O . ARG B 1 32 ? 9.312 -41.875 -33.375 1 89.38 32 ARG B O 1
ATOM 5267 N N . GLN B 1 33 ? 7.215 -41.375 -32.906 1 90.94 33 GLN B N 1
ATOM 5268 C CA . GLN B 1 33 ? 6.836 -42.781 -32.688 1 90.94 33 GLN B CA 1
ATOM 5269 C C . GLN B 1 33 ? 6.402 -43.438 -34 1 90.94 33 GLN B C 1
ATOM 5271 O O . GLN B 1 33 ? 6.598 -44.656 -34.188 1 90.94 33 GLN B O 1
ATOM 5276 N N . LEU B 1 34 ? 5.812 -42.719 -34.938 1 93.06 34 LEU B N 1
ATOM 5277 C CA . LEU B 1 34 ? 5.266 -43.344 -36.156 1 93.06 34 LEU B CA 1
ATOM 5278 C C . LEU B 1 34 ? 6.375 -43.875 -37.031 1 93.06 34 LEU B C 1
ATOM 5280 O O . LEU B 1 34 ? 6.242 -44.969 -37.594 1 93.06 34 LEU B O 1
ATOM 5284 N N . PRO B 1 35 ? 7.508 -43.094 -37.219 1 92.62 35 PRO B N 1
ATOM 5285 C CA . PRO B 1 35 ? 8.602 -43.719 -37.969 1 92.62 35 PRO B CA 1
ATOM 5286 C C . PRO B 1 35 ? 9.062 -45.031 -37.406 1 92.62 35 PRO B C 1
ATOM 5288 O O . PRO B 1 35 ? 9.359 -45.969 -38.156 1 92.62 35 PRO B O 1
ATOM 5291 N N . LEU B 1 36 ? 9.086 -45.125 -36.125 1 90.38 36 LEU B N 1
ATOM 5292 C CA . LEU B 1 36 ? 9.438 -46.375 -35.469 1 90.38 36 LEU B CA 1
ATOM 5293 C C . LEU B 1 36 ? 8.383 -47.438 -35.75 1 90.38 36 LEU B C 1
ATOM 5295 O O . LEU B 1 36 ? 8.719 -48.594 -36 1 90.38 36 LEU B O 1
ATOM 5299 N N . MET B 1 37 ? 7.145 -47.125 -35.719 1 92.75 37 MET B N 1
ATOM 5300 C CA . MET B 1 37 ? 6.043 -48.062 -36 1 92.75 37 MET B CA 1
ATOM 5301 C C . MET B 1 37 ? 6.18 -48.656 -37.406 1 92.75 37 MET B C 1
ATOM 5303 O O . MET B 1 37 ? 6.121 -49.875 -37.562 1 92.75 37 MET B O 1
ATOM 5307 N N . TYR B 1 38 ? 6.348 -47.844 -38.406 1 94.62 38 TYR B N 1
ATOM 5308 C CA . TYR B 1 38 ? 6.441 -48.312 -39.781 1 94.62 38 TYR B CA 1
ATOM 5309 C C . TYR B 1 38 ? 7.691 -49.156 -39.969 1 94.62 38 TYR B C 1
ATOM 5311 O O . TYR B 1 38 ? 7.688 -50.094 -40.781 1 94.62 38 TYR B O 1
ATOM 5319 N N . PHE B 1 39 ? 8.719 -48.812 -39.25 1 92.38 39 PHE B N 1
ATOM 5320 C CA . PHE B 1 39 ? 9.93 -49.625 -39.312 1 92.38 39 PHE B CA 1
ATOM 5321 C C . PHE B 1 39 ? 9.648 -51.031 -38.812 1 92.38 39 PHE B C 1
ATOM 5323 O O . PHE B 1 39 ? 9.992 -52 -39.5 1 92.38 39 PHE B O 1
ATOM 5330 N N . ILE B 1 40 ? 9.016 -51.188 -37.719 1 90.81 40 ILE B N 1
ATOM 5331 C CA . ILE B 1 40 ? 8.688 -52.5 -37.156 1 90.81 40 ILE B CA 1
ATOM 5332 C C . ILE B 1 40 ? 7.734 -53.25 -38.094 1 90.81 40 ILE B C 1
ATOM 5334 O O . ILE B 1 40 ? 7.93 -54.438 -38.375 1 90.81 40 ILE B O 1
ATOM 5338 N N . LEU B 1 41 ? 6.734 -52.562 -38.531 1 93.25 41 LEU B N 1
ATOM 5339 C CA . LEU B 1 41 ? 5.73 -53.156 -39.438 1 93.25 41 LEU B CA 1
ATOM 5340 C C . LEU B 1 41 ? 6.375 -53.688 -40.688 1 93.25 41 LEU B C 1
ATOM 5342 O O . LEU B 1 41 ? 6.09 -54.812 -41.125 1 93.25 41 LEU B O 1
ATOM 5346 N N . LEU B 1 42 ? 7.324 -52.969 -41.25 1 93.5 42 LEU B N 1
ATOM 5347 C CA . LEU B 1 42 ? 7.945 -53.344 -42.531 1 93.5 42 LEU B CA 1
ATOM 5348 C C . LEU B 1 42 ? 8.922 -54.5 -42.344 1 93.5 42 LEU B C 1
ATOM 5350 O O . LEU B 1 42 ? 8.938 -55.438 -43.125 1 93.5 42 LEU B O 1
ATOM 5354 N N . VAL B 1 43 ? 9.703 -54.406 -41.312 1 92.38 43 VAL B N 1
ATOM 5355 C CA . VAL B 1 43 ? 10.648 -55.5 -41.031 1 92.38 43 VAL B CA 1
ATOM 5356 C C . VAL B 1 43 ? 9.891 -56.812 -40.781 1 92.38 43 VAL B C 1
ATOM 5358 O O . VAL B 1 43 ? 10.242 -57.844 -41.344 1 92.38 43 VAL B O 1
ATOM 5361 N N . ASN B 1 44 ? 8.852 -56.75 -40 1 93.38 44 ASN B N 1
ATOM 5362 C CA . ASN B 1 44 ? 8.047 -57.938 -39.719 1 93.38 44 ASN B CA 1
ATOM 5363 C C . ASN B 1 44 ? 7.398 -58.469 -41 1 93.38 44 ASN B C 1
ATOM 5365 O O . ASN B 1 44 ? 7.301 -59.688 -41.188 1 93.38 44 ASN B O 1
ATOM 5369 N N . THR B 1 45 ? 6.969 -57.594 -41.844 1 94.75 45 THR B N 1
ATOM 5370 C CA . THR B 1 45 ? 6.355 -58 -43.125 1 94.75 45 THR B CA 1
ATOM 5371 C C . THR B 1 45 ? 7.371 -58.719 -44 1 94.75 45 THR B C 1
ATOM 5373 O O . THR B 1 45 ? 7.07 -59.75 -44.562 1 94.75 45 THR B O 1
ATOM 5376 N N . LEU B 1 46 ? 8.562 -58.188 -44.031 1 94 46 LEU B N 1
ATOM 5377 C CA . LEU B 1 46 ? 9.602 -58.781 -44.875 1 94 46 LEU B CA 1
ATOM 5378 C C . LEU B 1 46 ? 10.031 -60.125 -44.344 1 94 46 LEU B C 1
ATOM 5380 O O . LEU B 1 46 ? 10.305 -61.062 -45.094 1 94 46 LEU B O 1
ATOM 5384 N N . VAL B 1 47 ? 10.102 -60.219 -43.062 1 94 47 VAL B N 1
ATOM 5385 C CA . VAL B 1 47 ? 10.484 -61.469 -42.438 1 94 47 VAL B CA 1
ATOM 5386 C C . VAL B 1 47 ? 9.422 -62.531 -42.719 1 94 47 VAL B C 1
ATOM 5388 O O . VAL B 1 47 ? 9.75 -63.656 -43.062 1 94 47 VAL B O 1
ATOM 5391 N N . LEU B 1 48 ? 8.125 -62.156 -42.594 1 94.38 48 LEU B N 1
ATOM 5392 C CA . LEU B 1 48 ? 7.043 -63.094 -42.875 1 94.38 48 LEU B CA 1
ATOM 5393 C C . LEU B 1 48 ? 7.043 -63.531 -44.312 1 94.38 48 LEU B C 1
ATOM 5395 O O . LEU B 1 48 ? 6.879 -64.688 -44.625 1 94.38 48 LEU B O 1
ATOM 5399 N N . ALA B 1 49 ? 7.258 -62.625 -45.25 1 95.25 49 ALA B N 1
ATOM 5400 C CA . ALA B 1 49 ? 7.348 -62.906 -46.656 1 95.25 49 ALA B CA 1
ATOM 5401 C C . ALA B 1 49 ? 8.516 -63.844 -46.938 1 95.25 49 ALA B C 1
ATOM 5403 O O . ALA B 1 49 ? 8.414 -64.75 -47.812 1 95.25 49 ALA B O 1
ATOM 5404 N N . GLY B 1 50 ? 9.57 -63.688 -46.25 1 93.69 50 GLY B N 1
ATOM 5405 C CA . GLY B 1 50 ? 10.75 -64.5 -46.438 1 93.69 50 GLY B CA 1
ATOM 5406 C C . GLY B 1 50 ? 10.523 -66 -46.062 1 93.69 50 GLY B C 1
ATOM 5407 O O . GLY B 1 50 ? 10.969 -66.875 -46.781 1 93.69 50 GLY B O 1
ATOM 5408 N N . THR B 1 51 ? 9.836 -66.188 -44.969 1 93.88 51 THR B N 1
ATOM 5409 C CA . THR B 1 51 ? 9.578 -67.562 -44.531 1 93.88 51 THR B CA 1
ATOM 5410 C C . THR B 1 51 ? 8.617 -68.312 -45.5 1 93.88 51 THR B C 1
ATOM 5412 O O . THR B 1 51 ? 8.617 -69.5 -45.594 1 93.88 51 THR B O 1
ATOM 5415 N N . HIS B 1 52 ? 7.742 -67.5 -46.219 1 94.25 52 HIS B N 1
ATOM 5416 C CA . HIS B 1 52 ? 6.754 -68.062 -47.125 1 94.25 52 HIS B CA 1
ATOM 5417 C C . HIS B 1 52 ? 7.223 -68 -48.562 1 94.25 52 HIS B C 1
ATOM 5419 O O . HIS B 1 52 ? 6.469 -68.312 -49.5 1 94.25 52 HIS B O 1
ATOM 5425 N N . TYR B 1 53 ? 8.453 -67.625 -48.75 1 92.81 53 TYR B N 1
ATOM 5426 C CA . TYR B 1 53 ? 8.953 -67.312 -50.094 1 92.81 53 TYR B CA 1
ATOM 5427 C C . TYR B 1 53 ? 8.852 -68.562 -51 1 92.81 53 TYR B C 1
ATOM 5429 O O . TYR B 1 53 ? 8.469 -68.438 -52.156 1 92.81 53 TYR B O 1
ATOM 5437 N N . SER B 1 54 ? 9.141 -69.75 -50.5 1 91.31 54 SER B N 1
ATOM 5438 C CA . SER B 1 54 ? 9.18 -70.938 -51.312 1 91.31 54 SER B CA 1
ATOM 5439 C C . SER B 1 54 ? 7.805 -71.625 -51.406 1 91.31 54 SER B C 1
ATOM 5441 O O . SER B 1 54 ? 7.551 -72.438 -52.312 1 91.31 54 SER B O 1
ATOM 5443 N N . ALA B 1 55 ? 6.891 -71.188 -50.594 1 92.75 55 ALA B N 1
ATOM 5444 C CA . ALA B 1 55 ? 5.641 -71.938 -50.469 1 92.75 55 ALA B CA 1
ATOM 5445 C C . ALA B 1 55 ? 4.488 -71.188 -51.125 1 92.75 55 ALA B C 1
ATOM 5447 O O . ALA B 1 55 ? 3.484 -71.812 -51.5 1 92.75 55 ALA B O 1
ATOM 5448 N N . ALA B 1 56 ? 4.551 -69.938 -51.219 1 94.56 56 ALA B N 1
ATOM 5449 C CA . ALA B 1 56 ? 3.42 -69.125 -51.688 1 94.56 56 ALA B CA 1
ATOM 5450 C C . ALA B 1 56 ? 3.709 -68.5 -53.062 1 94.56 56 ALA B C 1
ATOM 5452 O O . ALA B 1 56 ? 4.859 -68.5 -53.5 1 94.56 56 ALA B O 1
ATOM 5453 N N . PRO B 1 57 ? 2.629 -68 -53.781 1 94.62 57 PRO B N 1
ATOM 5454 C CA . PRO B 1 57 ? 2.803 -67.438 -55.094 1 94.62 57 PRO B CA 1
ATOM 5455 C C . PRO B 1 57 ? 3.605 -66.125 -55.062 1 94.62 57 PRO B C 1
ATOM 5457 O O . PRO B 1 57 ? 3.574 -65.438 -54.031 1 94.62 57 PRO B O 1
ATOM 5460 N N . GLY B 1 58 ? 4.293 -65.75 -56.094 1 93.44 58 GLY B N 1
ATOM 5461 C CA . GLY B 1 58 ? 5.184 -64.625 -56.188 1 93.44 58 GLY B CA 1
ATOM 5462 C C . GLY B 1 58 ? 4.488 -63.312 -55.938 1 93.44 58 GLY B C 1
ATOM 5463 O O . GLY B 1 58 ? 5.059 -62.438 -55.281 1 93.44 58 GLY B O 1
ATOM 5464 N N . TRP B 1 59 ? 3.309 -63.188 -56.344 1 94 59 TRP B N 1
ATOM 5465 C CA . TRP B 1 59 ? 2.609 -61.938 -56.125 1 94 59 TRP B CA 1
ATOM 5466 C C . TRP B 1 59 ? 2.318 -61.719 -54.656 1 94 59 TRP B C 1
ATOM 5468 O O . TRP B 1 59 ? 2.305 -60.562 -54.188 1 94 59 TRP B O 1
ATOM 5478 N N . LEU B 1 60 ? 2.152 -62.719 -53.875 1 94.88 60 LEU B N 1
ATOM 5479 C CA . LEU B 1 60 ? 1.845 -62.625 -52.438 1 94.88 60 LEU B CA 1
ATOM 5480 C C . LEU B 1 60 ? 3.113 -62.406 -51.625 1 94.88 60 LEU B C 1
ATOM 5482 O O . LEU B 1 60 ? 3.084 -61.688 -50.625 1 94.88 60 LEU B O 1
ATOM 5486 N N . VAL B 1 61 ? 4.238 -62.938 -52.062 1 95.56 61 VAL B N 1
ATOM 5487 C CA . VAL B 1 61 ? 5.438 -62.875 -51.219 1 95.56 61 VAL B CA 1
ATOM 5488 C C . VAL B 1 61 ? 6.383 -61.812 -51.75 1 95.56 61 VAL B C 1
ATOM 5490 O O . VAL B 1 61 ? 7.238 -61.312 -51 1 95.56 61 VAL B O 1
ATOM 5493 N N . LEU B 1 62 ? 6.254 -61.344 -52.938 1 95.19 62 LEU B N 1
ATOM 5494 C CA . LEU B 1 62 ? 7.109 -60.312 -53.5 1 95.19 62 LEU B CA 1
ATOM 5495 C C . LEU B 1 62 ? 6.293 -59.062 -53.875 1 95.19 62 LEU B C 1
ATOM 5497 O O . LEU B 1 62 ? 6.621 -57.969 -53.438 1 95.19 62 LEU B O 1
ATOM 5501 N N . GLY B 1 63 ? 5.246 -59.219 -54.594 1 95 63 GLY B N 1
ATOM 5502 C CA . GLY B 1 63 ? 4.445 -58.094 -55.062 1 95 63 GLY B CA 1
ATOM 5503 C C . GLY B 1 63 ? 3.818 -57.281 -53.938 1 95 63 GLY B C 1
ATOM 5504 O O . GLY B 1 63 ? 4.082 -56.094 -53.812 1 95 63 GLY B O 1
ATOM 5505 N N . CYS B 1 64 ? 3 -57.906 -53.094 1 95.44 64 CYS B N 1
ATOM 5506 C CA . CYS B 1 64 ? 2.285 -57.25 -52.031 1 95.44 64 CYS B CA 1
ATOM 5507 C C . CYS B 1 64 ? 3.26 -56.625 -51.031 1 95.44 64 CYS B C 1
ATOM 5509 O O . CYS B 1 64 ? 3.146 -55.438 -50.688 1 95.44 64 CYS B O 1
ATOM 5511 N N . PRO B 1 65 ? 4.289 -57.312 -50.531 1 95.25 65 PRO B N 1
ATOM 5512 C CA . PRO B 1 65 ? 5.238 -56.719 -49.594 1 95.25 65 PRO B CA 1
ATOM 5513 C C . PRO B 1 65 ? 5.984 -55.5 -50.188 1 95.25 65 PRO B C 1
ATOM 5515 O O . PRO B 1 65 ? 6.316 -54.562 -49.469 1 95.25 65 PRO B O 1
ATOM 5518 N N . LEU B 1 66 ? 6.219 -55.594 -51.438 1 95.44 66 LEU B N 1
ATOM 5519 C CA . LEU B 1 66 ? 6.875 -54.469 -52.094 1 95.44 66 LEU B CA 1
ATOM 5520 C C . LEU B 1 66 ? 5.984 -53.25 -52.062 1 95.44 66 LEU B C 1
ATOM 5522 O O . LEU B 1 66 ? 6.453 -52.125 -51.75 1 95.44 66 LEU B O 1
ATOM 5526 N N . LEU B 1 67 ? 4.754 -53.406 -52.375 1 95.25 67 LEU B N 1
ATOM 5527 C CA . LEU B 1 67 ? 3.809 -52.281 -52.344 1 95.25 67 LEU B CA 1
ATOM 5528 C C . LEU B 1 67 ? 3.678 -51.75 -50.906 1 95.25 67 LEU B C 1
ATOM 5530 O O . LEU B 1 67 ? 3.658 -50.531 -50.688 1 95.25 67 LEU B O 1
ATOM 5534 N N . MET B 1 68 ? 3.58 -52.625 -49.969 1 95.38 68 MET B N 1
ATOM 5535 C CA . MET B 1 68 ? 3.447 -52.25 -48.562 1 95.38 68 MET B CA 1
ATOM 5536 C C . MET B 1 68 ? 4.703 -51.562 -48.062 1 95.38 68 MET B C 1
ATOM 5538 O O . MET B 1 68 ? 4.621 -50.594 -47.25 1 95.38 68 MET B O 1
ATOM 5542 N N . THR B 1 69 ? 5.863 -51.969 -48.5 1 94.81 69 THR B N 1
ATOM 5543 C CA . THR B 1 69 ? 7.125 -51.344 -48.094 1 94.81 69 THR B CA 1
ATOM 5544 C C . THR B 1 69 ? 7.254 -49.938 -48.656 1 94.81 69 THR B C 1
ATOM 5546 O O . THR B 1 69 ? 7.699 -49.031 -47.969 1 94.81 69 THR B O 1
ATOM 5549 N N . VAL B 1 70 ? 6.848 -49.781 -49.906 1 95.75 70 VAL B N 1
ATOM 5550 C CA . VAL B 1 70 ? 6.918 -48.469 -50.531 1 95.75 70 VAL B CA 1
ATOM 5551 C C . VAL B 1 70 ? 5.984 -47.5 -49.781 1 95.75 70 VAL B C 1
ATOM 5553 O O . VAL B 1 70 ? 6.371 -46.375 -49.469 1 95.75 70 VAL B O 1
ATOM 5556 N N . PHE B 1 71 ? 4.844 -47.938 -49.5 1 95.12 71 PHE B N 1
ATOM 5557 C CA . PHE B 1 71 ? 3.877 -47.125 -48.781 1 95.12 71 PHE B CA 1
ATOM 5558 C C . PHE B 1 71 ? 4.379 -46.812 -47.375 1 95.12 71 PHE B C 1
ATOM 5560 O O . PHE B 1 71 ? 4.398 -45.625 -46.969 1 95.12 71 PHE B O 1
ATOM 5567 N N . GLY B 1 72 ? 4.746 -47.812 -46.625 1 95.06 72 GLY B N 1
ATOM 5568 C CA . GLY B 1 72 ? 5.215 -47.625 -45.25 1 95.06 72 GLY B CA 1
ATOM 5569 C C . GLY B 1 72 ? 6.465 -46.781 -45.156 1 95.06 72 GLY B C 1
ATOM 5570 O O . GLY B 1 72 ? 6.574 -45.938 -44.281 1 95.06 72 GLY B O 1
ATOM 5571 N N . ALA B 1 73 ? 7.395 -47.031 -46.062 1 95.44 73 ALA B N 1
ATOM 5572 C CA . ALA B 1 73 ? 8.617 -46.25 -46.062 1 95.44 73 ALA B CA 1
ATOM 5573 C C . ALA B 1 73 ? 8.32 -44.781 -46.406 1 95.44 73 ALA B C 1
ATOM 5575 O O . ALA B 1 73 ? 8.922 -43.875 -45.812 1 95.44 73 ALA B O 1
ATOM 5576 N N . GLY B 1 74 ? 7.445 -44.562 -47.312 1 95.19 74 GLY B N 1
ATOM 5577 C CA . GLY B 1 74 ? 7.043 -43.188 -47.656 1 95.19 74 GLY B CA 1
ATOM 5578 C C . GLY B 1 74 ? 6.438 -42.469 -46.469 1 95.19 74 GLY B C 1
ATOM 5579 O O . GLY B 1 74 ? 6.801 -41.312 -46.219 1 95.19 74 GLY B O 1
ATOM 5580 N N . ARG B 1 75 ? 5.574 -43.062 -45.781 1 94.31 75 ARG B N 1
ATOM 5581 C CA . ARG B 1 75 ? 4.938 -42.469 -44.625 1 94.31 75 ARG B CA 1
ATOM 5582 C C . ARG B 1 75 ? 5.949 -42.219 -43.5 1 94.31 75 ARG B C 1
ATOM 5584 O O . ARG B 1 75 ? 5.891 -41.188 -42.812 1 94.31 75 ARG B O 1
ATOM 5591 N N . ALA B 1 76 ? 6.844 -43.156 -43.281 1 94.94 76 ALA B N 1
ATOM 5592 C CA . ALA B 1 76 ? 7.879 -43.031 -42.25 1 94.94 76 ALA B CA 1
ATOM 5593 C C . ALA B 1 76 ? 8.766 -41.812 -42.531 1 94.94 76 ALA B C 1
ATOM 5595 O O . ALA B 1 76 ? 9.078 -41.062 -41.594 1 94.94 76 ALA B O 1
ATOM 5596 N N . VAL B 1 77 ? 9.094 -41.656 -43.75 1 94.31 77 VAL B N 1
ATOM 5597 C CA . VAL B 1 77 ? 9.961 -40.531 -44.125 1 94.31 77 VAL B CA 1
ATOM 5598 C C . VAL B 1 77 ? 9.211 -39.219 -43.969 1 94.31 77 VAL B C 1
ATOM 5600 O O . VAL B 1 77 ? 9.781 -38.219 -43.5 1 94.31 77 VAL B O 1
ATOM 5603 N N . GLN B 1 78 ? 8.008 -39.156 -44.312 1 92.62 78 GLN B N 1
ATOM 5604 C CA . GLN B 1 78 ? 7.195 -37.969 -44.156 1 92.62 78 GLN B CA 1
ATOM 5605 C C . GLN B 1 78 ? 7.145 -37.531 -42.688 1 92.62 78 GLN B C 1
ATOM 5607 O O . GLN B 1 78 ? 7.332 -36.344 -42.406 1 92.62 78 GLN B O 1
ATOM 5612 N N . TRP B 1 79 ? 6.93 -38.406 -41.781 1 93.19 79 TRP B N 1
ATOM 5613 C CA . TRP B 1 79 ? 6.836 -38.094 -40.344 1 93.19 79 TRP B CA 1
ATOM 5614 C C . TRP B 1 79 ? 8.211 -37.781 -39.781 1 93.19 79 TRP B C 1
ATOM 5616 O O . TRP B 1 79 ? 8.352 -36.906 -38.906 1 93.19 79 TRP B O 1
ATOM 5626 N N . TRP B 1 80 ? 9.211 -38.469 -40.281 1 92.06 80 TRP B N 1
ATOM 5627 C CA . TRP B 1 80 ? 10.578 -38.219 -39.844 1 92.06 80 TRP B CA 1
ATOM 5628 C C . TRP B 1 80 ? 11.016 -36.812 -40.188 1 92.06 80 TRP B C 1
ATOM 5630 O O . TRP B 1 80 ? 11.656 -36.125 -39.375 1 92.06 80 TRP B O 1
ATOM 5640 N N . ARG B 1 81 ? 10.641 -36.312 -41.281 1 89.75 81 ARG B N 1
ATOM 5641 C CA . ARG B 1 81 ? 11.016 -34.969 -41.75 1 89.75 81 ARG B CA 1
ATOM 5642 C C . ARG B 1 81 ? 10.25 -33.906 -41 1 89.75 81 ARG B C 1
ATOM 5644 O O . ARG B 1 81 ? 10.727 -32.75 -40.875 1 89.75 81 ARG B O 1
ATOM 5651 N N . SER B 1 82 ? 9.172 -34.219 -40.531 1 88.62 82 SER B N 1
ATOM 5652 C CA . SER B 1 82 ? 8.328 -33.25 -39.844 1 88.62 82 SER B CA 1
ATOM 5653 C C . SER B 1 82 ? 8.891 -32.906 -38.469 1 88.62 82 SER B C 1
ATOM 5655 O O . SER B 1 82 ? 8.484 -31.906 -37.875 1 88.62 82 SER B O 1
ATOM 5657 N N . ARG B 1 83 ? 9.828 -33.656 -37.938 1 86.94 83 ARG B N 1
ATOM 5658 C CA . ARG B 1 83 ? 10.43 -33.438 -36.625 1 86.94 83 ARG B CA 1
ATOM 5659 C C . ARG B 1 83 ? 11.242 -32.125 -36.625 1 86.94 83 ARG B C 1
ATOM 5661 O O . ARG B 1 83 ? 11.367 -31.484 -35.594 1 86.94 83 ARG B O 1
ATOM 5668 N N . LYS B 1 84 ? 11.758 -31.797 -37.75 1 84.75 84 LYS B N 1
ATOM 5669 C CA . LYS B 1 84 ? 12.625 -30.625 -37.812 1 84.75 84 LYS B CA 1
ATOM 5670 C C . LYS B 1 84 ? 11.812 -29.344 -37.938 1 84.75 84 LYS B C 1
ATOM 5672 O O . LYS B 1 84 ? 12.211 -28.297 -37.438 1 84.75 84 LYS B O 1
ATOM 5677 N N . HIS B 1 85 ? 10.672 -29.375 -38.656 1 84.44 85 HIS B N 1
ATOM 5678 C CA . HIS B 1 85 ? 9.875 -28.172 -38.875 1 84.44 85 HIS B CA 1
ATOM 5679 C C . HIS B 1 85 ? 8.438 -28.375 -38.438 1 84.44 85 HIS B C 1
ATOM 5681 O O . HIS B 1 85 ? 7.699 -29.156 -39.031 1 84.44 85 HIS B O 1
ATOM 5687 N N . LEU B 1 86 ? 8.133 -27.719 -37.312 1 83.94 86 LEU B N 1
ATOM 5688 C CA . LEU B 1 86 ? 6.762 -27.844 -36.844 1 83.94 86 LEU B CA 1
ATOM 5689 C C . LEU B 1 86 ? 5.809 -27.016 -37.688 1 83.94 86 LEU B C 1
ATOM 5691 O O . LEU B 1 86 ? 5.988 -25.797 -37.812 1 83.94 86 LEU B O 1
ATOM 5695 N N . PRO B 1 87 ? 4.898 -27.672 -38.25 1 87.69 87 PRO B N 1
ATOM 5696 C CA . PRO B 1 87 ? 3.924 -26.953 -39.062 1 87.69 87 PRO B CA 1
ATOM 5697 C C . PRO B 1 87 ? 2.951 -26.125 -38.219 1 87.69 87 PRO B C 1
ATOM 5699 O O . PRO B 1 87 ? 3.035 -26.125 -37 1 87.69 87 PRO B O 1
ATOM 5702 N N . ASP B 1 88 ? 2.086 -25.453 -38.969 1 88.06 88 ASP B N 1
ATOM 5703 C CA . ASP B 1 88 ? 1.056 -24.656 -38.312 1 88.06 88 ASP B CA 1
ATOM 5704 C C . ASP B 1 88 ? -0.018 -25.547 -37.688 1 88.06 88 ASP B C 1
ATOM 5706 O O . ASP B 1 88 ? -0.094 -26.734 -38 1 88.06 88 ASP B O 1
ATOM 5710 N N . SER B 1 89 ? -0.814 -25.047 -36.844 1 88.44 89 SER B N 1
ATOM 5711 C CA . SER B 1 89 ? -1.812 -25.797 -36.094 1 88.44 89 SER B CA 1
ATOM 5712 C C . SER B 1 89 ? -2.824 -26.469 -37 1 88.44 89 SER B C 1
ATOM 5714 O O . SER B 1 89 ? -3.238 -27.594 -36.781 1 88.44 89 SER B O 1
ATOM 5716 N N . GLU B 1 90 ? -3.125 -25.844 -38.031 1 89.38 90 GLU B N 1
ATOM 5717 C CA . GLU B 1 90 ? -4.102 -26.406 -38.969 1 89.38 90 GLU B CA 1
ATOM 5718 C C . GLU B 1 90 ? -3.52 -27.594 -39.75 1 89.38 90 GLU B C 1
ATOM 5720 O O . GLU B 1 90 ? -4.211 -28.594 -39.969 1 89.38 90 GLU B O 1
ATOM 5725 N N . GLN B 1 91 ? -2.318 -27.438 -40.125 1 91.31 91 GLN B N 1
ATOM 5726 C CA . GLN B 1 91 ? -1.634 -28.531 -40.812 1 91.31 91 GLN B CA 1
ATOM 5727 C C . GLN B 1 91 ? -1.425 -29.719 -39.906 1 91.31 91 GLN B C 1
ATOM 5729 O O . GLN B 1 91 ? -1.519 -30.875 -40.344 1 91.31 91 GLN B O 1
ATOM 5734 N N . MET B 1 92 ? -1.164 -29.406 -38.688 1 92.31 92 MET B N 1
ATOM 5735 C CA . MET B 1 92 ? -0.998 -30.484 -37.688 1 92.31 92 MET B CA 1
ATOM 5736 C C . MET B 1 92 ? -2.295 -31.266 -37.531 1 92.31 92 MET B C 1
ATOM 5738 O O . MET B 1 92 ? -2.285 -32.5 -37.531 1 92.31 92 MET B O 1
ATOM 5742 N N . LEU B 1 93 ? -3.35 -30.531 -37.406 1 92.38 93 LEU B N 1
ATOM 5743 C CA . LEU B 1 93 ? -4.648 -31.172 -37.25 1 92.38 93 LEU B CA 1
ATOM 5744 C C . LEU B 1 93 ? -4.988 -32.031 -38.469 1 92.38 93 LEU B C 1
ATOM 5746 O O . LEU B 1 93 ? -5.5 -33.125 -38.344 1 92.38 93 LEU B O 1
ATOM 5750 N N . ALA B 1 94 ? -4.711 -31.5 -39.625 1 92.75 94 ALA B N 1
ATOM 5751 C CA . ALA B 1 94 ? -4.977 -32.219 -40.875 1 92.75 94 ALA B CA 1
ATOM 5752 C C . ALA B 1 94 ? -4.156 -33.531 -40.938 1 92.75 94 ALA B C 1
ATOM 5754 O O . ALA B 1 94 ? -4.656 -34.562 -41.344 1 92.75 94 ALA B O 1
ATOM 5755 N N . ALA B 1 95 ? -2.953 -33.406 -40.562 1 92.38 95 ALA B N 1
ATOM 5756 C CA . ALA B 1 95 ? -2.08 -34.594 -40.562 1 92.38 95 ALA B CA 1
ATOM 5757 C C . ALA B 1 95 ? -2.594 -35.656 -39.594 1 92.38 95 ALA B C 1
ATOM 5759 O O . ALA B 1 95 ? -2.562 -36.844 -39.875 1 92.38 95 ALA B O 1
ATOM 5760 N N . LEU B 1 96 ? -3.041 -35.25 -38.469 1 93.38 96 LEU B N 1
ATOM 5761 C CA . LEU B 1 96 ? -3.57 -36.188 -37.469 1 93.38 96 LEU B CA 1
ATOM 5762 C C . LEU B 1 96 ? -4.852 -36.844 -37.969 1 93.38 96 LEU B C 1
ATOM 5764 O O . LEU B 1 96 ? -5.035 -38.062 -37.812 1 93.38 96 LEU B O 1
ATOM 5768 N N . LYS B 1 97 ? -5.668 -36.094 -38.562 1 93.44 97 LYS B N 1
ATOM 5769 C CA . LYS B 1 97 ? -6.91 -36.625 -39.094 1 93.44 97 LYS B CA 1
ATOM 5770 C C . LYS B 1 97 ? -6.629 -37.625 -40.219 1 93.44 97 LYS B C 1
ATOM 5772 O O . LYS B 1 97 ? -7.277 -38.656 -40.312 1 93.44 97 LYS B O 1
ATOM 5777 N N . ARG B 1 98 ? -5.699 -37.281 -41.062 1 92.88 98 ARG B N 1
ATOM 5778 C CA . ARG B 1 98 ? -5.301 -38.188 -42.125 1 92.88 98 ARG B CA 1
ATOM 5779 C C . ARG B 1 98 ? -4.777 -39.5 -41.562 1 92.88 98 ARG B C 1
ATOM 5781 O O . ARG B 1 98 ? -5.145 -40.562 -42.062 1 92.88 98 ARG B O 1
ATOM 5788 N N . THR B 1 99 ? -3.945 -39.375 -40.625 1 92.69 99 THR B N 1
ATOM 5789 C CA . THR B 1 99 ? -3.395 -40.562 -40 1 92.69 99 THR B CA 1
ATOM 5790 C C . THR B 1 99 ? -4.496 -41.375 -39.344 1 92.69 99 THR B C 1
ATOM 5792 O O . THR B 1 99 ? -4.504 -42.625 -39.438 1 92.69 99 THR B O 1
ATOM 5795 N N . ASN B 1 100 ? -5.41 -40.781 -38.719 1 93.88 100 ASN B N 1
ATOM 5796 C CA . ASN B 1 100 ? -6.531 -41.438 -38.062 1 93.88 100 ASN B CA 1
ATOM 5797 C C . ASN B 1 100 ? -7.391 -42.219 -39.062 1 93.88 100 ASN B C 1
ATOM 5799 O O . ASN B 1 100 ? -7.816 -43.344 -38.812 1 93.88 100 ASN B O 1
ATOM 5803 N N . ASN B 1 101 ? -7.566 -41.656 -40.188 1 93.25 101 ASN B N 1
ATOM 5804 C CA . ASN B 1 101 ? -8.391 -42.281 -41.219 1 93.25 101 ASN B CA 1
ATOM 5805 C C . ASN B 1 101 ? -7.641 -43.375 -41.969 1 93.25 101 ASN B C 1
ATOM 5807 O O . ASN B 1 101 ? -8.242 -44.375 -42.406 1 93.25 101 ASN B O 1
ATOM 5811 N N . LEU B 1 102 ? -6.398 -43.25 -42.031 1 93.31 102 LEU B N 1
ATOM 5812 C CA . LEU B 1 102 ? -5.566 -44.188 -42.781 1 93.31 102 LEU B CA 1
ATOM 5813 C C . LEU B 1 102 ? -5.273 -45.406 -41.938 1 93.31 102 LEU B C 1
ATOM 5815 O O . LEU B 1 102 ? -5.074 -46.5 -42.469 1 93.31 102 LEU B O 1
ATOM 5819 N N . ALA B 1 103 ? -5.312 -45.281 -40.656 1 94.38 103 ALA B N 1
ATOM 5820 C CA . ALA B 1 103 ? -4.855 -46.344 -39.75 1 94.38 103 ALA B CA 1
ATOM 5821 C C . ALA B 1 103 ? -5.68 -47.594 -39.906 1 94.38 103 ALA B C 1
ATOM 5823 O O . ALA B 1 103 ? -5.125 -48.688 -40.156 1 94.38 103 ALA B O 1
ATOM 5824 N N . PRO B 1 104 ? -7.055 -47.531 -39.906 1 93.5 104 PRO B N 1
ATOM 5825 C CA . PRO B 1 104 ? -7.824 -48.781 -40.062 1 93.5 104 PRO B CA 1
ATOM 5826 C C . PRO B 1 104 ? -7.695 -49.375 -41.438 1 93.5 104 PRO B C 1
ATOM 5828 O O . PRO B 1 104 ? -7.742 -50.594 -41.594 1 93.5 104 PRO B O 1
ATOM 5831 N N . ILE B 1 105 ? -7.426 -48.625 -42.438 1 94.56 105 ILE B N 1
ATOM 5832 C CA . ILE B 1 105 ? -7.281 -49.094 -43.812 1 94.56 105 ILE B CA 1
ATOM 5833 C C . ILE B 1 105 ? -5.965 -49.875 -43.969 1 94.56 105 ILE B C 1
ATOM 5835 O O . ILE B 1 105 ? -5.938 -50.969 -44.531 1 94.56 105 ILE B O 1
ATOM 5839 N N . VAL B 1 106 ? -4.945 -49.25 -43.469 1 94.38 106 VAL B N 1
ATOM 5840 C CA . VAL B 1 106 ? -3.637 -49.875 -43.5 1 94.38 106 VAL B CA 1
ATOM 5841 C C . VAL B 1 106 ? -3.67 -51.188 -42.688 1 94.38 106 VAL B C 1
ATOM 5843 O O . VAL B 1 106 ? -3.166 -52.219 -43.125 1 94.38 106 VAL B O 1
ATOM 5846 N N . ALA B 1 107 ? -4.293 -51.125 -41.5 1 95.88 107 ALA B N 1
ATOM 5847 C CA . ALA B 1 107 ? -4.426 -52.312 -40.656 1 95.88 107 ALA B CA 1
ATOM 5848 C C . ALA B 1 107 ? -5.168 -53.438 -41.375 1 95.88 107 ALA B C 1
ATOM 5850 O O . ALA B 1 107 ? -4.762 -54.594 -41.344 1 95.88 107 ALA B O 1
ATOM 5851 N N . LEU B 1 108 ? -6.184 -53.125 -42.094 1 95.62 108 LEU B N 1
ATOM 5852 C CA . LEU B 1 108 ? -6.973 -54.094 -42.844 1 95.62 108 LEU B CA 1
ATOM 5853 C C . LEU B 1 108 ? -6.152 -54.688 -43.969 1 95.62 108 LEU B C 1
ATOM 5855 O O . LEU B 1 108 ? -6.223 -55.906 -44.219 1 95.62 108 LEU B O 1
ATOM 5859 N N . ALA B 1 109 ? -5.398 -53.906 -44.688 1 95.75 109 ALA B N 1
ATOM 5860 C CA . ALA B 1 109 ? -4.57 -54.375 -45.781 1 95.75 109 ALA B CA 1
ATOM 5861 C C . ALA B 1 109 ? -3.521 -55.375 -45.312 1 95.75 109 ALA B C 1
ATOM 5863 O O . ALA B 1 109 ? -3.365 -56.438 -45.906 1 95.75 109 ALA B O 1
ATOM 5864 N N . PHE B 1 110 ? -2.838 -55.031 -44.281 1 96.19 110 PHE B N 1
ATOM 5865 C CA . PHE B 1 110 ? -1.797 -55.906 -43.75 1 96.19 110 PHE B CA 1
ATOM 5866 C C . PHE B 1 110 ? -2.4 -57.188 -43.188 1 96.19 110 PHE B C 1
ATOM 5868 O O . PHE B 1 110 ? -1.816 -58.25 -43.312 1 96.19 110 PHE B O 1
ATOM 5875 N N . THR B 1 111 ? -3.555 -57.062 -42.531 1 96.44 111 THR B N 1
ATOM 5876 C CA . THR B 1 111 ? -4.258 -58.219 -42 1 96.44 111 THR B CA 1
ATOM 5877 C C . THR B 1 111 ? -4.707 -59.125 -43.125 1 96.44 111 THR B C 1
ATOM 5879 O O . THR B 1 111 ? -4.484 -60.344 -43.062 1 96.44 111 THR B O 1
ATOM 5882 N N . ALA B 1 112 ? -5.273 -58.594 -44.156 1 96.5 112 ALA B N 1
ATOM 5883 C CA . ALA B 1 112 ? -5.742 -59.406 -45.281 1 96.5 112 ALA B CA 1
ATOM 5884 C C . ALA B 1 112 ? -4.582 -60.125 -45.969 1 96.5 112 ALA B C 1
ATOM 5886 O O . ALA B 1 112 ? -4.695 -61.281 -46.344 1 96.5 112 ALA B O 1
ATOM 5887 N N . TRP B 1 113 ? -3.512 -59.406 -46.125 1 97.12 113 TRP B N 1
ATOM 5888 C CA . TRP B 1 113 ? -2.326 -60 -46.75 1 97.12 113 TRP B CA 1
ATOM 5889 C C . TRP B 1 113 ? -1.795 -61.156 -45.938 1 97.12 113 TRP B C 1
ATOM 5891 O O . TRP B 1 113 ? -1.516 -62.219 -46.469 1 97.12 113 TRP B O 1
ATOM 5901 N N . SER B 1 114 ? -1.633 -60.969 -44.656 1 96.06 114 SER B N 1
ATOM 5902 C CA . SER B 1 114 ? -1.093 -62 -43.781 1 96.06 114 SER B CA 1
ATOM 5903 C C . SER B 1 114 ? -1.999 -63.25 -43.781 1 96.06 114 SER B C 1
ATOM 5905 O O . SER B 1 114 ? -1.519 -64.375 -43.844 1 96.06 114 SER B O 1
ATOM 5907 N N . LEU B 1 115 ? -3.309 -63.062 -43.75 1 95.5 115 LEU B N 1
ATOM 5908 C CA . LEU B 1 115 ? -4.246 -64.188 -43.75 1 95.5 115 LEU B CA 1
ATOM 5909 C C . LEU B 1 115 ? -4.254 -64.875 -45.094 1 95.5 115 LEU B C 1
ATOM 5911 O O . LEU B 1 115 ? -4.492 -66.062 -45.156 1 95.5 115 LEU B O 1
ATOM 5915 N N . ALA B 1 116 ? -3.973 -64.125 -46.156 1 96.06 116 ALA B N 1
ATOM 5916 C CA . ALA B 1 116 ? -3.896 -64.75 -47.5 1 96.06 116 ALA B CA 1
ATOM 5917 C C . ALA B 1 116 ? -2.709 -65.688 -47.594 1 96.06 116 ALA B C 1
ATOM 5919 O O . ALA B 1 116 ? -2.695 -66.625 -48.438 1 96.06 116 ALA B O 1
ATOM 5920 N N . LEU B 1 117 ? -1.758 -65.562 -46.812 1 95.56 117 LEU B N 1
ATOM 5921 C CA . LEU B 1 117 ? -0.569 -66.375 -46.812 1 95.56 117 LEU B CA 1
ATOM 5922 C C . LEU B 1 117 ? -0.82 -67.688 -46.031 1 95.56 117 LEU B C 1
ATOM 5924 O O . LEU B 1 117 ? -0.081 -68.625 -46.188 1 95.56 117 LEU B O 1
ATOM 5928 N N . PHE B 1 118 ? -1.868 -67.688 -45.219 1 94.38 118 PHE B N 1
ATOM 5929 C CA . PHE B 1 118 ? -2.107 -68.75 -44.25 1 94.38 118 PHE B CA 1
ATOM 5930 C C . PHE B 1 118 ? -2.24 -70.125 -44.938 1 94.38 118 PHE B C 1
ATOM 5932 O O . PHE B 1 118 ? -1.689 -71.125 -44.469 1 94.38 118 PHE B O 1
ATOM 5939 N N . PRO B 1 119 ? -2.871 -70.188 -46.188 1 93 119 PRO B N 1
ATOM 5940 C CA . PRO B 1 119 ? -3.059 -71.5 -46.812 1 93 119 PRO B CA 1
ATOM 5941 C C . PRO B 1 119 ? -1.777 -72 -47.438 1 93 119 PRO B C 1
ATOM 5943 O O . PRO B 1 119 ? -1.703 -73.188 -47.781 1 93 119 PRO B O 1
ATOM 5946 N N . TYR B 1 120 ? -0.761 -71.125 -47.5 1 90.38 120 TYR B N 1
ATOM 5947 C CA . TYR B 1 120 ? 0.444 -71.5 -48.25 1 90.38 120 TYR B CA 1
ATOM 5948 C C . TYR B 1 120 ? 1.562 -71.938 -47.281 1 90.38 120 TYR B C 1
ATOM 5950 O O . TYR B 1 120 ? 1.922 -71.125 -46.406 1 90.38 120 TYR B O 1
ATOM 5958 N N . GLY B 1 121 ? 1.661 -73.062 -46.781 1 81 121 GLY B N 1
ATOM 5959 C CA . GLY B 1 121 ? 2.807 -73.438 -45.969 1 81 121 GLY B CA 1
ATOM 5960 C C . GLY B 1 121 ? 2.506 -74.562 -45.031 1 81 121 GLY B C 1
ATOM 5961 O O . GLY B 1 121 ? 1.368 -75 -44.938 1 81 121 GLY B O 1
ATOM 5962 N N . ASP B 1 122 ? 3.574 -75 -44.406 1 90.31 122 ASP B N 1
ATOM 5963 C CA . ASP B 1 122 ? 3.459 -76 -43.375 1 90.31 122 ASP B CA 1
ATOM 5964 C C . ASP B 1 122 ? 2.957 -75.438 -42.062 1 90.31 122 ASP B C 1
ATOM 5966 O O . ASP B 1 122 ? 2.539 -74.312 -42 1 90.31 122 ASP B O 1
ATOM 5970 N N . VAL B 1 123 ? 2.828 -76.188 -41.031 1 90.19 123 VAL B N 1
ATOM 5971 C CA . VAL B 1 123 ? 2.27 -75.812 -39.719 1 90.19 123 VAL B CA 1
ATOM 5972 C C . VAL B 1 123 ? 3.113 -74.75 -39.094 1 90.19 123 VAL B C 1
ATOM 5974 O O . VAL B 1 123 ? 2.58 -73.812 -38.438 1 90.19 123 VAL B O 1
ATOM 5977 N N . TYR B 1 124 ? 4.441 -74.75 -39.344 1 90.56 124 TYR B N 1
ATOM 5978 C CA . TYR B 1 124 ? 5.328 -73.75 -38.812 1 90.56 124 TYR B CA 1
ATOM 5979 C C . TYR B 1 124 ? 5.016 -72.375 -39.438 1 90.56 124 TYR B C 1
ATOM 5981 O O . TYR B 1 124 ? 4.941 -71.375 -38.75 1 90.56 124 TYR B O 1
ATOM 5989 N N . ARG B 1 125 ? 4.809 -72.375 -40.688 1 92.56 125 ARG B N 1
ATOM 5990 C CA . ARG B 1 125 ? 4.535 -71.125 -41.406 1 92.56 125 ARG B CA 1
ATOM 5991 C C . ARG B 1 125 ? 3.16 -70.562 -41.062 1 92.56 125 ARG B C 1
ATOM 5993 O O . ARG B 1 125 ? 2.977 -69.375 -41 1 92.56 125 ARG B O 1
ATOM 6000 N N . GLN B 1 126 ? 2.193 -71.438 -40.812 1 93.19 126 GLN B N 1
ATOM 6001 C CA . GLN B 1 126 ? 0.874 -71 -40.375 1 93.19 126 GLN B CA 1
ATOM 6002 C C . GLN B 1 126 ? 0.942 -70.375 -39 1 93.19 126 GLN B C 1
ATOM 6004 O O . GLN B 1 126 ? 0.319 -69.312 -38.781 1 93.19 126 GLN B O 1
ATOM 6009 N N . ALA B 1 127 ? 1.699 -70.938 -38.094 1 91.56 127 ALA B N 1
ATOM 6010 C CA . ALA B 1 127 ? 1.887 -70.375 -36.781 1 91.56 127 ALA B CA 1
ATOM 6011 C C . ALA B 1 127 ? 2.584 -69 -36.844 1 91.56 127 ALA B C 1
ATOM 6013 O O . ALA B 1 127 ? 2.301 -68.125 -36.062 1 91.56 127 ALA B O 1
ATOM 6014 N N . HIS B 1 128 ? 3.492 -68.875 -37.812 1 93.19 128 HIS B N 1
ATOM 6015 C CA . HIS B 1 128 ? 4.195 -67.625 -37.969 1 93.19 128 HIS B CA 1
ATOM 6016 C C . HIS B 1 128 ? 3.232 -66.5 -38.375 1 93.19 128 HIS B C 1
ATOM 6018 O O . HIS B 1 128 ? 3.395 -65.375 -37.969 1 93.19 128 HIS B O 1
ATOM 6024 N N . VAL B 1 129 ? 2.248 -66.812 -39.188 1 94.12 129 VAL B N 1
ATOM 6025 C CA . VAL B 1 129 ? 1.242 -65.812 -39.594 1 94.12 129 VAL B CA 1
ATOM 6026 C C . VAL B 1 129 ? 0.503 -65.312 -38.344 1 94.12 129 VAL B C 1
ATOM 6028 O O . VAL B 1 129 ? 0.319 -64.125 -38.188 1 94.12 129 VAL B O 1
ATOM 6031 N N . ALA B 1 130 ? 0.083 -66.25 -37.469 1 93.5 130 ALA B N 1
ATOM 6032 C CA . ALA B 1 130 ? -0.583 -65.875 -36.25 1 93.5 130 ALA B CA 1
ATOM 6033 C C . ALA B 1 130 ? 0.328 -65 -35.375 1 93.5 130 ALA B C 1
ATOM 6035 O O . ALA B 1 130 ? -0.114 -64 -34.781 1 93.5 130 ALA B O 1
ATOM 6036 N N . PHE B 1 131 ? 1.529 -65.375 -35.312 1 92.62 131 PHE B N 1
ATOM 6037 C CA . PHE B 1 131 ? 2.516 -64.625 -34.5 1 92.62 131 PHE B CA 1
ATOM 6038 C C . PHE B 1 131 ? 2.713 -63.219 -35.062 1 92.62 131 PHE B C 1
ATOM 6040 O O . PHE B 1 131 ? 2.725 -62.25 -34.281 1 92.62 131 PHE B O 1
ATOM 6047 N N . PHE B 1 132 ? 2.904 -63.094 -36.344 1 93.06 132 PHE B N 1
ATOM 6048 C CA . PHE B 1 132 ? 3.062 -61.781 -37.031 1 93.06 132 PHE B CA 1
ATOM 6049 C C . PHE B 1 132 ? 1.909 -60.844 -36.688 1 93.06 132 PHE B C 1
ATOM 6051 O O . PHE B 1 132 ? 2.131 -59.719 -36.281 1 93.06 132 PHE B O 1
ATOM 6058 N N . MET B 1 133 ? 0.699 -61.344 -36.781 1 94.25 133 MET B N 1
ATOM 6059 C CA . MET B 1 133 ? -0.48 -60.531 -36.531 1 94.25 133 MET B CA 1
ATOM 6060 C C . MET B 1 133 ? -0.563 -60.062 -35.094 1 94.25 133 MET B C 1
ATOM 6062 O O . MET B 1 133 ? -0.79 -58.906 -34.812 1 94.25 133 MET B O 1
ATOM 6066 N N . ALA B 1 134 ? -0.321 -60.969 -34.188 1 92.44 134 ALA B N 1
ATOM 6067 C CA . ALA B 1 134 ? -0.5 -60.688 -32.75 1 92.44 134 ALA B CA 1
ATOM 6068 C C . ALA B 1 134 ? 0.566 -59.719 -32.25 1 92.44 134 ALA B C 1
ATOM 6070 O O . ALA B 1 134 ? 0.252 -58.75 -31.547 1 92.44 134 ALA B O 1
ATOM 6071 N N . ILE B 1 135 ? 1.794 -59.875 -32.594 1 89.56 135 ILE B N 1
ATOM 6072 C CA . ILE B 1 135 ? 2.893 -59.094 -32.031 1 89.56 135 ILE B CA 1
ATOM 6073 C C . ILE B 1 135 ? 2.945 -57.75 -32.75 1 89.56 135 ILE B C 1
ATOM 6075 O O . ILE B 1 135 ? 3.209 -56.719 -32.094 1 89.56 135 ILE B O 1
ATOM 6079 N N . THR B 1 136 ? 2.73 -57.781 -34.062 1 90.69 136 THR B N 1
ATOM 6080 C CA . THR B 1 136 ? 2.828 -56.531 -34.812 1 90.69 136 THR B CA 1
ATOM 6081 C C . THR B 1 136 ? 1.726 -55.562 -34.406 1 90.69 136 THR B C 1
ATOM 6083 O O . THR B 1 136 ? 1.964 -54.344 -34.312 1 90.69 136 THR B O 1
ATOM 6086 N N . VAL B 1 137 ? 0.538 -56.062 -34.188 1 90.94 137 VAL B N 1
ATOM 6087 C CA . VAL B 1 137 ? -0.563 -55.156 -33.844 1 90.94 137 VAL B CA 1
ATOM 6088 C C . VAL B 1 137 ? -0.286 -54.5 -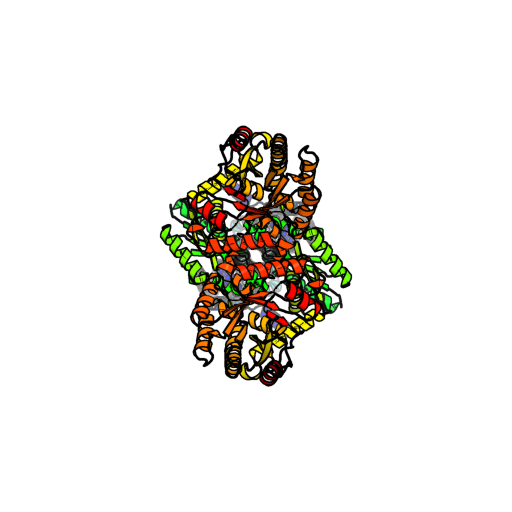32.5 1 90.94 137 VAL B C 1
ATOM 6090 O O . VAL B 1 137 ? -0.609 -53.344 -32.281 1 90.94 137 VAL B O 1
ATOM 6093 N N . ILE B 1 138 ? 0.237 -55.188 -31.547 1 87.88 138 ILE B N 1
ATOM 6094 C CA . ILE B 1 138 ? 0.541 -54.625 -30.219 1 87.88 138 ILE B CA 1
ATOM 6095 C C . ILE B 1 138 ? 1.559 -53.5 -30.359 1 87.88 138 ILE B C 1
ATOM 6097 O O . ILE B 1 138 ? 1.385 -52.406 -29.781 1 87.88 138 ILE B O 1
ATOM 6101 N N . ALA B 1 139 ? 2.584 -53.719 -31.141 1 88.25 139 ALA B N 1
ATOM 6102 C CA . ALA B 1 139 ? 3.596 -52.688 -31.359 1 88.25 139 ALA B CA 1
ATOM 6103 C C . ALA B 1 139 ? 2.984 -51.438 -32 1 88.25 139 ALA B C 1
ATOM 6105 O O . ALA B 1 139 ? 3.271 -50.312 -31.594 1 88.25 139 ALA B O 1
ATOM 6106 N N . CYS B 1 140 ? 2.127 -51.719 -33 1 91.44 140 CYS B N 1
ATOM 6107 C CA . CYS B 1 140 ? 1.528 -50.594 -33.719 1 91.44 140 CYS B CA 1
ATOM 6108 C C . CYS B 1 140 ? 0.61 -49.781 -32.812 1 91.44 140 CYS B C 1
ATOM 6110 O O . CYS B 1 140 ? 0.65 -48.531 -32.812 1 91.44 140 CYS B O 1
ATOM 6112 N N . ILE B 1 141 ? -0.16 -50.375 -32.031 1 91.19 141 ILE B N 1
ATOM 6113 C CA . ILE B 1 141 ? -1.134 -49.719 -31.172 1 91.19 141 ILE B CA 1
ATOM 6114 C C . ILE B 1 141 ? -0.41 -48.875 -30.141 1 91.19 141 ILE B C 1
ATOM 6116 O O . ILE B 1 141 ? -0.81 -47.719 -29.891 1 91.19 141 ILE B O 1
ATOM 6120 N N . PHE B 1 142 ? 0.636 -49.312 -29.609 1 89.38 142 PHE B N 1
ATOM 6121 C CA . PHE B 1 142 ? 1.34 -48.562 -28.578 1 89.38 142 PHE B CA 1
ATOM 6122 C C . PHE B 1 142 ? 2.129 -47.406 -29.172 1 89.38 142 PHE B C 1
ATOM 6124 O O . PHE B 1 142 ? 2.32 -46.375 -28.531 1 89.38 142 PHE B O 1
ATOM 6131 N N . CYS B 1 143 ? 2.539 -47.562 -30.422 1 90.44 143 CYS B N 1
ATOM 6132 C CA . CYS B 1 143 ? 3.195 -46.469 -31.094 1 90.44 143 CYS B CA 1
ATOM 6133 C C . CYS B 1 143 ? 2.201 -45.344 -31.406 1 90.44 143 CYS B C 1
ATOM 6135 O O . CYS B 1 143 ? 2.59 -44.188 -31.547 1 90.44 143 CYS B O 1
ATOM 6137 N N . MET B 1 144 ? 0.94 -45.688 -31.5 1 92.31 144 MET B N 1
ATOM 6138 C CA . MET B 1 144 ? -0.094 -44.688 -31.797 1 92.31 144 MET B CA 1
ATOM 6139 C C . MET B 1 144 ? -0.835 -44.281 -30.531 1 92.31 144 MET B C 1
ATOM 6141 O O . MET B 1 144 ? -1.955 -43.781 -30.594 1 92.31 144 MET B O 1
ATOM 6145 N N . MET B 1 145 ? -0.251 -44.438 -29.391 1 90.31 145 MET B N 1
ATOM 6146 C CA . MET B 1 145 ? -0.929 -44.25 -28.109 1 90.31 145 MET B CA 1
ATOM 6147 C C . MET B 1 145 ? -1.372 -42.812 -27.922 1 90.31 145 MET B C 1
ATOM 6149 O O . MET B 1 145 ? -2.33 -42.531 -27.203 1 90.31 145 MET B O 1
ATOM 6153 N N . HIS B 1 146 ? -0.708 -41.938 -28.594 1 91.69 146 HIS B N 1
ATOM 6154 C CA . HIS B 1 146 ? -1.026 -40.531 -28.438 1 91.69 146 HIS B CA 1
ATOM 6155 C C . HIS B 1 146 ? -2.148 -40.094 -29.375 1 91.69 146 HIS B C 1
ATOM 6157 O O . HIS B 1 146 ? -2.619 -38.969 -29.328 1 91.69 146 HIS B O 1
ATOM 6163 N N . LEU B 1 147 ? -2.52 -40.938 -30.25 1 92.56 147 LEU B N 1
ATOM 6164 C CA . LEU B 1 147 ? -3.701 -40.781 -31.094 1 92.56 147 LEU B CA 1
ATOM 6165 C C . LEU B 1 147 ? -4.66 -41.969 -30.875 1 92.56 147 LEU B C 1
ATOM 6167 O O . LEU B 1 147 ? -4.707 -42.906 -31.672 1 92.56 147 LEU B O 1
ATOM 6171 N N . LEU B 1 148 ? -5.418 -41.844 -29.797 1 91.88 148 LEU B N 1
ATOM 6172 C CA . LEU B 1 148 ? -6.215 -42.938 -29.25 1 91.88 148 LEU B CA 1
ATOM 6173 C C . LEU B 1 148 ? -7.203 -43.469 -30.297 1 91.88 148 LEU B C 1
ATOM 6175 O O . LEU B 1 148 ? -7.312 -44.688 -30.5 1 91.88 148 LEU B O 1
ATOM 6179 N N . PRO B 1 149 ? -7.914 -42.625 -31.031 1 92.44 149 PRO B N 1
ATOM 6180 C CA . PRO B 1 149 ? -8.867 -43.156 -32 1 92.44 149 PRO B CA 1
ATOM 6181 C C . PRO B 1 149 ? -8.203 -44.031 -33.062 1 92.44 149 PRO B C 1
ATOM 6183 O O . PRO B 1 149 ? -8.75 -45.094 -33.438 1 92.44 149 PRO B O 1
ATOM 6186 N N . ALA B 1 150 ? -7.031 -43.656 -33.531 1 93.44 150 ALA B N 1
ATOM 6187 C CA . ALA B 1 150 ? -6.301 -44.469 -34.5 1 93.44 150 ALA B CA 1
ATOM 6188 C C . ALA B 1 150 ? -5.863 -45.781 -33.906 1 93.44 150 ALA B C 1
ATOM 6190 O O . ALA B 1 150 ? -5.969 -46.844 -34.531 1 93.44 150 ALA B O 1
ATOM 6191 N N . ALA B 1 151 ? -5.375 -45.75 -32.688 1 93.31 151 ALA B N 1
ATOM 6192 C CA . ALA B 1 151 ? -4.949 -46.969 -31.984 1 93.31 151 ALA B CA 1
ATOM 6193 C C . ALA B 1 151 ? -6.125 -47.906 -31.766 1 93.31 151 ALA B C 1
ATOM 6195 O O . ALA B 1 151 ? -6.008 -49.125 -31.984 1 93.31 151 ALA B O 1
ATOM 6196 N N . LEU B 1 152 ? -7.227 -47.406 -31.391 1 92.06 152 LEU B N 1
ATOM 6197 C CA . LEU B 1 152 ? -8.414 -48.219 -31.125 1 92.06 152 LEU B CA 1
ATOM 6198 C C . LEU B 1 152 ? -8.945 -48.844 -32.406 1 92.06 152 LEU B C 1
ATOM 6200 O O . LEU B 1 152 ? -9.273 -50.031 -32.438 1 92.06 152 LEU B O 1
ATOM 6204 N N . SER B 1 153 ? -9.039 -48.094 -33.438 1 93.44 153 SER B N 1
ATOM 6205 C CA . SER B 1 153 ? -9.539 -48.625 -34.719 1 93.44 153 SER B CA 1
ATOM 6206 C C . SER B 1 153 ? -8.625 -49.75 -35.25 1 93.44 153 SER B C 1
ATOM 6208 O O . SER B 1 153 ? -9.109 -50.75 -35.75 1 93.44 153 SER B O 1
ATOM 6210 N N . THR B 1 154 ? -7.328 -49.5 -35.156 1 93.81 154 THR B N 1
ATOM 6211 C CA . THR B 1 154 ? -6.371 -50.5 -35.562 1 93.81 154 THR B CA 1
ATOM 6212 C C . THR B 1 154 ? -6.543 -51.781 -34.75 1 93.81 154 THR B C 1
ATOM 6214 O O . THR B 1 154 ? -6.574 -52.875 -35.312 1 93.81 154 THR B O 1
ATOM 6217 N N . ALA B 1 155 ? -6.68 -51.594 -33.469 1 93 155 ALA B N 1
ATOM 6218 C CA . ALA B 1 155 ? -6.848 -52.75 -32.562 1 93 155 ALA B CA 1
ATOM 6219 C C . ALA B 1 155 ? -8.125 -53.5 -32.906 1 93 155 ALA B C 1
ATOM 6221 O O . ALA B 1 155 ? -8.109 -54.75 -32.938 1 93 155 ALA B O 1
ATOM 6222 N N . VAL B 1 156 ? -9.164 -52.844 -33.125 1 91.69 156 VAL B N 1
ATOM 6223 C CA . VAL B 1 156 ? -10.453 -53.469 -33.406 1 91.69 156 VAL B CA 1
ATOM 6224 C C . VAL B 1 156 ? -10.391 -54.25 -34.719 1 91.69 156 VAL B C 1
ATOM 6226 O O . VAL B 1 156 ? -10.828 -55.406 -34.781 1 91.69 156 VAL B O 1
ATOM 6229 N N . VAL B 1 157 ? -9.781 -53.75 -35.719 1 94.06 157 VAL B N 1
ATOM 6230 C CA . VAL B 1 157 ? -9.727 -54.344 -37.062 1 94.06 157 VAL B CA 1
ATOM 6231 C C . VAL B 1 157 ? -8.875 -55.625 -37 1 94.06 157 VAL B C 1
ATOM 6233 O O . VAL B 1 157 ? -9.328 -56.688 -37.406 1 94.06 157 VAL B O 1
ATOM 6236 N N . VAL B 1 158 ? -7.719 -55.5 -36.469 1 95.12 158 VAL B N 1
ATOM 6237 C CA . VAL B 1 158 ? -6.762 -56.625 -36.531 1 95.12 158 VAL B CA 1
ATOM 6238 C C . VAL B 1 158 ? -7.18 -57.688 -35.531 1 95.12 158 VAL B C 1
ATOM 6240 O O . VAL B 1 158 ? -7.207 -58.875 -35.906 1 95.12 158 VAL B O 1
ATOM 6243 N N . ASN B 1 159 ? -7.539 -57.344 -34.312 1 94.31 159 ASN B N 1
ATOM 6244 C CA . ASN B 1 159 ? -7.848 -58.312 -33.312 1 94.31 159 ASN B CA 1
ATOM 6245 C C . ASN B 1 159 ? -9.172 -59.031 -33.562 1 94.31 159 ASN B C 1
ATOM 6247 O O . ASN B 1 159 ? -9.328 -60.219 -33.281 1 94.31 159 ASN B O 1
ATOM 6251 N N . THR B 1 160 ? -10.125 -58.312 -34.156 1 94.19 160 THR B N 1
ATOM 6252 C CA . THR B 1 160 ? -11.367 -58.969 -34.531 1 94.19 160 THR B CA 1
ATOM 6253 C C . THR B 1 160 ? -11.102 -60 -35.656 1 94.19 160 THR B C 1
ATOM 6255 O O . THR B 1 160 ? -11.578 -61.156 -35.562 1 94.19 160 THR B O 1
ATOM 6258 N N . ALA B 1 161 ? -10.328 -59.594 -36.625 1 96.06 161 ALA B N 1
ATOM 6259 C CA . ALA B 1 161 ? -9.969 -60.531 -37.719 1 96.06 161 ALA B CA 1
ATOM 6260 C C . ALA B 1 161 ? -9.211 -61.719 -37.156 1 96.06 161 ALA B C 1
ATOM 6262 O O . ALA B 1 161 ? -9.461 -62.875 -37.562 1 96.06 161 ALA B O 1
ATOM 6263 N N . PHE B 1 162 ? -8.32 -61.469 -36.219 1 95.56 162 PHE B N 1
ATOM 6264 C CA . PHE B 1 162 ? -7.512 -62.531 -35.625 1 95.56 162 PHE B CA 1
ATOM 6265 C C . PHE B 1 162 ? -8.391 -63.531 -34.875 1 95.56 162 PHE B C 1
ATOM 6267 O O . PHE B 1 162 ? -8.305 -64.75 -35.094 1 95.56 162 PHE B O 1
ATOM 6274 N N . VAL B 1 163 ? -9.258 -63.062 -34.031 1 94.12 163 VAL B N 1
ATOM 6275 C CA . VAL B 1 163 ? -10.078 -63.906 -33.156 1 94.12 163 VAL B CA 1
ATOM 6276 C C . VAL B 1 163 ? -11.086 -64.688 -34 1 94.12 163 VAL B C 1
ATOM 6278 O O . VAL B 1 163 ? -11.305 -65.875 -33.75 1 94.12 163 VAL B O 1
ATOM 6281 N N . VAL B 1 164 ? -11.617 -64.062 -35.031 1 94.75 164 VAL B N 1
ATOM 6282 C CA . VAL B 1 164 ? -12.609 -64.75 -35.844 1 94.75 164 VAL B CA 1
ATOM 6283 C C . VAL B 1 164 ? -11.93 -65.812 -36.719 1 94.75 164 VAL B C 1
ATOM 6285 O O . VAL B 1 164 ? -12.391 -66.938 -36.781 1 94.75 164 VAL B O 1
ATOM 6288 N N . PHE B 1 165 ? -10.812 -65.5 -37.312 1 95.56 165 PHE B N 1
ATOM 6289 C CA . PHE B 1 165 ? -10.141 -66.438 -38.219 1 95.56 165 PHE B CA 1
ATOM 6290 C C . PHE B 1 165 ? -9.57 -67.625 -37.469 1 95.56 165 PHE B C 1
ATOM 6292 O O . PHE B 1 165 ? -9.82 -68.75 -37.844 1 95.56 165 PHE B O 1
ATOM 6299 N N . PHE B 1 166 ? -8.898 -67.438 -36.469 1 94.56 166 PHE B N 1
ATOM 6300 C CA . PHE B 1 166 ? -8.219 -68.5 -35.75 1 94.56 166 PHE B CA 1
ATOM 6301 C C . PHE B 1 166 ? -9.156 -69.125 -34.719 1 94.56 166 PHE B C 1
ATOM 6303 O O . PHE B 1 166 ? -9.008 -70.312 -34.406 1 94.56 166 PHE B O 1
ATOM 6310 N N . GLY B 1 167 ? -10.086 -68.438 -34.25 1 92.75 167 GLY B N 1
ATOM 6311 C CA . GLY B 1 167 ? -11.07 -69 -33.344 1 92.75 167 GLY B CA 1
ATOM 6312 C C . GLY B 1 167 ? -12 -70 -34 1 92.75 167 GLY B C 1
ATOM 6313 O O . GLY B 1 167 ? -12.516 -70.938 -33.344 1 92.75 167 GLY B O 1
ATOM 6314 N N . THR B 1 168 ? -12.164 -69.812 -35.281 1 91.38 168 THR B N 1
ATOM 6315 C CA . THR B 1 168 ? -13.062 -70.75 -36 1 91.38 168 THR B CA 1
ATOM 6316 C C . THR B 1 168 ? -12.273 -71.812 -36.688 1 91.38 168 THR B C 1
ATOM 6318 O O . THR B 1 168 ? -12.836 -72.625 -37.469 1 91.38 168 THR B O 1
ATOM 6321 N N . SER B 1 169 ? -11.039 -71.812 -36.406 1 87 169 SER B N 1
ATOM 6322 C CA . SER B 1 169 ? -10.219 -72.875 -36.969 1 87 169 SER B CA 1
ATOM 6323 C C . SER B 1 169 ? -10.461 -74.188 -36.281 1 87 169 SER B C 1
ATOM 6325 O O . SER B 1 169 ? -11 -74.25 -35.156 1 87 169 SER B O 1
ATOM 6327 N N . ASN B 1 170 ? -10.359 -75.438 -36.844 1 86.94 170 ASN B N 1
ATOM 6328 C CA . ASN B 1 170 ? -10.57 -76.75 -36.25 1 86.94 170 ASN B CA 1
ATOM 6329 C C . ASN B 1 170 ? -9.336 -77.25 -35.5 1 86.94 170 ASN B C 1
ATOM 6331 O O . ASN B 1 170 ? -9.195 -78.438 -35.219 1 86.94 170 ASN B O 1
ATOM 6335 N N . ASN B 1 171 ? -8.484 -76.312 -35.188 1 91.12 171 ASN B N 1
ATOM 6336 C CA . ASN B 1 171 ? -7.27 -76.625 -34.438 1 91.12 171 ASN B CA 1
ATOM 6337 C C . ASN B 1 171 ? -7.309 -76 -33.031 1 91.12 171 ASN B C 1
ATOM 6339 O O . ASN B 1 171 ? -7.441 -74.812 -32.875 1 91.12 171 ASN B O 1
ATOM 6343 N N . ILE B 1 172 ? -7.137 -76.75 -31.969 1 89.56 172 ILE B N 1
ATOM 6344 C CA . ILE B 1 172 ? -7.285 -76.375 -30.562 1 89.56 172 ILE B CA 1
ATOM 6345 C C . ILE B 1 172 ? -6.219 -75.375 -30.203 1 89.56 172 ILE B C 1
ATOM 6347 O O . ILE B 1 172 ? -6.469 -74.438 -29.406 1 89.56 172 ILE B O 1
ATOM 6351 N N . THR B 1 173 ? -5.023 -75.5 -30.719 1 90.69 173 THR B N 1
ATOM 6352 C CA . THR B 1 173 ? -3.938 -74.562 -30.422 1 90.69 173 THR B CA 1
ATOM 6353 C C . THR B 1 173 ? -4.242 -73.188 -30.984 1 90.69 173 THR B C 1
ATOM 6355 O O . THR B 1 173 ? -3.988 -72.188 -30.312 1 90.69 173 THR B O 1
ATOM 6358 N N . PHE B 1 174 ? -4.773 -73.062 -32.156 1 93.12 174 PHE B N 1
ATOM 6359 C CA . PHE B 1 174 ? -5.141 -71.812 -32.75 1 93.12 174 PHE B CA 1
ATOM 6360 C C . PHE B 1 174 ? -6.293 -71.188 -32 1 93.12 174 PHE B C 1
ATOM 6362 O O . PHE B 1 174 ? -6.332 -69.938 -31.812 1 93.12 174 PHE B O 1
ATOM 6369 N N . ILE B 1 175 ? -7.203 -71.938 -31.516 1 93.25 175 ILE B N 1
ATOM 6370 C CA . ILE B 1 175 ? -8.305 -71.438 -30.688 1 93.25 175 ILE B CA 1
ATOM 6371 C C . ILE B 1 175 ? -7.754 -70.875 -29.391 1 93.25 175 ILE B C 1
ATOM 6373 O O . ILE B 1 175 ? -8.172 -69.812 -28.938 1 93.25 175 ILE B O 1
ATOM 6377 N N . ALA B 1 176 ? -6.812 -71.562 -28.781 1 91.56 176 ALA B N 1
ATOM 6378 C CA . ALA B 1 176 ? -6.176 -71.125 -27.547 1 91.56 176 ALA B CA 1
ATOM 6379 C C . ALA B 1 176 ? -5.449 -69.812 -27.766 1 91.56 176 ALA B C 1
ATOM 6381 O O . ALA B 1 176 ? -5.531 -68.875 -26.922 1 91.56 176 ALA B O 1
ATOM 6382 N N . THR B 1 177 ? -4.746 -69.688 -28.875 1 91.56 177 THR B N 1
ATOM 6383 C CA . THR B 1 177 ? -4.027 -68.438 -29.203 1 91.56 177 THR B CA 1
ATOM 6384 C C . THR B 1 177 ? -5 -67.25 -29.406 1 91.56 177 THR B C 1
ATOM 6386 O O . THR B 1 177 ? -4.703 -66.125 -29.047 1 91.56 177 THR B O 1
ATOM 6389 N N . ALA B 1 178 ? -6.137 -67.562 -30.016 1 92.62 178 ALA B N 1
ATOM 6390 C CA . ALA B 1 178 ? -7.156 -66.562 -30.203 1 92.62 178 ALA B CA 1
ATOM 6391 C C . ALA B 1 178 ? -7.684 -66.062 -28.875 1 92.62 178 ALA B C 1
ATOM 6393 O O . ALA B 1 178 ? -7.906 -64.812 -28.703 1 92.62 178 ALA B O 1
ATOM 6394 N N . ILE B 1 179 ? -7.82 -66.875 -27.891 1 88.38 179 ILE B N 1
ATOM 6395 C CA . ILE B 1 179 ? -8.281 -66.5 -26.562 1 88.38 179 ILE B CA 1
ATOM 6396 C C . ILE B 1 179 ? -7.23 -65.625 -25.891 1 88.38 179 ILE B C 1
ATOM 6398 O O . ILE B 1 179 ? -7.566 -64.562 -25.281 1 88.38 179 ILE B O 1
ATOM 6402 N N . ASP B 1 180 ? -6.004 -65.938 -26.031 1 89.12 180 ASP B N 1
ATOM 6403 C CA . ASP B 1 180 ? -4.902 -65.125 -25.453 1 89.12 180 ASP B CA 1
ATOM 6404 C C . ASP B 1 180 ? -4.871 -63.75 -26.031 1 89.12 180 ASP B C 1
ATOM 6406 O O . ASP B 1 180 ? -4.734 -62.75 -25.297 1 89.12 180 ASP B O 1
ATOM 6410 N N . VAL B 1 181 ? -4.973 -63.688 -27.328 1 89.31 181 VAL B N 1
ATOM 6411 C CA . VAL B 1 181 ? -4.898 -62.406 -28 1 89.31 181 VAL B CA 1
ATOM 6412 C C . VAL B 1 181 ? -6.086 -61.531 -27.578 1 89.31 181 VAL B C 1
ATOM 6414 O O . VAL B 1 181 ? -5.941 -60.312 -27.391 1 89.31 181 VAL B O 1
ATOM 6417 N N . LEU B 1 182 ? -7.219 -62.156 -27.422 1 87.94 182 LEU B N 1
ATOM 6418 C CA . LEU B 1 182 ? -8.406 -61.438 -26.984 1 87.94 182 LEU B CA 1
ATOM 6419 C C . LEU B 1 182 ? -8.195 -60.844 -25.594 1 87.94 182 LEU B C 1
ATOM 6421 O O . LEU B 1 182 ? -8.477 -59.656 -25.375 1 87.94 182 LEU B O 1
ATOM 6425 N N . LEU B 1 183 ? -7.664 -61.531 -24.703 1 86.25 183 LEU B N 1
ATOM 6426 C CA . LEU B 1 183 ? -7.457 -61.094 -23.328 1 86.25 183 LEU B CA 1
ATOM 6427 C C . LEU B 1 183 ? -6.391 -60 -23.266 1 86.25 183 LEU B C 1
ATOM 6429 O O . LEU B 1 183 ? -6.57 -58.969 -22.594 1 86.25 183 LEU B O 1
ATOM 6433 N N . VAL B 1 184 ? -5.352 -60.219 -23.953 1 86.44 184 VAL B N 1
ATOM 6434 C CA . VAL B 1 184 ? -4.266 -59.25 -23.969 1 86.44 184 VAL B CA 1
ATOM 6435 C C . VAL B 1 184 ? -4.742 -57.938 -24.609 1 86.44 184 VAL B C 1
ATOM 6437 O O . VAL B 1 184 ? -4.375 -56.844 -24.188 1 86.44 184 VAL B O 1
ATOM 6440 N N . SER B 1 185 ? -5.527 -58.125 -25.641 1 86.62 185 SER B N 1
ATOM 6441 C CA . SER B 1 185 ? -6.059 -56.969 -26.312 1 86.62 185 SER B CA 1
ATOM 6442 C C . SER B 1 185 ? -6.914 -56.125 -25.375 1 86.62 185 SER B C 1
ATOM 6444 O O . SER B 1 185 ? -6.836 -54.875 -25.391 1 86.62 185 SER B O 1
ATOM 6446 N N . ILE B 1 186 ? -7.672 -56.719 -24.562 1 84.31 186 ILE B N 1
ATOM 6447 C CA . ILE B 1 186 ? -8.516 -56 -23.609 1 84.31 186 ILE B CA 1
ATOM 6448 C C . ILE B 1 186 ? -7.645 -55.281 -22.594 1 84.31 186 ILE B C 1
ATOM 6450 O O . ILE B 1 186 ? -7.891 -54.094 -22.297 1 84.31 186 ILE B O 1
ATOM 6454 N N . ALA B 1 187 ? -6.664 -55.875 -22.125 1 83.81 187 ALA B N 1
ATOM 6455 C CA . ALA B 1 187 ? -5.742 -55.25 -21.188 1 83.81 187 ALA B CA 1
ATOM 6456 C C . ALA B 1 187 ? -5.023 -54.062 -21.828 1 83.81 187 ALA B C 1
ATOM 6458 O O . ALA B 1 187 ? -4.887 -53 -21.203 1 83.81 187 ALA B O 1
ATOM 6459 N N . MET B 1 188 ? -4.594 -54.25 -23 1 86.88 188 MET B N 1
ATOM 6460 C CA . MET B 1 188 ? -3.842 -53.219 -23.719 1 86.88 188 MET B CA 1
ATOM 6461 C C . MET B 1 188 ? -4.719 -52 -23.984 1 86.88 188 MET B C 1
ATOM 6463 O O . MET B 1 188 ? -4.254 -50.844 -23.891 1 86.88 188 MET B O 1
ATOM 6467 N N . LEU B 1 189 ? -5.922 -52.281 -24.297 1 87.25 189 LEU B N 1
ATOM 6468 C CA . LEU B 1 189 ? -6.844 -51.188 -24.547 1 87.25 189 LEU B CA 1
ATOM 6469 C C . LEU B 1 189 ? -7.082 -50.375 -23.281 1 87.25 189 LEU B C 1
ATOM 6471 O O . LEU B 1 189 ? -7.172 -49.156 -23.328 1 87.25 189 LEU B O 1
ATOM 6475 N N . SER B 1 190 ? -7.145 -51 -22.188 1 88.38 190 SER B N 1
ATOM 6476 C CA . SER B 1 190 ? -7.301 -50.312 -20.906 1 88.38 190 SER B CA 1
ATOM 6477 C C . SER B 1 190 ? -6.082 -49.469 -20.578 1 88.38 190 SER B C 1
ATOM 6479 O O . SER B 1 190 ? -6.215 -48.312 -20.109 1 88.38 190 SER B O 1
ATOM 6481 N N . ILE B 1 191 ? -4.98 -49.969 -20.812 1 87.31 191 ILE B N 1
ATOM 6482 C CA . ILE B 1 191 ? -3.73 -49.25 -20.578 1 87.31 191 ILE B CA 1
ATOM 6483 C C . ILE B 1 191 ? -3.631 -48.031 -21.5 1 87.31 191 ILE B C 1
ATOM 6485 O O . ILE B 1 191 ? -3.234 -46.938 -21.078 1 87.31 191 ILE B O 1
ATOM 6489 N N . LEU B 1 192 ? -4.012 -48.281 -22.75 1 89.38 192 LEU B N 1
ATOM 6490 C CA . LEU B 1 192 ? -3.969 -47.188 -23.734 1 89.38 192 LEU B CA 1
ATOM 6491 C C . LEU B 1 192 ? -4.879 -46.031 -23.328 1 89.38 192 LEU B C 1
ATOM 6493 O O . LEU B 1 192 ? -4.496 -44.875 -23.438 1 89.38 192 LEU B O 1
ATOM 6497 N N . LYS B 1 193 ? -6.023 -46.344 -22.859 1 89.94 193 LYS B N 1
ATOM 6498 C CA . LYS B 1 193 ? -6.961 -45.344 -22.422 1 89.94 193 LYS B CA 1
ATOM 6499 C C . LYS B 1 193 ? -6.41 -44.562 -21.219 1 89.94 193 LYS B C 1
ATOM 6501 O O . LYS B 1 193 ? -6.496 -43.344 -21.172 1 89.94 193 LYS B O 1
ATOM 6506 N N . SER B 1 194 ? -5.895 -45.281 -20.344 1 88 194 SER B N 1
ATOM 6507 C CA . SER B 1 194 ? -5.316 -44.656 -19.156 1 88 194 SER B CA 1
ATOM 6508 C C . SER B 1 194 ? -4.141 -43.75 -19.516 1 88 194 SER B C 1
ATOM 6510 O O . SER B 1 194 ? -4.02 -42.656 -19.016 1 88 194 SER B O 1
ATOM 6512 N N . GLN B 1 195 ? -3.322 -44.281 -20.391 1 87.38 195 GLN B N 1
ATOM 6513 C CA . GLN B 1 195 ? -2.139 -43.531 -20.781 1 87.38 195 GLN B CA 1
ATOM 6514 C C . GLN B 1 195 ? -2.521 -42.281 -21.562 1 87.38 195 GLN B C 1
ATOM 6516 O O . GLN B 1 195 ? -1.898 -41.219 -21.391 1 87.38 195 GLN B O 1
ATOM 6521 N N . TYR B 1 196 ? -3.451 -42.438 -22.391 1 89.62 196 TYR B N 1
ATOM 6522 C CA . TYR B 1 196 ? -3.924 -41.25 -23.109 1 89.62 196 TYR B CA 1
ATOM 6523 C C . TYR B 1 196 ? -4.504 -40.219 -22.156 1 89.62 196 TYR B C 1
ATOM 6525 O O . TYR B 1 196 ? -4.27 -39.031 -22.328 1 89.62 196 TYR B O 1
ATOM 6533 N N . GLY B 1 197 ? -5.234 -40.656 -21.219 1 88.62 197 GLY B N 1
ATOM 6534 C CA . GLY B 1 197 ? -5.738 -39.781 -20.188 1 88.62 197 GLY B CA 1
ATOM 6535 C C . GLY B 1 197 ? -4.641 -39.031 -19.453 1 88.62 197 GLY B C 1
ATOM 6536 O O . GLY B 1 197 ? -4.73 -37.812 -19.234 1 88.62 197 GLY B O 1
ATOM 6537 N N . ASP B 1 198 ? -3.695 -39.75 -19.094 1 88.25 198 ASP B N 1
ATOM 6538 C CA . ASP B 1 198 ? -2.559 -39.156 -18.406 1 88.25 198 ASP B CA 1
ATOM 6539 C C . ASP B 1 198 ? -1.843 -38.156 -19.297 1 88.25 198 ASP B C 1
ATOM 6541 O O . ASP B 1 198 ? -1.386 -37.094 -18.812 1 88.25 198 ASP B O 1
ATOM 6545 N N . PHE B 1 199 ? -1.717 -38.5 -20.547 1 88.19 199 PHE B N 1
ATOM 6546 C CA . PHE B 1 199 ? -1.081 -37.594 -21.516 1 88.19 199 PHE B CA 1
ATOM 6547 C C . PHE B 1 199 ? -1.86 -36.281 -21.625 1 88.19 199 PHE B C 1
ATOM 6549 O O . PHE B 1 199 ? -1.275 -35.219 -21.578 1 88.19 199 PHE B O 1
ATOM 6556 N N . THR B 1 200 ? -3.096 -36.312 -21.734 1 88.69 200 THR B N 1
ATOM 6557 C CA . THR B 1 200 ? -3.938 -35.125 -21.828 1 88.69 200 THR B CA 1
ATOM 6558 C C . THR B 1 200 ? -3.854 -34.312 -20.562 1 88.69 200 THR B C 1
ATOM 6560 O O . THR B 1 200 ? -3.775 -33.062 -20.609 1 88.69 200 THR B O 1
ATOM 6563 N N . ARG B 1 201 ? -3.855 -35 -19.5 1 88.56 201 ARG B N 1
ATOM 6564 C CA . ARG B 1 201 ? -3.75 -34.312 -18.219 1 88.56 201 ARG B CA 1
ATOM 6565 C C . ARG B 1 201 ? -2.414 -33.562 -18.109 1 88.56 201 ARG B C 1
ATOM 6567 O O . ARG B 1 201 ? -2.352 -32.469 -17.578 1 88.56 201 ARG B O 1
ATOM 6574 N N . LEU B 1 202 ? -1.426 -34.219 -18.531 1 88.12 202 LEU B N 1
ATOM 6575 C CA . LEU B 1 202 ? -0.1 -33.625 -18.484 1 88.12 202 LEU B CA 1
ATOM 6576 C C . LEU B 1 202 ? -0.066 -32.344 -19.297 1 88.12 202 LEU B C 1
ATOM 6578 O O . LEU B 1 202 ? 0.462 -31.312 -18.844 1 88.12 202 LEU B O 1
ATOM 6582 N N . VAL B 1 203 ? -0.579 -32.344 -20.5 1 88.5 203 VAL B N 1
ATOM 6583 C CA . VAL B 1 203 ? -0.576 -31.172 -21.375 1 88.5 203 VAL B CA 1
ATOM 6584 C C . VAL B 1 203 ? -1.387 -30.047 -20.75 1 88.5 203 VAL B C 1
ATOM 6586 O O . VAL B 1 203 ? -0.953 -28.891 -20.75 1 88.5 203 VAL B O 1
ATOM 6589 N N . ASN B 1 204 ? -2.453 -30.344 -20.203 1 87.62 204 ASN B N 1
ATOM 6590 C CA . ASN B 1 204 ? -3.303 -29.344 -19.562 1 87.62 204 ASN B CA 1
ATOM 6591 C C . ASN B 1 204 ? -2.643 -28.75 -18.328 1 87.62 204 ASN B C 1
ATOM 6593 O O . ASN B 1 204 ? -2.738 -27.547 -18.078 1 87.62 204 ASN B O 1
ATOM 6597 N N . MET B 1 205 ? -2.064 -29.578 -17.578 1 87.62 205 MET B N 1
ATOM 6598 C CA . MET B 1 205 ? -1.394 -29.109 -16.359 1 87.62 205 MET B CA 1
ATOM 6599 C C . MET B 1 205 ? -0.234 -28.188 -16.703 1 87.62 205 MET B C 1
ATOM 6601 O O . MET B 1 205 ? 0.04 -27.234 -15.969 1 87.62 205 MET B O 1
ATOM 6605 N N . GLN B 1 206 ? 0.422 -28.531 -17.703 1 86.75 206 GLN B N 1
ATOM 6606 C CA . GLN B 1 206 ? 1.511 -27.672 -18.141 1 86.75 206 GLN B CA 1
ATOM 6607 C C . GLN B 1 206 ? 0.996 -26.281 -18.5 1 86.75 206 GLN B C 1
ATOM 6609 O O . GLN B 1 206 ? 1.602 -25.281 -18.125 1 86.75 206 GLN B O 1
ATOM 6614 N N . ALA B 1 207 ? -0.026 -26.219 -19.219 1 84.69 207 ALA B N 1
ATOM 6615 C CA . ALA B 1 207 ? -0.627 -24.938 -19.594 1 84.69 207 ALA B CA 1
ATOM 6616 C C . ALA B 1 207 ? -1.072 -24.172 -18.344 1 84.69 207 ALA B C 1
ATOM 6618 O O . ALA B 1 207 ? -0.854 -22.953 -18.25 1 84.69 207 ALA B O 1
ATOM 6619 N N . ARG B 1 208 ? -1.639 -24.812 -17.453 1 86.75 208 ARG B N 1
ATOM 6620 C CA . ARG B 1 208 ? -2.115 -24.188 -16.219 1 86.75 208 ARG B CA 1
ATOM 6621 C C . ARG B 1 208 ? -0.951 -23.672 -15.375 1 86.75 208 ARG B C 1
ATOM 6623 O O . ARG B 1 208 ? -1.027 -22.578 -14.797 1 86.75 208 ARG B O 1
ATOM 6630 N N . THR B 1 209 ? -0.001 -24.469 -15.227 1 86.75 209 THR B N 1
ATOM 6631 C CA . THR B 1 209 ? 1.182 -24.078 -14.469 1 86.75 209 THR B CA 1
ATOM 6632 C C . THR B 1 209 ? 1.792 -22.797 -15.047 1 86.75 209 THR B C 1
ATOM 6634 O O . THR B 1 209 ? 2.195 -21.906 -14.297 1 86.75 209 THR B O 1
ATOM 6637 N N . GLU B 1 210 ? 1.883 -22.734 -16.312 1 85.75 210 GLU B N 1
ATOM 6638 C CA . GLU B 1 210 ? 2.434 -21.562 -16.969 1 85.75 210 GLU B CA 1
ATOM 6639 C C . GLU B 1 210 ? 1.572 -20.328 -16.703 1 85.75 210 GLU B C 1
ATOM 6641 O O . GLU B 1 210 ? 2.094 -19.25 -16.438 1 85.75 210 GLU B O 1
ATOM 6646 N N . ARG B 1 211 ? 0.376 -20.469 -16.734 1 84.31 211 ARG B N 1
ATOM 6647 C CA . ARG B 1 211 ? -0.539 -19.359 -16.469 1 84.31 211 ARG B CA 1
ATOM 6648 C C . ARG B 1 211 ? -0.411 -18.891 -15.023 1 84.31 211 ARG B C 1
ATOM 6650 O O . ARG B 1 211 ? -0.348 -17.688 -14.766 1 84.31 211 ARG B O 1
ATOM 6657 N N . LEU B 1 212 ? -0.402 -19.844 -14.148 1 81.94 212 LEU B N 1
ATOM 6658 C CA . LEU B 1 212 ? -0.284 -19.5 -12.734 1 81.94 212 LEU B CA 1
ATOM 6659 C C . LEU B 1 212 ? 1.048 -18.828 -12.445 1 81.94 212 LEU B C 1
ATOM 6661 O O . LEU B 1 212 ? 1.115 -17.906 -11.625 1 81.94 212 LEU B O 1
ATOM 6665 N N . SER B 1 213 ? 1.964 -19.312 -13.055 1 83.81 213 SER B N 1
ATOM 6666 C CA . SER B 1 213 ? 3.287 -18.719 -12.906 1 83.81 213 SER B CA 1
ATOM 6667 C C . SER B 1 213 ? 3.293 -17.266 -13.391 1 83.81 213 SER B C 1
ATOM 6669 O O . SER B 1 213 ? 3.838 -16.391 -12.719 1 83.81 213 SER B O 1
ATOM 6671 N N . ASP B 1 214 ? 2.693 -17.031 -14.5 1 79.81 214 ASP B N 1
ATOM 6672 C CA . ASP B 1 214 ? 2.59 -15.68 -15.039 1 79.81 214 ASP B CA 1
ATOM 6673 C C . ASP B 1 214 ? 1.788 -14.773 -14.109 1 79.81 214 ASP B C 1
ATOM 6675 O O . ASP B 1 214 ? 2.172 -13.633 -13.867 1 79.81 214 ASP B O 1
ATOM 6679 N N . GLU B 1 215 ? 0.782 -15.25 -13.664 1 79.44 215 GLU B N 1
ATOM 6680 C CA . GLU B 1 215 ? -0.052 -14.5 -12.734 1 79.44 215 GLU B CA 1
ATOM 6681 C C . GLU B 1 215 ? 0.708 -14.188 -11.445 1 79.44 215 GLU B C 1
ATOM 6683 O O . GLU B 1 215 ? 0.597 -13.078 -10.914 1 79.44 215 GLU B O 1
ATOM 6688 N N . ASN B 1 216 ? 1.289 -15.156 -10.984 1 79 216 ASN B N 1
ATOM 6689 C CA . ASN B 1 216 ? 2.107 -14.969 -9.789 1 79 216 ASN B CA 1
ATOM 6690 C C . ASN B 1 216 ? 3.152 -13.875 -9.992 1 79 216 ASN B C 1
ATOM 6692 O O . ASN B 1 216 ? 3.379 -13.055 -9.102 1 79 216 ASN B O 1
ATOM 6696 N N . GLN B 1 217 ? 3.654 -13.883 -11.102 1 76.12 217 GLN B N 1
ATOM 6697 C CA . GLN B 1 217 ? 4.668 -12.883 -11.414 1 76.12 217 GLN B CA 1
ATOM 6698 C C . GLN B 1 217 ? 4.062 -11.484 -11.453 1 76.12 217 GLN B C 1
ATOM 6700 O O . GLN B 1 217 ? 4.664 -10.523 -10.969 1 76.12 217 GLN B O 1
ATOM 6705 N N . GLN B 1 218 ? 3.002 -11.383 -11.938 1 75.69 218 GLN B N 1
ATOM 6706 C CA . GLN B 1 218 ? 2.32 -10.094 -12.008 1 75.69 218 GLN B CA 1
ATOM 6707 C C . GLN B 1 218 ? 1.915 -9.609 -10.617 1 75.69 218 GLN B C 1
ATOM 6709 O O . GLN B 1 218 ? 2.139 -8.453 -10.266 1 75.69 218 GLN B O 1
ATOM 6714 N N . LEU B 1 219 ? 1.376 -10.484 -9.875 1 74.31 219 LEU B N 1
ATOM 6715 C CA . LEU B 1 219 ? 0.905 -10.156 -8.531 1 74.31 219 LEU B CA 1
ATOM 6716 C C . LEU B 1 219 ? 2.074 -9.812 -7.617 1 74.31 219 LEU B C 1
ATOM 6718 O O . LEU B 1 219 ? 1.959 -8.938 -6.754 1 74.31 219 LEU B O 1
ATOM 6722 N N . ALA B 1 220 ? 3.076 -10.43 -7.891 1 72.31 220 ALA B N 1
ATOM 6723 C CA . ALA B 1 220 ? 4.227 -10.305 -7 1 72.31 220 ALA B CA 1
ATOM 6724 C C . ALA B 1 220 ? 5.066 -9.078 -7.359 1 72.31 220 ALA B C 1
ATOM 6726 O O . ALA B 1 220 ? 5.785 -8.539 -6.516 1 72.31 220 ALA B O 1
ATOM 6727 N N . ASN B 1 221 ? 4.801 -8.633 -8.602 1 80.94 221 ASN B N 1
ATOM 6728 C CA . ASN B 1 221 ? 5.824 -7.688 -9.031 1 80.94 221 ASN B CA 1
ATOM 6729 C C . ASN B 1 221 ? 5.207 -6.371 -9.5 1 80.94 221 ASN B C 1
ATOM 6731 O O . ASN B 1 221 ? 5.918 -5.395 -9.734 1 80.94 221 ASN B O 1
ATOM 6735 N N . LEU B 1 222 ? 3.932 -6.293 -9.586 1 83.88 222 LEU B N 1
ATOM 6736 C CA . LEU B 1 222 ? 3.303 -5.082 -10.094 1 83.88 222 LEU B CA 1
ATOM 6737 C C . LEU B 1 222 ? 2.311 -4.512 -9.086 1 83.88 222 LEU B C 1
ATOM 6739 O O . LEU B 1 222 ? 1.662 -5.266 -8.359 1 83.88 222 LEU B O 1
ATOM 6743 N N . ASP B 1 223 ? 2.277 -3.189 -9.047 1 83 223 ASP B N 1
ATOM 6744 C CA . ASP B 1 223 ? 1.277 -2.492 -8.242 1 83 223 ASP B CA 1
ATOM 6745 C C . ASP B 1 223 ? -0.088 -2.514 -8.93 1 83 223 ASP B C 1
ATOM 6747 O O . ASP B 1 223 ? -0.216 -2.107 -10.086 1 83 223 ASP B O 1
ATOM 6751 N N . SER B 1 224 ? -1.019 -2.969 -8.297 1 76.69 224 SER B N 1
ATOM 6752 C CA . SER B 1 224 ? -2.336 -3.197 -8.883 1 76.69 224 SER B CA 1
ATOM 6753 C C . SER B 1 224 ? -3.014 -1.88 -9.25 1 76.69 224 SER B C 1
ATOM 6755 O O . SER B 1 224 ? -3.848 -1.834 -10.156 1 76.69 224 SER B O 1
ATOM 6757 N N . LEU B 1 225 ? -2.672 -0.813 -8.602 1 78.69 225 LEU B N 1
ATOM 6758 C CA . LEU B 1 225 ? -3.34 0.465 -8.82 1 78.69 225 LEU B CA 1
ATOM 6759 C C . LEU B 1 225 ? -2.771 1.175 -10.039 1 78.69 225 LEU B C 1
ATOM 6761 O O . LEU B 1 225 ? -3.527 1.684 -10.875 1 78.69 225 LEU B O 1
ATOM 6765 N N . THR B 1 226 ? -1.479 1.235 -10.18 1 88.06 226 THR B N 1
ATOM 6766 C CA . THR B 1 226 ? -0.839 2.053 -11.203 1 88.06 226 THR B CA 1
ATOM 6767 C C . THR B 1 226 ? -0.301 1.182 -12.328 1 88.06 226 THR B C 1
ATOM 6769 O O . THR B 1 226 ? -0.01 1.679 -13.422 1 88.06 226 THR B O 1
ATOM 6772 N N . GLY B 1 227 ? -0.089 -0.151 -12.078 1 87 227 GLY B N 1
ATOM 6773 C CA . GLY B 1 227 ? 0.508 -1.03 -13.07 1 87 227 GLY B CA 1
ATOM 6774 C C . GLY B 1 227 ? 2.021 -0.94 -13.117 1 87 227 GLY B C 1
ATOM 6775 O O . GLY B 1 227 ? 2.662 -1.593 -13.945 1 87 227 GLY B O 1
ATOM 6776 N N . LEU B 1 228 ? 2.555 -0.141 -12.258 1 91.44 228 LEU B N 1
ATOM 6777 C CA . LEU B 1 228 ? 4.004 0.018 -12.172 1 91.44 228 LEU B CA 1
ATOM 6778 C C . LEU B 1 228 ? 4.621 -1.091 -11.328 1 91.44 228 LEU B C 1
ATOM 6780 O O . LEU B 1 228 ? 3.904 -1.867 -10.688 1 91.44 228 LEU B O 1
ATOM 6784 N N . ALA B 1 229 ? 5.914 -1.203 -11.453 1 91.62 229 ALA B N 1
ATOM 6785 C CA . ALA B 1 229 ? 6.625 -2.143 -10.586 1 91.62 229 ALA B CA 1
ATOM 6786 C C . ALA B 1 229 ? 6.348 -1.851 -9.117 1 91.62 229 ALA B C 1
ATOM 6788 O O . ALA B 1 229 ? 6.227 -0.689 -8.719 1 91.62 229 ALA B O 1
ATOM 6789 N N . ASN B 1 230 ? 6.168 -2.875 -8.352 1 87.62 230 ASN B N 1
ATOM 6790 C CA . ASN B 1 230 ? 5.93 -2.689 -6.926 1 87.62 230 ASN B CA 1
ATOM 6791 C C . ASN B 1 230 ? 7.234 -2.689 -6.133 1 87.62 230 ASN B C 1
ATOM 6793 O O . ASN B 1 230 ? 8.32 -2.695 -6.715 1 87.62 230 ASN B O 1
ATOM 6797 N N . ARG B 1 231 ? 7.133 -2.57 -4.863 1 84.19 231 ARG B N 1
ATOM 6798 C CA . ARG B 1 231 ? 8.289 -2.48 -3.979 1 84.19 231 ARG B CA 1
ATOM 6799 C C . ARG B 1 231 ? 9.203 -3.688 -4.148 1 84.19 231 ARG B C 1
ATOM 6801 O O . ARG B 1 231 ? 10.43 -3.545 -4.203 1 84.19 231 ARG B O 1
ATOM 6808 N N . ARG B 1 232 ? 8.672 -4.855 -4.289 1 79.62 232 ARG B N 1
ATOM 6809 C CA . ARG B 1 232 ? 9.453 -6.078 -4.434 1 79.62 232 ARG B CA 1
ATOM 6810 C C . ARG B 1 232 ? 10.266 -6.059 -5.727 1 79.62 232 ARG B C 1
ATOM 6812 O O . ARG B 1 232 ? 11.461 -6.359 -5.719 1 79.62 232 ARG B O 1
ATOM 6819 N N . LYS B 1 233 ? 9.539 -5.809 -6.777 1 88.31 233 LYS B N 1
ATOM 6820 C CA . LYS B 1 233 ? 10.219 -5.746 -8.07 1 88.31 233 LYS B CA 1
ATOM 6821 C C . LYS B 1 233 ? 11.297 -4.668 -8.062 1 88.31 233 LYS B C 1
ATOM 6823 O O . LYS B 1 233 ? 12.344 -4.828 -8.695 1 88.31 233 LYS B O 1
ATOM 6828 N N . PHE B 1 234 ? 11.039 -3.604 -7.441 1 92.5 234 PHE B N 1
ATOM 6829 C CA . PHE B 1 234 ? 12.016 -2.52 -7.352 1 92.5 234 PHE B CA 1
ATOM 6830 C C . PHE B 1 234 ? 13.312 -3.01 -6.723 1 92.5 234 PHE B C 1
ATOM 6832 O O . PHE B 1 234 ? 14.391 -2.811 -7.285 1 92.5 234 PHE B O 1
ATOM 6839 N N . PHE B 1 235 ? 13.242 -3.684 -5.637 1 87.31 235 PHE B N 1
ATOM 6840 C CA . PHE B 1 235 ? 14.438 -4.102 -4.922 1 87.31 235 PHE B CA 1
ATOM 6841 C C . PHE B 1 235 ? 15.148 -5.23 -5.664 1 87.31 235 PHE B C 1
ATOM 6843 O O . PHE B 1 235 ? 16.375 -5.316 -5.645 1 87.31 235 PHE B O 1
ATOM 6850 N N . THR B 1 236 ? 14.375 -6.066 -6.273 1 87.94 236 THR B N 1
ATOM 6851 C CA . THR B 1 236 ? 14.977 -7.109 -7.098 1 87.94 236 THR B CA 1
ATOM 6852 C C . THR B 1 236 ? 15.766 -6.496 -8.25 1 87.94 236 THR B C 1
ATOM 6854 O O . THR B 1 236 ? 16.891 -6.91 -8.531 1 87.94 236 THR B O 1
ATOM 6857 N N . ARG B 1 237 ? 15.117 -5.594 -8.836 1 91.81 237 ARG B N 1
ATOM 6858 C CA . ARG B 1 237 ? 15.773 -4.914 -9.945 1 91.81 237 ARG B CA 1
ATOM 6859 C C . ARG B 1 237 ? 16.984 -4.113 -9.469 1 91.81 237 ARG B C 1
ATOM 6861 O O . ARG B 1 237 ? 18.016 -4.074 -10.133 1 91.81 237 ARG B O 1
ATOM 6868 N N . LEU B 1 238 ? 16.781 -3.426 -8.406 1 92.69 238 LEU B N 1
ATOM 6869 C CA . LEU B 1 238 ? 17.891 -2.646 -7.84 1 92.69 238 LEU B CA 1
ATOM 6870 C C . LEU B 1 238 ? 19.094 -3.535 -7.551 1 92.69 238 LEU B C 1
ATOM 6872 O O . LEU B 1 238 ? 20.219 -3.176 -7.879 1 92.69 238 LEU B O 1
ATOM 6876 N N . ASP B 1 239 ? 18.859 -4.656 -6.988 1 90.81 239 ASP B N 1
ATOM 6877 C CA . ASP B 1 239 ? 19.922 -5.605 -6.684 1 90.81 239 ASP B CA 1
ATOM 6878 C C . ASP B 1 239 ? 20.641 -6.055 -7.957 1 90.81 239 ASP B C 1
ATOM 6880 O O . ASP B 1 239 ? 21.875 -6.105 -8 1 90.81 239 ASP B O 1
ATOM 6884 N N . SER B 1 240 ? 19.891 -6.371 -8.953 1 91.81 240 SER B N 1
ATOM 6885 C CA . SER B 1 240 ? 20.438 -6.836 -10.227 1 91.81 240 SER B CA 1
ATOM 6886 C C . SER B 1 240 ? 21.25 -5.742 -10.914 1 91.81 240 SER B C 1
ATOM 6888 O O . SER B 1 240 ? 22.359 -6.004 -11.414 1 91.81 240 SER B O 1
ATOM 6890 N N . VAL B 1 241 ? 20.734 -4.578 -10.922 1 92.06 241 VAL B N 1
ATOM 6891 C CA . VAL B 1 241 ? 21.391 -3.469 -11.617 1 92.06 241 VAL B CA 1
ATOM 6892 C C . VAL B 1 241 ? 22.656 -3.057 -10.867 1 92.06 241 VAL B C 1
ATOM 6894 O O . VAL B 1 241 ? 23.656 -2.695 -11.484 1 92.06 241 VAL B O 1
ATOM 6897 N N . LEU B 1 242 ? 22.578 -3.072 -9.594 1 91.12 242 LEU B N 1
ATOM 6898 C CA . LEU B 1 242 ? 23.75 -2.711 -8.805 1 91.12 242 LEU B CA 1
ATOM 6899 C C . LEU B 1 242 ? 24.875 -3.725 -8.992 1 91.12 242 LEU B C 1
ATOM 6901 O O . LEU B 1 242 ? 26.047 -3.355 -9.039 1 91.12 242 LEU B O 1
ATOM 6905 N N . ALA B 1 243 ? 24.531 -4.961 -9.047 1 89.62 243 ALA B N 1
ATOM 6906 C CA . ALA B 1 243 ? 25.531 -6.004 -9.289 1 89.62 243 ALA B CA 1
ATOM 6907 C C . ALA B 1 243 ? 26.203 -5.809 -10.641 1 89.62 243 ALA B C 1
ATOM 6909 O O . ALA B 1 243 ? 27.422 -5.93 -10.758 1 89.62 243 ALA B O 1
ATOM 6910 N N . SER B 1 244 ? 25.406 -5.574 -11.578 1 90.31 244 SER B N 1
ATOM 6911 C CA . SER B 1 244 ? 25.922 -5.324 -12.914 1 90.31 244 SER B CA 1
ATOM 6912 C C . SER B 1 244 ? 26.797 -4.066 -12.945 1 90.31 244 SER B C 1
ATOM 6914 O O . SER B 1 244 ? 27.812 -4.027 -13.625 1 90.31 244 SER B O 1
ATOM 6916 N N . ALA B 1 245 ? 26.359 -3.037 -12.297 1 89.75 245 ALA B N 1
ATOM 6917 C CA . ALA B 1 245 ? 27.094 -1.774 -12.25 1 89.75 245 ALA B CA 1
ATOM 6918 C C . ALA B 1 245 ? 28.438 -1.945 -11.547 1 89.75 245 ALA B C 1
ATOM 6920 O O . ALA B 1 245 ? 29.438 -1.342 -11.945 1 89.75 245 ALA B O 1
ATOM 6921 N N . ARG B 1 246 ? 28.438 -2.719 -10.555 1 87.81 246 ARG B N 1
ATOM 6922 C CA . ARG B 1 246 ? 29.672 -3.002 -9.82 1 87.81 246 ARG B CA 1
ATOM 6923 C C . ARG B 1 246 ? 30.688 -3.715 -10.711 1 87.81 246 ARG B C 1
ATOM 6925 O O . ARG B 1 246 ? 31.875 -3.391 -10.695 1 87.81 246 ARG B O 1
ATOM 6932 N N . LEU B 1 247 ? 30.172 -4.59 -11.492 1 88.12 247 LEU B N 1
ATOM 6933 C CA . LEU B 1 247 ? 31.031 -5.379 -12.375 1 88.12 247 LEU B CA 1
ATOM 6934 C C . LEU B 1 247 ? 31.562 -4.527 -13.523 1 88.12 247 LEU B C 1
ATOM 6936 O O . LEU B 1 247 ? 32.719 -4.668 -13.914 1 88.12 247 LEU B O 1
ATOM 6940 N N . ASN B 1 248 ? 30.781 -3.695 -14.023 1 88.88 248 ASN B N 1
ATOM 6941 C CA . ASN B 1 248 ? 31.141 -2.924 -15.203 1 88.88 248 ASN B CA 1
ATOM 6942 C C . ASN B 1 248 ? 31.703 -1.551 -14.828 1 88.88 248 ASN B C 1
ATOM 6944 O O . ASN B 1 248 ? 32.188 -0.812 -15.688 1 88.88 248 ASN B O 1
ATOM 6948 N N . GLY B 1 249 ? 31.656 -1.122 -13.633 1 85.69 249 GLY B N 1
ATOM 6949 C CA . GLY B 1 249 ? 32.125 0.176 -13.172 1 85.69 249 GLY B CA 1
ATOM 6950 C C . GLY B 1 249 ? 31.234 1.322 -13.625 1 85.69 249 GLY B C 1
ATOM 6951 O O . GLY B 1 249 ? 31.734 2.395 -13.977 1 85.69 249 GLY B O 1
ATOM 6952 N N . GLU B 1 250 ? 29.953 1.001 -13.766 1 88.62 250 GLU B N 1
ATOM 6953 C CA . GLU B 1 250 ? 29 2.004 -14.234 1 88.62 250 GLU B CA 1
ATOM 6954 C C . GLU B 1 250 ? 28.391 2.771 -13.07 1 88.62 250 GLU B C 1
ATOM 6956 O O . GLU B 1 250 ? 28.266 2.238 -11.961 1 88.62 250 GLU B O 1
ATOM 6961 N N . ARG B 1 251 ? 28.109 4.07 -13.352 1 90.12 251 ARG B N 1
ATOM 6962 C CA . ARG B 1 251 ? 27.469 4.922 -12.359 1 90.12 251 ARG B CA 1
ATOM 6963 C C . ARG B 1 251 ? 25.953 4.863 -12.492 1 90.12 251 ARG B C 1
ATOM 6965 O O . ARG B 1 251 ? 25.422 4.812 -13.602 1 90.12 251 ARG B O 1
ATOM 6972 N N . LEU B 1 252 ? 25.328 4.691 -11.359 1 92.38 252 LEU B N 1
ATOM 6973 C CA . LEU B 1 252 ? 23.859 4.727 -11.375 1 92.38 252 LEU B CA 1
ATOM 6974 C C . LEU B 1 252 ? 23.328 5.582 -10.234 1 92.38 252 LEU B C 1
ATOM 6976 O O . LEU B 1 252 ? 24.062 5.938 -9.312 1 92.38 252 LEU B O 1
ATOM 6980 N N . ALA B 1 253 ? 22.062 6.016 -10.312 1 94.12 253 ALA B N 1
ATOM 6981 C CA . ALA B 1 253 ? 21.406 6.82 -9.281 1 94.12 253 ALA B CA 1
ATOM 6982 C C . ALA B 1 253 ? 20.062 6.227 -8.891 1 94.12 253 ALA B C 1
ATOM 6984 O O . ALA B 1 253 ? 19.375 5.609 -9.711 1 94.12 253 ALA B O 1
ATOM 6985 N N . VAL B 1 254 ? 19.766 6.344 -7.625 1 95.12 254 VAL B N 1
ATOM 6986 C CA . VAL B 1 254 ? 18.469 5.941 -7.098 1 95.12 254 VAL B CA 1
ATOM 6987 C C . VAL B 1 254 ? 17.719 7.172 -6.59 1 95.12 254 VAL B C 1
ATOM 6989 O O . VAL B 1 254 ? 18.312 8.047 -5.949 1 95.12 254 VAL B O 1
ATOM 6992 N N . GLY B 1 255 ? 16.453 7.234 -6.938 1 95.25 255 GLY B N 1
ATOM 6993 C CA . GLY B 1 255 ? 15.625 8.344 -6.508 1 95.25 255 GLY B CA 1
ATOM 6994 C C . GLY B 1 255 ? 14.344 7.906 -5.82 1 95.25 255 GLY B C 1
ATOM 6995 O O . GLY B 1 255 ? 13.742 6.902 -6.203 1 95.25 255 GLY B O 1
ATOM 6996 N N . LEU B 1 256 ? 13.992 8.656 -4.824 1 94.75 256 LEU B N 1
ATOM 6997 C CA . LEU B 1 256 ? 12.719 8.469 -4.141 1 94.75 256 LEU B CA 1
ATOM 6998 C C . LEU B 1 256 ? 11.852 9.719 -4.254 1 94.75 256 LEU B C 1
ATOM 7000 O O . LEU B 1 256 ? 12.336 10.836 -4.035 1 94.75 256 LEU B O 1
ATOM 7004 N N . ILE B 1 257 ? 10.594 9.5 -4.645 1 94.62 257 ILE B N 1
ATOM 7005 C CA . ILE B 1 257 ? 9.656 10.602 -4.832 1 94.62 257 ILE B CA 1
ATOM 7006 C C . ILE B 1 257 ? 8.508 10.477 -3.826 1 94.62 257 ILE B C 1
ATOM 7008 O O . ILE B 1 257 ? 7.977 9.383 -3.615 1 94.62 257 ILE B O 1
ATOM 7012 N N . ASP B 1 258 ? 8.164 11.484 -3.23 1 90.88 258 ASP B N 1
ATOM 7013 C CA . ASP B 1 258 ? 6.996 11.57 -2.357 1 90.88 258 ASP B CA 1
ATOM 7014 C C . ASP B 1 258 ? 6.094 12.742 -2.756 1 90.88 258 ASP B C 1
ATOM 7016 O O . ASP B 1 258 ? 6.582 13.828 -3.057 1 90.88 258 ASP B O 1
ATOM 7020 N N . LEU B 1 259 ? 4.824 12.516 -2.732 1 88.75 259 LEU B N 1
ATOM 7021 C CA . LEU B 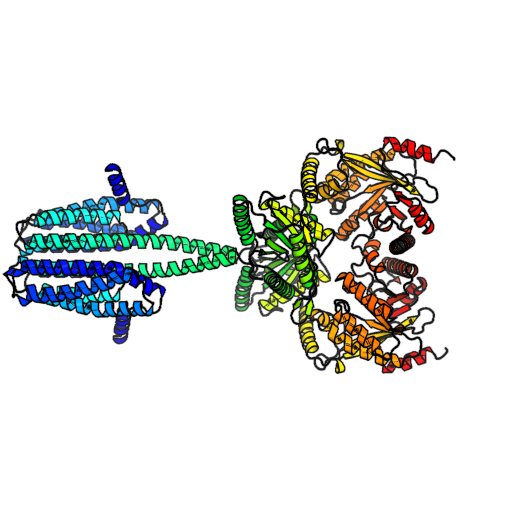1 259 ? 3.869 13.531 -3.146 1 88.75 259 LEU B CA 1
ATOM 7022 C C . LEU B 1 259 ? 3.494 14.43 -1.973 1 88.75 259 LEU B C 1
ATOM 7024 O O . LEU B 1 259 ? 2.979 13.953 -0.958 1 88.75 259 LEU B O 1
ATOM 7028 N N . ASP B 1 260 ? 3.766 15.695 -2.24 1 81.5 260 ASP B N 1
ATOM 7029 C CA . ASP B 1 260 ? 3.395 16.688 -1.231 1 81.5 260 ASP B CA 1
ATOM 7030 C C . ASP B 1 260 ? 1.933 17.094 -1.381 1 81.5 260 ASP B C 1
ATOM 7032 O O . ASP B 1 260 ? 1.483 17.422 -2.48 1 81.5 260 ASP B O 1
ATOM 7036 N N . GLY B 1 261 ? 1.137 17.062 -0.279 1 71.19 261 GLY B N 1
ATOM 7037 C CA . GLY B 1 261 ? -0.252 17.484 -0.307 1 71.19 261 GLY B CA 1
ATOM 7038 C C . GLY B 1 261 ? -1.209 16.391 -0.737 1 71.19 261 GLY B C 1
ATOM 7039 O O . GLY B 1 261 ? -2.314 16.672 -1.203 1 71.19 261 GLY B O 1
ATOM 7040 N N . PHE B 1 262 ? -0.791 15.203 -0.751 1 78.88 262 PHE B N 1
ATOM 7041 C CA . PHE B 1 262 ? -1.644 14.102 -1.177 1 78.88 262 PHE B CA 1
ATOM 7042 C C . PHE B 1 262 ? -2.703 13.797 -0.124 1 78.88 262 PHE B C 1
ATOM 7044 O O . PHE B 1 262 ? -3.852 13.5 -0.459 1 78.88 262 PHE B O 1
ATOM 7051 N N . LYS B 1 263 ? -2.311 13.805 1.092 1 69.94 263 LYS B N 1
ATOM 7052 C CA . LYS B 1 263 ? -3.244 13.469 2.162 1 69.94 263 LYS B CA 1
ATOM 7053 C C . LYS B 1 263 ? -4.434 14.422 2.172 1 69.94 263 LYS B C 1
ATOM 7055 O O . LYS B 1 263 ? -5.586 13.992 2.275 1 69.94 263 LYS B O 1
ATOM 7060 N N . PRO B 1 264 ? -4.176 15.75 2.012 1 63.5 264 PRO B N 1
ATOM 7061 C CA . PRO B 1 264 ? -5.316 16.656 1.925 1 63.5 264 PRO B CA 1
ATOM 7062 C C . PRO B 1 264 ? -6.262 16.312 0.776 1 63.5 264 PRO B C 1
ATOM 7064 O O . PRO B 1 264 ? -7.473 16.516 0.889 1 63.5 264 PRO B O 1
ATOM 7067 N N . VAL B 1 265 ? -5.727 15.891 -0.261 1 72.38 265 VAL B N 1
ATOM 7068 C CA . VAL B 1 265 ? -6.551 15.5 -1.4 1 72.38 265 VAL B CA 1
ATOM 7069 C C . VAL B 1 265 ? -7.473 14.352 -1.004 1 72.38 265 VAL B C 1
ATOM 7071 O O . VAL B 1 265 ? -8.664 14.367 -1.318 1 72.38 265 VAL B O 1
ATOM 7074 N N . ASN B 1 266 ? -6.957 13.406 -0.284 1 70.12 266 ASN B N 1
ATOM 7075 C CA . ASN B 1 266 ? -7.766 12.289 0.194 1 70.12 266 ASN B CA 1
ATOM 7076 C C . ASN B 1 266 ? -8.844 12.75 1.169 1 70.12 266 ASN B C 1
ATOM 7078 O O . ASN B 1 266 ? -9.977 12.266 1.126 1 70.12 266 ASN B O 1
ATOM 7082 N N . ASP B 1 267 ? -8.367 13.625 1.938 1 61.12 267 ASP B N 1
ATOM 7083 C CA . ASP B 1 267 ? -9.258 14.086 2.994 1 61.12 267 ASP B CA 1
ATOM 7084 C C . ASP B 1 267 ? -10.406 14.914 2.418 1 61.12 267 ASP B C 1
ATOM 7086 O O . ASP B 1 267 ? -11.531 14.852 2.914 1 61.12 267 ASP B O 1
ATOM 7090 N N . LEU B 1 268 ? -9.984 15.664 1.383 1 57.75 268 LEU B N 1
ATOM 7091 C CA . LEU B 1 268 ? -10.953 16.594 0.816 1 57.75 268 LEU B CA 1
ATOM 7092 C C . LEU B 1 268 ? -11.828 15.906 -0.224 1 57.75 268 LEU B C 1
ATOM 7094 O O . LEU B 1 268 ? -13.016 16.203 -0.339 1 57.75 268 LEU B O 1
ATOM 7098 N N . TYR B 1 269 ? -11.227 15.016 -0.947 1 63.22 269 TYR B N 1
ATOM 7099 C CA . TYR B 1 269 ? -11.938 14.5 -2.109 1 63.22 269 TYR B CA 1
ATOM 7100 C C . TYR B 1 269 ? -12.195 13 -1.965 1 63.22 269 TYR B C 1
ATOM 7102 O O . TYR B 1 269 ? -12.906 12.414 -2.777 1 63.22 269 TYR B O 1
ATOM 7110 N N . GLY B 1 270 ? -11.648 12.43 -1.023 1 66.12 270 GLY B N 1
ATOM 7111 C CA . GLY B 1 270 ? -11.844 11.008 -0.802 1 66.12 270 GLY B CA 1
ATOM 7112 C C . GLY B 1 270 ? -10.719 10.156 -1.365 1 66.12 270 GLY B C 1
ATOM 7113 O O . GLY B 1 270 ? -9.938 10.625 -2.201 1 66.12 270 GLY B O 1
ATOM 7114 N N . HIS B 1 271 ? -10.766 8.875 -1.092 1 68 271 HIS B N 1
ATOM 7115 C CA . HIS B 1 271 ? -9.68 7.98 -1.461 1 68 271 HIS B CA 1
ATOM 7116 C C . HIS B 1 271 ? -9.797 7.535 -2.914 1 68 271 HIS B C 1
ATOM 7118 O O . HIS B 1 271 ? -8.789 7.211 -3.553 1 68 271 HIS B O 1
ATOM 7124 N N . SER B 1 272 ? -10.945 7.551 -3.383 1 72.19 272 SER B N 1
ATOM 7125 C CA . SER B 1 272 ? -11.117 7.188 -4.785 1 72.19 272 SER B CA 1
ATOM 7126 C C . SER B 1 272 ? -10.43 8.195 -5.703 1 72.19 272 SER B C 1
ATOM 7128 O O . SER B 1 272 ? -9.805 7.816 -6.695 1 72.19 272 SER B O 1
ATOM 7130 N N . VAL B 1 273 ? -10.578 9.398 -5.34 1 74.62 273 VAL B N 1
ATOM 7131 C CA . VAL B 1 273 ? -9.93 10.461 -6.105 1 74.62 273 VAL B CA 1
ATOM 7132 C C . VAL B 1 273 ? -8.422 10.398 -5.898 1 74.62 273 VAL B C 1
ATOM 7134 O O . VAL B 1 273 ? -7.652 10.625 -6.836 1 74.62 273 VAL B O 1
ATOM 7137 N N . GLY B 1 274 ? -8.094 10.062 -4.691 1 82.25 274 GLY B N 1
ATOM 7138 C CA . GLY B 1 274 ? -6.68 9.867 -4.43 1 82.25 274 GLY B CA 1
ATOM 7139 C C . GLY B 1 274 ? -6.059 8.773 -5.273 1 82.25 274 GLY B C 1
ATOM 7140 O O . GLY B 1 274 ? -4.949 8.93 -5.785 1 82.25 274 GLY B O 1
ATOM 7141 N N . ASP B 1 275 ? -6.789 7.73 -5.48 1 82.38 275 ASP B N 1
ATOM 7142 C CA . ASP B 1 275 ? -6.309 6.625 -6.305 1 82.38 275 ASP B CA 1
ATOM 7143 C C . ASP B 1 275 ? -6.145 7.055 -7.758 1 82.38 275 ASP B C 1
ATOM 7145 O O . ASP B 1 275 ? -5.18 6.668 -8.422 1 82.38 275 ASP B O 1
ATOM 7149 N N . LYS B 1 276 ? -7.113 7.734 -8.203 1 86.44 276 LYS B N 1
ATOM 7150 C CA . LYS B 1 276 ? -7.027 8.227 -9.57 1 86.44 276 LYS B CA 1
ATOM 7151 C C . LYS B 1 276 ? -5.836 9.164 -9.75 1 86.44 276 LYS B C 1
ATOM 7153 O O . LYS B 1 276 ? -5.191 9.172 -10.797 1 86.44 276 LYS B O 1
ATOM 7158 N N . LEU B 1 277 ? -5.637 9.922 -8.758 1 88.31 277 LEU B N 1
ATOM 7159 C CA . LEU B 1 277 ? -4.488 10.82 -8.789 1 88.31 277 LEU B CA 1
ATOM 7160 C C . LEU B 1 277 ? -3.182 10.039 -8.859 1 88.31 277 LEU B C 1
ATOM 7162 O O . LEU B 1 277 ? -2.303 10.359 -9.664 1 88.31 277 LEU B O 1
ATOM 7166 N N . LEU B 1 278 ? -3.084 9.055 -8.062 1 90.88 278 LEU B N 1
ATOM 7167 C CA . LEU B 1 278 ? -1.885 8.227 -8.062 1 90.88 278 LEU B CA 1
ATOM 7168 C C . LEU B 1 278 ? -1.663 7.586 -9.43 1 90.88 278 LEU B C 1
ATOM 7170 O O . LEU B 1 278 ? -0.525 7.484 -9.898 1 90.88 278 LEU B O 1
ATOM 7174 N N . TYR B 1 279 ? -2.703 7.133 -10.008 1 92.75 279 TYR B N 1
ATOM 7175 C CA . TYR B 1 279 ? -2.621 6.555 -11.344 1 92.75 279 TYR B CA 1
ATOM 7176 C C . TYR B 1 279 ? -2.086 7.57 -12.344 1 92.75 279 TYR B C 1
ATOM 7178 O O . TYR B 1 279 ? -1.19 7.262 -13.133 1 92.75 279 TYR B O 1
ATOM 7186 N N . GLN B 1 280 ? -2.582 8.75 -12.305 1 93 280 GLN B N 1
ATOM 7187 C CA . GLN B 1 280 ? -2.154 9.781 -13.234 1 93 280 GLN B CA 1
ATOM 7188 C C . GLN B 1 280 ? -0.705 10.188 -12.984 1 93 280 GLN B C 1
ATOM 7190 O O . GLN B 1 280 ? 0.03 10.5 -13.922 1 93 280 GLN B O 1
ATOM 7195 N N . VAL B 1 281 ? -0.377 10.266 -11.75 1 94.31 281 VAL B N 1
ATOM 7196 C CA . VAL B 1 281 ? 1.011 10.555 -11.414 1 94.31 281 VAL B CA 1
ATOM 7197 C C . VAL B 1 281 ? 1.928 9.508 -12.031 1 94.31 281 VAL B C 1
ATOM 7199 O O . VAL B 1 281 ? 2.965 9.836 -12.609 1 94.31 281 VAL B O 1
ATOM 7202 N N . GLY B 1 282 ? 1.543 8.266 -11.914 1 94.62 282 GLY B N 1
ATOM 7203 C CA . GLY B 1 282 ? 2.311 7.191 -12.523 1 94.62 282 GLY B CA 1
ATOM 7204 C C . GLY B 1 282 ? 2.461 7.348 -14.023 1 94.62 282 GLY B C 1
ATOM 7205 O O . GLY B 1 282 ? 3.551 7.16 -14.57 1 94.62 282 GLY B O 1
ATOM 7206 N N . GLN B 1 283 ? 1.4 7.738 -14.633 1 94.06 283 GLN B N 1
ATOM 7207 C CA . GLN B 1 283 ? 1.414 7.922 -16.078 1 94.06 283 GLN B CA 1
ATOM 7208 C C . GLN B 1 283 ? 2.309 9.086 -16.484 1 94.06 283 GLN B C 1
ATOM 7210 O O . GLN B 1 283 ? 3.07 8.992 -17.453 1 94.06 283 GLN B O 1
ATOM 7215 N N . ARG B 1 284 ? 2.15 10.148 -15.773 1 94.06 284 ARG B N 1
ATOM 7216 C CA . ARG B 1 284 ? 2.961 11.32 -16.062 1 94.06 284 ARG B CA 1
ATOM 7217 C C . ARG B 1 284 ? 4.445 11.023 -15.875 1 94.06 284 ARG B C 1
ATOM 7219 O O . ARG B 1 284 ? 5.27 11.422 -16.703 1 94.06 284 ARG B O 1
ATOM 7226 N N . LEU B 1 285 ? 4.777 10.367 -14.859 1 95.19 285 LEU B N 1
ATOM 7227 C CA . LEU B 1 285 ? 6.168 10.016 -14.602 1 95.19 285 LEU B CA 1
ATOM 7228 C C . LEU B 1 285 ? 6.699 9.086 -15.688 1 95.19 285 LEU B C 1
ATOM 7230 O O . LEU B 1 285 ? 7.824 9.258 -16.172 1 95.19 285 LEU B O 1
ATOM 7234 N N . THR B 1 286 ? 5.91 8.117 -16.062 1 93.94 286 THR B N 1
ATOM 7235 C CA . THR B 1 286 ? 6.316 7.168 -17.094 1 93.94 286 THR B CA 1
ATOM 7236 C C . THR B 1 286 ? 6.582 7.887 -18.406 1 93.94 286 THR B C 1
ATOM 7238 O O . THR B 1 286 ? 7.504 7.527 -19.141 1 93.94 286 THR B O 1
ATOM 7241 N N . GLY B 1 287 ? 5.758 8.836 -18.703 1 91.75 287 GLY B N 1
ATOM 7242 C CA . GLY B 1 287 ? 5.922 9.594 -19.938 1 91.75 287 GLY B CA 1
ATOM 7243 C C . GLY B 1 287 ? 7.18 10.445 -19.953 1 91.75 287 GLY B C 1
ATOM 7244 O O . GLY B 1 287 ? 7.73 10.734 -21.016 1 91.75 287 GLY B O 1
ATOM 7245 N N . LEU B 1 288 ? 7.652 10.82 -18.797 1 89.5 288 LEU B N 1
ATOM 7246 C CA . LEU B 1 288 ? 8.812 11.695 -18.672 1 89.5 288 LEU B CA 1
ATOM 7247 C C . LEU B 1 288 ? 10.109 10.891 -18.688 1 89.5 288 LEU B C 1
ATOM 7249 O O . LEU B 1 288 ? 11.18 11.438 -18.953 1 89.5 288 LEU B O 1
ATOM 7253 N N . LEU B 1 289 ? 9.953 9.617 -18.469 1 85.31 289 LEU B N 1
ATOM 7254 C CA . LEU B 1 289 ? 11.156 8.828 -18.219 1 85.31 289 LEU B CA 1
ATOM 7255 C C . LEU B 1 289 ? 11.562 8.055 -19.469 1 85.31 289 LEU B C 1
ATOM 7257 O O . LEU B 1 289 ? 10.711 7.684 -20.281 1 85.31 289 LEU B O 1
ATOM 7261 N N . ASN B 1 290 ? 12.828 8.023 -19.594 1 85.5 290 ASN B N 1
ATOM 7262 C CA . ASN B 1 290 ? 13.398 7.281 -20.719 1 85.5 290 ASN B CA 1
ATOM 7263 C C . ASN B 1 290 ? 13.586 5.805 -20.375 1 85.5 290 ASN B C 1
ATOM 7265 O O . ASN B 1 290 ? 13.258 5.371 -19.281 1 85.5 290 ASN B O 1
ATOM 7269 N N . GLU B 1 291 ? 14.102 5.035 -21.344 1 82.88 291 GLU B N 1
ATOM 7270 C CA . GLU B 1 291 ? 14.266 3.592 -21.203 1 82.88 291 GLU B CA 1
ATOM 7271 C C . GLU B 1 291 ? 15.328 3.252 -20.172 1 82.88 291 GLU B C 1
ATOM 7273 O O . GLU B 1 291 ? 15.344 2.146 -19.625 1 82.88 291 GLU B O 1
ATOM 7278 N N . ASN B 1 292 ? 16.094 4.188 -19.797 1 88.12 292 ASN B N 1
ATOM 7279 C CA . ASN B 1 292 ? 17.188 3.934 -18.875 1 88.12 292 ASN B CA 1
ATOM 7280 C C . ASN B 1 292 ? 16.766 4.227 -17.422 1 88.12 292 ASN B C 1
ATOM 7282 O O . ASN B 1 292 ? 17.594 4.129 -16.516 1 88.12 292 ASN B O 1
ATOM 7286 N N . VAL B 1 293 ? 15.508 4.562 -17.281 1 92.31 293 VAL B N 1
ATOM 7287 C CA . VAL B 1 293 ? 15.016 4.867 -15.945 1 92.31 293 VAL B CA 1
ATOM 7288 C C . VAL B 1 293 ? 13.898 3.895 -15.578 1 92.31 293 VAL B C 1
ATOM 7290 O O . VAL B 1 293 ? 12.898 3.779 -16.297 1 92.31 293 VAL B O 1
ATOM 7293 N N . HIS B 1 294 ? 14.133 3.223 -14.523 1 94.31 294 HIS B N 1
ATOM 7294 C CA . HIS B 1 294 ? 13.117 2.297 -14.023 1 94.31 294 HIS B CA 1
ATOM 7295 C C . HIS B 1 294 ? 12.258 2.951 -12.945 1 94.31 294 HIS B C 1
ATOM 7297 O O . HIS B 1 294 ? 12.789 3.465 -11.953 1 94.31 294 HIS B O 1
ATOM 7303 N N . LEU B 1 295 ? 10.984 2.92 -13.109 1 95.62 295 LEU B N 1
ATOM 7304 C CA . LEU B 1 295 ? 10.039 3.541 -12.195 1 95.62 295 LEU B CA 1
ATOM 7305 C C . LEU B 1 295 ? 9.234 2.482 -11.445 1 95.62 295 LEU B C 1
ATOM 7307 O O . LEU B 1 295 ? 8.812 1.485 -12.031 1 95.62 295 LEU B O 1
ATOM 7311 N N . ALA B 1 296 ? 9.094 2.678 -10.133 1 95.12 296 ALA B N 1
ATOM 7312 C CA . ALA B 1 296 ? 8.297 1.786 -9.289 1 95.12 296 ALA B CA 1
ATOM 7313 C C . ALA B 1 296 ? 7.48 2.576 -8.273 1 95.12 296 ALA B C 1
ATOM 7315 O O . ALA B 1 296 ? 7.82 3.713 -7.938 1 95.12 296 ALA B O 1
ATOM 7316 N N . ARG B 1 297 ? 6.363 2.074 -7.867 1 92.19 297 ARG B N 1
ATOM 7317 C CA . ARG B 1 297 ? 5.613 2.615 -6.738 1 92.19 297 ARG B CA 1
ATOM 7318 C C . ARG B 1 297 ? 5.812 1.765 -5.488 1 92.19 297 ARG B C 1
ATOM 7320 O O . ARG B 1 297 ? 5.477 0.58 -5.477 1 92.19 297 ARG B O 1
ATOM 7327 N N . LEU B 1 298 ? 6.344 2.303 -4.488 1 84.5 298 LEU B N 1
ATOM 7328 C CA . LEU B 1 298 ? 6.688 1.551 -3.285 1 84.5 298 LEU B CA 1
ATOM 7329 C C . LEU B 1 298 ? 5.469 1.375 -2.387 1 84.5 298 LEU B C 1
ATOM 7331 O O . LEU B 1 298 ? 5.375 0.391 -1.649 1 84.5 298 LEU B O 1
ATOM 7335 N N . GLY B 1 299 ? 4.562 2.332 -2.4 1 77.44 299 GLY B N 1
ATOM 7336 C CA . GLY B 1 299 ? 3.365 2.307 -1.578 1 77.44 299 GLY B CA 1
ATOM 7337 C C . GLY B 1 299 ? 2.854 3.689 -1.226 1 77.44 299 GLY B C 1
ATOM 7338 O O . GLY B 1 299 ? 3.637 4.633 -1.101 1 77.44 299 GLY B O 1
ATOM 7339 N N . GLY B 1 300 ? 1.577 3.738 -1.096 1 79.19 300 GLY B N 1
ATOM 7340 C CA . GLY B 1 300 ? 1.006 5.039 -0.786 1 79.19 300 GLY B CA 1
ATOM 7341 C C . GLY B 1 300 ? 1.282 6.082 -1.853 1 79.19 300 GLY B C 1
ATOM 7342 O O . GLY B 1 300 ? 0.96 5.879 -3.025 1 79.19 300 GLY B O 1
ATOM 7343 N N . ASP B 1 301 ? 1.946 7.133 -1.362 1 86.75 301 ASP B N 1
ATOM 7344 C CA . ASP B 1 301 ? 2.281 8.227 -2.268 1 86.75 301 ASP B CA 1
ATOM 7345 C C . ASP B 1 301 ? 3.779 8.258 -2.561 1 86.75 301 ASP B C 1
ATOM 7347 O O . ASP B 1 301 ? 4.328 9.312 -2.904 1 86.75 301 ASP B O 1
ATOM 7351 N N . GLU B 1 302 ? 4.402 7.145 -2.4 1 89.12 302 GLU B N 1
ATOM 7352 C CA . GLU B 1 302 ? 5.844 7.074 -2.602 1 89.12 302 GLU B CA 1
ATOM 7353 C C . GLU B 1 302 ? 6.184 6.336 -3.895 1 89.12 302 GLU B C 1
ATOM 7355 O O . GLU B 1 302 ? 5.633 5.266 -4.168 1 89.12 302 GLU B O 1
ATOM 7360 N N . PHE B 1 303 ? 7.062 6.914 -4.695 1 94.62 303 PHE B N 1
ATOM 7361 C CA . PHE B 1 303 ? 7.586 6.324 -5.922 1 94.62 303 PHE B CA 1
ATOM 7362 C C . PHE B 1 303 ? 9.109 6.234 -5.871 1 94.62 303 PHE B C 1
ATOM 7364 O O . PHE B 1 303 ? 9.75 6.926 -5.082 1 94.62 303 PHE B O 1
ATOM 7371 N N . ALA B 1 304 ? 9.656 5.406 -6.633 1 95.38 304 ALA B N 1
ATOM 7372 C CA . ALA B 1 304 ? 11.102 5.238 -6.668 1 95.38 304 ALA B CA 1
ATOM 7373 C C . ALA B 1 304 ? 11.609 5.145 -8.102 1 95.38 304 ALA B C 1
ATOM 7375 O O . ALA B 1 304 ? 10.891 4.68 -8.992 1 95.38 304 ALA B O 1
ATOM 7376 N N . LEU B 1 305 ? 12.852 5.559 -8.312 1 95.31 305 LEU B N 1
ATOM 7377 C CA . LEU B 1 305 ? 13.5 5.566 -9.617 1 95.31 305 LEU B CA 1
ATOM 7378 C C . LEU B 1 305 ? 14.875 4.906 -9.547 1 95.31 305 LEU B C 1
ATOM 7380 O O . LEU B 1 305 ? 15.586 5.043 -8.547 1 95.31 305 LEU B O 1
ATOM 7384 N N . ILE B 1 306 ? 15.195 4.188 -10.57 1 95.62 306 ILE B N 1
ATOM 7385 C CA . ILE B 1 306 ? 16.562 3.725 -10.812 1 95.62 306 ILE B CA 1
ATOM 7386 C C . ILE B 1 306 ? 17.078 4.301 -12.133 1 95.62 306 ILE B C 1
ATOM 7388 O O . ILE B 1 306 ? 16.516 4.02 -13.195 1 95.62 306 ILE B O 1
ATOM 7392 N N . ILE B 1 307 ? 18.047 5.062 -12.086 1 93.81 307 ILE B N 1
ATOM 7393 C CA . ILE B 1 307 ? 18.641 5.691 -13.266 1 93.81 307 ILE B CA 1
ATOM 7394 C C . ILE B 1 307 ? 19.953 5.02 -13.617 1 93.81 307 ILE B C 1
ATOM 7396 O O . ILE B 1 307 ? 20.938 5.152 -12.883 1 93.81 307 ILE B O 1
ATOM 7400 N N . THR B 1 308 ? 20.062 4.391 -14.672 1 89.88 308 THR B N 1
ATOM 7401 C CA . THR B 1 308 ? 21.219 3.586 -15.016 1 89.88 308 THR B CA 1
ATOM 7402 C C . THR B 1 308 ? 22.141 4.336 -15.977 1 89.88 308 THR B C 1
ATOM 7404 O O . THR B 1 308 ? 23.234 3.873 -16.297 1 89.88 308 THR B O 1
ATOM 7407 N N . THR B 1 309 ? 21.781 5.535 -16.344 1 78.69 309 THR B N 1
ATOM 7408 C CA . THR B 1 309 ? 22.641 6.281 -17.266 1 78.69 309 THR B CA 1
ATOM 7409 C C . THR B 1 309 ? 23.688 7.066 -16.484 1 78.69 309 THR B C 1
ATOM 7411 O O . THR B 1 309 ? 23.406 7.57 -15.391 1 78.69 309 THR B O 1
ATOM 7414 N N . SER B 1 310 ? 24.844 6.953 -17.031 1 67.38 310 SER B N 1
ATOM 7415 C CA . SER B 1 310 ? 25.938 7.715 -16.438 1 67.38 310 SER B CA 1
ATOM 7416 C C . SER B 1 310 ? 25.672 9.211 -16.5 1 67.38 310 SER B C 1
ATOM 7418 O O . SER B 1 310 ? 25.766 9.812 -17.578 1 67.38 310 SER B O 1
ATOM 7420 N N . THR B 1 311 ? 25.172 9.672 -15.414 1 78.56 311 THR B N 1
ATOM 7421 C CA . THR B 1 311 ? 24.859 11.102 -15.406 1 78.56 311 THR B CA 1
ATOM 7422 C C . THR B 1 311 ? 25.656 11.828 -14.336 1 78.56 311 THR B C 1
ATOM 7424 O O . THR B 1 311 ? 26.031 11.234 -13.32 1 78.56 311 THR B O 1
ATOM 7427 N N . THR B 1 312 ? 26.109 13.023 -14.656 1 88.62 312 THR B N 1
ATOM 7428 C CA . THR B 1 312 ? 26.75 13.898 -13.672 1 88.62 312 THR B CA 1
ATOM 7429 C C . THR B 1 312 ? 25.734 14.375 -12.633 1 88.62 312 THR B C 1
ATOM 7431 O O . THR B 1 312 ? 24.531 14.242 -12.828 1 88.62 312 THR B O 1
ATOM 7434 N N . ASP B 1 313 ? 26.25 14.789 -11.562 1 91.88 313 ASP B N 1
ATOM 7435 C CA . ASP B 1 313 ? 25.391 15.312 -10.5 1 91.88 313 ASP B CA 1
ATOM 7436 C C . ASP B 1 313 ? 24.5 16.438 -11.008 1 91.88 313 ASP B C 1
ATOM 7438 O O . ASP B 1 313 ? 23.328 16.547 -10.625 1 91.88 313 ASP B O 1
ATOM 7442 N N . GLU B 1 314 ? 25.062 17.25 -11.836 1 92.19 314 GLU B N 1
ATOM 7443 C CA . GLU B 1 314 ? 24.312 18.391 -12.383 1 92.19 314 GLU B CA 1
ATOM 7444 C C . GLU B 1 314 ? 23.156 17.906 -13.258 1 92.19 314 GLU B C 1
ATOM 7446 O O . GLU B 1 314 ? 22.062 18.484 -13.211 1 92.19 314 GLU B O 1
ATOM 7451 N N . GLN B 1 315 ? 23.516 16.906 -14.008 1 92.25 315 GLN B N 1
ATOM 7452 C CA . GLN B 1 315 ? 22.484 16.359 -14.875 1 92.25 315 GLN B CA 1
ATOM 7453 C C . GLN B 1 315 ? 21.359 15.719 -14.047 1 92.25 315 GLN B C 1
ATOM 7455 O O . GLN B 1 315 ? 20.188 15.812 -14.406 1 92.25 315 GLN B O 1
ATOM 7460 N N . LEU B 1 316 ? 21.75 15.07 -13.016 1 92.88 316 LEU B N 1
ATOM 7461 C CA . LEU B 1 316 ? 20.781 14.43 -12.133 1 92.88 316 LEU B CA 1
ATOM 7462 C C . LEU B 1 316 ? 19.875 15.469 -11.477 1 92.88 316 LEU B C 1
ATOM 7464 O O . LEU B 1 316 ? 18.672 15.266 -11.367 1 92.88 316 LEU B O 1
ATOM 7468 N N . LEU B 1 317 ? 20.469 16.5 -11.047 1 93.62 317 LEU B N 1
ATOM 7469 C CA . LEU B 1 317 ? 19.719 17.578 -10.414 1 93.62 317 LEU B CA 1
ATOM 7470 C C . LEU B 1 317 ? 18.766 18.234 -11.406 1 93.62 317 LEU B C 1
ATOM 7472 O O . LEU B 1 317 ? 17.625 18.547 -11.062 1 93.62 317 LEU B O 1
ATOM 7476 N N . ALA B 1 318 ? 19.25 18.438 -12.578 1 93.12 318 ALA B N 1
ATOM 7477 C CA . ALA B 1 318 ? 18.406 19.016 -13.617 1 93.12 318 ALA B CA 1
ATOM 7478 C C . ALA B 1 318 ? 17.234 18.094 -13.93 1 93.12 318 ALA B C 1
ATOM 7480 O O . ALA B 1 318 ? 16.109 18.562 -14.125 1 93.12 318 ALA B O 1
ATOM 7481 N N . PHE B 1 319 ? 17.578 16.906 -14.023 1 92.88 319 PHE B N 1
ATOM 7482 C CA . PHE B 1 319 ? 16.547 15.898 -14.266 1 92.88 319 PHE B CA 1
ATOM 7483 C C . PHE B 1 319 ? 15.516 15.906 -13.148 1 92.88 319 PHE B C 1
ATOM 7485 O O . PHE B 1 319 ? 14.305 15.867 -13.414 1 92.88 319 PHE B O 1
ATOM 7492 N N . GLY B 1 320 ? 15.906 15.875 -11.922 1 94.19 320 GLY B N 1
ATOM 7493 C CA . GLY B 1 320 ? 15.008 15.93 -10.773 1 94.19 320 GLY B CA 1
ATOM 7494 C C . GLY B 1 320 ? 14.141 17.172 -10.758 1 94.19 320 GLY B C 1
ATOM 7495 O O . GLY B 1 320 ? 12.961 17.109 -10.422 1 94.19 320 GLY B O 1
ATOM 7496 N N . GLU B 1 321 ? 14.734 18.234 -11.062 1 93.31 321 GLU B N 1
ATOM 7497 C CA . GLU B 1 321 ? 13.992 19.484 -11.109 1 93.31 321 GLU B CA 1
ATOM 7498 C C . GLU B 1 321 ? 12.898 19.438 -12.164 1 93.31 321 GLU B C 1
ATOM 7500 O O . GLU B 1 321 ? 11.812 20 -11.969 1 93.31 321 GLU B O 1
ATOM 7505 N N . GLU B 1 322 ? 13.227 18.859 -13.227 1 94.06 322 GLU B N 1
ATOM 7506 C CA . GLU B 1 322 ? 12.227 18.703 -14.281 1 94.06 322 GLU B CA 1
ATOM 7507 C C . GLU B 1 322 ? 11.039 17.875 -13.789 1 94.06 322 GLU B C 1
ATOM 7509 O O . GLU B 1 322 ? 9.891 18.203 -14.07 1 94.06 322 GLU B O 1
ATOM 7514 N N . ILE B 1 323 ? 11.367 16.828 -13.156 1 94.31 323 ILE B N 1
ATOM 7515 C CA . ILE B 1 323 ? 10.32 15.961 -12.617 1 94.31 323 ILE B CA 1
ATOM 7516 C C . ILE B 1 323 ? 9.438 16.766 -11.664 1 94.31 323 ILE B C 1
ATOM 7518 O O . ILE B 1 323 ? 8.211 16.703 -11.758 1 94.31 323 ILE B O 1
ATOM 7522 N N . CYS B 1 324 ? 10.039 17.453 -10.75 1 93.25 324 CYS B N 1
ATOM 7523 C CA . CYS B 1 324 ? 9.289 18.234 -9.758 1 93.25 324 CYS B CA 1
ATOM 7524 C C . CYS B 1 324 ? 8.453 19.312 -10.438 1 93.25 324 CYS B C 1
ATOM 7526 O O . CYS B 1 324 ? 7.328 19.578 -10.016 1 93.25 324 CYS B O 1
ATOM 7528 N N . ALA B 1 325 ? 9.016 19.891 -11.414 1 89.12 325 ALA B N 1
ATOM 7529 C CA . ALA B 1 325 ? 8.289 20.922 -12.148 1 89.12 325 ALA B CA 1
ATOM 7530 C C . ALA B 1 325 ? 7.051 20.344 -12.828 1 89.12 325 ALA B C 1
ATOM 7532 O O . ALA B 1 325 ? 5.984 20.969 -12.812 1 89.12 325 ALA B O 1
ATOM 7533 N N . ARG B 1 326 ? 7.191 19.234 -13.391 1 92.44 326 ARG B N 1
ATOM 7534 C CA . ARG B 1 326 ? 6.078 18.609 -14.078 1 92.44 326 ARG B CA 1
ATOM 7535 C C . ARG B 1 326 ? 5.012 18.141 -13.094 1 92.44 326 ARG B C 1
ATOM 7537 O O . ARG B 1 326 ? 3.828 18.078 -13.43 1 92.44 326 ARG B O 1
ATOM 7544 N N . MET B 1 327 ? 5.426 17.828 -11.992 1 91.12 327 MET B N 1
ATOM 7545 C CA . MET B 1 327 ? 4.48 17.375 -10.969 1 91.12 327 MET B CA 1
ATOM 7546 C C . MET B 1 327 ? 3.656 18.547 -10.445 1 91.12 327 MET B C 1
ATOM 7548 O O . MET B 1 327 ? 2.555 18.359 -9.93 1 91.12 327 MET B O 1
ATOM 7552 N N . ARG B 1 328 ? 4.199 19.703 -10.609 1 82.75 328 ARG B N 1
ATOM 7553 C CA . ARG B 1 328 ? 3.492 20.891 -10.133 1 82.75 328 ARG B CA 1
ATOM 7554 C C . ARG B 1 328 ? 2.391 21.297 -11.109 1 82.75 328 ARG B C 1
ATOM 7556 O O . ARG B 1 328 ? 1.471 22.031 -10.742 1 82.75 328 ARG B O 1
ATOM 7563 N N . GLU B 1 329 ? 2.463 20.734 -12.234 1 82.75 329 GLU B N 1
ATOM 7564 C CA . GLU B 1 329 ? 1.4 20.984 -13.195 1 82.75 329 GLU B CA 1
ATOM 7565 C C . GLU B 1 329 ? 0.082 20.359 -12.75 1 82.75 329 GLU B C 1
ATOM 7567 O O . GLU B 1 329 ? 0.067 19.266 -12.195 1 82.75 329 GLU B O 1
ATOM 7572 N N . PRO B 1 330 ? -0.961 21.062 -12.953 1 80.94 330 PRO B N 1
ATOM 7573 C CA . PRO B 1 330 ? -2.26 20.562 -12.484 1 80.94 330 PRO B CA 1
ATOM 7574 C C . PRO B 1 330 ? -2.65 19.234 -13.117 1 80.94 330 PRO B C 1
ATOM 7576 O O . PRO B 1 330 ? -2.381 19 -14.305 1 80.94 330 PRO B O 1
ATOM 7579 N N . PHE B 1 331 ? -3.217 18.328 -12.289 1 85.62 331 PHE B N 1
ATOM 7580 C CA . PHE B 1 331 ? -3.793 17.062 -12.742 1 85.62 331 PHE B CA 1
ATOM 7581 C C . PHE B 1 331 ? -5.301 17.188 -12.93 1 85.62 331 PHE B C 1
ATOM 7583 O O . PHE B 1 331 ? -6.008 17.641 -12.031 1 85.62 331 PHE B O 1
ATOM 7590 N N . LEU B 1 332 ? -5.77 16.938 -14.023 1 79 332 LEU B N 1
ATOM 7591 C CA . LEU B 1 332 ? -7.195 17.047 -14.297 1 79 332 LEU B CA 1
ATOM 7592 C C . LEU B 1 332 ? -7.918 15.75 -13.953 1 79 332 LEU B C 1
ATOM 7594 O O . LEU B 1 332 ? -7.789 14.75 -14.664 1 79 332 LEU B O 1
ATOM 7598 N N . LEU B 1 333 ? -8.5 15.758 -12.797 1 72.44 333 LEU B N 1
ATOM 7599 C CA . LEU B 1 333 ? -9.289 14.602 -12.391 1 72.44 333 LEU B CA 1
ATOM 7600 C C . LEU B 1 333 ? -10.781 14.914 -12.461 1 72.44 333 LEU B C 1
ATOM 7602 O O . LEU B 1 333 ? -11.266 15.828 -11.789 1 72.44 333 LEU B O 1
ATOM 7606 N N . VAL B 1 334 ? -11.555 14.055 -13.07 1 60.78 334 VAL B N 1
ATOM 7607 C CA . VAL B 1 334 ? -13 14.211 -13.188 1 60.78 334 VAL B CA 1
ATOM 7608 C C . VAL B 1 334 ? -13.352 15.688 -13.336 1 60.78 334 VAL B C 1
ATOM 7610 O O . VAL B 1 334 ? -14.188 16.203 -12.594 1 60.78 334 VAL B O 1
ATOM 7613 N N . ASP B 1 335 ? -12.508 16.516 -14.086 1 57.66 335 ASP B N 1
ATOM 7614 C CA . ASP B 1 335 ? -12.703 17.906 -14.484 1 57.66 335 ASP B CA 1
ATOM 7615 C C . ASP B 1 335 ? -12.297 18.859 -13.367 1 57.66 335 ASP B C 1
ATOM 7617 O O . ASP B 1 335 ? -12.812 19.969 -13.281 1 57.66 335 ASP B O 1
ATOM 7621 N N . ILE B 1 336 ? -11.57 18.297 -12.375 1 56 336 ILE B N 1
ATOM 7622 C CA . ILE B 1 336 ? -11.047 19.141 -11.305 1 56 336 ILE B CA 1
ATOM 7623 C C . ILE B 1 336 ? -9.523 19.219 -11.398 1 56 336 ILE B C 1
ATOM 7625 O O . ILE B 1 336 ? -8.844 18.188 -11.359 1 56 336 ILE B O 1
ATOM 7629 N N . PRO B 1 337 ? -9.102 20.391 -11.57 1 70 337 PRO B N 1
ATOM 7630 C CA . PRO B 1 337 ? -7.641 20.484 -11.539 1 70 337 PRO B CA 1
ATOM 7631 C C . PRO B 1 337 ? -7.07 20.406 -10.125 1 70 337 PRO B C 1
ATOM 7633 O O . PRO B 1 337 ? -7.488 21.156 -9.242 1 70 337 PRO B O 1
ATOM 7636 N N . ILE B 1 338 ? -6.359 19.438 -9.82 1 72.5 338 ILE B N 1
ATOM 7637 C CA . ILE B 1 338 ? -5.691 19.234 -8.539 1 72.5 338 ILE B CA 1
ATOM 7638 C C . ILE B 1 338 ? -4.199 19.516 -8.688 1 72.5 338 ILE B C 1
ATOM 7640 O O . ILE B 1 338 ? -3.553 19.016 -9.602 1 72.5 338 ILE B O 1
ATOM 7644 N N . GLN B 1 339 ? -3.768 20.391 -7.824 1 75.75 339 GLN B N 1
ATOM 7645 C CA . GLN B 1 339 ? -2.342 20.688 -7.875 1 75.75 339 GLN B CA 1
ATOM 7646 C C . GLN B 1 339 ? -1.612 20.125 -6.66 1 75.75 339 GLN B C 1
ATOM 7648 O O . GLN B 1 339 ? -2.033 20.344 -5.523 1 75.75 339 GLN B O 1
ATOM 7653 N N . ILE B 1 340 ? -0.649 19.312 -6.93 1 79.38 340 ILE B N 1
ATOM 7654 C CA . ILE B 1 340 ? 0.228 18.766 -5.898 1 79.38 340 ILE B CA 1
ATOM 7655 C C . ILE B 1 340 ? 1.686 19.016 -6.273 1 79.38 340 ILE B C 1
ATOM 7657 O O . ILE B 1 340 ? 1.976 19.5 -7.375 1 79.38 340 ILE B O 1
ATOM 7661 N N . SER B 1 341 ? 2.543 18.906 -5.328 1 86.25 341 SER B N 1
ATOM 7662 C CA . SER B 1 341 ? 3.977 18.922 -5.602 1 86.25 341 SER B CA 1
ATOM 7663 C C . SER B 1 341 ? 4.641 17.609 -5.199 1 86.25 341 SER B C 1
ATOM 7665 O O . SER B 1 341 ? 3.988 16.734 -4.637 1 86.25 341 SER B O 1
ATOM 7667 N N . ALA B 1 342 ? 5.828 17.469 -5.664 1 91.44 342 ALA B N 1
ATOM 7668 C CA . ALA B 1 342 ? 6.586 16.266 -5.324 1 91.44 342 ALA B CA 1
ATOM 7669 C C . ALA B 1 342 ? 8 16.625 -4.883 1 91.44 342 ALA B C 1
ATOM 7671 O O . ALA B 1 342 ? 8.625 17.531 -5.434 1 91.44 342 ALA B O 1
ATOM 7672 N N . SER B 1 343 ? 8.438 15.977 -3.865 1 92.94 343 SER B N 1
ATOM 7673 C CA . SER B 1 343 ? 9.82 16.062 -3.418 1 92.94 343 SER B CA 1
ATOM 7674 C C . SER B 1 343 ? 10.625 14.844 -3.842 1 92.94 343 SER B C 1
ATOM 7676 O O . SER B 1 343 ? 10.102 13.719 -3.836 1 92.94 343 SER B O 1
ATOM 7678 N N . LEU B 1 344 ? 11.852 15.102 -4.254 1 94.88 344 LEU B N 1
ATOM 7679 C CA . LEU B 1 344 ? 12.672 14.023 -4.789 1 94.88 344 LEU B CA 1
ATOM 7680 C C . LEU B 1 344 ? 14.023 13.969 -4.086 1 94.88 344 LEU B C 1
ATOM 7682 O O . LEU B 1 344 ? 14.703 14.992 -3.955 1 94.88 344 LEU B O 1
ATOM 7686 N N . GLY B 1 345 ? 14.367 12.773 -3.553 1 94.5 345 GLY B N 1
ATOM 7687 C CA . GLY B 1 345 ? 15.695 12.492 -3.023 1 94.5 345 GLY B CA 1
ATOM 7688 C C . GLY B 1 345 ? 16.5 11.562 -3.904 1 94.5 345 GLY B C 1
ATOM 7689 O O . GLY B 1 345 ? 16.016 10.5 -4.305 1 94.5 345 GLY B O 1
ATOM 7690 N N . LEU B 1 346 ? 17.766 11.953 -4.211 1 94.94 346 LEU B N 1
ATOM 7691 C CA . LEU B 1 346 ? 18.609 11.164 -5.094 1 94.94 346 LEU B CA 1
ATOM 7692 C C . LEU B 1 346 ? 19.891 10.727 -4.379 1 94.94 346 LEU B C 1
ATOM 7694 O O . LEU B 1 346 ? 20.422 11.453 -3.535 1 94.94 346 LEU B O 1
ATOM 7698 N N . ALA B 1 347 ? 20.328 9.57 -4.695 1 94.44 347 ALA B N 1
ATOM 7699 C CA . ALA B 1 347 ? 21.609 9.047 -4.25 1 94.44 347 ALA B CA 1
ATOM 7700 C C . ALA B 1 347 ? 22.328 8.32 -5.383 1 94.44 347 ALA B C 1
ATOM 7702 O O . ALA B 1 347 ? 21.688 7.688 -6.227 1 94.44 347 ALA B O 1
ATOM 7703 N N . THR B 1 348 ? 23.625 8.43 -5.391 1 92.88 348 THR B N 1
ATOM 7704 C CA . THR B 1 348 ? 24.391 7.855 -6.492 1 92.88 348 THR B CA 1
ATOM 7705 C C . THR B 1 348 ? 25.203 6.656 -6.02 1 92.88 348 THR B C 1
ATOM 7707 O O . THR B 1 348 ? 25.531 6.551 -4.832 1 92.88 348 THR B O 1
ATOM 7710 N N . PHE B 1 349 ? 25.484 5.77 -6.902 1 90.19 349 PHE B N 1
ATOM 7711 C CA . PHE B 1 349 ? 26.359 4.605 -6.758 1 90.19 349 PHE B CA 1
ATOM 7712 C C . PHE B 1 349 ? 27.375 4.539 -7.895 1 90.19 349 PHE B C 1
ATOM 7714 O O . PHE B 1 349 ? 27.031 4.812 -9.047 1 90.19 349 PHE B O 1
ATOM 7721 N N . PRO B 1 350 ? 28.578 4.285 -7.531 1 85.94 350 PRO B N 1
ATOM 7722 C CA . PRO B 1 350 ? 29.219 3.84 -6.289 1 85.94 350 PRO B CA 1
ATOM 7723 C C . PRO B 1 350 ? 29.891 4.984 -5.531 1 85.94 350 PRO B C 1
ATOM 7725 O O . PRO B 1 350 ? 30.688 4.742 -4.625 1 85.94 350 PRO B O 1
ATOM 7728 N N . ASP B 1 351 ? 29.484 6.219 -5.93 1 83.5 351 ASP B N 1
ATOM 7729 C CA . ASP B 1 351 ? 30.172 7.359 -5.355 1 83.5 351 ASP B CA 1
ATOM 7730 C C . ASP B 1 351 ? 30.125 7.324 -3.83 1 83.5 351 ASP B C 1
ATOM 7732 O O . ASP B 1 351 ? 31.156 7.371 -3.166 1 83.5 351 ASP B O 1
ATOM 7736 N N . LEU B 1 352 ? 28.938 7.188 -3.355 1 78.25 352 LEU B N 1
ATOM 7737 C CA . LEU B 1 352 ? 28.781 7.305 -1.909 1 78.25 352 LEU B CA 1
ATOM 7738 C C . LEU B 1 352 ? 28.188 6.031 -1.32 1 78.25 352 LEU B C 1
ATOM 7740 O O . LEU B 1 352 ? 28.297 5.789 -0.116 1 78.25 352 LEU B O 1
ATOM 7744 N N . ALA B 1 353 ? 27.562 5.23 -2.113 1 83.25 353 ALA B N 1
ATOM 7745 C CA . ALA B 1 353 ? 26.922 4.02 -1.598 1 83.25 353 ALA B CA 1
ATOM 7746 C C . ALA B 1 353 ? 27.625 2.768 -2.111 1 83.25 353 ALA B C 1
ATOM 7748 O O . ALA B 1 353 ? 28.125 2.746 -3.24 1 83.25 353 ALA B O 1
ATOM 7749 N N . SER B 1 354 ? 27.656 1.764 -1.231 1 80.69 354 SER B N 1
ATOM 7750 C CA . SER B 1 354 ? 28.375 0.543 -1.606 1 80.69 354 SER B CA 1
ATOM 7751 C C . SER B 1 354 ? 27.406 -0.632 -1.743 1 80.69 354 SER B C 1
ATOM 7753 O O . SER B 1 354 ? 27.797 -1.707 -2.209 1 80.69 354 SER B O 1
ATOM 7755 N N . SER B 1 355 ? 26.25 -0.467 -1.288 1 84 355 SER B N 1
ATOM 7756 C CA . SER B 1 355 ? 25.266 -1.546 -1.337 1 84 355 SER B CA 1
ATOM 7757 C C . SER B 1 355 ? 23.875 -1.019 -1.692 1 84 355 SER B C 1
ATOM 7759 O O . SER B 1 355 ? 23.656 0.193 -1.692 1 84 355 SER B O 1
ATOM 7761 N N . ASP B 1 356 ? 23 -1.919 -2.006 1 85.12 356 ASP B N 1
ATOM 7762 C CA . ASP B 1 356 ? 21.609 -1.571 -2.334 1 85.12 356 ASP B CA 1
ATOM 7763 C C . ASP B 1 356 ? 20.906 -0.955 -1.131 1 85.12 356 ASP B C 1
ATOM 7765 O O . ASP B 1 356 ? 20.203 0.047 -1.266 1 85.12 356 ASP B O 1
ATOM 7769 N N . ALA B 1 357 ? 21.141 -1.529 -0.011 1 81.81 357 ALA B N 1
ATOM 7770 C CA . ALA B 1 357 ? 20.531 -1.007 1.21 1 81.81 357 ALA B CA 1
ATOM 7771 C C . ALA B 1 357 ? 21.016 0.416 1.494 1 81.81 357 ALA B C 1
ATOM 7773 O O . ALA B 1 357 ? 20.219 1.272 1.893 1 81.81 357 ALA B O 1
ATOM 7774 N N . GLU B 1 358 ? 22.281 0.693 1.218 1 85.56 358 GLU B N 1
ATOM 7775 C CA . GLU B 1 358 ? 22.859 2.004 1.508 1 85.56 358 GLU B CA 1
ATOM 7776 C C . GLU B 1 358 ? 22.328 3.062 0.544 1 85.56 358 GLU B C 1
ATOM 7778 O O . GLU B 1 358 ? 22 4.176 0.958 1 85.56 358 GLU B O 1
ATOM 7783 N N . VAL B 1 359 ? 22.312 2.633 -0.692 1 89.88 359 VAL B N 1
ATOM 7784 C CA . VAL B 1 359 ? 21.891 3.621 -1.681 1 89.88 359 VAL B CA 1
ATOM 7785 C C . VAL B 1 359 ? 20.438 4.02 -1.438 1 89.88 359 VAL B C 1
ATOM 7787 O O . VAL B 1 359 ? 20.078 5.191 -1.567 1 89.88 359 VAL B O 1
ATOM 7790 N N . TYR B 1 360 ? 19.641 3.078 -1.157 1 90 360 TYR B N 1
ATOM 7791 C CA . TYR B 1 360 ? 18.25 3.357 -0.837 1 90 360 TYR B CA 1
ATOM 7792 C C . TYR B 1 360 ? 18.141 4.234 0.405 1 90 360 TYR B C 1
ATOM 7794 O O . TYR B 1 360 ? 17.375 5.199 0.426 1 90 360 TYR B O 1
ATOM 7802 N N . GLU B 1 361 ? 18.906 3.908 1.426 1 82.88 361 GLU B N 1
ATOM 7803 C CA . GLU B 1 361 ? 18.906 4.668 2.672 1 82.88 361 GLU B CA 1
ATOM 7804 C C . GLU B 1 361 ? 19.344 6.113 2.439 1 82.88 361 GLU B C 1
ATOM 7806 O O . GLU B 1 361 ? 18.781 7.035 3.035 1 82.88 361 GLU B O 1
ATOM 7811 N N . TYR B 1 362 ? 20.312 6.289 1.631 1 88.69 362 TYR B N 1
ATOM 7812 C CA . TYR B 1 362 ? 20.828 7.629 1.338 1 88.69 362 TYR B CA 1
ATOM 7813 C C . TYR B 1 362 ? 19.797 8.438 0.548 1 88.69 362 TYR B C 1
ATOM 7815 O O . TYR B 1 362 ? 19.625 9.633 0.787 1 88.69 362 TYR B O 1
ATOM 7823 N N . ALA B 1 363 ? 19.156 7.734 -0.39 1 91 363 ALA B N 1
ATOM 7824 C CA . ALA B 1 363 ? 18.109 8.414 -1.146 1 91 363 ALA B CA 1
ATOM 7825 C C . ALA B 1 363 ? 16.953 8.828 -0.236 1 91 363 ALA B C 1
ATOM 7827 O O . ALA B 1 363 ? 16.406 9.914 -0.383 1 91 363 ALA B O 1
ATOM 7828 N N . ASP B 1 364 ? 16.594 7.938 0.639 1 85.5 364 ASP B N 1
ATOM 7829 C CA . ASP B 1 364 ? 15.531 8.203 1.603 1 85.5 364 ASP B CA 1
ATOM 7830 C C . ASP B 1 364 ? 15.891 9.375 2.514 1 85.5 364 ASP B C 1
ATOM 7832 O O . ASP B 1 364 ? 15.039 10.203 2.838 1 85.5 364 ASP B O 1
ATOM 7836 N N . TYR B 1 365 ? 17.125 9.422 2.939 1 81.81 365 TYR B N 1
ATOM 7837 C CA . TYR B 1 365 ? 17.609 10.523 3.77 1 81.81 365 TYR B CA 1
ATOM 7838 C C . TYR B 1 365 ? 17.547 11.836 3.006 1 81.81 365 TYR B C 1
ATOM 7840 O O . TYR B 1 365 ? 17.172 12.875 3.564 1 81.81 365 TYR B O 1
ATOM 7848 N N . ALA B 1 366 ? 18.016 11.773 1.786 1 88.06 366 ALA B N 1
ATOM 7849 C CA . ALA B 1 366 ? 17.953 12.977 0.957 1 88.06 366 ALA B CA 1
ATOM 7850 C C . ALA B 1 366 ? 16.531 13.477 0.805 1 88.06 366 ALA B C 1
ATOM 7852 O O . ALA B 1 366 ? 16.281 14.68 0.847 1 88.06 366 ALA B O 1
ATOM 7853 N N . LEU B 1 367 ? 15.633 12.57 0.62 1 88.12 367 LEU B N 1
ATOM 7854 C CA . LEU B 1 367 ? 14.219 12.922 0.509 1 88.12 367 LEU B CA 1
ATOM 7855 C C . LEU B 1 367 ? 13.719 13.562 1.798 1 88.12 367 LEU B C 1
ATOM 7857 O O . LEU B 1 367 ? 12.992 14.562 1.757 1 88.12 367 LEU B O 1
ATOM 7861 N N . TYR B 1 368 ? 14.094 12.945 2.822 1 76.44 368 TYR B N 1
ATOM 7862 C CA . TYR B 1 368 ? 13.711 13.469 4.125 1 76.44 368 TYR B CA 1
ATOM 7863 C C . TYR B 1 368 ? 14.195 14.906 4.301 1 76.44 368 TYR B C 1
ATOM 7865 O O . TYR B 1 368 ? 13.461 15.766 4.785 1 76.44 368 TYR B O 1
ATOM 7873 N N . GLN B 1 369 ? 15.391 15.141 4 1 76 369 GLN B N 1
ATOM 7874 C CA . GLN B 1 369 ? 15.969 16.469 4.094 1 76 369 GLN B CA 1
ATOM 7875 C C . GLN B 1 369 ? 15.242 17.453 3.172 1 76 369 GLN B C 1
ATOM 7877 O O . GLN B 1 369 ? 15.031 18.609 3.531 1 76 369 GLN B O 1
ATOM 7882 N N . CYS B 1 370 ? 14.898 16.984 2.068 1 82.19 370 CYS B N 1
ATOM 7883 C CA . CYS B 1 370 ? 14.172 17.797 1.103 1 82.19 370 CYS B CA 1
ATOM 7884 C C . CYS B 1 370 ? 12.805 18.203 1.645 1 82.19 370 CYS B C 1
ATOM 7886 O O . CYS B 1 370 ? 12.414 19.375 1.555 1 82.19 370 CYS B O 1
ATOM 7888 N N . LYS B 1 371 ? 12.117 17.312 2.223 1 76 371 LYS B N 1
ATOM 7889 C CA . LYS B 1 371 ? 10.766 17.562 2.736 1 76 371 LYS B CA 1
ATOM 7890 C C . LYS B 1 371 ? 10.797 18.5 3.932 1 76 371 LYS B C 1
ATOM 7892 O O . LYS B 1 371 ? 9.852 19.266 4.148 1 76 371 LYS B O 1
ATOM 7897 N N . ARG B 1 372 ? 11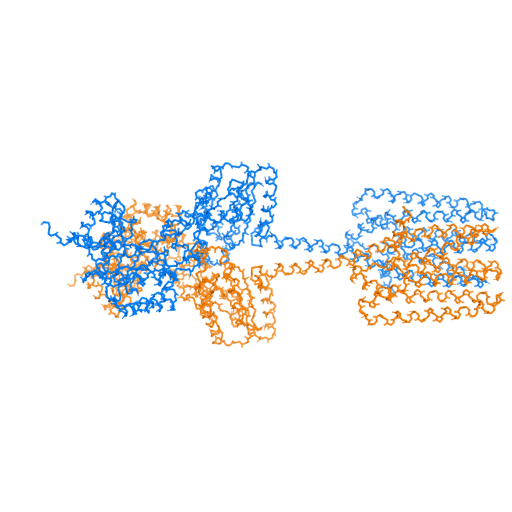.852 18.438 4.621 1 66.62 372 ARG B N 1
ATOM 7898 C CA . ARG B 1 372 ? 11.977 19.266 5.824 1 66.62 372 ARG B CA 1
ATOM 7899 C C . ARG B 1 372 ? 12.422 20.672 5.48 1 66.62 372 ARG B C 1
ATOM 7901 O O . ARG B 1 372 ? 11.961 21.641 6.09 1 66.62 372 ARG B O 1
ATOM 7908 N N . ASN B 1 373 ? 13.32 20.766 4.531 1 65.94 373 ASN B N 1
ATOM 7909 C CA . ASN B 1 373 ? 13.961 22.062 4.289 1 65.94 373 ASN B CA 1
ATOM 7910 C C . ASN B 1 373 ? 13.375 22.75 3.066 1 65.94 373 ASN B C 1
ATOM 7912 O O . ASN B 1 373 ? 13.219 23.984 3.057 1 65.94 373 ASN B O 1
ATOM 7916 N N . ARG B 1 374 ? 13.125 21.984 1.952 1 76.38 374 ARG B N 1
ATOM 7917 C CA . ARG B 1 374 ? 12.664 22.516 0.679 1 76.38 374 ARG B CA 1
ATOM 7918 C C . ARG B 1 374 ? 11.656 21.578 0.019 1 76.38 374 ARG B C 1
ATOM 7920 O O . ARG B 1 374 ? 11.922 21.031 -1.052 1 76.38 374 ARG B O 1
ATOM 7927 N N . PRO B 1 375 ? 10.477 21.625 0.62 1 79.44 375 PRO B N 1
ATOM 7928 C CA . PRO B 1 375 ? 9.5 20.719 0.001 1 79.44 375 PRO B CA 1
ATOM 7929 C C . PRO B 1 375 ? 9.203 21.078 -1.453 1 79.44 375 PRO B C 1
ATOM 7931 O O . PRO B 1 375 ? 9.148 22.266 -1.801 1 79.44 375 PRO B O 1
ATOM 7934 N N . GLY B 1 376 ? 9.055 20.109 -2.332 1 83.62 376 GLY B N 1
ATOM 7935 C CA . GLY B 1 376 ? 8.711 20.312 -3.73 1 83.62 376 GLY B CA 1
ATOM 7936 C C . GLY B 1 376 ? 9.93 20.422 -4.629 1 83.62 376 GLY B C 1
ATOM 7937 O O . GLY B 1 376 ? 9.82 20.812 -5.793 1 83.62 376 GLY B O 1
ATOM 7938 N N . THR B 1 377 ? 11.062 20.125 -4.027 1 89.5 377 THR B N 1
ATOM 7939 C CA . THR B 1 377 ? 12.289 20.219 -4.816 1 89.5 377 THR B CA 1
ATOM 7940 C C . THR B 1 377 ? 13.078 18.922 -4.77 1 89.5 377 THR B C 1
ATOM 7942 O O . THR B 1 377 ? 12.586 17.906 -4.258 1 89.5 377 THR B O 1
ATOM 7945 N N . VAL B 1 378 ? 14.281 19 -5.441 1 93.75 378 VAL B N 1
ATOM 7946 C CA . VAL B 1 378 ? 15.148 17.812 -5.492 1 93.75 378 VAL B CA 1
ATOM 7947 C C . VAL B 1 378 ? 16.359 18.031 -4.594 1 93.75 378 VAL B C 1
ATOM 7949 O O . VAL B 1 378 ? 16.906 19.141 -4.512 1 93.75 378 VAL B O 1
ATOM 7952 N N . CYS B 1 379 ? 16.703 16.969 -3.883 1 93.25 379 CYS B N 1
ATOM 7953 C CA . CYS B 1 379 ? 17.922 16.969 -3.07 1 93.25 379 CYS B CA 1
ATOM 7954 C C . CYS B 1 379 ? 18.812 15.789 -3.447 1 93.25 379 CYS B C 1
ATOM 7956 O O . CYS B 1 379 ? 18.344 14.664 -3.59 1 93.25 379 CYS B O 1
ATOM 7958 N N . LEU B 1 380 ? 20.062 16.062 -3.695 1 93.5 380 LEU B N 1
ATOM 7959 C CA . LEU B 1 380 ? 21.062 15.023 -3.973 1 93.5 380 LEU B CA 1
ATOM 7960 C C . LEU B 1 380 ? 21.891 14.734 -2.734 1 93.5 380 LEU B C 1
ATOM 7962 O O . LEU B 1 380 ? 22.422 15.648 -2.102 1 93.5 380 LEU B O 1
ATOM 7966 N N . PHE B 1 381 ? 22 13.438 -2.451 1 91.12 381 PHE B N 1
ATOM 7967 C CA . PHE B 1 381 ? 22.812 13.023 -1.313 1 91.12 381 PHE B CA 1
ATOM 7968 C C . PHE B 1 381 ? 24.281 13.375 -1.535 1 91.12 381 PHE B C 1
ATOM 7970 O O . PHE B 1 381 ? 24.844 13.062 -2.584 1 91.12 381 PHE B O 1
ATOM 7977 N N . SER B 1 382 ? 24.781 14.078 -0.639 1 87.69 382 SER B N 1
ATOM 7978 C CA . SER B 1 382 ? 26.156 14.555 -0.759 1 87.69 382 SER B CA 1
ATOM 7979 C C . SER B 1 382 ? 27.047 13.961 0.334 1 87.69 382 SER B C 1
ATOM 7981 O O . SER B 1 382 ? 26.562 13.25 1.214 1 87.69 382 SER B O 1
ATOM 7983 N N . ALA B 1 383 ? 28.297 14.18 0.128 1 81.44 383 ALA B N 1
ATOM 7984 C CA . ALA B 1 383 ? 29.266 13.742 1.133 1 81.44 383 ALA B CA 1
ATOM 7985 C C . ALA B 1 383 ? 28.969 14.375 2.49 1 81.44 383 ALA B C 1
ATOM 7987 O O . ALA B 1 383 ? 29.172 13.75 3.531 1 81.44 383 ALA B O 1
ATOM 7988 N N . GLU B 1 384 ? 28.422 15.539 2.41 1 81.69 384 GLU B N 1
ATOM 7989 C CA . GLU B 1 384 ? 28.031 16.203 3.645 1 81.69 384 GLU B CA 1
ATOM 7990 C C . GLU B 1 384 ? 26.875 15.461 4.332 1 81.69 384 GLU B C 1
ATOM 7992 O O . GLU B 1 384 ? 26.859 15.352 5.559 1 81.69 384 GLU B O 1
ATOM 7997 N N . HIS B 1 385 ? 26.062 15.016 3.543 1 81.06 385 HIS B N 1
ATOM 7998 C CA . HIS B 1 385 ? 24.953 14.234 4.086 1 81.06 385 HIS B CA 1
ATOM 7999 C C . HIS B 1 385 ? 25.453 12.938 4.727 1 81.06 385 HIS B C 1
ATOM 8001 O O . HIS B 1 385 ? 24.938 12.523 5.77 1 81.06 385 HIS B O 1
ATOM 8007 N N . ARG B 1 386 ? 26.344 12.352 4.008 1 80.06 386 ARG B N 1
ATOM 8008 C CA . ARG B 1 386 ? 26.922 11.109 4.52 1 80.06 386 ARG B CA 1
ATOM 8009 C C . ARG B 1 386 ? 27.578 11.328 5.879 1 80.06 386 ARG B C 1
ATOM 8011 O O . ARG B 1 386 ? 27.422 10.516 6.789 1 80.06 386 ARG B O 1
ATOM 8018 N N . GLN B 1 387 ? 28.344 12.383 5.879 1 78.56 387 GLN B N 1
ATOM 8019 C CA . GLN B 1 387 ? 29 12.719 7.141 1 78.56 387 GLN B CA 1
ATOM 8020 C C . GLN B 1 387 ? 27.969 12.961 8.242 1 78.56 387 GLN B C 1
ATOM 8022 O O . GLN B 1 387 ? 28.156 12.539 9.383 1 78.56 387 GLN B O 1
ATOM 8027 N N . GLN B 1 388 ? 26.938 13.531 7.852 1 78.12 388 GLN B N 1
ATOM 8028 C CA . GLN B 1 388 ? 25.875 13.812 8.812 1 78.12 388 GLN B CA 1
ATOM 8029 C C . GLN B 1 388 ? 25.188 12.523 9.258 1 78.12 388 GLN B C 1
ATOM 8031 O O . GLN B 1 388 ? 24.891 12.352 10.445 1 78.12 388 GLN B O 1
ATOM 8036 N N . LEU B 1 389 ? 24.969 11.703 8.312 1 75.62 389 LEU B N 1
ATOM 8037 C CA . LEU B 1 389 ? 24.312 10.438 8.617 1 75.62 389 LEU B CA 1
ATOM 8038 C C . LEU B 1 389 ? 25.203 9.562 9.492 1 75.62 389 LEU B C 1
ATOM 8040 O O . LEU B 1 389 ? 24.719 8.938 10.438 1 75.62 389 LEU B O 1
ATOM 8044 N N . ASN B 1 390 ? 26.453 9.383 9.008 1 76.62 390 ASN B N 1
ATOM 8045 C CA . ASN B 1 390 ? 27.422 8.609 9.797 1 76.62 390 ASN B CA 1
ATOM 8046 C C . ASN B 1 390 ? 27.578 9.18 11.203 1 76.62 390 ASN B C 1
ATOM 8048 O O . ASN B 1 390 ? 27.625 8.43 12.18 1 76.62 390 ASN B O 1
ATOM 8052 N N . ARG B 1 391 ? 27.641 10.445 11.172 1 79 391 ARG B N 1
ATOM 8053 C CA . ARG B 1 391 ? 27.75 11.109 12.469 1 79 391 ARG B CA 1
ATOM 8054 C C . ARG B 1 391 ? 26.5 10.859 13.32 1 79 391 ARG B C 1
ATOM 8056 O O . ARG B 1 391 ? 26.609 10.672 14.531 1 79 391 ARG B O 1
ATOM 8063 N N . GLN B 1 392 ? 25.453 10.805 12.695 1 79.12 392 GLN B N 1
ATOM 8064 C CA . GLN B 1 392 ? 24.219 10.547 13.414 1 79.12 392 GLN B CA 1
ATOM 8065 C C . GLN B 1 392 ? 24.203 9.133 13.992 1 79.12 392 GLN B C 1
ATOM 8067 O O . GLN B 1 392 ? 23.766 8.922 15.125 1 79.12 392 GLN B O 1
ATOM 8072 N N . GLY B 1 393 ? 24.656 8.195 13.141 1 74.69 393 GLY B N 1
ATOM 8073 C CA . GLY B 1 393 ? 24.734 6.828 13.625 1 74.69 393 GLY B CA 1
ATOM 8074 C C . GLY B 1 393 ? 25.688 6.664 14.789 1 74.69 393 GLY B C 1
ATOM 8075 O O . GLY B 1 393 ? 25.375 5.992 15.773 1 74.69 393 GLY B O 1
ATOM 8076 N N . MET B 1 394 ? 26.812 7.238 14.625 1 79.75 394 MET B N 1
ATOM 8077 C CA . MET B 1 394 ? 27.812 7.176 15.695 1 79.75 394 MET B CA 1
ATOM 8078 C C . MET B 1 394 ? 27.297 7.859 16.953 1 79.75 394 MET B C 1
ATOM 8080 O O . MET B 1 394 ? 27.516 7.371 18.062 1 79.75 394 MET B O 1
ATOM 8084 N N . THR B 1 395 ? 26.625 8.914 16.734 1 87 395 THR B N 1
ATOM 8085 C CA . THR B 1 395 ? 26.062 9.656 17.859 1 87 395 THR B CA 1
ATOM 8086 C C . THR B 1 395 ? 25 8.828 18.562 1 87 395 THR B C 1
ATOM 8088 O O . THR B 1 395 ? 24.922 8.82 19.797 1 87 395 THR B O 1
ATOM 8091 N N . GLU B 1 396 ? 24.266 8.148 17.797 1 83.5 396 GLU B N 1
ATOM 8092 C CA . GLU B 1 396 ? 23.219 7.312 18.375 1 83.5 396 GLU B CA 1
ATOM 8093 C C . GLU B 1 396 ? 23.812 6.199 19.234 1 83.5 396 GLU B C 1
ATOM 8095 O O . GLU B 1 396 ? 23.344 5.953 20.344 1 83.5 396 GLU B O 1
ATOM 8100 N N . GLN B 1 397 ? 24.781 5.551 18.719 1 79.25 397 GLN B N 1
ATOM 8101 C CA . GLN B 1 397 ? 25.422 4.469 19.453 1 79.25 397 GLN B CA 1
ATOM 8102 C C . GLN B 1 397 ? 26.094 4.988 20.719 1 79.25 397 GLN B C 1
ATOM 8104 O O . GLN B 1 397 ? 26 4.363 21.781 1 79.25 397 GLN B O 1
ATOM 8109 N N . ALA B 1 398 ? 26.75 6.031 20.516 1 86.88 398 ALA B N 1
ATOM 8110 C CA . ALA B 1 398 ? 27.406 6.641 21.656 1 86.88 398 ALA B CA 1
ATOM 8111 C C . ALA B 1 398 ? 26.391 7.043 22.734 1 86.88 398 ALA B C 1
ATOM 8113 O O . ALA B 1 398 ? 26.656 6.902 23.922 1 86.88 398 ALA B O 1
ATOM 8114 N N . LEU B 1 399 ? 25.266 7.496 22.312 1 87.62 399 LEU B N 1
ATOM 8115 C CA . LEU B 1 399 ? 24.219 7.926 23.234 1 87.62 399 LEU B CA 1
ATOM 8116 C C . LEU B 1 399 ? 23.641 6.742 24 1 87.62 399 LEU B C 1
ATOM 8118 O O . LEU B 1 399 ? 23.375 6.84 25.203 1 87.62 399 LEU B O 1
ATOM 8122 N N . ARG B 1 400 ? 23.484 5.656 23.375 1 81.38 400 ARG B N 1
ATOM 8123 C CA . ARG B 1 400 ? 22.938 4.453 24 1 81.38 400 ARG B CA 1
ATOM 8124 C C . ARG B 1 400 ? 23.859 3.916 25.078 1 81.38 400 ARG B C 1
ATOM 8126 O O . ARG B 1 400 ? 23.406 3.359 26.078 1 81.38 400 ARG B O 1
ATOM 8133 N N . ARG B 1 401 ? 25.125 4.109 24.875 1 82.5 401 ARG B N 1
ATOM 8134 C CA . ARG B 1 401 ? 26.125 3.572 25.797 1 82.5 401 ARG B CA 1
ATOM 8135 C C . ARG B 1 401 ? 26.578 4.633 26.781 1 82.5 401 ARG B C 1
ATOM 8137 O O . ARG B 1 401 ? 27.312 4.34 27.719 1 82.5 401 ARG B O 1
ATOM 8144 N N . ALA B 1 402 ? 26.078 5.766 26.578 1 88.94 402 ALA B N 1
ATOM 8145 C CA . ALA B 1 402 ? 26.625 6.902 27.312 1 88.94 402 ALA B CA 1
ATOM 8146 C C . ALA B 1 402 ? 26.25 6.828 28.797 1 88.94 402 ALA B C 1
ATOM 8148 O O . ALA B 1 402 ? 25.141 6.398 29.141 1 88.94 402 ALA B O 1
ATOM 8149 N N . ASN B 1 403 ? 27.188 7.004 29.625 1 89.94 403 ASN B N 1
ATOM 8150 C CA . ASN B 1 403 ? 26.891 7.305 31.031 1 89.94 403 ASN B CA 1
ATOM 8151 C C . ASN B 1 403 ? 26.312 8.703 31.188 1 89.94 403 ASN B C 1
ATOM 8153 O O . ASN B 1 403 ? 27.047 9.695 31.219 1 89.94 403 ASN B O 1
ATOM 8157 N N . LEU B 1 404 ? 25.078 8.758 31.375 1 88.75 404 LEU B N 1
ATOM 8158 C CA . LEU B 1 404 ? 24.328 10.016 31.312 1 88.75 404 LEU B CA 1
ATOM 8159 C C . LEU B 1 404 ? 24.766 10.977 32.406 1 88.75 404 LEU B C 1
ATOM 8161 O O . LEU B 1 404 ? 24.844 12.188 32.188 1 88.75 404 LEU B O 1
ATOM 8165 N N . ASP B 1 405 ? 25.156 10.5 33.562 1 89.19 405 ASP B N 1
ATOM 8166 C CA . ASP B 1 405 ? 25.531 11.336 34.688 1 89.19 405 ASP B CA 1
ATOM 8167 C C . ASP B 1 405 ? 26.922 11.938 34.5 1 89.19 405 ASP B C 1
ATOM 8169 O O . ASP B 1 405 ? 27.172 13.086 34.875 1 89.19 405 ASP B O 1
ATOM 8173 N N . GLU B 1 406 ? 27.734 11.203 33.781 1 91.62 406 GLU B N 1
ATOM 8174 C CA . GLU B 1 406 ? 29.125 11.641 33.688 1 91.62 406 GLU B CA 1
ATOM 8175 C C . GLU B 1 406 ? 29.375 12.383 32.375 1 91.62 406 GLU B C 1
ATOM 8177 O O . GLU B 1 406 ? 30.156 13.344 32.312 1 91.62 406 GLU B O 1
ATOM 8182 N N . GLU B 1 407 ? 28.781 12.031 31.391 1 94.5 407 GLU B N 1
ATOM 8183 C CA . GLU B 1 407 ? 29.109 12.531 30.062 1 94.5 407 GLU B CA 1
ATOM 8184 C C . GLU B 1 407 ? 28.312 13.789 29.734 1 94.5 407 GLU B C 1
ATOM 8186 O O . GLU B 1 407 ? 28.734 14.594 28.891 1 94.5 407 GLU B O 1
ATOM 8191 N N . PHE B 1 408 ? 27.219 13.891 30.359 1 95.38 408 PHE B N 1
ATOM 8192 C CA . PHE B 1 408 ? 26.391 15.055 30.078 1 95.38 408 PHE B CA 1
ATOM 8193 C C . PHE B 1 408 ? 26.547 16.109 31.156 1 95.38 408 PHE B C 1
ATOM 8195 O O . PHE B 1 408 ? 26.578 15.789 32.344 1 95.38 408 PHE B O 1
ATOM 8202 N N . HIS B 1 409 ? 26.703 17.328 30.688 1 94.38 409 HIS B N 1
ATOM 8203 C CA . HIS B 1 409 ? 26.812 18.453 31.625 1 94.38 409 HIS B CA 1
ATOM 8204 C C . HIS B 1 409 ? 25.984 19.641 31.156 1 94.38 409 HIS B C 1
ATOM 8206 O O . HIS B 1 409 ? 25.406 19.609 30.062 1 94.38 409 HIS B O 1
ATOM 8212 N N . LEU B 1 410 ? 25.859 20.594 32.031 1 96.5 410 LEU B N 1
ATOM 8213 C CA . LEU B 1 410 ? 25.016 21.734 31.734 1 96.5 410 LEU B CA 1
ATOM 8214 C C . LEU B 1 410 ? 25.828 23.016 31.625 1 96.5 410 LEU B C 1
ATOM 8216 O O . LEU B 1 410 ? 26.844 23.172 32.312 1 96.5 410 LEU B O 1
ATOM 8220 N N . VAL B 1 411 ? 25.562 23.75 30.641 1 96.94 411 VAL B N 1
ATOM 8221 C CA . VAL B 1 411 ? 26 25.141 30.562 1 96.94 411 VAL B CA 1
ATOM 8222 C C . VAL B 1 411 ? 24.797 26.078 30.656 1 96.94 411 VAL B C 1
ATOM 8224 O O . VAL B 1 411 ? 23.656 25.641 30.484 1 96.94 411 VAL B O 1
ATOM 8227 N N . PHE B 1 412 ? 25.078 27.328 31.062 1 97.31 412 PHE B N 1
ATOM 8228 C CA . PHE B 1 412 ? 23.984 28.234 31.391 1 97.31 412 PHE B CA 1
ATOM 8229 C C . PHE B 1 412 ? 24.109 29.531 30.578 1 97.31 412 PHE B C 1
ATOM 8231 O O . PHE B 1 412 ? 25.203 30.109 30.5 1 97.31 412 PHE B O 1
ATOM 8238 N N . GLN B 1 413 ? 23.094 29.875 29.969 1 97.06 413 GLN B N 1
ATOM 8239 C CA . GLN B 1 413 ? 23.047 31.141 29.25 1 97.06 413 GLN B CA 1
ATOM 8240 C C . GLN B 1 413 ? 22.125 32.156 29.938 1 97.06 413 GLN B C 1
ATOM 8242 O O . GLN B 1 413 ? 20.969 31.828 30.219 1 97.06 413 GLN B O 1
ATOM 8247 N N . PRO B 1 414 ? 22.641 33.281 30.203 1 96.5 414 PRO B N 1
ATOM 8248 C CA . PRO B 1 414 ? 21.828 34.25 30.953 1 96.5 414 PRO B CA 1
ATOM 8249 C C . PRO B 1 414 ? 20.734 34.875 30.109 1 96.5 414 PRO B C 1
ATOM 8251 O O . PRO B 1 414 ? 20.938 35.156 28.922 1 96.5 414 PRO B O 1
ATOM 8254 N N . ILE B 1 415 ? 19.578 35.062 30.641 1 97.12 415 ILE B N 1
ATOM 8255 C CA . ILE B 1 415 ? 18.484 35.875 30.141 1 97.12 415 ILE B CA 1
ATOM 8256 C C . ILE B 1 415 ? 18.5 37.25 30.828 1 97.12 415 ILE B C 1
ATOM 8258 O O . ILE B 1 415 ? 18.438 37.312 32.062 1 97.12 415 ILE B O 1
ATOM 8262 N N . VAL B 1 416 ? 18.547 38.219 30.031 1 95.62 416 VAL B N 1
ATOM 8263 C CA . VAL B 1 416 ? 18.828 39.531 30.594 1 95.62 416 VAL B CA 1
ATOM 8264 C C . VAL B 1 416 ? 17.641 40.469 30.375 1 95.62 416 VAL B C 1
ATOM 8266 O O . VAL B 1 416 ? 16.969 40.406 29.344 1 95.62 416 VAL B O 1
ATOM 8269 N N . ASP B 1 417 ? 17.375 41.219 31.344 1 95 417 ASP B N 1
ATOM 8270 C CA . ASP B 1 417 ? 16.406 42.312 31.203 1 95 417 ASP B CA 1
ATOM 8271 C C . ASP B 1 417 ? 16.984 43.438 30.344 1 95 417 ASP B C 1
ATOM 8273 O O . ASP B 1 417 ? 18.047 43.969 30.656 1 95 417 ASP B O 1
ATOM 8277 N N . ILE B 1 418 ? 16.328 43.781 29.391 1 91.56 418 ILE B N 1
ATOM 8278 C CA . ILE B 1 418 ? 16.859 44.719 28.391 1 91.56 418 ILE B CA 1
ATOM 8279 C C . ILE B 1 418 ? 16.984 46.094 29.016 1 91.56 418 ILE B C 1
ATOM 8281 O O . ILE B 1 418 ? 17.891 46.875 28.656 1 91.56 418 ILE B O 1
ATOM 8285 N N . HIS B 1 419 ? 16.219 46.5 29.969 1 89.44 419 HIS B N 1
ATOM 8286 C CA . HIS B 1 419 ? 16.203 47.844 30.547 1 89.44 419 HIS B CA 1
ATOM 8287 C C . HIS B 1 419 ? 17.234 47.969 31.672 1 89.44 419 HIS B C 1
ATOM 8289 O O . HIS B 1 419 ? 18 48.938 31.719 1 89.44 419 HIS B O 1
ATOM 8295 N N . THR B 1 420 ? 17.234 46.938 32.531 1 89 420 THR B N 1
ATOM 8296 C CA . THR B 1 420 ? 18.125 47 33.688 1 89 420 THR B CA 1
ATOM 8297 C C . THR B 1 420 ? 19.469 46.375 33.375 1 89 420 THR B C 1
ATOM 8299 O O . THR B 1 420 ? 20.453 46.562 34.125 1 89 420 THR B O 1
ATOM 8302 N N . GLN B 1 421 ? 19.516 45.594 32.344 1 89.19 421 GLN B N 1
ATOM 8303 C CA . GLN B 1 421 ? 20.703 44.844 31.953 1 89.19 421 GLN B CA 1
ATOM 8304 C C . GLN B 1 421 ? 21.125 43.875 33.031 1 89.19 421 GLN B C 1
ATOM 8306 O O . GLN B 1 421 ? 22.312 43.562 33.156 1 89.19 421 GLN B O 1
ATOM 8311 N N . GLN B 1 422 ? 20.156 43.531 33.844 1 92.25 422 GLN B N 1
ATOM 8312 C CA . GLN B 1 422 ? 20.406 42.531 34.875 1 92.25 422 GLN B CA 1
ATOM 8313 C C . GLN B 1 422 ? 19.922 41.156 34.438 1 92.25 422 GLN B C 1
ATOM 8315 O O . GLN B 1 422 ? 18.922 41.031 33.719 1 92.25 422 GLN B O 1
ATOM 8320 N N . THR B 1 423 ? 20.609 40.188 34.969 1 95.12 423 THR B N 1
ATOM 8321 C CA . THR B 1 423 ? 20.219 38.812 34.656 1 95.12 423 THR B CA 1
ATOM 8322 C C . THR B 1 423 ? 19 38.406 35.469 1 95.12 423 THR B C 1
ATOM 8324 O O . THR B 1 423 ? 19 38.469 36.719 1 95.12 423 THR B O 1
ATOM 8327 N N . VAL B 1 424 ? 17.969 37.938 34.781 1 95.12 424 VAL B N 1
ATOM 8328 C CA . VAL B 1 424 ? 16.719 37.594 35.438 1 95.12 424 VAL B CA 1
ATOM 8329 C C . VAL B 1 424 ? 16.641 36.062 35.562 1 95.12 424 VAL B C 1
ATOM 8331 O O . VAL B 1 424 ? 15.922 35.531 36.438 1 95.12 424 VAL B O 1
ATOM 8334 N N . ALA B 1 425 ? 17.25 35.406 34.656 1 96.81 425 ALA B N 1
ATOM 8335 C CA . ALA B 1 425 ? 17.203 33.969 34.656 1 96.81 425 ALA B CA 1
ATOM 8336 C C . ALA B 1 425 ? 18.375 33.375 33.875 1 96.81 425 ALA B C 1
ATOM 8338 O O . ALA B 1 425 ? 19.047 34.094 33.156 1 96.81 425 ALA B O 1
ATOM 8339 N N . PHE B 1 426 ? 18.625 32.094 34.094 1 97.44 426 PHE B N 1
ATOM 8340 C CA . PHE B 1 426 ? 19.562 31.344 33.281 1 97.44 426 PHE B CA 1
ATOM 8341 C C . PHE B 1 426 ? 18.875 30.156 32.625 1 97.44 426 PHE B C 1
ATOM 8343 O O . PHE B 1 426 ? 18.062 29.484 33.25 1 97.44 426 PHE B O 1
ATOM 8350 N N . GLU B 1 427 ? 19.094 30 31.391 1 97.81 427 GLU B N 1
ATOM 8351 C CA . GLU B 1 427 ? 18.641 28.797 30.719 1 97.81 427 GLU B CA 1
ATOM 8352 C C . GLU B 1 427 ? 19.688 27.688 30.766 1 97.81 427 GLU B C 1
ATOM 8354 O O . GLU B 1 427 ? 20.844 27.906 30.406 1 97.81 427 GLU B O 1
ATOM 8359 N N . ALA B 1 428 ? 19.281 26.547 31.297 1 97.25 428 ALA B N 1
ATOM 8360 C CA . ALA B 1 428 ? 20.188 25.406 31.328 1 97.25 428 ALA B CA 1
ATOM 8361 C C . ALA B 1 428 ? 20.219 24.703 29.984 1 97.25 428 ALA B C 1
ATOM 8363 O O . ALA B 1 428 ? 19.172 24.312 29.438 1 97.25 428 ALA B O 1
ATOM 8364 N N . LEU B 1 429 ? 21.359 24.609 29.422 1 96.25 429 LEU B N 1
ATOM 8365 C CA . LEU B 1 429 ? 21.547 23.969 28.125 1 96.25 429 LEU B CA 1
ATOM 8366 C C . LEU B 1 429 ? 22.438 22.734 28.25 1 96.25 429 LEU B C 1
ATOM 8368 O O . LEU B 1 429 ? 23.531 22.797 28.828 1 96.25 429 LEU B O 1
ATOM 8372 N N . ALA B 1 430 ? 21.922 21.672 27.719 1 95.12 430 ALA B N 1
ATOM 8373 C CA . ALA B 1 430 ? 22.656 20.422 27.812 1 95.12 430 ALA B CA 1
ATOM 8374 C C . ALA B 1 430 ? 23.828 20.391 26.844 1 95.12 430 ALA B C 1
ATOM 8376 O O . ALA B 1 430 ? 23.734 20.891 25.719 1 95.12 430 ALA B O 1
ATOM 8377 N N . ARG B 1 431 ? 24.922 19.938 27.281 1 95.81 431 ARG B N 1
ATOM 8378 C CA . ARG B 1 431 ? 26.094 19.641 26.469 1 95.81 431 ARG B CA 1
ATOM 8379 C C . ARG B 1 431 ? 26.547 18.188 26.656 1 95.81 431 ARG B C 1
ATOM 8381 O O . ARG B 1 431 ? 26.391 17.625 27.734 1 95.81 431 ARG B O 1
ATOM 8388 N N . TRP B 1 432 ? 27.078 17.625 25.625 1 95 432 TRP B N 1
ATOM 8389 C CA . TRP B 1 432 ? 27.5 16.234 25.688 1 95 432 TRP B CA 1
ATOM 8390 C C . TRP B 1 432 ? 28.953 16.094 25.25 1 95 432 TRP B C 1
ATOM 8392 O O . TRP B 1 432 ? 29.312 16.469 24.125 1 95 432 TRP B O 1
ATOM 8402 N N . ARG B 1 433 ? 29.734 15.734 26.156 1 94.38 433 ARG B N 1
ATOM 8403 C CA . ARG B 1 433 ? 31.125 15.375 25.828 1 94.38 433 ARG B CA 1
ATOM 8404 C C . ARG B 1 433 ? 31.312 13.867 25.844 1 94.38 433 ARG B C 1
ATOM 8406 O O . ARG B 1 433 ? 31.547 13.273 26.891 1 94.38 433 ARG B O 1
ATOM 8413 N N . SER B 1 434 ? 31.359 13.328 24.734 1 92.44 434 SER B N 1
ATOM 8414 C CA . SER B 1 434 ? 31.5 11.883 24.594 1 92.44 434 SER B CA 1
ATOM 8415 C C . SER B 1 434 ? 32.969 11.477 24.578 1 92.44 434 SER B C 1
ATOM 8417 O O . SER B 1 434 ? 33.812 12.172 24 1 92.44 434 SER B O 1
ATOM 8419 N N . PRO B 1 435 ? 33.25 10.508 25.297 1 89.81 435 PRO B N 1
ATOM 8420 C CA . PRO B 1 435 ? 34.656 10.031 25.234 1 89.81 435 PRO B CA 1
ATOM 8421 C C . PRO B 1 435 ? 35.062 9.602 23.844 1 89.81 435 PRO B C 1
ATOM 8423 O O . PRO B 1 435 ? 36.25 9.734 23.469 1 89.81 435 PRO B O 1
ATOM 8426 N N . GLU B 1 436 ? 34.156 9.219 23.031 1 85.94 436 GLU B N 1
ATOM 8427 C CA . GLU B 1 436 ? 34.438 8.703 21.688 1 85.94 436 GLU B CA 1
ATOM 8428 C C . GLU B 1 436 ? 34.312 9.805 20.641 1 85.94 436 GLU B C 1
ATOM 8430 O O . GLU B 1 436 ? 35.125 9.883 19.719 1 85.94 436 GLU B O 1
ATOM 8435 N N . LEU B 1 437 ? 33.344 10.703 20.75 1 89.75 437 LEU B N 1
ATOM 8436 C CA . LEU B 1 437 ? 33 11.648 19.688 1 89.75 437 LEU B CA 1
ATOM 8437 C C . LEU B 1 437 ? 33.469 13.055 20.047 1 89.75 437 LEU B C 1
ATOM 8439 O O . LEU B 1 437 ? 33.5 13.938 19.172 1 89.75 437 LEU B O 1
ATOM 8443 N N . GLY B 1 438 ? 33.938 13.219 21.25 1 92.12 438 GLY B N 1
ATOM 8444 C CA . GLY B 1 438 ? 34.219 14.57 21.703 1 92.12 438 GLY B CA 1
ATOM 8445 C C . GLY B 1 438 ? 32.969 15.383 22.016 1 92.12 438 GLY B C 1
ATOM 8446 O O . GLY B 1 438 ? 32 14.852 22.562 1 92.12 438 GLY B O 1
ATOM 8447 N N . ASP B 1 439 ? 33.031 16.656 21.688 1 93 439 ASP B N 1
ATOM 8448 C CA . ASP B 1 439 ? 31.875 17.531 21.953 1 93 439 ASP B CA 1
ATOM 8449 C C . ASP B 1 439 ? 30.812 17.375 20.875 1 93 439 ASP B C 1
ATOM 8451 O O . ASP B 1 439 ? 31.078 17.594 19.688 1 93 439 ASP B O 1
ATOM 8455 N N . VAL B 1 440 ? 29.688 16.969 21.281 1 92.88 440 VAL B N 1
ATOM 8456 C CA . VAL B 1 440 ? 28.562 16.828 20.375 1 92.88 440 VAL B CA 1
ATOM 8457 C C . VAL B 1 440 ? 27.547 17.938 20.625 1 92.88 440 VAL B C 1
ATOM 8459 O O . VAL B 1 440 ? 27 18.047 21.719 1 92.88 440 VAL B O 1
ATOM 8462 N N . PRO B 1 441 ? 27.281 18.688 19.656 1 91.19 441 PRO B N 1
ATOM 8463 C CA . PRO B 1 441 ? 26.344 19.797 19.875 1 91.19 441 PRO B CA 1
ATOM 8464 C C . PRO B 1 441 ? 24.906 19.328 20.078 1 91.19 441 PRO B C 1
ATOM 8466 O O . PRO B 1 441 ? 24.516 18.266 19.578 1 91.19 441 PRO B O 1
ATOM 8469 N N . PRO B 1 442 ? 24.109 20.094 20.812 1 90.5 442 PRO B N 1
ATOM 8470 C CA . PRO B 1 442 ? 22.703 19.734 21.078 1 90.5 442 PRO B CA 1
ATOM 8471 C C . PRO B 1 442 ? 21.875 19.609 19.797 1 90.5 442 PRO B C 1
ATOM 8473 O O . PRO B 1 442 ? 20.938 18.812 19.75 1 90.5 442 PRO B O 1
ATOM 8476 N N . SER B 1 443 ? 22.141 20.344 18.828 1 85.56 443 SER B N 1
ATOM 8477 C CA . SER B 1 443 ? 21.406 20.281 17.562 1 85.56 443 SER B CA 1
ATOM 8478 C C . SER B 1 443 ? 21.547 18.906 16.922 1 85.56 443 SER B C 1
ATOM 8480 O O . SER B 1 443 ? 20.734 18.531 16.062 1 85.56 443 SER B O 1
ATOM 8482 N N . GLU B 1 444 ? 22.469 18.234 17.391 1 85.69 444 GLU B N 1
ATOM 8483 C CA . GLU B 1 444 ? 22.719 16.906 16.844 1 85.69 444 GLU B CA 1
ATOM 8484 C C . GLU B 1 444 ? 22.156 15.82 17.766 1 85.69 444 GLU B C 1
ATOM 8486 O O . GLU B 1 444 ? 21.312 15.016 17.328 1 85.69 444 GLU B O 1
ATOM 8491 N N . PHE B 1 445 ? 22.547 15.852 19.109 1 88.06 445 PHE B N 1
ATOM 8492 C CA . PHE B 1 445 ? 22.25 14.68 19.922 1 88.06 445 PHE B CA 1
ATOM 8493 C C . PHE B 1 445 ? 20.812 14.734 20.438 1 88.06 445 PHE B C 1
ATOM 8495 O O . PHE B 1 445 ? 20.234 13.695 20.75 1 88.06 445 PHE B O 1
ATOM 8502 N N . ILE B 1 446 ? 20.203 15.914 20.453 1 87.5 446 ILE B N 1
ATOM 8503 C CA . ILE B 1 446 ? 18.844 16 21 1 87.5 446 ILE B CA 1
ATOM 8504 C C . ILE B 1 446 ? 17.875 15.352 20.016 1 87.5 446 ILE B C 1
ATOM 8506 O O . ILE B 1 446 ? 17.062 14.5 20.422 1 87.5 446 ILE B O 1
ATOM 8510 N N . PRO B 1 447 ? 17.938 15.766 18.75 1 79.75 447 PRO B N 1
ATOM 8511 C CA . PRO B 1 447 ? 17.031 15.102 17.812 1 79.75 447 PRO B CA 1
ATOM 8512 C C . PRO B 1 447 ? 17.234 13.586 17.766 1 79.75 447 PRO B C 1
ATOM 8514 O O . PRO B 1 447 ? 16.266 12.836 17.641 1 79.75 447 PRO B O 1
ATOM 8517 N N . ILE B 1 448 ? 18.453 13.188 17.828 1 78.81 448 ILE B N 1
ATOM 8518 C CA . ILE B 1 448 ? 18.75 11.758 17.812 1 78.81 448 ILE B CA 1
ATOM 8519 C C . ILE B 1 448 ? 18.172 11.094 19.062 1 78.81 448 ILE B C 1
ATOM 8521 O O . ILE B 1 448 ? 17.578 10.016 18.969 1 78.81 448 ILE B O 1
ATOM 8525 N N . ALA B 1 449 ? 18.344 11.758 20.188 1 82.88 449 ALA B N 1
ATOM 8526 C CA . ALA B 1 449 ? 17.781 11.234 21.438 1 82.88 449 ALA B CA 1
ATOM 8527 C C . ALA B 1 449 ? 16.266 11.109 21.344 1 82.88 449 ALA B C 1
ATOM 8529 O O . ALA B 1 449 ? 15.68 10.164 21.891 1 82.88 449 ALA B O 1
ATOM 8530 N N . GLU B 1 450 ? 15.641 12.039 20.688 1 76.06 450 GLU B N 1
ATOM 8531 C CA . GLU B 1 450 ? 14.195 12.008 20.5 1 76.06 450 GLU B CA 1
ATOM 8532 C C . GLU B 1 450 ? 13.781 10.859 19.578 1 76.06 450 GLU B C 1
ATOM 8534 O O . GLU B 1 450 ? 12.828 10.141 19.875 1 76.06 450 GLU B O 1
ATOM 8539 N N . ARG B 1 451 ? 14.508 10.75 18.547 1 67.88 451 ARG B N 1
ATOM 8540 C CA . ARG B 1 451 ? 14.195 9.727 17.562 1 67.88 451 ARG B CA 1
ATOM 8541 C C . ARG B 1 451 ? 14.312 8.328 18.156 1 67.88 451 ARG B C 1
ATOM 8543 O O . ARG B 1 451 ? 13.484 7.461 17.875 1 67.88 451 ARG B O 1
ATOM 8550 N N . ILE B 1 452 ? 15.367 8.18 19 1 68.56 452 ILE B N 1
ATOM 8551 C CA . ILE B 1 452 ? 15.609 6.84 19.531 1 68.56 452 ILE B CA 1
ATOM 8552 C C . ILE B 1 452 ? 14.898 6.68 20.875 1 68.56 452 ILE B C 1
ATOM 8554 O O . ILE B 1 452 ? 15.094 5.688 21.578 1 68.56 452 ILE B O 1
ATOM 8558 N N . GLY B 1 453 ? 14.156 7.707 21.359 1 69.44 453 GLY B N 1
ATOM 8559 C CA . GLY B 1 453 ? 13.336 7.637 22.562 1 69.44 453 GLY B CA 1
ATOM 8560 C C . GLY B 1 453 ? 14.141 7.75 23.844 1 69.44 453 GLY B C 1
ATOM 8561 O O . GLY B 1 453 ? 13.703 7.289 24.906 1 69.44 453 GLY B O 1
ATOM 8562 N N . MET B 1 454 ? 15.289 8.242 23.797 1 76.62 454 MET B N 1
ATOM 8563 C CA . MET B 1 454 ? 16.172 8.32 24.969 1 76.62 454 MET B CA 1
ATOM 8564 C C . MET B 1 454 ? 16.109 9.711 25.594 1 76.62 454 MET B C 1
ATOM 8566 O O . MET B 1 454 ? 16.719 9.953 26.625 1 76.62 454 MET B O 1
ATOM 8570 N N . VAL B 1 455 ? 15.312 10.531 25.047 1 82.5 455 VAL B N 1
ATOM 8571 C CA . VAL B 1 455 ? 15.32 11.914 25.5 1 82.5 455 VAL B CA 1
ATOM 8572 C C . VAL B 1 455 ? 14.781 11.992 26.922 1 82.5 455 VAL B C 1
ATOM 8574 O O . VAL B 1 455 ? 15.242 12.812 27.734 1 82.5 455 VAL B O 1
ATOM 8577 N N . ASN B 1 456 ? 13.852 11.117 27.266 1 80.69 456 ASN B N 1
ATOM 8578 C CA . ASN B 1 456 ? 13.297 11.086 28.609 1 80.69 456 ASN B CA 1
ATOM 8579 C C . ASN B 1 456 ? 14.352 10.664 29.641 1 80.69 456 ASN B C 1
ATOM 8581 O O . ASN B 1 456 ? 14.359 11.164 30.766 1 80.69 456 ASN B O 1
ATOM 8585 N N . ARG B 1 457 ? 15.211 9.773 29.203 1 84.56 457 ARG B N 1
ATOM 8586 C CA . ARG B 1 457 ? 16.281 9.305 30.094 1 84.56 457 ARG B CA 1
ATOM 8587 C C . ARG B 1 457 ? 17.312 10.398 30.312 1 84.56 457 ARG B C 1
ATOM 8589 O O . ARG B 1 457 ? 18 10.414 31.344 1 84.56 457 ARG B O 1
ATOM 8596 N N . LEU B 1 458 ? 17.422 11.258 29.344 1 90.06 458 LEU B N 1
ATOM 8597 C CA . LEU B 1 458 ? 18.359 12.367 29.453 1 90.06 458 LEU B CA 1
ATOM 8598 C C . LEU B 1 458 ? 17.797 13.477 30.328 1 90.06 458 LEU B C 1
ATOM 8600 O O . LEU B 1 458 ? 18.547 14.125 31.062 1 90.06 458 LEU B O 1
ATOM 8604 N N . THR B 1 459 ? 16.484 13.641 30.281 1 92.5 459 THR B N 1
ATOM 8605 C CA . THR B 1 459 ? 15.82 14.758 30.953 1 92.5 459 THR B CA 1
ATOM 8606 C C . THR B 1 459 ? 15.961 14.648 32.469 1 92.5 459 THR B C 1
ATOM 8608 O O . THR B 1 459 ? 16.234 15.641 33.156 1 92.5 459 THR B O 1
ATOM 8611 N N . ALA B 1 460 ? 15.844 13.477 33.031 1 91.75 460 ALA B N 1
ATOM 8612 C CA . ALA B 1 460 ? 15.797 13.273 34.469 1 91.75 460 ALA B CA 1
ATOM 8613 C C . ALA B 1 460 ? 17.109 13.695 35.125 1 91.75 460 ALA B C 1
ATOM 8615 O O . ALA B 1 460 ? 17.125 14.594 35.969 1 91.75 460 ALA B O 1
ATOM 8616 N N . PRO B 1 461 ? 18.25 13.102 34.688 1 92.75 461 PRO B N 1
ATOM 8617 C CA . PRO B 1 461 ? 19.5 13.516 35.344 1 92.75 461 PRO B CA 1
ATOM 8618 C C . PRO B 1 461 ? 19.859 14.977 35.062 1 92.75 461 PRO B C 1
ATOM 8620 O O . PRO B 1 461 ? 20.422 15.656 35.906 1 92.75 461 PRO B O 1
ATOM 8623 N N . LEU B 1 462 ? 19.609 15.461 33.938 1 95.62 462 LEU B N 1
ATOM 8624 C CA . LEU B 1 462 ? 19.938 16.828 33.594 1 95.62 462 LEU B CA 1
ATOM 8625 C C . LEU B 1 462 ? 19.125 17.828 34.406 1 95.62 462 LEU B C 1
ATOM 8627 O O . LEU B 1 462 ? 19.641 18.859 34.812 1 95.62 462 LEU B O 1
ATOM 8631 N N . LEU B 1 463 ? 17.844 17.5 34.562 1 96.5 463 LEU B N 1
ATOM 8632 C CA . LEU B 1 463 ? 17 18.359 35.375 1 96.5 463 LEU B CA 1
ATOM 8633 C C . LEU B 1 463 ? 17.484 18.391 36.812 1 96.5 463 LEU B C 1
ATOM 8635 O O . LEU B 1 463 ? 17.531 19.453 37.438 1 96.5 463 LEU B O 1
ATOM 8639 N N . SER B 1 464 ? 17.797 17.25 37.312 1 95.38 464 SER B N 1
ATOM 8640 C CA . SER B 1 464 ? 18.312 17.172 38.688 1 95.38 464 SER B CA 1
ATOM 8641 C C . SER B 1 464 ? 19.578 18 38.844 1 95.38 464 SER B C 1
ATOM 8643 O O . SER B 1 464 ? 19.734 18.734 39.812 1 95.38 464 SER B O 1
ATOM 8645 N N . LYS B 1 465 ? 20.5 17.891 37.844 1 95.19 465 LYS B N 1
ATOM 8646 C CA . LYS B 1 465 ? 21.734 18.672 37.875 1 95.19 465 LYS B CA 1
ATOM 8647 C C . LYS B 1 465 ? 21.453 20.156 37.812 1 95.19 465 LYS B C 1
ATOM 8649 O O . LYS B 1 465 ? 22.109 20.953 38.5 1 95.19 465 LYS B O 1
ATOM 8654 N N . ALA B 1 466 ? 20.531 20.5 37 1 97.19 466 ALA B N 1
ATOM 8655 C CA . ALA B 1 466 ? 20.172 21.906 36.812 1 97.19 466 ALA B CA 1
ATOM 8656 C C . ALA B 1 466 ? 19.609 22.484 38.125 1 97.19 466 ALA B C 1
ATOM 8658 O O . ALA B 1 466 ? 19.969 23.594 38.531 1 97.19 466 ALA B O 1
ATOM 8659 N N . LEU B 1 467 ? 18.75 21.734 38.75 1 96.94 467 LEU B N 1
ATOM 8660 C CA . LEU B 1 467 ? 18.109 22.172 40 1 96.94 467 LEU B CA 1
ATOM 8661 C C . LEU B 1 467 ? 19.141 22.297 41.125 1 96.94 467 LEU B C 1
ATOM 8663 O O . LEU B 1 467 ? 19.094 23.234 41.906 1 96.94 467 LEU B O 1
ATOM 8667 N N . GLN B 1 468 ? 20 21.391 41.156 1 94.5 468 GLN B N 1
ATOM 8668 C CA . GLN B 1 468 ? 21.062 21.438 42.156 1 94.5 468 GLN B CA 1
ATOM 8669 C C . GLN B 1 468 ? 21.969 22.656 41.938 1 94.5 468 GLN B C 1
ATOM 8671 O O . GLN B 1 468 ? 22.359 23.312 42.906 1 94.5 468 GLN B O 1
ATOM 8676 N N . ALA B 1 469 ? 22.266 22.891 40.719 1 94.06 469 ALA B N 1
ATOM 8677 C CA . ALA B 1 469 ? 23.125 24.031 40.375 1 94.06 469 ALA B CA 1
ATOM 8678 C C . ALA B 1 469 ? 22.453 25.344 40.75 1 94.06 469 ALA B C 1
ATOM 8680 O O . ALA B 1 469 ? 23.109 26.281 41.219 1 94.06 469 ALA B O 1
ATOM 8681 N N . ALA B 1 470 ? 21.219 25.484 40.531 1 94.62 470 ALA B N 1
ATOM 8682 C CA . ALA B 1 470 ? 20.484 26.75 40.688 1 94.62 470 ALA B CA 1
ATOM 8683 C C . ALA B 1 470 ? 20.234 27.047 42.156 1 94.62 470 ALA B C 1
ATOM 8685 O O . ALA B 1 470 ? 19.922 28.188 42.531 1 94.62 470 ALA B O 1
ATOM 8686 N N . LYS B 1 471 ? 20.422 26.094 43.031 1 91.06 471 LYS B N 1
ATOM 8687 C CA . LYS B 1 471 ? 20.203 26.281 44.438 1 91.06 471 LYS B CA 1
ATOM 8688 C C . LYS B 1 471 ? 21.141 27.344 45.031 1 91.06 471 LYS B C 1
ATOM 8690 O O . LYS B 1 471 ? 20.781 28.031 45.969 1 91.06 471 LYS B O 1
ATOM 8695 N N . ALA B 1 472 ? 22.266 27.469 44.438 1 86.69 472 ALA B N 1
ATOM 8696 C CA . ALA B 1 472 ? 23.297 28.359 44.969 1 86.69 472 ALA B CA 1
ATOM 8697 C C . ALA B 1 472 ? 23.109 29.781 44.406 1 86.69 472 ALA B C 1
ATOM 8699 O O . ALA B 1 472 ? 23.812 30.703 44.844 1 86.69 472 ALA B O 1
ATOM 8700 N N . TRP B 1 473 ? 22.172 29.969 43.594 1 90.75 473 TRP B N 1
ATOM 8701 C CA . TRP B 1 473 ? 21.984 31.266 42.938 1 90.75 473 TRP B CA 1
ATOM 8702 C C . TRP B 1 473 ? 21.281 32.25 43.875 1 90.75 473 TRP B C 1
ATOM 8704 O O . TRP B 1 473 ? 20.578 31.812 44.812 1 90.75 473 TRP B O 1
ATOM 8714 N N . PRO B 1 474 ? 21.547 33.531 43.688 1 88.19 474 PRO B N 1
ATOM 8715 C CA . PRO B 1 474 ? 20.859 34.531 44.531 1 88.19 474 PRO B CA 1
ATOM 8716 C C . PRO B 1 474 ? 19.344 34.469 44.375 1 88.19 474 PRO B C 1
ATOM 8718 O O . PRO B 1 474 ? 18.828 33.969 43.344 1 88.19 474 PRO B O 1
ATOM 8721 N N . THR B 1 475 ? 18.703 35.062 45.344 1 85.81 475 THR B N 1
ATOM 8722 C CA . THR B 1 475 ? 17.25 35.094 45.344 1 85.81 475 THR B CA 1
ATOM 8723 C C . THR B 1 475 ? 16.734 35.938 44.188 1 85.81 475 THR B C 1
ATOM 8725 O O . THR B 1 475 ? 17.266 37 43.875 1 85.81 475 THR B O 1
ATOM 8728 N N . GLY B 1 476 ? 15.859 35.375 43.438 1 86 476 GLY B N 1
ATOM 8729 C CA . GLY B 1 476 ? 15.25 36.125 42.344 1 86 476 GLY B CA 1
ATOM 8730 C C . GLY B 1 476 ? 15.664 35.625 40.969 1 86 476 GLY B C 1
ATOM 8731 O O . GLY B 1 476 ? 14.977 35.875 40 1 86 476 GLY B O 1
ATOM 8732 N N . VAL B 1 477 ? 16.859 34.969 40.875 1 93.25 477 VAL B N 1
ATOM 8733 C CA . VAL B 1 477 ? 17.328 34.469 39.594 1 93.25 477 VAL B CA 1
ATOM 8734 C C . VAL B 1 477 ? 16.609 33.156 39.281 1 93.25 477 VAL B C 1
ATOM 8736 O O . VAL B 1 477 ? 16.656 32.188 40.094 1 93.25 477 VAL B O 1
ATOM 8739 N N . ARG B 1 478 ? 16.031 33.125 38.156 1 96.69 478 ARG B N 1
ATOM 8740 C CA . ARG B 1 478 ? 15.211 31.969 37.812 1 96.69 478 ARG B CA 1
ATOM 8741 C C . ARG B 1 478 ? 16 30.984 36.938 1 96.69 478 ARG B C 1
ATOM 8743 O O . ARG B 1 478 ? 17.078 31.312 36.438 1 96.69 478 ARG B O 1
ATOM 8750 N N . LEU B 1 479 ? 15.484 29.766 36.875 1 97.88 479 LEU B N 1
ATOM 8751 C CA . LEU B 1 479 ? 16.078 28.703 36.062 1 97.88 479 LEU B CA 1
ATOM 8752 C C . LEU B 1 479 ? 15.109 28.281 34.938 1 97.88 479 LEU B C 1
ATOM 8754 O O . LEU B 1 479 ? 13.93 28.031 35.219 1 97.88 479 LEU B O 1
ATOM 8758 N N . SER B 1 480 ? 15.57 28.328 33.719 1 98 480 SER B N 1
ATOM 8759 C CA . SER B 1 480 ? 14.82 27.828 32.594 1 98 480 SER B CA 1
ATOM 8760 C C . SER B 1 480 ? 15.367 26.484 32.125 1 98 480 SER B C 1
ATOM 8762 O O . SER B 1 480 ? 16.578 26.328 31.969 1 98 480 SER B O 1
ATOM 8764 N N . PHE B 1 481 ? 14.469 25.516 31.922 1 97.5 481 PHE B N 1
ATOM 8765 C CA . PHE B 1 481 ? 14.875 24.172 31.5 1 97.5 481 PHE B CA 1
ATOM 8766 C C . PHE B 1 481 ? 14.016 23.672 30.359 1 97.5 481 PHE B C 1
ATOM 8768 O O . PHE B 1 481 ? 12.789 23.797 30.391 1 97.5 481 PHE B O 1
ATOM 8775 N N . ASN B 1 482 ? 14.656 23.109 29.344 1 94.38 482 ASN B N 1
ATOM 8776 C CA . ASN B 1 482 ? 13.969 22.625 28.141 1 94.38 482 ASN B CA 1
ATOM 8777 C C . ASN B 1 482 ? 13.398 21.219 28.359 1 94.38 482 ASN B C 1
ATOM 8779 O O . ASN B 1 482 ? 14.086 20.344 28.875 1 94.38 482 ASN B O 1
ATOM 8783 N N . LEU B 1 483 ? 12.148 21.062 27.938 1 91.94 483 LEU B N 1
ATOM 8784 C CA . LEU B 1 483 ? 11.508 19.75 27.906 1 91.94 483 LEU B CA 1
ATOM 8785 C C . LEU B 1 483 ? 11.234 19.312 26.469 1 91.94 483 LEU B C 1
ATOM 8787 O O . LEU B 1 483 ? 10.914 20.141 25.609 1 91.94 483 LEU B O 1
ATOM 8791 N N . SER B 1 484 ? 11.414 18.078 26.234 1 83.44 484 SER B N 1
ATOM 8792 C CA . SER B 1 484 ? 11.094 17.562 24.922 1 83.44 484 SER B CA 1
ATOM 8793 C C . SER B 1 484 ? 9.625 17.172 24.828 1 83.44 484 SER B C 1
ATOM 8795 O O . SER B 1 484 ? 8.922 17.109 25.828 1 83.44 484 SER B O 1
ATOM 8797 N N . ALA B 1 485 ? 9.172 16.875 23.578 1 75.56 485 ALA B N 1
ATOM 8798 C CA . ALA B 1 485 ? 7.809 16.406 23.344 1 75.56 485 ALA B CA 1
ATOM 8799 C C . ALA B 1 485 ? 7.543 15.102 24.078 1 75.56 485 ALA B C 1
ATOM 8801 O O . ALA B 1 485 ? 6.43 14.867 24.562 1 75.56 485 ALA B O 1
ATOM 8802 N N . HIS B 1 486 ? 8.57 14.352 24.328 1 74.69 486 HIS B N 1
ATOM 8803 C CA . HIS B 1 486 ? 8.453 13.055 24.984 1 74.69 486 HIS B CA 1
ATOM 8804 C C . HIS B 1 486 ? 8.219 13.211 26.484 1 74.69 486 HIS B C 1
ATOM 8806 O O . HIS B 1 486 ? 7.594 12.352 27.109 1 74.69 486 HIS B O 1
ATOM 8812 N N . ASP B 1 487 ? 8.664 14.25 26.953 1 85.88 487 ASP B N 1
ATOM 8813 C CA . ASP B 1 487 ? 8.531 14.5 28.391 1 85.88 487 ASP B CA 1
ATOM 8814 C C . ASP B 1 487 ? 7.098 14.875 28.75 1 85.88 487 ASP B C 1
ATOM 8816 O O . ASP B 1 487 ? 6.684 14.727 29.906 1 85.88 487 ASP B O 1
ATOM 8820 N N . CYS B 1 488 ? 6.383 15.305 27.719 1 83.12 488 CYS B N 1
ATOM 8821 C CA . CYS B 1 488 ? 5.004 15.719 27.953 1 83.12 488 CYS B CA 1
ATOM 8822 C C . CYS B 1 488 ? 4.027 14.773 27.25 1 83.12 488 CYS B C 1
ATOM 8824 O O . CYS B 1 488 ? 2.814 14.977 27.312 1 83.12 488 CYS B O 1
ATOM 8826 N N . GLY B 1 489 ? 4.57 13.766 26.625 1 74.81 489 GLY B N 1
ATOM 8827 C CA . GLY B 1 489 ? 3.75 12.945 25.766 1 74.81 489 GLY B CA 1
ATOM 8828 C C . GLY B 1 489 ? 2.988 11.859 26.5 1 74.81 489 GLY B C 1
ATOM 8829 O O . GLY B 1 489 ? 2.066 11.258 25.953 1 74.81 489 GLY B O 1
ATOM 8830 N N . SER B 1 490 ? 3.396 11.586 27.766 1 75.88 490 SER B N 1
ATOM 8831 C CA . SER B 1 490 ? 2.705 10.594 28.578 1 75.88 490 SER B CA 1
ATOM 8832 C C . SER B 1 490 ? 2.576 11.047 30.031 1 75.88 490 SER B C 1
ATOM 8834 O O . SER B 1 490 ? 3.359 11.883 30.5 1 75.88 490 SER B O 1
ATOM 8836 N N . GLU B 1 491 ? 1.588 10.492 30.625 1 83.44 491 GLU B N 1
ATOM 8837 C CA . GLU B 1 491 ? 1.367 10.82 32.031 1 83.44 491 GLU B CA 1
ATOM 8838 C C . GLU B 1 491 ? 2.543 10.375 32.875 1 83.44 491 GLU B C 1
ATOM 8840 O O . GLU B 1 491 ? 2.906 11.047 33.844 1 83.44 491 GLU B O 1
ATOM 8845 N N . GLU B 1 492 ? 3.055 9.273 32.531 1 84.44 492 GLU B N 1
ATOM 8846 C CA . GLU B 1 492 ? 4.176 8.734 33.281 1 84.44 492 GLU B CA 1
ATOM 8847 C C . GLU B 1 492 ? 5.398 9.641 33.188 1 84.44 492 GLU B C 1
ATOM 8849 O O . GLU B 1 492 ? 6.082 9.891 34.188 1 84.44 492 GLU B O 1
ATOM 8854 N N . ALA B 1 493 ? 5.605 10.102 32.031 1 85 493 ALA B N 1
ATOM 8855 C CA . ALA B 1 493 ? 6.758 10.977 31.812 1 85 493 ALA B CA 1
ATOM 8856 C C . ALA B 1 493 ? 6.594 12.297 32.562 1 85 493 ALA B C 1
ATOM 8858 O O . ALA B 1 493 ? 7.547 12.797 33.156 1 85 493 ALA B O 1
ATOM 8859 N N . ALA B 1 494 ? 5.41 12.828 32.562 1 91.12 494 ALA B N 1
ATOM 8860 C CA . ALA B 1 494 ? 5.129 14.086 33.25 1 91.12 494 ALA B CA 1
ATOM 8861 C C . ALA B 1 494 ? 5.258 13.922 34.75 1 91.12 494 ALA B C 1
ATOM 8863 O O . ALA B 1 494 ? 5.77 14.812 35.438 1 91.12 494 ALA B O 1
ATOM 8864 N N . GLN B 1 495 ? 4.863 12.812 35.188 1 93.44 495 GLN B N 1
ATOM 8865 C CA . GLN B 1 495 ? 4.938 12.539 36.625 1 93.44 495 GLN B CA 1
ATOM 8866 C C . GLN B 1 495 ? 6.387 12.398 37.062 1 93.44 495 GLN B C 1
ATOM 8868 O O . GLN B 1 495 ? 6.73 12.797 38.188 1 93.44 495 GLN B O 1
ATOM 8873 N N . LEU B 1 496 ? 7.117 11.789 36.25 1 92.62 496 LEU B N 1
ATOM 8874 C CA . LEU B 1 496 ? 8.531 11.664 36.594 1 92.62 496 LEU B CA 1
ATOM 8875 C C . LEU B 1 496 ? 9.18 13.039 36.75 1 92.62 496 LEU B C 1
ATOM 8877 O O . LEU B 1 496 ? 9.922 13.273 37.688 1 92.62 496 LEU B O 1
ATOM 8881 N N . VAL B 1 497 ? 8.914 13.914 35.875 1 95.12 497 VAL B N 1
ATOM 8882 C CA . VAL B 1 497 ? 9.453 15.266 35.938 1 95.12 497 VAL B CA 1
ATOM 8883 C C . VAL B 1 497 ? 8.961 15.961 37.188 1 95.12 497 VAL B C 1
ATOM 8885 O O . VAL B 1 497 ? 9.742 16.594 37.906 1 95.12 497 VAL B O 1
ATOM 8888 N N . ALA B 1 498 ? 7.727 15.805 37.438 1 96.19 498 ALA B N 1
ATOM 8889 C CA . ALA B 1 498 ? 7.125 16.422 38.625 1 96.19 498 ALA B CA 1
ATOM 8890 C C . ALA B 1 498 ? 7.781 15.906 39.906 1 96.19 498 ALA B C 1
ATOM 8892 O O . ALA B 1 498 ? 8.016 16.672 40.844 1 96.19 498 ALA B O 1
ATOM 8893 N N . ARG B 1 499 ? 8.023 14.656 39.906 1 95.81 499 ARG B N 1
ATOM 8894 C CA . ARG B 1 499 ? 8.641 14.047 41.062 1 95.81 499 ARG B CA 1
ATOM 8895 C C . ARG B 1 499 ? 10.039 14.602 41.312 1 95.81 499 ARG B C 1
ATOM 8897 O O . ARG B 1 499 ? 10.422 14.875 42.438 1 95.81 499 ARG B O 1
ATOM 8904 N N . ILE B 1 500 ? 10.766 14.742 40.25 1 95.94 500 ILE B N 1
ATOM 8905 C CA . ILE B 1 500 ? 12.117 15.266 40.344 1 95.94 500 ILE B CA 1
ATOM 8906 C C . ILE B 1 500 ? 12.086 16.688 40.938 1 95.94 500 ILE B C 1
ATOM 8908 O O . ILE B 1 500 ? 12.914 17.047 41.781 1 95.94 500 ILE B O 1
ATOM 8912 N N . ILE B 1 501 ? 11.195 17.5 40.531 1 96.56 501 ILE B N 1
ATOM 8913 C CA . ILE B 1 501 ? 11.055 18.875 40.969 1 96.56 501 ILE B CA 1
ATOM 8914 C C . ILE B 1 501 ? 10.664 18.922 42.438 1 96.56 501 ILE B C 1
ATOM 8916 O O . ILE B 1 501 ? 11.242 19.672 43.25 1 96.56 501 ILE B O 1
ATOM 8920 N N . ARG B 1 502 ? 9.758 18.078 42.812 1 94.81 502 ARG B N 1
ATOM 8921 C CA . ARG B 1 502 ? 9.273 18.016 44.188 1 94.81 502 ARG B CA 1
ATOM 8922 C C . ARG B 1 502 ? 10.383 17.578 45.125 1 94.81 502 ARG B C 1
ATOM 8924 O O . ARG B 1 502 ? 10.484 18.078 46.25 1 94.81 502 ARG B O 1
ATOM 8931 N N . ASP B 1 503 ? 11.094 16.656 44.656 1 94.25 503 ASP B N 1
ATOM 8932 C CA . ASP B 1 503 ? 12.133 16.078 45.5 1 94.25 503 ASP B CA 1
ATOM 8933 C C . ASP B 1 503 ? 13.336 17 45.594 1 94.25 503 ASP B C 1
ATOM 8935 O O . ASP B 1 503 ? 14.188 16.828 46.469 1 94.25 503 ASP B O 1
ATOM 8939 N N . SER B 1 504 ? 13.289 17.891 44.781 1 91.81 504 SER B N 1
ATOM 8940 C CA . SER B 1 504 ? 14.422 18.812 44.812 1 91.81 504 SER B CA 1
ATOM 8941 C C . SER B 1 504 ? 14.219 19.906 45.844 1 91.81 504 SER B C 1
ATOM 8943 O O . SER B 1 504 ? 13.094 20.141 46.281 1 91.81 504 SER B O 1
ATOM 8945 N N . ALA B 1 505 ? 15.227 20.516 46.469 1 87.75 505 ALA B N 1
ATOM 8946 C CA . ALA B 1 505 ? 15.141 21.594 47.438 1 87.75 505 ALA B CA 1
ATOM 8947 C C . ALA B 1 505 ? 15.008 22.953 46.75 1 87.75 505 ALA B C 1
ATOM 8949 O O . ALA B 1 505 ? 14.969 24 47.406 1 87.75 505 ALA B O 1
ATOM 8950 N N . PHE B 1 506 ? 14.852 22.891 45.5 1 93.75 506 PHE B N 1
ATOM 8951 C CA . PHE B 1 506 ? 14.727 24.125 44.75 1 93.75 506 PHE B CA 1
ATOM 8952 C C . PHE B 1 506 ? 13.273 24.609 44.719 1 93.75 506 PHE B C 1
ATOM 8954 O O . PHE B 1 506 ? 12.352 23.797 44.625 1 93.75 506 PHE B O 1
ATOM 8961 N N . ASP B 1 507 ? 13.047 25.906 44.781 1 94.69 507 ASP B N 1
ATOM 8962 C CA . ASP B 1 507 ? 11.703 26.484 44.75 1 94.69 507 ASP B CA 1
ATOM 8963 C C . ASP B 1 507 ? 11.109 26.406 43.344 1 94.69 507 ASP B C 1
ATOM 8965 O O . ASP B 1 507 ? 11.578 27.078 42.438 1 94.69 507 ASP B O 1
ATOM 8969 N N . PRO B 1 508 ? 10.086 25.641 43.125 1 95.75 508 PRO B N 1
ATOM 8970 C CA . PRO B 1 508 ? 9.5 25.469 41.781 1 95.75 508 PRO B CA 1
ATOM 8971 C C . PRO B 1 508 ? 9 26.781 41.188 1 95.75 508 PRO B C 1
ATOM 8973 O O . PRO B 1 508 ? 8.891 26.906 39.969 1 95.75 508 PRO B O 1
ATOM 8976 N N . ARG B 1 509 ? 8.727 27.719 41.938 1 95.62 509 ARG B N 1
ATOM 8977 C CA . ARG B 1 509 ? 8.242 29 41.469 1 95.62 509 ARG B CA 1
ATOM 8978 C C . ARG B 1 509 ? 9.328 29.75 40.688 1 95.62 509 ARG B C 1
ATOM 8980 O O . ARG B 1 509 ? 9.031 30.672 39.938 1 95.62 509 ARG B O 1
ATOM 8987 N N . CYS B 1 510 ? 10.547 29.406 40.875 1 96.38 510 CYS B N 1
ATOM 8988 C CA . CYS B 1 510 ? 11.672 30.016 40.188 1 96.38 510 CYS B CA 1
ATOM 8989 C C . CYS B 1 510 ? 12.109 29.156 39 1 96.38 510 CYS B C 1
ATOM 8991 O O . CYS B 1 510 ? 13.125 29.438 38.344 1 96.38 510 CYS B O 1
ATOM 8993 N N . LEU B 1 511 ? 11.367 28.125 38.719 1 97.5 511 LEU B N 1
ATOM 8994 C CA . LEU B 1 511 ? 11.672 27.219 37.625 1 97.5 511 LEU B CA 1
ATOM 8995 C C . LEU B 1 511 ? 10.734 27.469 36.438 1 97.5 511 LEU B C 1
ATOM 8997 O O . LEU B 1 511 ? 9.516 27.516 36.594 1 97.5 511 LEU B O 1
ATOM 9001 N N . ASP B 1 512 ? 11.281 27.656 35.25 1 97.81 512 ASP B N 1
ATOM 9002 C CA . ASP B 1 512 ? 10.523 27.75 34.031 1 97.81 512 ASP B CA 1
ATOM 9003 C C . ASP B 1 512 ? 10.797 26.562 33.094 1 97.81 512 ASP B C 1
ATOM 9005 O O . ASP B 1 512 ? 11.953 26.297 32.75 1 97.81 512 ASP B O 1
ATOM 9009 N N . LEU B 1 513 ? 9.789 25.859 32.781 1 97.31 513 LEU B N 1
ATOM 9010 C CA . LEU B 1 513 ? 9.906 24.734 31.844 1 97.31 513 LEU B CA 1
ATOM 9011 C C . LEU B 1 513 ? 9.547 25.172 30.422 1 97.31 513 LEU B C 1
ATOM 9013 O O . LEU B 1 513 ? 8.5 25.781 30.203 1 97.31 513 LEU B O 1
ATOM 9017 N N . GLU B 1 514 ? 10.398 24.859 29.484 1 96 514 GLU B N 1
ATOM 9018 C CA . GLU B 1 514 ? 10.195 25.266 28.094 1 96 514 GLU B CA 1
ATOM 9019 C C . GLU B 1 514 ? 9.727 24.094 27.25 1 96 514 GLU B C 1
ATOM 9021 O O . GLU B 1 514 ? 10.352 23.031 27.234 1 96 514 GLU B O 1
ATOM 9026 N N . ILE B 1 515 ? 8.648 24.328 26.578 1 90.62 515 ILE B N 1
ATOM 9027 C CA . ILE B 1 515 ? 8.102 23.312 25.672 1 90.62 515 ILE B CA 1
ATOM 9028 C C . ILE B 1 515 ? 8.039 23.875 24.25 1 90.62 515 ILE B C 1
ATOM 9030 O O . ILE B 1 515 ? 7.707 25.047 24.047 1 90.62 515 ILE B O 1
ATOM 9034 N N . THR B 1 516 ? 8.312 23 23.266 1 83.81 516 THR B N 1
ATOM 9035 C CA . THR B 1 516 ? 8.312 23.484 21.875 1 83.81 516 THR B CA 1
ATOM 9036 C C . THR B 1 516 ? 6.898 23.469 21.312 1 83.81 516 THR B C 1
ATOM 9038 O O . THR B 1 516 ? 6.035 22.734 21.781 1 83.81 516 THR B O 1
ATOM 9041 N N . GLU B 1 517 ? 6.707 24.203 20.219 1 76.25 517 GLU B N 1
ATOM 9042 C CA . GLU B 1 517 ? 5.418 24.281 19.531 1 76.25 517 GLU B CA 1
ATOM 9043 C C . GLU B 1 517 ? 5.047 22.938 18.922 1 76.25 517 GLU B C 1
ATOM 9045 O O . GLU B 1 517 ? 3.883 22.531 18.953 1 76.25 517 GLU B O 1
ATOM 9050 N N . THR B 1 518 ? 6.004 22.281 18.453 1 68.31 518 THR B N 1
ATOM 9051 C CA . THR B 1 518 ? 5.781 21 17.781 1 68.31 518 THR B CA 1
ATOM 9052 C C . THR B 1 518 ? 5.312 19.953 18.797 1 68.31 518 THR B C 1
ATOM 9054 O O . THR B 1 518 ? 4.5 19.094 18.453 1 68.31 518 THR B O 1
ATOM 9057 N N . ALA B 1 519 ? 5.836 19.984 19.984 1 69.44 519 ALA B N 1
ATOM 9058 C CA . ALA B 1 519 ? 5.43 19.047 21.031 1 69.44 519 ALA B CA 1
ATOM 9059 C C . ALA B 1 519 ? 3.945 19.203 21.344 1 69.44 519 ALA B C 1
ATOM 9061 O O . ALA B 1 519 ? 3.264 18.203 21.625 1 69.44 519 ALA B O 1
ATOM 9062 N N . VAL B 1 520 ? 3.484 20.406 21.172 1 66.62 520 VAL B N 1
ATOM 9063 C CA . VAL B 1 520 ? 2.096 20.703 21.5 1 66.62 520 VAL B CA 1
ATOM 9064 C C . VAL B 1 520 ? 1.171 20.109 20.453 1 66.62 520 VAL B C 1
ATOM 9066 O O . VAL B 1 520 ? 0.127 19.547 20.781 1 66.62 520 VAL B O 1
ATOM 9069 N N . ILE B 1 521 ? 1.633 20.125 19.297 1 62.53 521 ILE B N 1
ATOM 9070 C CA . ILE B 1 521 ? 0.792 19.734 18.156 1 62.53 521 ILE B CA 1
ATOM 9071 C C . ILE B 1 521 ? 0.63 18.219 18.141 1 62.53 521 ILE B C 1
ATOM 9073 O O . ILE B 1 521 ? -0.38 17.703 17.641 1 62.53 521 ILE B O 1
ATOM 9077 N N . GLN B 1 522 ? 1.585 17.531 18.688 1 62.72 522 GLN B N 1
ATOM 9078 C CA . GLN B 1 522 ? 1.52 16.078 18.656 1 62.72 522 GLN B CA 1
ATOM 9079 C C . GLN B 1 522 ? 0.303 15.562 19.422 1 62.72 522 GLN B C 1
ATOM 9081 O O . GLN B 1 522 ? -0.433 14.703 18.938 1 62.72 522 GLN B O 1
ATOM 9086 N N . ASP B 1 523 ? 0.055 16.094 20.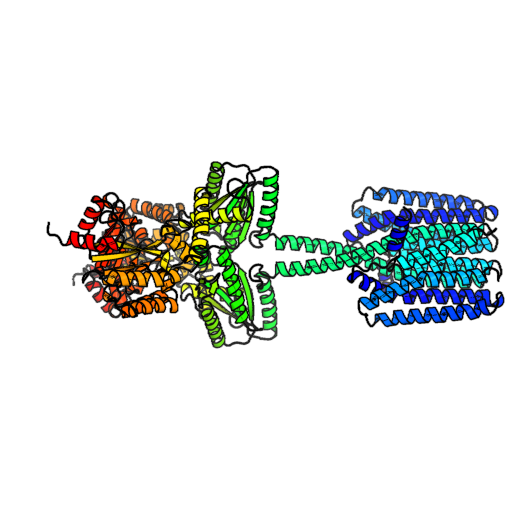688 1 67.19 523 ASP B N 1
ATOM 9087 C CA . ASP B 1 523 ? -1.095 15.758 21.516 1 67.19 523 ASP B CA 1
ATOM 9088 C C . ASP B 1 523 ? -1.468 16.906 22.438 1 67.19 523 ASP B C 1
ATOM 9090 O O . ASP B 1 523 ? -0.972 17 23.562 1 67.19 523 ASP B O 1
ATOM 9094 N N . LEU B 1 524 ? -2.412 17.625 22 1 72.81 524 LEU B N 1
ATOM 9095 C CA . LEU B 1 524 ? -2.779 18.844 22.719 1 72.81 524 LEU B CA 1
ATOM 9096 C C . LEU B 1 524 ? -3.373 18.5 24.078 1 72.81 524 LEU B C 1
ATOM 9098 O O . LEU B 1 524 ? -3.049 19.156 25.078 1 72.81 524 LEU B O 1
ATOM 9102 N N . THR B 1 525 ? -4.133 17.469 24.078 1 76.56 525 THR B N 1
ATOM 9103 C CA . THR B 1 525 ? -4.828 17.125 25.312 1 76.56 525 THR B CA 1
ATOM 9104 C C . THR B 1 525 ? -3.838 16.656 26.375 1 76.56 525 THR B C 1
ATOM 9106 O O . THR B 1 525 ? -3.893 17.094 27.531 1 76.56 525 THR B O 1
ATOM 9109 N N . GLN B 1 526 ? -3.033 15.852 25.969 1 80.31 526 GLN B N 1
ATOM 9110 C CA . GLN B 1 526 ? -2.039 15.344 26.906 1 80.31 526 GLN B CA 1
ATOM 9111 C C . GLN B 1 526 ? -1.087 16.453 27.344 1 80.31 526 GLN B C 1
ATOM 9113 O O . GLN B 1 526 ? -0.685 16.5 28.516 1 80.31 526 GLN B O 1
ATOM 9118 N N . THR B 1 527 ? -0.721 17.25 26.453 1 85.31 527 THR B N 1
ATOM 9119 C CA . THR B 1 527 ? 0.171 18.359 26.781 1 85.31 527 THR B CA 1
ATOM 9120 C C . THR B 1 527 ? -0.491 19.312 27.781 1 85.31 527 THR B C 1
ATOM 9122 O O . THR B 1 527 ? 0.165 19.812 28.688 1 85.31 527 THR B O 1
ATOM 9125 N N . GLN B 1 528 ? -1.738 19.484 27.625 1 88.69 528 GLN B N 1
ATOM 9126 C CA . GLN B 1 528 ? -2.49 20.328 28.547 1 88.69 528 GLN B CA 1
ATOM 9127 C C . GLN B 1 528 ? -2.473 19.75 29.969 1 88.69 528 GLN B C 1
ATOM 9129 O O . GLN B 1 528 ? -2.32 20.484 30.938 1 88.69 528 GLN B O 1
ATOM 9134 N N . ARG B 1 529 ? -2.586 18.484 29.984 1 89.5 529 ARG B N 1
ATOM 9135 C CA . ARG B 1 529 ? -2.561 17.812 31.281 1 89.5 529 ARG B CA 1
ATOM 9136 C C . ARG B 1 529 ? -1.188 17.938 31.938 1 89.5 529 ARG B C 1
ATOM 9138 O O . ARG B 1 529 ? -1.09 18.203 33.156 1 89.5 529 ARG B O 1
ATOM 9145 N N . ALA B 1 530 ? -0.235 17.734 31.172 1 91.75 530 ALA B N 1
ATOM 9146 C CA . ALA B 1 530 ? 1.127 17.859 31.688 1 91.75 530 ALA B CA 1
ATOM 9147 C C . ALA B 1 530 ? 1.405 19.266 32.188 1 91.75 530 ALA B C 1
ATOM 9149 O O . ALA B 1 530 ? 1.976 19.453 33.281 1 91.75 530 ALA B O 1
ATOM 9150 N N . ILE B 1 531 ? 1.023 20.234 31.453 1 93.69 531 ILE B N 1
ATOM 9151 C CA . ILE B 1 531 ? 1.238 21.641 31.797 1 93.69 531 ILE B CA 1
ATOM 9152 C C . ILE B 1 531 ? 0.499 21.969 33.094 1 93.69 531 ILE B C 1
ATOM 9154 O O . ILE B 1 531 ? 1.038 22.641 33.969 1 93.69 531 ILE B O 1
ATOM 9158 N N . ALA B 1 532 ? -0.646 21.469 33.156 1 94.06 532 ALA B N 1
ATOM 9159 C CA . ALA B 1 532 ? -1.431 21.703 34.375 1 94.06 532 ALA B CA 1
ATOM 9160 C C . ALA B 1 532 ? -0.726 21.125 35.594 1 94.06 532 ALA B C 1
ATOM 9162 O O . ALA B 1 532 ? -0.719 21.75 36.656 1 94.06 532 ALA B O 1
ATOM 9163 N N . LEU B 1 533 ? -0.219 20 35.438 1 95.5 533 LEU B N 1
ATOM 9164 C CA . LEU B 1 533 ? 0.524 19.359 36.5 1 95.5 533 LEU B CA 1
ATOM 9165 C C . LEU B 1 533 ? 1.721 20.203 36.938 1 95.5 533 LEU B C 1
ATOM 9167 O O . LEU B 1 533 ? 1.936 20.438 38.125 1 95.5 533 LEU B O 1
ATOM 9171 N N . PHE B 1 534 ? 2.477 20.719 36.062 1 96.62 534 PHE B N 1
ATOM 9172 C CA . PHE B 1 534 ? 3.656 21.516 36.344 1 96.62 534 PHE B CA 1
ATOM 9173 C C . PHE B 1 534 ? 3.262 22.844 36.969 1 96.62 534 PHE B C 1
ATOM 9175 O O . PHE B 1 534 ? 3.936 23.328 37.906 1 96.62 534 PHE B O 1
ATOM 9182 N N . ARG B 1 535 ? 2.219 23.438 36.5 1 96.5 535 ARG B N 1
ATOM 9183 C CA . ARG B 1 535 ? 1.729 24.703 37.031 1 96.5 535 ARG B CA 1
ATOM 9184 C C . ARG B 1 535 ? 1.282 24.547 38.5 1 96.5 535 ARG B C 1
ATOM 9186 O O . ARG B 1 535 ? 1.436 25.469 39.281 1 96.5 535 ARG B O 1
ATOM 9193 N N . SER B 1 536 ? 0.697 23.406 38.719 1 96 536 SER B N 1
ATOM 9194 C CA . SER B 1 536 ? 0.235 23.156 40.094 1 96 536 SER B CA 1
ATOM 9195 C C . SER B 1 536 ? 1.401 23.109 41.062 1 96 536 SER B C 1
ATOM 9197 O O . SER B 1 536 ? 1.227 23.375 42.25 1 96 536 SER B O 1
ATOM 9199 N N . LEU B 1 537 ? 2.545 22.828 40.594 1 96.31 537 LEU B N 1
ATOM 9200 C CA . LEU B 1 537 ? 3.746 22.828 41.438 1 96.31 537 LEU B CA 1
ATOM 9201 C C . LEU B 1 537 ? 4.297 24.234 41.594 1 96.31 537 LEU B C 1
ATOM 9203 O O . LEU B 1 537 ? 5.133 24.484 42.469 1 96.31 537 LEU B O 1
ATOM 9207 N N . GLY B 1 538 ? 3.791 25.156 40.688 1 95.94 538 GLY B N 1
ATOM 9208 C CA . GLY B 1 538 ? 4.227 26.547 40.75 1 95.94 538 GLY B CA 1
ATOM 9209 C C . GLY B 1 538 ? 5.199 26.906 39.656 1 95.94 538 GLY B C 1
ATOM 9210 O O . GLY B 1 538 ? 5.664 28.047 39.562 1 95.94 538 GLY B O 1
ATOM 9211 N N . CYS B 1 539 ? 5.508 26.016 38.781 1 97.12 539 CYS B N 1
ATOM 9212 C CA . CYS B 1 539 ? 6.477 26.25 37.719 1 97.12 539 CYS B CA 1
ATOM 9213 C C . CYS B 1 539 ? 5.918 27.203 36.656 1 97.12 539 CYS B C 1
ATOM 9215 O O . CYS B 1 539 ? 4.699 27.297 36.5 1 97.12 539 CYS B O 1
ATOM 9217 N N . GLY B 1 540 ? 6.82 27.938 36.031 1 97.19 540 GLY B N 1
ATOM 9218 C CA . GLY B 1 540 ? 6.449 28.641 34.812 1 97.19 540 GLY B CA 1
ATOM 9219 C C . GLY B 1 540 ? 6.539 27.781 33.594 1 97.19 540 GLY B C 1
ATOM 9220 O O . GLY B 1 540 ? 7.324 26.828 33.531 1 97.19 540 GLY B O 1
ATOM 9221 N N . ILE B 1 541 ? 5.711 28.078 32.656 1 96.25 541 ILE B N 1
ATOM 9222 C CA . ILE B 1 541 ? 5.727 27.328 31.406 1 96.25 541 ILE B CA 1
ATOM 9223 C C . ILE B 1 541 ? 5.996 28.281 30.234 1 96.25 541 ILE B C 1
ATOM 9225 O O . ILE B 1 541 ? 5.273 29.266 30.047 1 96.25 541 ILE B O 1
ATOM 9229 N N . SER B 1 542 ? 7.051 27.969 29.484 1 95.25 542 SER B N 1
ATOM 9230 C CA . SER B 1 542 ? 7.422 28.797 28.328 1 95.25 542 SER B CA 1
ATOM 9231 C C . SER B 1 542 ? 7.266 28.016 27.031 1 95.25 542 SER B C 1
ATOM 9233 O O . SER B 1 542 ? 7.645 26.844 26.938 1 95.25 542 SER B O 1
ATOM 9235 N N . LEU B 1 543 ? 6.625 28.641 26.109 1 91.94 543 LEU B N 1
ATOM 9236 C CA . LEU B 1 543 ? 6.57 28.078 24.766 1 91.94 543 LEU B CA 1
ATOM 9237 C C . LEU B 1 543 ? 7.781 28.516 23.938 1 91.94 543 LEU B C 1
ATOM 9239 O O . LEU B 1 543 ? 7.961 29.703 23.672 1 91.94 543 LEU B O 1
ATOM 9243 N N . ASP B 1 544 ? 8.484 27.516 23.547 1 89.19 544 ASP B N 1
ATOM 9244 C CA . ASP B 1 544 ? 9.727 27.781 22.828 1 89.19 544 ASP B CA 1
ATOM 9245 C C . ASP B 1 544 ? 9.508 27.75 21.328 1 89.19 544 ASP B C 1
ATOM 9247 O O . ASP B 1 544 ? 8.578 27.094 20.844 1 89.19 544 ASP B O 1
ATOM 9251 N N . ASP B 1 545 ? 10.375 28.531 20.594 1 82.38 545 ASP B N 1
ATOM 9252 C CA . ASP B 1 545 ? 10.367 28.625 19.141 1 82.38 545 ASP B CA 1
ATOM 9253 C C . ASP B 1 545 ? 8.984 29.031 18.625 1 82.38 545 ASP B C 1
ATOM 9255 O O . ASP B 1 545 ? 8.516 28.5 17.625 1 82.38 545 ASP B O 1
ATOM 9259 N N . PHE B 1 546 ? 8.422 29.859 19.297 1 80.56 546 PHE B N 1
ATOM 9260 C CA . PHE B 1 546 ? 7.078 30.266 18.906 1 80.56 546 PHE B CA 1
ATOM 9261 C C . PHE B 1 546 ? 7.102 31 17.562 1 80.56 546 PHE B C 1
ATOM 9263 O O . PHE B 1 546 ? 7.961 31.859 17.344 1 80.56 546 PHE B O 1
ATOM 9270 N N . GLY B 1 547 ? 6.238 30.625 16.703 1 71.94 547 GLY B N 1
ATOM 9271 C CA . GLY B 1 547 ? 6.105 31.266 15.406 1 71.94 547 GLY B CA 1
ATOM 9272 C C . GLY B 1 547 ? 6.555 30.391 14.25 1 71.94 547 GLY B C 1
ATOM 9273 O O . GLY B 1 547 ? 6.223 30.656 13.094 1 71.94 547 GLY B O 1
ATOM 9274 N N . THR B 1 548 ? 7.355 29.406 14.492 1 65.69 548 THR B N 1
ATOM 9275 C CA . THR B 1 548 ? 7.895 28.547 13.438 1 65.69 548 THR B CA 1
ATOM 9276 C C . THR B 1 548 ? 6.973 27.359 13.172 1 65.69 548 THR B C 1
ATOM 9278 O O . THR B 1 548 ? 7.09 26.703 12.148 1 65.69 548 THR B O 1
ATOM 9281 N N . GLY B 1 549 ? 6.125 27.125 14.07 1 64.06 549 GLY B N 1
ATOM 9282 C CA . GLY B 1 549 ? 5.297 25.922 13.961 1 64.06 549 GLY B CA 1
ATOM 9283 C C . GLY B 1 549 ? 3.863 26.234 13.578 1 64.06 549 GLY B C 1
ATOM 9284 O O . GLY B 1 549 ? 3.584 27.266 12.969 1 64.06 549 GLY B O 1
ATOM 9285 N N . TYR B 1 550 ? 2.979 25.188 13.773 1 56.62 550 TYR B N 1
ATOM 9286 C CA . TYR B 1 550 ? 1.619 25.156 13.25 1 56.62 550 TYR B CA 1
ATOM 9287 C C . TYR B 1 550 ? 0.6 25.391 14.352 1 56.62 550 TYR B C 1
ATOM 9289 O O . TYR B 1 550 ? -0.546 24.953 14.258 1 56.62 550 TYR B O 1
ATOM 9297 N N . SER B 1 551 ? 0.971 26.219 15.391 1 63.38 551 SER B N 1
ATOM 9298 C CA . SER B 1 551 ? -0.032 26.375 16.438 1 63.38 551 SER B CA 1
ATOM 9299 C C . SER B 1 551 ? -0.982 27.531 16.125 1 63.38 551 SER B C 1
ATOM 9301 O O . SER B 1 551 ? -0.561 28.562 15.594 1 63.38 551 SER B O 1
ATOM 9303 N N . SER B 1 552 ? -2.195 27.234 16.406 1 69.56 552 SER B N 1
ATOM 9304 C CA . SER B 1 552 ? -3.213 28.266 16.25 1 69.56 552 SER B CA 1
ATOM 9305 C C . SER B 1 552 ? -3.357 29.094 17.531 1 69.56 552 SER B C 1
ATOM 9307 O O . SER B 1 552 ? -2.891 28.672 18.594 1 69.56 552 SER B O 1
ATOM 9309 N N . LEU B 1 553 ? -3.852 30.312 17.516 1 72.38 553 LEU B N 1
ATOM 9310 C CA . LEU B 1 553 ? -4.086 31.172 18.656 1 72.38 553 LEU B CA 1
ATOM 9311 C C . LEU B 1 553 ? -4.992 30.5 19.688 1 72.38 553 LEU B C 1
ATOM 9313 O O . LEU B 1 553 ? -4.816 30.672 20.891 1 72.38 553 LEU B O 1
ATOM 9317 N N . SER B 1 554 ? -5.918 29.734 19.172 1 75.06 554 SER B N 1
ATOM 9318 C CA . SER B 1 554 ? -6.82 29.016 20.062 1 75.06 554 SER B CA 1
ATOM 9319 C C . SER B 1 554 ? -6.059 27.984 20.906 1 75.06 554 SER B C 1
ATOM 9321 O O . SER B 1 554 ? -6.363 27.797 22.078 1 75.06 554 SER B O 1
ATOM 9323 N N . GLN B 1 555 ? -5.191 27.422 20.312 1 76.5 555 GLN B N 1
ATOM 9324 C CA . GLN B 1 555 ? -4.395 26.422 21.016 1 76.5 555 GLN B CA 1
ATOM 9325 C C . GLN B 1 555 ? -3.525 27.062 22.094 1 76.5 555 GLN B C 1
ATOM 9327 O O . GLN B 1 555 ? -3.375 26.531 23.188 1 76.5 555 GLN B O 1
ATOM 9332 N N . ILE B 1 556 ? -3.006 28.188 21.75 1 78.5 556 ILE B N 1
ATOM 9333 C CA . ILE B 1 556 ? -2.131 28.891 22.688 1 78.5 556 ILE B CA 1
ATOM 9334 C C . ILE B 1 556 ? -2.928 29.328 23.906 1 78.5 556 ILE B C 1
ATOM 9336 O O . ILE B 1 556 ? -2.438 29.234 25.047 1 78.5 556 ILE B O 1
ATOM 9340 N N . HIS B 1 557 ? -4.117 29.719 23.719 1 80.12 557 HIS B N 1
ATOM 9341 C CA . HIS B 1 557 ? -4.957 30.156 24.828 1 80.12 557 HIS B CA 1
ATOM 9342 C C . HIS B 1 557 ? -5.387 28.984 25.703 1 80.12 557 HIS B C 1
ATOM 9344 O O . HIS B 1 557 ? -5.68 29.156 26.875 1 80.12 557 HIS B O 1
ATOM 9350 N N . ALA B 1 558 ? -5.422 27.906 25.047 1 81.12 558 ALA B N 1
ATOM 9351 C CA . ALA B 1 558 ? -5.852 26.719 25.797 1 81.12 558 ALA B CA 1
ATOM 9352 C C . ALA B 1 558 ? -4.762 26.234 26.75 1 81.12 558 ALA B C 1
ATOM 9354 O O . ALA B 1 558 ? -5.035 25.5 27.703 1 81.12 558 ALA B O 1
ATOM 9355 N N . LEU B 1 559 ? -3.631 26.688 26.469 1 86.81 559 LEU B N 1
ATOM 9356 C CA . LEU B 1 559 ? -2.494 26.281 27.297 1 86.81 559 LEU B CA 1
ATOM 9357 C C . LEU B 1 559 ? -2.24 27.281 28.406 1 86.81 559 LEU B C 1
ATOM 9359 O O . LEU B 1 559 ? -2.377 28.484 28.203 1 86.81 559 LEU B O 1
ATOM 9363 N N . SER B 1 560 ? -1.977 26.844 29.562 1 89.31 560 SER B N 1
ATOM 9364 C CA . SER B 1 560 ? -1.653 27.719 30.672 1 89.31 560 SER B CA 1
ATOM 9365 C C . SER B 1 560 ? -0.187 28.141 30.641 1 89.31 560 SER B C 1
ATOM 9367 O O . SER B 1 560 ? 0.576 27.812 31.562 1 89.31 560 SER B O 1
ATOM 9369 N N . LEU B 1 561 ? 0.115 28.969 29.688 1 92.81 561 LEU B N 1
ATOM 9370 C CA . LEU B 1 561 ? 1.493 29.406 29.5 1 92.81 561 LEU B CA 1
ATOM 9371 C C . LEU B 1 561 ? 1.795 30.625 30.375 1 92.81 561 LEU B C 1
ATOM 9373 O O . LEU B 1 561 ? 0.886 31.375 30.734 1 92.81 561 LEU B O 1
ATOM 9377 N N . THR B 1 562 ? 3.109 30.75 30.719 1 94.94 562 THR B N 1
ATOM 9378 C CA . THR B 1 562 ? 3.529 31.938 31.469 1 94.94 562 THR B CA 1
ATOM 9379 C C . THR B 1 562 ? 4.465 32.812 30.641 1 94.94 562 THR B C 1
ATOM 9381 O O . THR B 1 562 ? 4.605 34 30.891 1 94.94 562 THR B O 1
ATOM 9384 N N . LYS B 1 563 ? 5.117 32.188 29.703 1 94.69 563 LYS B N 1
ATOM 9385 C CA . LYS B 1 563 ? 6.094 32.906 28.891 1 94.69 563 LYS B CA 1
ATOM 9386 C C . LYS B 1 563 ? 6.059 32.406 27.438 1 94.69 563 LYS B C 1
ATOM 9388 O O . LYS B 1 563 ? 5.645 31.281 27.172 1 94.69 563 LYS B O 1
ATOM 9393 N N . LEU B 1 564 ? 6.43 33.281 26.578 1 92.56 564 LEU B N 1
ATOM 9394 C CA . LEU B 1 564 ? 6.621 32.938 25.172 1 92.56 564 LEU B CA 1
ATOM 9395 C C . LEU B 1 564 ? 8.016 33.344 24.703 1 92.56 564 LEU B C 1
ATOM 9397 O O . LEU B 1 564 ? 8.484 34.438 25.016 1 92.56 564 LEU B O 1
ATOM 9401 N N . LYS B 1 565 ? 8.711 32.438 24.031 1 94.12 565 LYS B N 1
ATOM 9402 C CA . LYS B 1 565 ? 10.023 32.719 23.469 1 94.12 565 LYS B CA 1
ATOM 9403 C C . LYS B 1 565 ? 9.945 32.875 21.953 1 94.12 565 LYS B C 1
ATOM 9405 O O . LYS B 1 565 ? 9.477 31.969 21.266 1 94.12 565 LYS B O 1
ATOM 9410 N N . ILE B 1 566 ? 10.383 34.031 21.5 1 91.19 566 ILE B N 1
ATOM 9411 C CA . ILE B 1 566 ? 10.383 34.281 20.062 1 91.19 566 ILE B CA 1
ATOM 9412 C C . ILE B 1 566 ? 11.68 33.75 19.438 1 91.19 566 ILE B C 1
ATOM 9414 O O . ILE B 1 566 ? 12.773 34.094 19.922 1 91.19 566 ILE B O 1
ATOM 9418 N N . ASP B 1 567 ? 11.555 33.094 18.406 1 88.25 567 ASP B N 1
ATOM 9419 C CA . ASP B 1 567 ? 12.672 32.375 17.781 1 88.25 567 ASP B CA 1
ATOM 9420 C C . ASP B 1 567 ? 13.648 33.375 17.125 1 88.25 567 ASP B C 1
ATOM 9422 O O . ASP B 1 567 ? 13.242 34.438 16.688 1 88.25 567 ASP B O 1
ATOM 9426 N N . ARG B 1 568 ? 14.828 32.906 17 1 88.69 568 ARG B N 1
ATOM 9427 C CA . ARG B 1 568 ? 15.906 33.719 16.438 1 88.69 568 ARG B CA 1
ATOM 9428 C C . ARG B 1 568 ? 15.641 34.031 14.969 1 88.69 568 ARG B C 1
ATOM 9430 O O . ARG B 1 568 ? 16.062 35.094 14.469 1 88.69 568 ARG B O 1
ATOM 9437 N N . SER B 1 569 ? 14.977 33.25 14.281 1 85.69 569 SER B N 1
ATOM 9438 C CA . SER B 1 569 ? 14.711 33.438 12.859 1 85.69 569 SER B CA 1
ATOM 9439 C C . SER B 1 569 ? 13.977 34.75 12.602 1 85.69 569 SER B C 1
ATOM 9441 O O . SER B 1 569 ? 14.102 35.344 11.523 1 85.69 569 SER B O 1
ATOM 9443 N N . PHE B 1 570 ? 13.312 35.281 13.555 1 87 570 PHE B N 1
ATOM 9444 C CA . PHE B 1 570 ? 12.57 36.531 13.391 1 87 570 PHE B CA 1
ATOM 9445 C C . PHE B 1 570 ? 13.398 37.719 13.852 1 87 570 PHE B C 1
ATOM 9447 O O . PHE B 1 570 ? 13.039 38.875 13.602 1 87 570 PHE B O 1
ATOM 9454 N N . VAL B 1 571 ? 14.477 37.406 14.492 1 90.69 571 VAL B N 1
ATOM 9455 C CA . VAL B 1 571 ? 15.25 38.469 15.133 1 90.69 571 VAL B CA 1
ATOM 9456 C C . VAL B 1 571 ? 16.484 38.781 14.289 1 90.69 571 VAL B C 1
ATOM 9458 O O . VAL B 1 571 ? 16.969 39.906 14.289 1 90.69 571 VAL B O 1
ATOM 9461 N N . THR B 1 572 ? 16.922 37.781 13.625 1 90.5 572 THR B N 1
ATOM 9462 C CA . THR B 1 572 ? 18.094 38 12.789 1 90.5 572 THR B CA 1
ATOM 9463 C C . THR B 1 572 ? 17.859 39.094 11.773 1 90.5 572 THR B C 1
ATOM 9465 O O . THR B 1 572 ? 16.938 39.031 10.969 1 90.5 572 THR B O 1
ATOM 9468 N N . ASP B 1 573 ? 18.609 40.094 11.805 1 89.81 573 ASP B N 1
ATOM 9469 C CA . ASP B 1 573 ? 18.562 41.25 10.906 1 89.81 573 ASP B CA 1
ATOM 9470 C C . ASP B 1 573 ? 17.219 41.938 10.984 1 89.81 573 ASP B C 1
ATOM 9472 O O . ASP B 1 573 ? 16.703 42.438 9.969 1 89.81 573 ASP B O 1
ATOM 9476 N N . ILE B 1 574 ? 16.672 41.906 12.094 1 91.5 574 ILE B N 1
ATOM 9477 C CA . ILE B 1 574 ? 15.359 42.531 12.305 1 91.5 574 ILE B CA 1
ATOM 9478 C C . ILE B 1 574 ? 15.422 44.031 11.977 1 91.5 574 ILE B C 1
ATOM 9480 O O . ILE B 1 574 ? 14.422 44.625 11.547 1 91.5 574 ILE B O 1
ATOM 9484 N N . HIS B 1 575 ? 16.594 44.625 12.094 1 90.62 575 HIS B N 1
ATOM 9485 C CA . HIS B 1 575 ? 16.766 46.031 11.805 1 90.62 575 HIS B CA 1
ATOM 9486 C C . HIS B 1 575 ? 16.766 46.281 10.297 1 90.62 575 HIS B C 1
ATOM 9488 O O . HIS B 1 575 ? 16.516 47.438 9.859 1 90.62 575 HIS B O 1
ATOM 9494 N N . LEU B 1 576 ? 17.047 45.281 9.531 1 90.56 576 LEU B N 1
ATOM 9495 C CA . LEU B 1 576 ? 17.125 45.438 8.086 1 90.56 576 LEU B CA 1
ATOM 9496 C C . LEU B 1 576 ? 15.891 44.844 7.418 1 90.56 576 LEU B C 1
ATOM 9498 O O . LEU B 1 576 ? 15.602 45.125 6.258 1 90.56 576 LEU B O 1
ATOM 9502 N N . ASN B 1 577 ? 15.188 44.062 8.141 1 89.38 577 ASN B N 1
ATOM 9503 C CA . ASN B 1 577 ? 14.055 43.344 7.582 1 89.38 577 ASN B CA 1
ATOM 9504 C C . ASN B 1 577 ? 12.734 43.844 8.148 1 89.38 577 ASN B C 1
ATOM 9506 O O . ASN B 1 577 ? 12.297 43.406 9.211 1 89.38 577 ASN B O 1
ATOM 9510 N N . PRO B 1 578 ? 11.992 44.5 7.41 1 85.31 578 PRO B N 1
ATOM 9511 C CA . PRO B 1 578 ? 10.734 45.062 7.906 1 85.31 578 PRO B CA 1
ATOM 9512 C C . PRO B 1 578 ? 9.695 44 8.227 1 85.31 578 PRO B C 1
ATOM 9514 O O . PRO B 1 578 ? 8.883 44.188 9.141 1 85.31 578 PRO B O 1
ATOM 9517 N N . ALA B 1 579 ? 9.719 43.031 7.461 1 82 579 ALA B N 1
ATOM 9518 C CA . ALA B 1 579 ? 8.758 41.969 7.715 1 82 579 ALA B CA 1
ATOM 9519 C C . ALA B 1 579 ? 8.977 41.344 9.094 1 82 579 ALA B C 1
ATOM 9521 O O . ALA B 1 579 ? 8.023 41.125 9.844 1 82 579 ALA B O 1
ATOM 9522 N N . SER B 1 580 ? 10.172 41.094 9.359 1 87 580 SER B N 1
ATOM 9523 C CA . SER B 1 580 ? 10.508 40.531 10.664 1 87 580 SER B CA 1
ATOM 9524 C C . SER B 1 580 ? 10.156 41.5 11.789 1 87 580 SER B C 1
ATOM 9526 O O . SER B 1 580 ? 9.664 41.094 12.836 1 87 580 SER B O 1
ATOM 9528 N N . PHE B 1 581 ? 10.477 42.688 11.539 1 89.88 581 PHE B N 1
ATOM 9529 C CA . PHE B 1 581 ? 10.18 43.719 12.516 1 89.88 581 PHE B CA 1
ATOM 9530 C C . PHE B 1 581 ? 8.688 43.75 12.844 1 89.88 581 PHE B C 1
ATOM 9532 O O . PHE B 1 581 ? 8.305 43.781 14.016 1 89.88 581 PHE B O 1
ATOM 9539 N N . LYS B 1 582 ? 7.867 43.688 11.859 1 86.94 582 LYS B N 1
ATOM 9540 C CA . LYS B 1 582 ? 6.418 43.719 12.047 1 86.94 582 LYS B CA 1
ATOM 9541 C C . LYS B 1 582 ? 5.926 42.469 12.773 1 86.94 582 LYS B C 1
ATOM 9543 O O . LYS B 1 582 ? 5.02 42.562 13.609 1 86.94 582 LYS B O 1
ATOM 9548 N N . ILE B 1 583 ? 6.48 41.406 12.469 1 86 583 ILE B N 1
ATOM 9549 C CA . ILE B 1 583 ? 6.074 40.125 13.086 1 86 583 ILE B CA 1
ATOM 9550 C C . ILE B 1 583 ? 6.391 40.156 14.578 1 86 583 ILE B C 1
ATOM 9552 O O . ILE B 1 583 ? 5.535 39.844 15.414 1 86 583 ILE B O 1
ATOM 9556 N N . VAL B 1 584 ? 7.602 40.562 14.898 1 90.38 584 VAL B N 1
ATOM 9557 C CA . VAL B 1 584 ? 8.008 40.594 16.297 1 90.38 584 VAL B CA 1
ATOM 9558 C C . VAL B 1 584 ? 7.141 41.625 17.062 1 90.38 584 VAL B C 1
ATOM 9560 O O . VAL B 1 584 ? 6.742 41.375 18.203 1 90.38 584 VAL B O 1
ATOM 9563 N N . LYS B 1 585 ? 6.922 42.656 16.469 1 90.5 585 LYS B N 1
ATOM 9564 C CA . LYS B 1 585 ? 6.047 43.656 17.078 1 90.5 585 LYS B CA 1
ATOM 9565 C C . LYS B 1 585 ? 4.68 43.062 17.406 1 90.5 585 LYS B C 1
ATOM 9567 O O . LYS B 1 585 ? 4.164 43.25 18.516 1 90.5 585 LYS B O 1
ATOM 9572 N N . SER B 1 586 ? 4.156 42.375 16.469 1 86.88 586 SER B N 1
ATOM 9573 C CA . SER B 1 586 ? 2.855 41.75 16.656 1 86.88 586 SER B CA 1
ATOM 9574 C C . SER B 1 586 ? 2.904 40.688 17.766 1 86.88 586 SER B C 1
ATOM 9576 O O . SER B 1 586 ? 1.966 40.562 18.547 1 86.88 586 SER B O 1
ATOM 9578 N N . LEU B 1 587 ? 3.912 40 17.766 1 87.25 587 LEU B N 1
ATOM 9579 C CA . LEU B 1 587 ? 4.062 38.938 18.766 1 87.25 587 LEU B CA 1
ATOM 9580 C C . LEU B 1 587 ? 4.172 39.562 20.156 1 87.25 587 LEU B C 1
ATOM 9582 O O . LEU B 1 587 ? 3.598 39.031 21.125 1 87.25 587 LEU B O 1
ATOM 9586 N N . LEU B 1 588 ? 4.898 40.562 20.281 1 89.12 588 LEU B N 1
ATOM 9587 C CA . LEU B 1 588 ? 5.031 41.281 21.562 1 89.12 588 LEU B CA 1
ATOM 9588 C C . LEU B 1 588 ? 3.688 41.812 22.016 1 89.12 588 LEU B C 1
ATOM 9590 O O . LEU B 1 588 ? 3.34 41.719 23.203 1 89.12 588 LEU B O 1
ATOM 9594 N N . ALA B 1 589 ? 3 42.344 21.078 1 85.75 589 ALA B N 1
ATOM 9595 C CA . ALA B 1 589 ? 1.67 42.844 21.391 1 85.75 589 ALA B CA 1
ATOM 9596 C C . ALA B 1 589 ? 0.753 41.75 21.906 1 85.75 589 ALA B C 1
ATOM 9598 O O . ALA B 1 589 ? -0.025 41.969 22.828 1 85.75 589 ALA B O 1
ATOM 9599 N N . LEU B 1 590 ? 0.842 40.719 21.281 1 84.12 590 LEU B N 1
ATOM 9600 C CA . LEU B 1 590 ? 0.052 39.562 21.688 1 84.12 590 LEU B CA 1
ATOM 9601 C C . LEU B 1 590 ? 0.43 39.125 23.094 1 84.12 590 LEU B C 1
ATOM 9603 O O . LEU B 1 590 ? -0.442 38.781 23.891 1 84.12 590 LEU B O 1
ATOM 9607 N N . CYS B 1 591 ? 1.639 39.031 23.359 1 88.88 591 CYS B N 1
ATOM 9608 C CA . CYS B 1 591 ? 2.119 38.656 24.688 1 88.88 591 CYS B CA 1
ATOM 9609 C C . CYS B 1 591 ? 1.583 39.594 25.766 1 88.88 591 CYS B C 1
ATOM 9611 O O . CYS B 1 591 ? 1.175 39.156 26.828 1 88.88 591 CYS B O 1
ATOM 9613 N N . VAL B 1 592 ? 1.655 40.812 25.5 1 87.31 592 VAL B N 1
ATOM 9614 C CA . VAL B 1 592 ? 1.163 41.812 26.453 1 87.31 592 VAL B CA 1
ATOM 9615 C C . VAL B 1 592 ? -0.323 41.594 26.719 1 87.31 592 VAL B C 1
ATOM 9617 O O . VAL B 1 592 ? -0.763 41.594 27.859 1 87.31 592 VAL B O 1
ATOM 9620 N N . ASP B 1 593 ? -0.972 41.375 25.672 1 83.44 593 ASP B N 1
ATOM 9621 C CA . ASP B 1 593 ? -2.414 41.188 25.797 1 83.44 593 ASP B CA 1
ATOM 9622 C C . ASP B 1 593 ? -2.73 39.938 26.609 1 83.44 593 ASP B C 1
ATOM 9624 O O . ASP B 1 593 ? -3.672 39.938 27.406 1 83.44 593 ASP B O 1
ATOM 9628 N N . MET B 1 594 ? -2.004 38.938 26.375 1 87.06 594 MET B N 1
ATOM 9629 C CA . MET B 1 594 ? -2.24 37.688 27.062 1 87.06 594 MET B CA 1
ATOM 9630 C C . MET B 1 594 ? -1.566 37.656 28.422 1 87.06 594 MET B C 1
ATOM 9632 O O . MET B 1 594 ? -1.682 36.656 29.156 1 87.06 594 MET B O 1
ATOM 9636 N N . GLN B 1 595 ? -0.913 38.625 28.688 1 89 595 GLN B N 1
ATOM 9637 C CA . GLN B 1 595 ? -0.207 38.75 29.969 1 89 595 GLN B CA 1
ATOM 9638 C C . GLN B 1 595 ? 0.858 37.688 30.125 1 89 595 GLN B C 1
ATOM 9640 O O . GLN B 1 595 ? 0.927 37 31.156 1 89 595 GLN B O 1
ATOM 9645 N N . LEU B 1 596 ? 1.513 37.469 29.031 1 92.19 596 LEU B N 1
ATOM 9646 C CA . LEU B 1 596 ? 2.645 36.562 29.016 1 92.19 596 LEU B CA 1
ATOM 9647 C C . LEU B 1 596 ? 3.965 37.312 28.969 1 92.19 596 LEU B C 1
ATOM 9649 O O . LEU B 1 596 ? 4.055 38.375 28.344 1 92.19 596 LEU B O 1
ATOM 9653 N N . GLU B 1 597 ? 4.918 36.781 29.688 1 93.69 597 GLU B N 1
ATOM 9654 C CA . GLU B 1 597 ? 6.258 37.344 29.547 1 93.69 597 GLU B CA 1
ATOM 9655 C C . GLU B 1 597 ? 6.902 36.906 28.234 1 93.69 597 GLU B C 1
ATOM 9657 O O . GLU B 1 597 ? 6.75 35.75 27.828 1 93.69 597 GLU B O 1
ATOM 9662 N N . CYS B 1 598 ? 7.512 37.844 27.562 1 93.81 598 CYS B N 1
ATOM 9663 C CA . CYS B 1 598 ? 8.102 37.531 26.266 1 93.81 598 CYS B CA 1
ATOM 9664 C C . CYS B 1 598 ? 9.625 37.594 26.328 1 93.81 598 CYS B C 1
ATOM 9666 O O . CYS B 1 598 ? 10.188 38.562 26.859 1 93.81 598 CYS B O 1
ATOM 9668 N N . ILE B 1 599 ? 10.266 36.562 25.922 1 95.69 599 ILE B N 1
ATOM 9669 C CA . ILE B 1 599 ? 11.719 36.5 25.812 1 95.69 599 ILE B CA 1
ATOM 9670 C C . ILE B 1 599 ? 12.117 36.406 24.344 1 95.69 599 ILE B C 1
ATOM 9672 O O . ILE B 1 599 ? 11.617 35.531 23.625 1 95.69 599 ILE B O 1
ATOM 9676 N N . VAL B 1 600 ? 12.938 37.312 23.875 1 95 600 VAL B N 1
ATOM 9677 C CA . VAL B 1 600 ? 13.414 37.25 22.5 1 95 600 VAL B CA 1
ATOM 9678 C C . VAL B 1 600 ? 14.781 36.562 22.453 1 95 600 VAL B C 1
ATOM 9680 O O . VAL B 1 600 ? 15.703 36.969 23.156 1 95 600 VAL B O 1
ATOM 9683 N N . GLU B 1 601 ? 14.875 35.594 21.625 1 94.38 601 GLU B N 1
ATOM 9684 C CA . GLU B 1 601 ? 16.078 34.781 21.578 1 94.38 601 GLU B CA 1
ATOM 9685 C C . GLU B 1 601 ? 16.953 35.156 20.375 1 94.38 601 GLU B C 1
ATOM 9687 O O . GLU B 1 601 ? 16.453 35.688 19.391 1 94.38 601 GLU B O 1
ATOM 9692 N N . GLY B 1 602 ? 18.297 35 20.516 1 93.19 602 GLY B N 1
ATOM 9693 C CA . GLY B 1 602 ? 19.234 35.062 19.391 1 93.19 602 GLY B CA 1
ATOM 9694 C C . GLY B 1 602 ? 19.672 36.5 19.078 1 93.19 602 GLY B C 1
ATOM 9695 O O . GLY B 1 602 ? 19.891 36.844 17.922 1 93.19 602 GLY B O 1
ATOM 9696 N N . VAL B 1 603 ? 19.719 37.281 20.078 1 94.56 603 VAL B N 1
ATOM 9697 C CA . VAL B 1 603 ? 20.188 38.656 19.875 1 94.56 603 VAL B CA 1
ATOM 9698 C C . VAL B 1 603 ? 21.719 38.656 19.781 1 94.56 603 VAL B C 1
ATOM 9700 O O . VAL B 1 603 ? 22.406 38.312 20.75 1 94.56 603 VAL B O 1
ATOM 9703 N N . GLU B 1 604 ? 22.297 39.062 18.688 1 94.31 604 GLU B N 1
ATOM 9704 C CA . GLU B 1 604 ? 23.734 38.938 18.5 1 94.31 604 GLU B CA 1
ATOM 9705 C C . GLU B 1 604 ? 24.391 40.281 18.266 1 94.31 604 GLU B C 1
ATOM 9707 O O . GLU B 1 604 ? 25.609 40.438 18.469 1 94.31 604 GLU B O 1
ATOM 9712 N N . THR B 1 605 ? 23.625 41.281 17.875 1 94.62 605 THR B N 1
ATOM 9713 C CA . THR B 1 605 ? 24.219 42.594 17.547 1 94.62 605 THR B CA 1
ATOM 9714 C C . THR B 1 605 ? 23.547 43.688 18.328 1 94.62 605 THR B C 1
ATOM 9716 O O . THR B 1 605 ? 22.406 43.562 18.766 1 94.62 605 THR B O 1
ATOM 9719 N N . GLU B 1 606 ? 24.234 44.781 18.422 1 94.75 606 GLU B N 1
ATOM 9720 C CA . GLU B 1 606 ? 23.688 45.969 19.109 1 94.75 606 GLU B CA 1
ATOM 9721 C C . GLU B 1 606 ? 22.531 46.562 18.312 1 94.75 606 GLU B C 1
ATOM 9723 O O . GLU B 1 606 ? 21.609 47.125 18.906 1 94.75 606 GLU B O 1
ATOM 9728 N N . ALA B 1 607 ? 22.656 46.406 17.016 1 95.19 607 ALA B N 1
ATOM 9729 C CA . ALA B 1 607 ? 21.578 46.906 16.172 1 95.19 607 ALA B CA 1
ATOM 9730 C C . ALA B 1 607 ? 20.266 46.156 16.422 1 95.19 607 ALA B C 1
ATOM 9732 O O . ALA B 1 607 ? 19.203 46.75 16.453 1 95.19 607 ALA B O 1
ATOM 9733 N N . GLU B 1 608 ? 20.344 44.938 16.562 1 95.12 608 GLU B N 1
ATOM 9734 C CA . GLU B 1 608 ? 19.172 44.094 16.859 1 95.12 608 GLU B CA 1
ATOM 9735 C C . GLU B 1 608 ? 18.578 44.469 18.219 1 95.12 608 GLU B C 1
ATOM 9737 O O . GLU B 1 608 ? 17.359 44.594 18.359 1 95.12 608 GLU B O 1
ATOM 9742 N N . LEU B 1 609 ? 19.5 44.656 19.203 1 94.81 609 LEU B N 1
ATOM 9743 C CA . LEU B 1 609 ? 19.062 45 20.547 1 94.81 609 LEU B CA 1
ATOM 9744 C C . LEU B 1 609 ? 18.344 46.344 20.547 1 94.81 609 LEU B C 1
ATOM 9746 O O . LEU B 1 609 ? 17.312 46.5 21.219 1 94.81 609 LEU B O 1
ATOM 9750 N N . SER B 1 610 ? 18.875 47.281 19.844 1 94.62 610 SER B N 1
ATOM 9751 C CA . SER B 1 610 ? 18.266 48.594 19.766 1 94.62 610 SER B CA 1
ATOM 9752 C C . SER B 1 610 ? 16.875 48.531 19.156 1 94.62 610 SER B C 1
ATOM 9754 O O . SER B 1 610 ? 15.953 49.219 19.609 1 94.62 610 SER B O 1
ATOM 9756 N N . ALA B 1 611 ? 16.781 47.75 18.125 1 94.06 611 ALA B N 1
ATOM 9757 C CA . ALA B 1 611 ? 15.484 47.562 17.484 1 94.06 611 ALA B CA 1
ATOM 9758 C C . ALA B 1 611 ? 14.484 46.938 18.453 1 94.06 611 ALA B C 1
ATOM 9760 O O . ALA B 1 611 ? 13.32 47.344 18.5 1 94.06 611 ALA B O 1
ATOM 9761 N N . LEU B 1 612 ? 14.906 46 19.219 1 94.12 612 LEU B N 1
ATOM 9762 C CA . LEU B 1 612 ? 14.047 45.312 20.172 1 94.12 612 LEU B CA 1
ATOM 9763 C C . LEU B 1 612 ? 13.656 46.219 21.328 1 94.12 612 LEU B C 1
ATOM 9765 O O . LEU B 1 612 ? 12.523 46.188 21.812 1 94.12 612 LEU B O 1
ATOM 9769 N N . GLN B 1 613 ? 14.594 47.062 21.734 1 93.38 613 GLN B N 1
ATOM 9770 C CA . GLN B 1 613 ? 14.312 48.031 22.781 1 93.38 613 GLN B CA 1
ATOM 9771 C C . GLN B 1 613 ? 13.234 49.031 22.328 1 93.38 613 GLN B C 1
ATOM 9773 O O . GLN B 1 613 ? 12.352 49.375 23.125 1 93.38 613 GLN B O 1
ATOM 9778 N N . SER B 1 614 ? 13.344 49.344 21.125 1 92.88 614 SER B N 1
ATOM 9779 C CA . SER B 1 614 ? 12.367 50.281 20.578 1 92.88 614 SER B CA 1
ATOM 9780 C C . SER B 1 614 ? 10.969 49.656 20.516 1 92.88 614 SER B C 1
ATOM 9782 O O . SER B 1 614 ? 9.969 50.375 20.578 1 92.88 614 SER B O 1
ATOM 9784 N N . LEU B 1 615 ? 10.906 48.375 20.422 1 91.5 615 LEU B N 1
ATOM 9785 C CA . LEU B 1 615 ? 9.633 47.688 20.328 1 91.5 615 LEU B CA 1
ATOM 9786 C C . LEU B 1 615 ? 9.07 47.406 21.719 1 91.5 615 LEU B C 1
ATOM 9788 O O . LEU B 1 615 ? 7.922 46.969 21.859 1 91.5 615 LEU B O 1
ATOM 9792 N N . GLY B 1 616 ? 9.859 47.594 22.75 1 89.38 616 GLY B N 1
ATOM 9793 C CA . GLY B 1 616 ? 9.398 47.406 24.125 1 89.38 616 GLY B CA 1
ATOM 9794 C C . GLY B 1 616 ? 9.633 46 24.656 1 89.38 616 GLY B C 1
ATOM 9795 O O . GLY B 1 616 ? 8.898 45.531 25.531 1 89.38 616 GLY B O 1
ATOM 9796 N N . CYS B 1 617 ? 10.609 45.344 24.125 1 91.44 617 CYS B N 1
ATOM 9797 C CA . CYS B 1 617 ? 10.938 44 24.625 1 91.44 617 CYS B CA 1
ATOM 9798 C C . CYS B 1 617 ? 11.539 44.062 26.016 1 91.44 617 CYS B C 1
ATOM 9800 O O . CYS B 1 617 ? 12.328 44.969 26.312 1 91.44 617 CYS B O 1
ATOM 9802 N N . ALA B 1 618 ? 11.094 43.125 26.844 1 90.56 618 ALA B N 1
ATOM 9803 C CA . ALA B 1 618 ? 11.5 43.188 28.25 1 90.56 618 ALA B CA 1
ATOM 9804 C C . ALA B 1 618 ? 12.75 42.344 28.5 1 90.56 618 ALA B C 1
ATOM 9806 O O . ALA B 1 618 ? 13.664 42.781 29.219 1 90.56 618 ALA B O 1
ATOM 9807 N N . SER B 1 619 ? 12.812 41.156 27.953 1 95.12 619 SER B N 1
ATOM 9808 C CA . SER B 1 619 ? 13.922 40.25 28.203 1 95.12 619 SER B CA 1
ATOM 9809 C C . SER B 1 619 ? 14.469 39.656 26.891 1 95.12 619 SER B C 1
ATOM 9811 O O . SER B 1 619 ? 13.719 39.5 25.922 1 95.12 619 SER B O 1
ATOM 9813 N N . ALA B 1 620 ? 15.703 39.469 26.891 1 95.56 620 ALA B N 1
ATOM 9814 C CA . ALA B 1 620 ? 16.359 38.938 25.688 1 95.56 620 ALA B CA 1
ATOM 9815 C C . ALA B 1 620 ? 17.484 38 26.062 1 95.56 620 ALA B C 1
ATOM 9817 O O . ALA B 1 620 ? 17.984 38.031 27.188 1 95.56 620 ALA B O 1
ATOM 9818 N N . GLN B 1 621 ? 17.719 37.156 25.234 1 95.44 621 GLN B N 1
ATOM 9819 C CA . GLN B 1 621 ? 18.812 36.188 25.344 1 95.44 621 GLN B CA 1
ATOM 9820 C C . GLN B 1 621 ? 19.562 36.062 24.016 1 95.44 621 GLN B C 1
ATOM 9822 O O . GLN B 1 621 ? 18.953 36.125 22.953 1 95.44 621 GLN B O 1
ATOM 9827 N N . GLY B 1 622 ? 20.969 36 24.094 1 94.12 622 GLY B N 1
ATOM 9828 C CA . GLY B 1 622 ? 21.766 35.875 22.875 1 94.12 622 GLY B CA 1
ATOM 9829 C C . GLY B 1 622 ? 23.25 36.062 23.109 1 94.12 622 GLY B C 1
ATOM 9830 O O . GLY B 1 622 ? 23.672 36.312 24.234 1 94.12 622 GLY B O 1
ATOM 9831 N N . TYR B 1 623 ? 24.016 35.969 22.047 1 93.38 623 TYR B N 1
ATOM 9832 C CA . TYR B 1 623 ? 25.469 36 22.125 1 93.38 623 TYR B CA 1
ATOM 9833 C C . TYR B 1 623 ? 25.953 37.406 22.406 1 93.38 623 TYR B C 1
ATOM 9835 O O . TYR B 1 623 ? 27.094 37.625 22.828 1 93.38 623 TYR B O 1
ATOM 9843 N N . LEU B 1 624 ? 25.094 38.344 22.141 1 93.5 624 LEU B N 1
ATOM 9844 C CA . LEU B 1 624 ? 25.453 39.75 22.469 1 93.5 624 LEU B CA 1
ATOM 9845 C C . LEU B 1 624 ? 25.734 39.875 23.953 1 93.5 624 LEU B C 1
ATOM 9847 O O . LEU B 1 624 ? 26.625 40.656 24.344 1 93.5 624 LEU B O 1
ATOM 9851 N N . PHE B 1 625 ? 25 39.219 24.781 1 93.06 625 PHE B N 1
ATOM 9852 C CA . PHE B 1 625 ? 25.156 39.312 26.234 1 93.06 625 PHE B CA 1
ATOM 9853 C C . PHE B 1 625 ? 26.203 38.312 26.734 1 93.06 625 PHE B C 1
ATOM 9855 O O . PHE B 1 625 ? 27.125 38.688 27.453 1 93.06 625 PHE B O 1
ATOM 9862 N N . SER B 1 626 ? 25.922 37.062 26.375 1 93.81 626 SER B N 1
ATOM 9863 C CA . SER B 1 626 ? 26.906 36.062 26.766 1 93.81 626 SER B CA 1
ATOM 9864 C C . SER B 1 626 ? 26.703 34.75 26.016 1 93.81 626 SER B C 1
ATOM 9866 O O . SER B 1 626 ? 25.562 34.375 25.734 1 93.81 626 SER B O 1
ATOM 9868 N N . ARG B 1 627 ? 27.766 34.156 25.734 1 94.31 627 ARG B N 1
ATOM 9869 C CA . ARG B 1 627 ? 27.703 32.75 25.328 1 94.31 627 ARG B CA 1
ATOM 9870 C C . ARG B 1 627 ? 27.406 31.844 26.516 1 94.31 627 ARG B C 1
ATOM 9872 O O . ARG B 1 627 ? 27.609 32.25 27.672 1 94.31 627 ARG B O 1
ATOM 9879 N N . PRO B 1 628 ? 26.828 30.719 26.234 1 95.56 628 PRO B N 1
ATOM 9880 C CA . PRO B 1 628 ? 26.641 29.812 27.375 1 95.56 628 PRO B CA 1
ATOM 9881 C C . PRO B 1 628 ? 27.906 29.594 28.188 1 95.56 628 PRO B C 1
ATOM 9883 O O . PRO B 1 628 ? 28.984 29.422 27.609 1 95.56 628 PRO B O 1
ATOM 9886 N N . MET B 1 629 ? 27.75 29.609 29.469 1 95.94 629 MET B N 1
ATOM 9887 C CA . MET B 1 629 ? 28.922 29.516 30.359 1 95.94 629 MET B CA 1
ATOM 9888 C C . MET B 1 629 ? 28.75 28.375 31.359 1 95.94 629 MET B C 1
ATOM 9890 O O . MET B 1 629 ? 27.625 27.984 31.672 1 95.94 629 MET B O 1
ATOM 9894 N N . PRO B 1 630 ? 29.875 27.828 31.859 1 95.31 630 PRO B N 1
ATOM 9895 C CA . PRO B 1 630 ? 29.812 26.781 32.875 1 95.31 630 PRO B CA 1
ATOM 9896 C C . PRO B 1 630 ? 29.359 27.328 34.25 1 95.31 630 PRO B C 1
ATOM 9898 O O . PRO B 1 630 ? 29.375 28.531 34.469 1 95.31 630 PRO B O 1
ATOM 9901 N N . LEU B 1 631 ? 28.953 26.422 35.031 1 94.56 631 LEU B N 1
ATOM 9902 C CA . LEU B 1 631 ? 28.438 26.75 36.344 1 94.56 631 LEU B CA 1
ATOM 9903 C C . LEU B 1 631 ? 29.453 27.578 37.125 1 94.56 631 LEU B C 1
ATOM 9905 O O . LEU B 1 631 ? 29.078 28.484 37.875 1 94.56 631 LEU B O 1
ATOM 9909 N N . SER B 1 632 ? 30.703 27.359 36.938 1 92.75 632 SER B N 1
ATOM 9910 C CA . SER B 1 632 ? 31.781 28 37.688 1 92.75 632 SER B CA 1
ATOM 9911 C C . SER B 1 632 ? 31.875 29.484 37.375 1 92.75 632 SER B C 1
ATOM 9913 O O . SER B 1 632 ? 32.375 30.266 38.156 1 92.75 632 SER B O 1
ATOM 9915 N N . GLN B 1 633 ? 31.359 29.875 36.281 1 94.06 633 GLN B N 1
ATOM 9916 C CA . GLN B 1 633 ? 31.5 31.25 35.844 1 94.06 633 GLN B CA 1
ATOM 9917 C C . GLN B 1 633 ? 30.266 32.094 36.219 1 94.06 633 GLN B C 1
ATOM 9919 O O . GLN B 1 633 ? 30.266 33.312 36.062 1 94.06 633 GLN B O 1
ATOM 9924 N N . ILE B 1 634 ? 29.297 31.484 36.719 1 93.81 634 ILE B N 1
ATOM 9925 C CA . ILE B 1 634 ? 28.016 32.156 36.969 1 93.81 634 ILE B CA 1
ATOM 9926 C C . ILE B 1 634 ? 28.172 33.156 38.125 1 93.81 634 ILE B C 1
ATOM 9928 O O . ILE B 1 634 ? 27.672 34.25 38.062 1 93.81 634 ILE B O 1
ATOM 9932 N N . GLU B 1 635 ? 28.875 32.719 39.188 1 89.94 635 GLU B N 1
ATOM 9933 C CA . GLU B 1 635 ? 29.078 33.594 40.344 1 89.94 635 GLU B CA 1
ATOM 9934 C C . GLU B 1 635 ? 29.812 34.875 39.906 1 89.94 635 GLU B C 1
ATOM 9936 O O . GLU B 1 635 ? 29.453 35.969 40.344 1 89.94 635 GLU B O 1
ATOM 9941 N N . GLN B 1 636 ? 30.828 34.625 39.156 1 91.44 636 GLN B N 1
ATOM 9942 C CA . GLN B 1 636 ? 31.594 35.781 38.656 1 91.44 636 GLN B CA 1
ATOM 9943 C C . GLN B 1 636 ? 30.734 36.688 37.781 1 91.44 636 GLN B C 1
ATOM 9945 O O . GLN B 1 636 ? 30.859 37.906 37.844 1 91.44 636 GLN B O 1
ATOM 9950 N N . TRP B 1 637 ? 29.953 36.094 37 1 93.81 637 TRP B N 1
ATOM 9951 C CA . TRP B 1 637 ? 29.047 36.844 36.125 1 93.81 637 TRP B CA 1
ATOM 9952 C C . TRP B 1 637 ? 28.078 37.688 36.938 1 93.81 637 TRP B C 1
ATOM 9954 O O . TRP B 1 637 ? 27.906 38.875 36.625 1 93.81 637 TRP B O 1
ATOM 9964 N N . LEU B 1 638 ? 27.5 37.188 37.969 1 92 638 LEU B N 1
ATOM 9965 C CA . LEU B 1 638 ? 26.516 37.875 38.781 1 92 638 LEU B CA 1
ATOM 9966 C C . LEU B 1 638 ? 27.172 38.969 39.625 1 92 638 LEU B C 1
ATOM 9968 O O . LEU B 1 638 ? 26.562 40 39.906 1 92 638 LEU B O 1
ATOM 9972 N N . GLU B 1 639 ? 28.422 38.719 40 1 87.69 639 GLU B N 1
ATOM 9973 C CA . GLU B 1 639 ? 29.156 39.719 40.781 1 87.69 639 GLU B CA 1
ATOM 9974 C C . GLU B 1 639 ? 29.5 40.938 39.938 1 87.69 639 GLU B C 1
ATOM 9976 O O . GLU B 1 639 ? 29.469 42.062 40.406 1 87.69 639 GLU B O 1
ATOM 9981 N N . ARG B 1 640 ? 29.859 40.625 38.75 1 87.81 640 ARG B N 1
ATOM 9982 C CA . ARG B 1 640 ? 30.203 41.719 37.844 1 87.81 640 ARG B CA 1
ATOM 9983 C C . ARG B 1 640 ? 29 42.594 37.562 1 87.81 640 ARG B C 1
ATOM 9985 O O . ARG B 1 640 ? 29.141 43.812 37.344 1 87.81 640 ARG B O 1
ATOM 9992 N N . GLU B 1 641 ? 27.875 42.031 37.531 1 86.56 641 GLU B N 1
ATOM 9993 C CA . GLU B 1 641 ? 26.656 42.781 37.281 1 86.56 641 GLU B CA 1
ATOM 9994 C C . GLU B 1 641 ? 26.328 43.688 38.469 1 86.56 641 GLU B C 1
ATOM 9996 O O . GLU B 1 641 ? 25.781 44.781 38.281 1 86.56 641 GLU B O 1
ATOM 10001 N N . ARG B 1 642 ? 26.5 43.25 39.812 1 70.62 642 ARG B N 1
ATOM 10002 C CA . ARG B 1 642 ? 26.219 44.031 41 1 70.62 642 ARG B CA 1
ATOM 10003 C C . ARG B 1 642 ? 27.203 45.188 41.125 1 70.62 642 ARG B C 1
ATOM 10005 O O . ARG B 1 642 ? 26.891 46.188 41.781 1 70.62 642 ARG B O 1
ATOM 10012 N N . ALA B 1 643 ? 28.453 45.125 40.75 1 60.56 643 ALA B N 1
ATOM 10013 C CA . ALA B 1 643 ? 29.422 46.188 40.938 1 60.56 643 ALA B CA 1
ATOM 10014 C C . ALA B 1 643 ? 29 47.438 40.156 1 60.56 643 ALA B C 1
ATOM 10016 O O . ALA B 1 643 ? 28.672 47.375 38.969 1 60.56 643 ALA B O 1
ATOM 10017 N N . PRO B 1 644 ? 28.562 48.5 41.031 1 51.78 644 PRO B N 1
ATOM 10018 C CA . PRO B 1 644 ? 28.156 49.781 40.469 1 51.78 644 PRO B CA 1
ATOM 10019 C C . PRO B 1 644 ? 29.094 50.219 39.344 1 51.78 644 PRO B C 1
ATOM 10021 O O . PRO B 1 644 ? 30.297 50 39.406 1 51.78 644 PRO B O 1
ATOM 10024 N N . ALA B 1 645 ? 28.625 50.625 38.188 1 44.66 645 ALA B N 1
ATOM 10025 C CA . ALA B 1 645 ? 29.453 51.5 37.344 1 44.66 645 ALA B CA 1
ATOM 10026 C C . ALA B 1 645 ? 29.938 52.719 38.125 1 44.66 645 ALA B C 1
ATOM 10028 O O . ALA B 1 645 ? 29.172 53.312 38.906 1 44.66 645 ALA B O 1
#

Organism: Pseudomonas syringae (NCBI:txid317)

InterPro domains:
  IPR000160 GGDEF domain [PF00990] (220-373)
  IPR000160 GGDEF domain [PS50887] (250-383)
  IPR000160 GGDEF domain [SM00267] (209-381)
  IPR000160 GGDEF domain [TIGR00254] (218-377)
  IPR000160 GGDEF domain [cd01949] (221-379)
  IPR001633 EAL domain [PF00563] (397-628)
  IPR001633 EAL domain [PS50883] (392-642)
  IPR001633 EAL domain [SM00052] (391-633)
  IPR001633 EAL domain [cd01948] (397-633)
  IPR029787 Nucleotide cyclase [SSF55073] (225-382)
  IPR035919 EAL domain superfamily [G3DSA:3.20.20.450] (397-644)
  IPR035919 EAL domain superfamily [SSF141868] (396-640)
  IPR043128 Reverse transcriptase/Diguanylate cyclase domain [G3DSA:3.30.70.270] (221-396)
  IPR052155 Bacterial biofilm regulation/maintenance [PTHR44757] (200-643)

Foldseek 3Di:
DVVVVVVVLVVQLDDDLPDLLLLQVLLLLLLVLLLVLLVLLLVLLLVLLVVLVVFDDCCLSPVLSVVSNVVSVVVSVVSPVCNVPPDDSVVSNVVLRVLSVCLLVNLLSSLVSLVVSCVTDDPVSNVSSLVSLLVSLLSNLVSSLSNLSSSVSSLCNSLVSQLVVQCPDPDPVSVVSNVVSVVVSVVSNVVSVVVNVVSVVVSVVVVVVVVVVVVCCQVQFADPLQRAGEQRVVLVVLQVLLVVCVVVVFKKKKKKKAKACLVVCCVVPNVVQSSVVLNVLSVQVVVLDDPQKGKYAHDDRMIMIMGRDRDDPVRVQVSQQVSQVSLQFFDQDPNDTDGIGMEMFMEMPPPPPDHSVRNVVQSVQQRVVCCVPPGSGYGYRDPVNVCLVVVLVVLLVQLVVDPLLPFKDWFWFFKAFLVLRATQEIETDIWGAGPVPGTDDCVRNVVSCVVVVNNLVNQLSSVLNQQVLCVPPDPRYAYEYEDELSCQVDPVSLVSSLVSVVPGPHQQLRYEYEYEPVSCVVDVVSNQVSQVSSVVSNHAYEYPCPPPDDDDPVSVVSHPHAAYEHDQVLQVPVVVDVVSLVVVLVVVVVCVVSVHQYEYEADQDPSSSVSCVVSPHTIYTHPNSHDTGHSVCVVVVNVVSPPDD/DVVVVVVVLVVQLADDPPDLLLLQVLLLLLLPLLLVLLVLLLVLLLVLLVVLVVFDDCCLSPVLSVVSNVVSVVVSVVSPVCNVPPDDSVVSNVVLRVLSVCLLVNLLSSLVSLVVSLVTDDPVSNVSSLVSLLVSLLSNLVSSLSNLSSSVSSLCNSLVSQLVVQCPDPDPVSVVSNVVSVVVSVVSNVVSVVVNVVSVVVSVVVVVVVVVVVVCCQVQFADPLQRAGEQRVVLVVLQVLLVVCVVVVFKKKKKKKAKACLVVCCVVPNVVQSSVVLNVLSVQVVVLDDPQKGKYAHDDRMIMIMGRDRDDPVRVQVSQQVSQVSLQFFDQDPNDTDGIGMEMFMEMPPPPPDHSVRNVVQSVQQRVVCCVPPGSGYGYRDPVNVCLVVVLVVLLVQLVPDPLLPFKDWFWFFKAFLVLRATQEIETDIWGAGPVPGTDDCVRNVVSCVVVVNNLVNQLNSVLNQLVLCVPPDPRYAYEYEDELSCQVDPVSLVSSLVSVVPGPHQQLRYEYEYEPVSCVVDVVSNQVSQVSSVVSNHAYEYPCPPPDDDDPVSVVSHPHAAYEHDQVLLVPVVVDVVSLVVVLVVVVVCVVVVHQYEYEADQDPSSSVSCVVSPHTIYTHPNSHDTGHSVCVVVVNVVSPPDD

Radius of gyration: 47.49 Å; Cα contacts (8 Å, |Δi|>4): 2102; chains: 2; bounding box: 70×146×104 Å

Solvent-accessible surface area (backbone atoms only — not comparable to full-atom values): 65631 Å² total; per-residue (Å²): 107,63,64,58,48,49,48,51,49,47,54,55,55,43,81,79,82,84,43,72,68,53,50,53,52,34,49,57,52,39,29,62,28,42,32,53,34,35,50,53,54,43,54,49,49,52,50,53,26,58,73,34,49,88,56,39,59,64,59,69,39,49,49,47,52,49,55,52,40,53,52,37,52,49,54,21,50,56,31,49,58,43,68,79,54,80,69,53,73,66,56,44,51,49,50,51,53,49,49,39,64,43,34,42,54,53,37,47,52,56,46,52,52,46,59,66,45,44,83,34,54,57,72,61,51,35,46,47,41,55,47,52,55,59,55,49,51,55,50,43,32,61,38,30,34,72,43,54,32,28,21,50,45,28,48,53,53,44,51,50,51,45,32,55,58,31,46,68,43,99,42,72,58,43,30,48,50,23,53,46,50,52,54,48,48,53,52,50,51,53,50,41,52,52,50,36,51,51,51,52,48,36,54,51,47,51,54,49,35,52,50,42,50,52,48,35,49,47,53,58,26,34,29,86,80,62,67,33,31,13,48,59,38,42,52,54,49,47,48,52,52,50,53,51,23,65,72,68,71,48,42,30,36,33,33,32,35,38,52,41,67,50,66,57,45,25,73,67,57,30,60,69,51,40,51,53,47,50,31,50,50,49,50,54,51,55,72,72,46,55,92,54,41,47,64,24,40,61,50,83,64,31,33,36,38,38,35,60,56,78,63,53,70,66,53,49,50,53,50,40,42,48,53,22,53,58,41,45,46,66,42,74,49,91,74,20,73,45,73,37,33,23,24,30,2,25,18,44,33,64,84,80,20,91,46,67,70,47,27,52,50,41,6,52,48,18,27,50,51,18,58,71,76,43,64,45,32,60,26,71,50,42,72,67,49,47,51,50,48,53,48,47,51,53,48,46,54,48,57,74,69,48,54,65,79,76,36,40,46,62,28,35,28,58,28,28,27,63,84,78,68,41,69,47,28,31,35,53,39,71,41,36,47,41,94,85,75,38,76,47,56,51,89,54,55,48,58,48,26,51,61,56,41,42,42,57,70,50,46,55,58,50,50,53,51,51,45,61,60,54,58,78,49,62,92,81,54,26,41,32,40,78,44,56,46,64,36,33,65,38,70,66,41,30,47,52,53,50,48,55,52,66,73,39,94,43,64,39,65,42,30,29,41,28,36,44,49,63,39,39,68,76,41,52,68,48,31,44,52,35,50,50,56,44,43,73,64,40,31,36,30,27,37,30,50,44,65,78,41,65,62,26,67,59,57,56,68,69,38,89,62,42,29,40,27,37,34,35,84,46,37,59,59,26,73,78,30,66,67,31,40,52,50,50,49,37,50,52,51,37,26,58,68,68,67,28,47,51,36,40,34,53,39,61,46,69,61,38,48,51,48,39,53,72,67,63,53,53,29,36,28,26,62,58,81,42,62,69,34,49,72,83,50,47,63,57,52,56,50,61,67,68,54,76,130,108,63,64,56,48,50,48,50,48,48,56,54,54,43,82,78,82,84,43,73,67,52,47,52,52,34,48,57,54,39,30,64,28,41,31,53,32,35,49,53,53,43,52,49,50,51,51,54,26,58,74,34,48,90,56,40,61,61,58,69,39,48,49,49,52,48,54,50,41,54,52,36,52,52,53,21,50,55,32,49,58,42,68,80,53,78,69,55,72,66,57,43,51,51,51,50,52,49,49,40,63,44,32,42,54,53,36,47,51,57,46,53,54,47,59,66,45,42,84,34,53,57,73,61,51,35,45,46,41,55,47,53,55,57,55,50,50,54,50,44,32,61,37,29,34,72,42,53,31,27,22,50,43,29,49,52,54,42,50,50,52,46,33,56,58,31,45,69,42,97,42,71,57,44,30,48,52,23,53,46,51,52,54,50,49,55,53,50,52,51,49,42,52,50,49,36,49,51,51,54,50,36,54,50,49,52,57,50,34,52,50,42,48,53,50,34,50,46,53,59,26,34,30,86,82,61,67,34,30,12,48,58,38,43,52,54,47,47,49,53,50,48,53,51,23,66,74,69,70,46,41,31,35,32,33,33,34,37,53,42,68,49,66,59,43,28,72,66,56,30,62,69,52,40,50,54,48,51,31,49,51,48,52,54,52,54,72,73,46,54,93,55,43,49,65,23,41,61,50,84,63,31,34,36,38,40,34,60,55,77,62,54,71,67,54,49,50,52,50,40,43,50,52,22,54,58,40,45,45,66,42,74,48,91,74,21,74,44,70,38,33,24,24,30,2,26,17,44,33,64,83,79,20,90,45,66,70,46,27,52,52,39,5,50,48,18,26,50,52,17,56,73,75,41,64,45,31,60,26,69,50,41,72,66,49,48,51,49,48,54,47,47,52,53,48,47,54,50,58,73,67,48,55,65,80,76,34,41,46,63,29,37,27,58,28,26,27,63,85,78,67,40,70,46,28,31,36,54,39,70,40,36,48,40,94,86,75,37,75,46,55,50,88,54,54,48,58,48,25,52,60,55,41,43,42,57,70,51,46,54,58,51,50,54,51,49,46,60,60,56,59,77,52,62,90,78,55,26,41,32,39,74,46,56,46,64,36,33,66,38,72,65,42,30,48,52,54,50,49,54,51,66,74,39,93,44,64,40,66,41,30,29,41,28,36,43,49,63,39,38,69,75,39,54,68,49,32,44,52,37,49,50,56,44,43,74,64,41,30,36,31,26,38,30,49,44,64,78,42,66,63,25,65,58,56,57,68,70,38,87,63,42,28,40,28,37,35,34,83,46,37,60,58,24,73,78,30,65,67,30,40,52,50,51,48,35,51,52,51,38,25,58,68,68,66,29,48,51,36,41,35,52,38,60,46,70,62,40,48,52,49,40,52,73,69,63,53,52,30,37,28,26,60,56,80,40,63,68,34,49,73,84,48,48,62,57,52,54,49,59,67,68,53,77,130

Nearest PDB structures (foldseek):
  5m3c-assembly1_B  TM=6.047E-01  e=8.976E-34  Pseudomonas aeruginosa
  4rnh-assembly1_A-2  TM=5.803E-01  e=1.130E-33  Pseudomonas aeruginosa PAO1
  8arv-assembly1_B  TM=9.410E-01  e=3.567E-20  Pseudomonas aeruginosa PAO1
  5m1t-assembly1_A  TM=9.020E-01  e=7.061E-18  Pseudomonas aeruginosa PAO1
  5m1t-assembly1_B  TM=9.519E-01  e=1.061E-15  Pseudomonas aeruginosa PAO1

pLDDT: mean 87.69, std 9.02, range [44.53, 98.0]